Protein 6BCR (pdb70)

Structure (mmCIF, N/CA/C/O backbone):
data_6BCR
#
_entry.id   6BCR
#
_cell.length_a   60.007
_cell.length_b   69.114
_cell.length_c   84.560
_cell.angle_alpha   105.250
_cell.angle_beta   95.720
_cell.angle_gamma   115.040
#
_symmetry.space_group_name_H-M   'P 1'
#
loop_
_entity.id
_entity.type
_entity.pdbx_description
1 polymer '14-3-3 protein theta'
2 polymer 'Insulin receptor substrate protein of 53 kDa, peptide (IRSp53)'
3 non-polymer 'MAGNESIUM ION'
4 non-polymer DI(HYDROXYETHYL)ETHER
5 non-polymer 'PENTAETHYLENE GLYCOL'
6 non-polymer 1,2-ETHANEDIOL
7 non-polymer TRIFLUOROETHANOL
8 water water
#
loop_
_atom_site.group_PDB
_atom_site.id
_atom_site.type_symbol
_atom_site.label_atom_id
_atom_site.label_alt_id
_atom_site.label_comp_id
_atom_site.label_asym_id
_atom_site.label_entity_id
_atom_site.label_seq_id
_atom_site.pdbx_PDB_ins_code
_atom_site.Cartn_x
_atom_site.Cartn_y
_atom_site.Cartn_z
_atom_site.occupancy
_atom_site.B_iso_or_equiv
_atom_site.auth_seq_id
_atom_site.auth_comp_id
_atom_site.auth_asym_id
_atom_site.auth_atom_id
_atom_site.pdbx_PDB_model_num
ATOM 1 N N . MET A 1 1 ? 3.368 -29.018 12.325 1.00 51.08 1 MET A N 1
ATOM 2 C CA . MET A 1 1 ? 4.483 -29.097 13.302 1.00 44.85 1 MET A CA 1
ATOM 3 C C . MET A 1 1 ? 4.786 -30.556 13.655 1.00 46.03 1 MET A C 1
ATOM 4 O O . MET A 1 1 ? 3.887 -31.379 13.808 1.00 42.39 1 MET A O 1
ATOM 20 N N . GLU A 1 2 ? 6.074 -30.855 13.771 1.00 43.62 2 GLU A N 1
ATOM 21 C CA A GLU A 1 2 ? 6.546 -32.199 14.063 0.43 45.81 2 GLU A CA 1
ATOM 22 C CA B GLU A 1 2 ? 6.553 -32.197 14.064 0.57 45.77 2 GLU A CA 1
ATOM 23 C C . GLU A 1 2 ? 6.414 -32.512 15.557 1.00 45.19 2 GLU A C 1
ATOM 24 O O . GLU A 1 2 ? 6.309 -31.617 16.402 1.00 34.06 2 GLU A O 1
ATOM 46 N N . LYS A 1 3 ? 6.422 -33.814 15.878 1.00 46.49 3 LYS A N 1
ATOM 47 C CA . LYS A 1 3 ? 6.058 -34.273 17.223 1.00 39.81 3 LYS A CA 1
ATOM 48 C C . LYS A 1 3 ? 6.897 -33.615 18.313 1.00 42.77 3 LYS A C 1
ATOM 49 O O . LYS A 1 3 ? 6.357 -33.172 19.332 1.00 33.10 3 LYS A O 1
ATOM 68 N N . THR A 1 4 ? 8.220 -33.578 18.143 1.00 38.97 4 THR A N 1
ATOM 69 C CA . THR A 1 4 ? 9.068 -33.037 19.201 1.00 35.32 4 THR A CA 1
ATOM 70 C C . THR A 1 4 ? 8.720 -31.586 19.500 1.00 37.48 4 THR A C 1
ATOM 71 O O . THR A 1 4 ? 8.640 -31.190 20.668 1.00 34.86 4 THR A O 1
ATOM 82 N N . GLU A 1 5 ? 8.503 -30.776 18.463 1.00 36.67 5 GLU A N 1
ATOM 83 C CA A GLU A 1 5 ? 8.130 -29.384 18.691 0.64 36.99 5 GLU A CA 1
ATOM 84 C CA B GLU A 1 5 ? 8.130 -29.385 18.691 0.36 37.10 5 GLU A CA 1
ATOM 85 C C . GLU A 1 5 ? 6.753 -29.287 19.333 1.00 37.85 5 GLU A C 1
ATOM 86 O O . GLU A 1 5 ? 6.521 -28.429 20.192 1.00 32.43 5 GLU A O 1
ATOM 107 N N . LEU A 1 6 ? 5.826 -30.160 18.929 1.00 31.27 6 LEU A N 1
ATOM 108 C CA . LEU A 1 6 ? 4.489 -30.145 19.512 1.00 31.92 6 LEU A CA 1
ATOM 109 C C . LEU A 1 6 ? 4.540 -30.426 21.007 1.00 22.88 6 LEU A C 1
ATOM 110 O O . LEU A 1 6 ? 3.854 -29.763 21.793 1.00 28.84 6 LEU A O 1
ATOM 126 N N . ILE A 1 7 ? 5.342 -31.411 21.418 1.00 26.31 7 ILE A N 1
ATOM 127 C CA . ILE A 1 7 ? 5.471 -31.717 22.838 1.00 29.46 7 ILE A CA 1
ATOM 128 C C . ILE A 1 7 ? 6.117 -30.552 23.572 1.00 35.62 7 ILE A C 1
ATOM 129 O O . ILE A 1 7 ? 5.677 -30.170 24.663 1.00 27.11 7 ILE A O 1
ATOM 145 N N . GLN A 1 8 ? 7.168 -29.967 22.992 1.00 32.47 8 GLN A N 1
ATOM 146 C CA A GLN A 1 8 ? 7.797 -28.807 23.612 0.55 32.54 8 GLN A CA 1
ATOM 147 C CA B GLN A 1 8 ? 7.797 -28.809 23.614 0.45 32.54 8 GLN A CA 1
ATOM 148 C C . GLN A 1 8 ? 6.786 -27.686 23.799 1.00 27.97 8 GLN A C 1
ATOM 149 O O . GLN A 1 8 ? 6.694 -27.086 24.877 1.00 32.58 8 GLN A O 1
ATOM 174 N N . LYS A 1 9 ? 6.016 -27.392 22.752 1.00 27.53 9 LYS A N 1
ATOM 175 C CA . LYS A 1 9 ? 5.021 -26.333 22.838 1.00 30.34 9 LYS A CA 1
ATOM 176 C C . LYS A 1 9 ? 3.935 -26.685 23.848 1.00 27.66 9 LYS A C 1
ATOM 177 O O . LYS A 1 9 ? 3.456 -25.813 24.582 1.00 25.72 9 LYS A O 1
ATOM 196 N N . ALA A 1 10 ? 3.542 -27.961 23.911 1.00 30.57 10 ALA A N 1
ATOM 197 C CA . ALA A 1 10 ? 2.523 -28.374 24.874 1.00 26.72 10 ALA A CA 1
ATOM 198 C C . ALA A 1 10 ? 2.996 -28.172 26.309 1.00 29.11 10 ALA A C 1
ATOM 199 O O . ALA A 1 10 ? 2.218 -27.745 27.170 1.00 26.97 10 ALA A O 1
ATOM 206 N N . LYS A 1 11 ? 4.263 -28.492 26.593 1.00 28.46 11 LYS A N 1
ATOM 207 C CA . LYS A 1 11 ? 4.781 -28.306 27.945 1.00 27.60 11 LYS A CA 1
ATOM 208 C C . LYS A 1 11 ? 4.933 -26.828 28.271 1.00 28.67 11 LYS A C 1
ATOM 209 O O . LYS A 1 11 ? 4.658 -26.401 29.398 1.00 28.53 11 LYS A O 1
ATOM 228 N N . LEU A 1 12 ? 5.373 -26.032 27.299 1.00 31.49 12 LEU A N 1
ATOM 229 C CA . LEU A 1 12 ? 5.421 -24.590 27.494 1.00 34.65 12 LEU A CA 1
ATOM 230 C C . LEU A 1 12 ? 4.027 -24.034 27.760 1.00 27.68 12 LEU A C 1
ATOM 231 O O . LEU A 1 12 ? 3.840 -23.200 28.653 1.00 34.72 12 LEU A O 1
ATOM 247 N N . ALA A 1 13 ? 3.031 -24.488 26.998 1.00 24.19 13 ALA A N 1
ATOM 248 C CA . ALA A 1 13 ? 1.664 -24.031 27.228 1.00 29.18 13 ALA A CA 1
ATOM 249 C C . ALA A 1 13 ? 1.180 -24.430 28.616 1.00 27.53 13 ALA A C 1
ATOM 250 O O . ALA A 1 13 ? 0.512 -23.645 29.298 1.00 26.39 13 ALA A O 1
ATOM 257 N N . GLU A 1 14 ? 1.500 -25.651 29.049 1.00 27.23 14 GLU A N 1
ATOM 258 C CA . GLU A 1 14 ? 1.109 -26.088 30.386 1.00 28.35 14 GLU A CA 1
ATOM 259 C C . GLU A 1 14 ? 1.665 -25.150 31.448 1.00 30.08 14 GLU A C 1
ATOM 260 O O . GLU A 1 14 ? 0.945 -24.730 32.361 1.00 26.18 14 GLU A O 1
ATOM 272 N N . GLN A 1 15 ? 2.955 -24.818 31.349 1.00 31.37 15 GLN A N 1
ATOM 273 C CA . GLN A 1 15 ? 3.557 -23.905 32.315 1.00 26.59 15 GLN A CA 1
ATOM 274 C C . GLN A 1 15 ? 2.850 -22.560 32.303 1.00 26.47 15 GLN A C 1
ATOM 275 O O . GLN A 1 15 ? 2.620 -21.961 33.359 1.00 26.62 15 GLN A O 1
ATOM 289 N N . ALA A 1 16 ? 2.497 -22.070 31.118 1.00 23.42 16 ALA A N 1
ATOM 290 C CA . ALA A 1 16 ? 1.810 -20.796 30.989 1.00 26.65 16 ALA A CA 1
ATOM 291 C C . ALA A 1 16 ? 0.330 -20.889 31.334 1.00 25.58 16 ALA A C 1
ATOM 292 O O . ALA A 1 16 ? -0.355 -19.860 31.328 1.00 30.01 16 ALA A O 1
ATOM 299 N N . GLU A 1 17 ? -0.171 -22.087 31.638 1.00 27.15 17 GLU A N 1
ATOM 300 C CA . GLU A 1 17 ? -1.586 -22.307 31.936 1.00 28.36 17 GLU A CA 1
ATOM 301 C C . GLU A 1 17 ? -2.472 -21.923 30.756 1.00 28.02 17 GLU A C 1
ATOM 302 O O . GLU A 1 17 ? -3.609 -21.478 30.933 1.00 27.12 17 GLU A O 1
ATOM 314 N N . ARG A 1 18 ? -1.949 -22.092 29.543 1.00 28.95 18 ARG A N 1
ATOM 315 C CA . ARG A 1 18 ? -2.721 -21.896 28.319 1.00 26.44 18 ARG A CA 1
ATOM 316 C C . ARG A 1 18 ? -3.159 -23.278 27.841 1.00 24.23 18 ARG A C 1
ATOM 317 O O . ARG A 1 18 ? -2.571 -23.883 26.944 1.00 24.22 18 ARG A O 1
ATOM 338 N N . TYR A 1 19 ? -4.228 -23.775 28.462 1.00 28.08 19 TYR A N 1
ATOM 339 C CA . TYR A 1 19 ? -4.612 -25.171 28.291 1.00 30.45 19 TYR A CA 1
ATOM 340 C C . TYR A 1 19 ? -5.281 -25.433 26.947 1.00 25.51 19 TYR A C 1
ATOM 341 O O . TYR A 1 19 ? -5.172 -26.547 26.422 1.00 26.36 19 TYR A O 1
ATOM 359 N N . ASP A 1 20 ? -5.946 -24.434 26.362 1.00 31.29 20 ASP A N 1
ATOM 360 C CA . ASP A 1 20 ? -6.448 -24.584 24.997 1.00 29.52 20 ASP A CA 1
ATOM 361 C C . ASP A 1 20 ? -5.309 -24.884 24.030 1.00 32.45 20 ASP A C 1
ATOM 362 O O . ASP A 1 20 ? -5.391 -25.818 23.220 1.00 27.26 20 ASP A O 1
ATOM 371 N N . ASP A 1 21 ? -4.238 -24.087 24.092 1.00 27.38 21 ASP A N 1
ATOM 372 C CA . ASP A 1 21 ? -3.071 -24.342 23.255 1.00 25.93 21 ASP A CA 1
ATOM 373 C C . ASP A 1 21 ? -2.477 -25.711 23.548 1.00 25.27 21 ASP A C 1
ATOM 374 O O . ASP A 1 21 ? -2.127 -26.458 22.626 1.00 25.80 21 ASP A O 1
ATOM 383 N N . MET A 1 22 ? -2.341 -26.048 24.831 1.00 22.85 22 MET A N 1
ATOM 384 C CA . MET A 1 22 ? -1.807 -27.349 25.216 1.00 24.47 22 MET A CA 1
ATOM 385 C C . MET A 1 22 ? -2.620 -28.476 24.595 1.00 23.95 22 MET A C 1
ATOM 386 O O . MET A 1 22 ? -2.062 -29.435 24.048 1.00 27.20 22 MET A O 1
ATOM 400 N N . ALA A 1 23 ? -3.949 -28.370 24.669 1.00 27.55 23 ALA A N 1
ATOM 401 C CA . ALA A 1 23 ? -4.816 -29.390 24.094 1.00 27.85 23 ALA A CA 1
ATOM 402 C C . ALA A 1 23 ? -4.657 -29.455 22.583 1.00 28.99 23 ALA A C 1
ATOM 403 O O . ALA A 1 23 ? -4.552 -30.544 22.007 1.00 25.89 23 ALA A O 1
ATOM 410 N N . THR A 1 24 ? -4.634 -28.294 21.925 1.00 28.81 24 THR A N 1
ATOM 411 C CA . THR A 1 24 ? -4.420 -28.262 20.483 1.00 28.72 24 THR A CA 1
ATOM 412 C C . THR A 1 24 ? -3.134 -28.987 20.101 1.00 29.39 24 THR A C 1
ATOM 413 O O . THR A 1 24 ? -3.109 -29.746 19.124 1.00 24.46 24 THR A O 1
ATOM 424 N N . CYS A 1 25 ? -2.053 -28.760 20.853 1.00 25.23 25 CYS A N 1
ATOM 425 C CA . CYS A 1 25 ? -0.796 -29.451 20.577 1.00 24.16 25 CYS A CA 1
ATOM 426 C C . CYS A 1 25 ? -0.951 -30.961 20.711 1.00 31.25 25 CYS A C 1
ATOM 427 O O . CYS A 1 25 ? -0.519 -31.722 19.837 1.00 28.25 25 CYS A O 1
ATOM 435 N N . MET A 1 26 ? -1.559 -31.418 21.807 1.00 27.64 26 MET A N 1
ATOM 436 C CA . MET A 1 26 ? -1.647 -32.854 22.050 1.00 26.49 26 MET A CA 1
ATOM 437 C C . MET A 1 26 ? -2.640 -33.525 21.111 1.00 24.91 26 MET A C 1
ATOM 438 O O . MET A 1 26 ? -2.496 -34.716 20.811 1.00 24.24 26 MET A O 1
ATOM 452 N N . LYS A 1 27 ? -3.653 -32.789 20.653 1.00 24.85 27 LYS A N 1
ATOM 453 C CA . LYS A 1 27 ? -4.524 -33.296 19.599 1.00 32.66 27 LYS A CA 1
ATOM 454 C C . LYS A 1 27 ? -3.745 -33.508 18.305 1.00 32.04 27 LYS A C 1
ATOM 455 O O . LYS A 1 27 ? -3.923 -34.523 17.621 1.00 29.02 27 LYS A O 1
ATOM 474 N N . ALA A 1 28 ? -2.868 -32.562 17.957 1.00 29.38 28 ALA A N 1
ATOM 475 C CA . ALA A 1 28 ? -2.032 -32.733 16.773 1.00 32.92 28 ALA A CA 1
ATOM 476 C C . ALA A 1 28 ? -1.112 -33.936 16.927 1.00 25.93 28 ALA A C 1
ATOM 477 O O . ALA A 1 28 ? -0.941 -34.723 15.988 1.00 30.90 28 ALA A O 1
ATOM 484 N N . VAL A 1 29 ? -0.514 -34.100 18.109 1.00 24.26 29 VAL A N 1
ATOM 485 C CA . VAL A 1 29 ? 0.333 -35.262 18.366 1.00 21.96 29 VAL A CA 1
ATOM 486 C C . VAL A 1 29 ? -0.466 -36.546 18.178 1.00 30.82 29 VAL A C 1
ATOM 487 O O . VAL A 1 29 ? -0.023 -37.485 17.506 1.00 32.98 29 VAL A O 1
ATOM 500 N N . THR A 1 30 ? -1.657 -36.604 18.776 1.00 30.22 30 THR A N 1
ATOM 501 C CA . THR A 1 30 ? -2.489 -37.800 18.680 1.00 27.75 30 THR A CA 1
ATOM 502 C C . THR A 1 30 ? -2.835 -38.115 17.231 1.00 30.34 30 THR A C 1
ATOM 503 O O . THR A 1 30 ? -2.770 -39.273 16.801 1.00 32.18 30 THR A O 1
ATOM 514 N N . GLU A 1 31 ? -3.228 -37.093 16.468 1.00 30.97 31 GLU A N 1
ATOM 515 C CA . GLU A 1 31 ? -3.628 -37.301 15.082 1.00 32.38 31 GLU A CA 1
ATOM 516 C C . GLU A 1 31 ? -2.470 -37.741 14.196 1.00 38.13 31 GLU A C 1
ATOM 517 O O . GLU A 1 31 ? -2.713 -38.234 13.090 1.00 37.11 31 GLU A O 1
ATOM 529 N N . GLN A 1 32 ? -1.222 -37.572 14.642 1.00 33.00 32 GLN A N 1
ATOM 530 C CA . GLN A 1 32 ? -0.099 -38.102 13.876 1.00 40.60 32 GLN A CA 1
ATOM 531 C C . GLN A 1 32 ? -0.149 -39.623 13.808 1.00 42.70 32 GLN A C 1
ATOM 532 O O . GLN A 1 32 ? 0.407 -40.220 12.879 1.00 37.85 32 GLN A O 1
ATOM 546 N N . GLY A 1 33 ? -0.801 -40.265 14.778 1.00 40.56 33 GLY A N 1
ATOM 547 C CA . GLY A 1 33 ? -1.147 -41.668 14.682 1.00 42.39 33 GLY A CA 1
ATOM 548 C C . GLY A 1 33 ? -0.267 -42.613 15.472 1.00 39.91 33 GLY A C 1
ATOM 549 O O . GLY A 1 33 ? -0.631 -43.785 15.624 1.00 47.76 33 GLY A O 1
ATOM 553 N N . ALA A 1 34 ? 0.877 -42.152 15.968 1.00 36.75 34 ALA A N 1
ATOM 554 C CA . ALA A 1 34 ? 1.749 -43.006 16.759 1.00 33.36 34 ALA A CA 1
ATOM 555 C C . ALA A 1 34 ? 1.224 -43.119 18.184 1.00 40.22 34 ALA A C 1
ATOM 556 O O . ALA A 1 34 ? 0.593 -42.197 18.711 1.00 37.03 34 ALA A O 1
ATOM 563 N N . GLU A 1 35 ? 1.477 -44.270 18.803 1.00 35.37 35 GLU A N 1
ATOM 564 C CA . GLU A 1 35 ? 1.086 -44.464 20.191 1.00 36.43 35 GLU A CA 1
ATOM 565 C C . GLU A 1 35 ? 1.744 -43.414 21.075 1.00 41.92 35 GLU A C 1
ATOM 566 O O . GLU A 1 35 ? 2.869 -42.976 20.826 1.00 40.90 35 GLU A O 1
ATOM 578 N N . LEU A 1 36 ? 1.029 -43.014 22.121 1.00 36.23 36 LEU A N 1
ATOM 579 C CA . LEU A 1 36 ? 1.540 -42.044 23.076 1.00 38.54 36 LEU A CA 1
ATOM 580 C C . LEU A 1 36 ? 2.325 -42.748 24.169 1.00 35.83 36 LEU A C 1
ATOM 581 O O . LEU A 1 36 ? 1.971 -43.851 24.592 1.00 33.89 36 LEU A O 1
ATOM 597 N N . SER A 1 37 ? 3.397 -42.103 24.622 1.00 40.67 37 SER A N 1
ATOM 598 C CA . SER A 1 37 ? 4.066 -42.520 25.842 1.00 33.92 37 SER A CA 1
ATOM 599 C C . SER A 1 37 ? 3.228 -42.116 27.052 1.00 34.36 37 SER A C 1
ATOM 600 O O . SER A 1 37 ? 2.258 -41.360 26.946 1.00 35.52 37 SER A O 1
ATOM 608 N N . ASN A 1 38 ? 3.619 -42.622 28.224 1.00 31.92 38 ASN A N 1
ATOM 609 C CA . ASN A 1 38 ? 2.891 -42.283 29.443 1.00 40.11 38 ASN A CA 1
ATOM 610 C C . ASN A 1 38 ? 2.948 -40.785 29.713 1.00 35.28 38 ASN A C 1
ATOM 611 O O . ASN A 1 38 ? 1.973 -40.194 30.191 1.00 34.02 38 ASN A O 1
ATOM 622 N N . GLU A 1 39 ? 4.086 -40.157 29.417 1.00 38.62 39 GLU A N 1
ATOM 623 C CA . GLU A 1 39 ? 4.206 -38.712 29.587 1.00 41.00 39 GLU A CA 1
ATOM 624 C C . GLU A 1 39 ? 3.275 -37.977 28.635 1.00 29.04 39 GLU A C 1
ATOM 625 O O . GLU A 1 39 ? 2.607 -37.011 29.019 1.00 30.90 39 GLU A O 1
ATOM 637 N N . GLU A 1 40 ? 3.234 -38.411 27.376 1.00 32.13 40 GLU A N 1
ATOM 638 C CA . GLU A 1 40 ? 2.351 -37.778 26.408 1.00 31.37 40 GLU A CA 1
ATOM 639 C C . GLU A 1 40 ? 0.889 -38.015 26.767 1.00 28.25 40 GLU A C 1
ATOM 640 O O . GLU A 1 40 ? 0.057 -37.113 26.617 1.00 28.39 40 GLU A O 1
ATOM 652 N N . ARG A 1 41 ? 0.560 -39.215 27.259 1.00 30.17 41 ARG A N 1
ATOM 653 C CA . ARG A 1 41 ? -0.806 -39.483 27.706 1.00 33.18 41 ARG A CA 1
ATOM 654 C C . ARG A 1 41 ? -1.222 -38.523 28.808 1.00 33.39 41 ARG A C 1
ATOM 655 O O . ARG A 1 41 ? -2.359 -38.037 28.828 1.00 27.58 41 ARG A O 1
ATOM 676 N N . ASN A 1 42 ? -0.325 -38.279 29.761 1.00 30.95 42 ASN A N 1
ATOM 677 C CA A ASN A 1 42 ? -0.635 -37.374 30.861 0.63 32.37 42 ASN A CA 1
ATOM 678 C CA B ASN A 1 42 ? -0.649 -37.378 30.859 0.37 32.35 42 ASN A CA 1
ATOM 679 C C . ASN A 1 42 ? -0.832 -35.949 30.362 1.00 28.70 42 ASN A C 1
ATOM 680 O O . ASN A 1 42 ? -1.726 -35.235 30.831 1.00 26.01 42 ASN A O 1
ATOM 701 N N . LEU A 1 43 ? -0.002 -35.517 29.410 1.00 27.98 43 LEU A N 1
ATOM 702 C CA . LEU A 1 43 ? -0.156 -34.182 28.839 1.00 28.50 43 LEU A CA 1
ATOM 703 C C . LEU A 1 43 ? -1.521 -34.028 28.179 1.00 28.11 43 LEU A C 1
ATOM 704 O O . LEU A 1 43 ? -2.210 -33.018 28.373 1.00 24.66 43 LEU A O 1
ATOM 720 N N . LEU A 1 44 ? -1.917 -35.015 27.373 1.00 26.06 44 LEU A N 1
ATOM 721 C CA . LEU A 1 44 ? -3.241 -34.997 26.760 1.00 30.19 44 LEU A CA 1
ATOM 722 C C . LEU A 1 44 ? -4.331 -34.925 27.819 1.00 24.95 44 LEU A C 1
ATOM 723 O O . LEU A 1 44 ? -5.256 -34.109 27.726 1.00 24.78 44 LEU A O 1
ATOM 739 N N . SER A 1 45 ? -4.241 -35.792 28.830 1.00 25.32 45 SER A N 1
ATOM 740 C CA . SER A 1 45 ? -5.264 -35.854 29.869 1.00 23.73 45 SER A CA 1
ATOM 741 C C . SER A 1 45 ? -5.334 -34.550 30.655 1.00 26.42 45 SER A C 1
ATOM 742 O O . SER A 1 45 ? -6.422 -34.026 30.916 1.00 26.89 45 SER A O 1
ATOM 750 N N . VAL A 1 46 ? -4.177 -34.008 31.042 1.00 28.82 46 VAL A N 1
ATOM 751 C CA . VAL A 1 46 ? -4.155 -32.750 31.786 1.00 25.13 46 VAL A CA 1
ATOM 752 C C . VAL A 1 46 ? -4.741 -31.622 30.949 1.00 23.66 46 VAL A C 1
ATOM 753 O O . VAL A 1 46 ? -5.493 -30.779 31.454 1.00 24.20 46 VAL A O 1
ATOM 766 N N . ALA A 1 47 ? -4.390 -31.569 29.664 1.00 23.70 47 ALA A N 1
ATOM 767 C CA . ALA A 1 47 ? -4.831 -30.451 28.838 1.00 26.33 47 ALA A CA 1
ATOM 768 C C . ALA A 1 47 ? -6.348 -30.426 28.719 1.00 27.83 47 ALA A C 1
ATOM 769 O O . ALA A 1 47 ? -6.986 -29.395 28.963 1.00 24.31 47 ALA A O 1
ATOM 776 N N . TYR A 1 48 ? -6.951 -31.560 28.355 1.00 21.80 48 TYR A N 1
ATOM 777 C CA . TYR A 1 48 ? -8.388 -31.563 28.119 1.00 25.20 48 TYR A CA 1
ATOM 778 C C . TYR A 1 48 ? -9.179 -31.515 29.419 1.00 21.69 48 TYR A C 1
ATOM 779 O O . TYR A 1 48 ? -10.283 -30.956 29.446 1.00 23.54 48 TYR A O 1
ATOM 797 N N . LYS A 1 49 ? -8.636 -32.059 30.507 1.00 21.03 49 LYS A N 1
ATOM 798 C CA . LYS A 1 49 ? -9.289 -31.886 31.799 1.00 20.94 49 LYS A CA 1
ATOM 799 C C . LYS A 1 49 ? -9.412 -30.410 32.148 1.00 27.95 49 LYS A C 1
ATOM 800 O O . LYS A 1 49 ? -10.459 -29.960 32.626 1.00 26.15 49 LYS A O 1
ATOM 819 N N . ASN A 1 50 ? -8.357 -29.633 31.905 1.00 27.66 50 ASN A N 1
ATOM 820 C CA . ASN A 1 50 ? -8.436 -28.205 32.182 1.00 26.53 50 ASN A CA 1
ATOM 821 C C . ASN A 1 50 ? -9.369 -27.499 31.207 1.00 27.55 50 ASN A C 1
ATOM 822 O O . ASN A 1 50 ? -10.123 -26.603 31.605 1.00 31.28 50 ASN A O 1
ATOM 833 N N . VAL A 1 51 ? -9.357 -27.897 29.934 1.00 27.65 51 VAL A N 1
ATOM 834 C CA . VAL A 1 51 ? -10.238 -27.255 28.960 1.00 22.96 51 VAL A CA 1
ATOM 835 C C . VAL A 1 51 ? -11.700 -27.537 29.291 1.00 24.53 51 VAL A C 1
ATOM 836 O O . VAL A 1 51 ? -12.543 -26.632 29.267 1.00 29.58 51 VAL A O 1
ATOM 849 N N . VAL A 1 52 ? -12.028 -28.788 29.608 1.00 27.64 52 VAL A N 1
ATOM 850 C CA . VAL A 1 52 ? -13.418 -29.100 29.913 1.00 27.93 52 VAL A CA 1
ATOM 851 C C . VAL A 1 52 ? -13.814 -28.561 31.285 1.00 28.50 52 VAL A C 1
ATOM 852 O O . VAL A 1 52 ? -14.965 -28.151 31.482 1.00 25.13 52 VAL A O 1
ATOM 865 N N . GLY A 1 53 ? -12.872 -28.520 32.234 1.00 31.63 53 GLY A N 1
ATOM 866 C CA . GLY A 1 53 ? -13.202 -28.097 33.585 1.00 33.32 53 GLY A CA 1
ATOM 867 C C . GLY A 1 53 ? -13.759 -26.689 33.636 1.00 32.64 53 GLY A C 1
ATOM 868 O O . GLY A 1 53 ? -14.613 -26.381 34.469 1.00 31.47 53 GLY A O 1
ATOM 872 N N . GLY A 1 54 ? -13.272 -25.812 32.758 1.00 34.27 54 GLY A N 1
ATOM 873 C CA . GLY A 1 54 ? -13.794 -24.457 32.726 1.00 33.81 54 GLY A CA 1
ATOM 874 C C . GLY A 1 54 ? -15.274 -24.424 32.404 1.00 32.71 54 GLY A C 1
ATOM 875 O O . GLY A 1 54 ? -16.041 -23.668 33.008 1.00 28.10 54 GLY A O 1
ATOM 879 N N . ARG A 1 55 ? -15.698 -25.254 31.448 1.00 29.23 55 ARG A N 1
ATOM 880 C CA . ARG A 1 55 ? -17.110 -25.316 31.086 1.00 27.27 55 ARG A CA 1
ATOM 881 C C . ARG A 1 55 ? -17.934 -26.024 32.158 1.00 30.03 55 ARG A C 1
ATOM 882 O O . ARG A 1 55 ? -19.067 -25.621 32.443 1.00 32.53 55 ARG A O 1
ATOM 903 N N . ARG A 1 56 ? -17.393 -27.090 32.752 1.00 32.40 56 ARG A N 1
ATOM 904 C CA . ARG A 1 56 ? -18.112 -27.785 33.816 1.00 31.83 56 ARG A CA 1
ATOM 905 C C . ARG A 1 56 ? -18.419 -26.842 34.973 1.00 35.01 56 ARG A C 1
ATOM 906 O O . ARG A 1 56 ? -19.555 -26.786 35.460 1.00 30.46 56 ARG A O 1
ATOM 927 N N . SER A 1 57 ? -17.415 -26.094 35.434 1.00 29.14 57 SER A N 1
ATOM 928 C CA . SER A 1 57 ? -17.642 -25.199 36.564 1.00 32.27 57 SER A CA 1
ATOM 929 C C . SER A 1 57 ? -18.620 -24.092 36.193 1.00 30.05 57 SER A C 1
ATOM 930 O O . SER A 1 57 ? -19.545 -23.792 36.957 1.00 33.65 57 SER A O 1
ATOM 938 N N . ALA A 1 58 ? -18.450 -23.487 35.014 1.00 26.43 58 ALA A N 1
ATOM 939 C CA . ALA A 1 58 ? -19.405 -22.479 34.564 1.00 29.49 58 ALA A CA 1
ATOM 940 C C . ALA A 1 58 ? -20.818 -23.046 34.522 1.00 35.31 58 ALA A C 1
ATOM 941 O O . ALA A 1 58 ? -21.769 -22.399 34.974 1.00 30.44 58 ALA A O 1
ATOM 948 N N . TRP A 1 59 ? -20.973 -24.261 33.990 1.00 31.23 59 TRP A N 1
ATOM 949 C CA . TRP A 1 59 ? -22.295 -24.867 33.891 1.00 26.92 59 TRP A CA 1
ATOM 950 C C . TRP A 1 59 ? -22.916 -25.076 35.268 1.00 32.04 59 TRP A C 1
ATOM 951 O O . TRP A 1 59 ? -24.102 -24.794 35.470 1.00 34.53 59 TRP A O 1
ATOM 972 N N . ARG A 1 60 ? -22.136 -25.588 36.222 1.00 31.92 60 ARG A N 1
ATOM 973 C CA . ARG A 1 60 ? -22.643 -25.758 37.581 1.00 34.87 60 ARG A CA 1
ATOM 974 C C . ARG A 1 60 ? -23.130 -24.436 38.164 1.00 34.41 60 ARG A C 1
ATOM 975 O O . ARG A 1 60 ? -24.165 -24.391 38.837 1.00 35.15 60 ARG A O 1
ATOM 996 N N . VAL A 1 61 ? -22.389 -23.351 37.933 1.00 34.60 61 VAL A N 1
ATOM 997 C CA . VAL A 1 61 ? -22.788 -22.050 38.469 1.00 39.58 61 VAL A CA 1
ATOM 998 C C . VAL A 1 61 ? -24.088 -21.589 37.826 1.00 32.35 61 VAL A C 1
ATOM 999 O O . VAL A 1 61 ? -25.036 -21.191 38.512 1.00 38.49 61 VAL A O 1
ATOM 1012 N N . ILE A 1 62 ? -24.146 -21.626 36.493 1.00 32.82 62 ILE A N 1
ATOM 1013 C CA . ILE A 1 62 ? -25.315 -21.119 35.783 1.00 35.23 62 ILE A CA 1
ATOM 1014 C C . ILE A 1 62 ? -26.549 -21.939 36.134 1.00 38.71 62 ILE A C 1
ATOM 1015 O O . ILE A 1 62 ? -27.630 -21.389 36.375 1.00 32.00 62 ILE A O 1
ATOM 1031 N N . SER A 1 63 ? -26.409 -23.267 36.173 1.00 36.89 63 SER A N 1
ATOM 1032 C CA . SER A 1 63 ? -27.564 -24.119 36.437 1.00 48.27 63 SER A CA 1
ATOM 1033 C C . SER A 1 63 ? -28.071 -23.949 37.863 1.00 44.94 63 SER A C 1
ATOM 1034 O O . SER A 1 63 ? -29.281 -24.023 38.098 1.00 50.53 63 SER A O 1
ATOM 1042 N N . SER A 1 64 ? -27.176 -23.718 38.826 1.00 41.94 64 SER A N 1
ATOM 1043 C CA . SER A 1 64 ? -27.624 -23.433 40.185 1.00 49.97 64 SER A CA 1
ATOM 1044 C C . SER A 1 64 ? -28.457 -22.160 40.222 1.00 54.40 64 SER A C 1
ATOM 1045 O O . SER A 1 64 ? -29.487 -22.097 40.905 1.00 54.67 64 SER A O 1
ATOM 1053 N N . ILE A 1 65 ? -28.020 -21.131 39.495 1.00 47.32 65 ILE A N 1
ATOM 1054 C CA . ILE A 1 65 ? -28.777 -19.887 39.419 1.00 51.57 65 ILE A CA 1
ATOM 1055 C C . ILE A 1 65 ? -30.110 -20.120 38.724 1.00 52.81 65 ILE A C 1
ATOM 1056 O O . ILE A 1 65 ? -31.152 -19.615 39.159 1.00 55.48 65 ILE A O 1
ATOM 1072 N N . GLU A 1 66 ? -30.099 -20.890 37.636 1.00 50.80 66 GLU A N 1
ATOM 1073 C CA . GLU A 1 66 ? -31.338 -21.209 36.937 1.00 51.45 66 GLU A CA 1
ATOM 1074 C C . GLU A 1 66 ? -32.339 -21.872 37.874 1.00 59.81 66 GLU A C 1
ATOM 1075 O O . GLU A 1 66 ? -33.526 -21.526 37.872 1.00 53.19 66 GLU A O 1
ATOM 1087 N N . GLN A 1 67 ? -31.875 -22.815 38.696 1.00 64.47 67 GLN A N 1
ATOM 1088 C CA . GLN A 1 67 ? -32.776 -23.513 39.606 1.00 73.21 67 GLN A CA 1
ATOM 1089 C C . GLN A 1 67 ? -33.330 -22.574 40.668 1.00 74.12 67 GLN A C 1
ATOM 1090 O O . GLN A 1 67 ? -34.491 -22.702 41.072 1.00 82.30 67 GLN A O 1
ATOM 1104 N N . LYS A 1 68 ? -32.517 -21.629 41.141 1.00 72.74 68 LYS A N 1
ATOM 1105 C CA . LYS A 1 68 ? -32.983 -20.692 42.156 1.00 75.08 68 LYS A CA 1
ATOM 1106 C C . LYS A 1 68 ? -33.963 -19.665 41.604 1.00 73.87 68 LYS A C 1
ATOM 1107 O O . LYS A 1 68 ? -34.673 -19.026 42.387 1.00 74.24 68 LYS A O 1
ATOM 1126 N N . THR A 1 69 ? -34.019 -19.485 40.288 1.00 70.59 69 THR A N 1
ATOM 1127 C CA . THR A 1 69 ? -34.829 -18.424 39.708 1.00 68.11 69 THR A CA 1
ATOM 1128 C C . THR A 1 69 ? -36.279 -18.863 39.545 1.00 67.52 69 THR A C 1
ATOM 1129 O O . THR A 1 69 ? -36.568 -20.022 39.229 1.00 67.67 69 THR A O 1
ATOM 1140 N N . ASP A 1 70 ? -37.192 -17.920 39.762 1.00 70.54 70 ASP A N 1
ATOM 1141 C CA . ASP A 1 70 ? -38.615 -18.197 39.634 1.00 70.51 70 ASP A CA 1
ATOM 1142 C C . ASP A 1 70 ? -38.972 -18.473 38.179 1.00 69.22 70 ASP A C 1
ATOM 1143 O O . ASP A 1 70 ? -38.538 -17.761 37.269 1.00 66.83 70 ASP A O 1
ATOM 1152 N N . THR A 1 71 ? -39.780 -19.515 37.963 1.00 71.84 71 THR A N 1
ATOM 1153 C CA . THR A 1 71 ? -40.074 -19.969 36.609 1.00 72.30 71 THR A CA 1
ATOM 1154 C C . THR A 1 71 ? -40.842 -18.933 35.796 1.00 72.97 71 THR A C 1
ATOM 1155 O O . THR A 1 71 ? -40.794 -18.975 34.562 1.00 66.53 71 THR A O 1
ATOM 1166 N N . SER A 1 72 ? -41.548 -18.014 36.450 1.00 72.85 72 SER A N 1
ATOM 1167 C CA . SER A 1 72 ? -42.244 -16.938 35.759 1.00 71.52 72 SER A CA 1
ATOM 1168 C C . SER A 1 72 ? -41.363 -15.716 35.547 1.00 72.47 72 SER A C 1
ATOM 1169 O O . SER A 1 72 ? -41.792 -14.765 34.885 1.00 72.01 72 SER A O 1
ATOM 1177 N N . ASP A 1 73 ? -40.146 -15.721 36.085 1.00 69.65 73 ASP A N 1
ATOM 1178 C CA . ASP A 1 73 ? -39.271 -14.564 35.977 1.00 64.01 73 ASP A CA 1
ATOM 1179 C C . ASP A 1 73 ? -38.876 -14.338 34.524 1.00 60.12 73 ASP A C 1
ATOM 1180 O O . ASP A 1 73 ? -38.406 -15.255 33.844 1.00 60.74 73 ASP A O 1
ATOM 1189 N N . LYS A 1 74 ? -39.072 -13.107 34.048 1.00 61.73 74 LYS A N 1
ATOM 1190 C CA . LYS A 1 74 ? -38.676 -12.754 32.692 1.00 67.04 74 LYS A CA 1
ATOM 1191 C C . LYS A 1 74 ? -37.178 -12.921 32.471 1.00 63.86 74 LYS A C 1
ATOM 1192 O O . LYS A 1 74 ? -36.744 -13.072 31.324 1.00 59.52 74 LYS A O 1
ATOM 1211 N N . LYS A 1 75 ? -36.381 -12.884 33.542 1.00 61.53 75 LYS A N 1
ATOM 1212 C CA . LYS A 1 75 ? -34.938 -13.058 33.438 1.00 57.73 75 LYS A CA 1
ATOM 1213 C C . LYS A 1 75 ? -34.535 -14.495 33.141 1.00 54.68 75 LYS A C 1
ATOM 1214 O O . LYS A 1 75 ? -33.380 -14.731 32.768 1.00 41.76 75 LYS A O 1
ATOM 1233 N N . LEU A 1 76 ? -35.451 -15.454 33.297 1.00 47.06 76 LEU A N 1
ATOM 1234 C CA . LEU A 1 76 ? -35.074 -16.863 33.248 1.00 48.55 76 LEU A CA 1
ATOM 1235 C C . LEU A 1 76 ? -34.601 -17.274 31.859 1.00 43.97 76 LEU A C 1
ATOM 1236 O O . LEU A 1 76 ? -33.650 -18.054 31.730 1.00 41.52 76 LEU A O 1
ATOM 1252 N N . GLN A 1 77 ? -35.258 -16.779 30.807 1.00 41.29 77 GLN A N 1
ATOM 1253 C CA . GLN A 1 77 ? -34.917 -17.222 29.458 1.00 44.59 77 GLN A CA 1
ATOM 1254 C C . GLN A 1 77 ? -33.456 -16.936 29.137 1.00 37.31 77 GLN A C 1
ATOM 1255 O O . GLN A 1 77 ? -32.779 -17.754 28.501 1.00 35.40 77 GLN A O 1
ATOM 1269 N N . LEU A 1 78 ? -32.954 -15.776 29.559 1.00 44.61 78 LEU A N 1
ATOM 1270 C CA . LEU A 1 78 ? -31.556 -15.442 29.307 1.00 38.02 78 LEU A CA 1
ATOM 1271 C C . LEU A 1 78 ? -30.635 -16.420 30.021 1.00 29.17 78 LEU A C 1
ATOM 1272 O O . LEU A 1 78 ? -29.680 -16.939 29.432 1.00 33.34 78 LEU A O 1
ATOM 1288 N N . ILE A 1 79 ? -30.909 -16.679 31.301 1.00 28.59 79 ILE A N 1
ATOM 1289 C CA . ILE A 1 79 ? -30.098 -17.623 32.063 1.00 32.86 79 ILE A CA 1
ATOM 1290 C C . ILE A 1 79 ? -30.076 -18.979 31.371 1.00 44.02 79 ILE A C 1
ATOM 1291 O O . ILE A 1 79 ? -29.017 -19.605 31.229 1.00 35.28 79 ILE A O 1
ATOM 1307 N N . LYS A 1 80 ? -31.242 -19.451 30.925 1.00 33.70 80 LYS A N 1
ATOM 1308 C CA . LYS A 1 80 ? -31.326 -20.749 30.266 1.00 34.14 80 LYS A CA 1
ATOM 1309 C C . LYS A 1 80 ? -30.535 -20.758 28.965 1.00 33.79 80 LYS A C 1
ATOM 1310 O O . LYS A 1 80 ? -29.797 -21.710 28.680 1.00 32.64 80 LYS A O 1
ATOM 1329 N N . ASP A 1 81 ? -30.689 -19.710 28.151 1.00 33.11 81 ASP A N 1
ATOM 1330 C CA . ASP A 1 81 ? -29.947 -19.636 26.896 1.00 34.84 81 ASP A CA 1
ATOM 1331 C C . ASP A 1 81 ? -28.446 -19.656 27.149 1.00 34.55 81 ASP A C 1
ATOM 1332 O O . ASP A 1 81 ? -27.693 -20.308 26.415 1.00 31.86 81 ASP A O 1
ATOM 1341 N N . TYR A 1 82 ? -27.992 -18.939 28.177 1.00 34.35 82 TYR A N 1
ATOM 1342 C CA . TYR A 1 82 ? -26.565 -18.910 28.475 1.00 35.48 82 TYR A CA 1
ATOM 1343 C C . TYR A 1 82 ? -26.079 -20.283 28.914 1.00 33.01 82 TYR A C 1
ATOM 1344 O O . TYR A 1 82 ? -25.025 -20.751 28.468 1.00 27.11 82 TYR A O 1
ATOM 1362 N N . ARG A 1 83 ? -26.851 -20.953 29.771 1.00 32.15 83 ARG A N 1
ATOM 1363 C CA . ARG A 1 83 ? -26.517 -22.319 30.150 1.00 28.24 83 ARG A CA 1
ATOM 1364 C C . ARG A 1 83 ? -26.387 -23.205 28.918 1.00 34.39 83 ARG A C 1
ATOM 1365 O O . ARG A 1 83 ? -25.485 -24.046 28.840 1.00 30.18 83 ARG A O 1
ATOM 1386 N N A GLU A 1 84 ? -27.265 -23.011 27.930 0.50 32.87 84 GLU A N 1
ATOM 1387 N N B GLU A 1 84 ? -27.268 -23.020 27.953 0.50 32.87 84 GLU A N 1
ATOM 1388 C CA A GLU A 1 84 ? -27.230 -23.849 26.737 0.50 34.88 84 GLU A CA 1
ATOM 1389 C CA B GLU A 1 84 ? -27.224 -23.808 26.762 0.50 34.88 84 GLU A CA 1
ATOM 1390 C C A GLU A 1 84 ? -25.967 -23.597 25.920 0.50 30.56 84 GLU A C 1
ATOM 1391 C C B GLU A 1 84 ? -25.949 -23.582 25.956 0.50 30.56 84 GLU A C 1
ATOM 1392 O O A GLU A 1 84 ? -25.409 -24.530 25.329 0.50 30.62 84 GLU A O 1
ATOM 1393 O O B GLU A 1 84 ? -25.423 -24.502 25.406 0.50 30.62 84 GLU A O 1
ATOM 1416 N N . LYS A 1 85 ? -25.499 -22.348 25.872 1.00 31.26 85 LYS A N 1
ATOM 1417 C CA . LYS A 1 85 ? -24.251 -22.057 25.173 1.00 33.32 85 LYS A CA 1
ATOM 1418 C C . LYS A 1 85 ? -23.084 -22.779 25.830 1.00 29.27 85 LYS A C 1
ATOM 1419 O O . LYS A 1 85 ? -22.259 -23.401 25.152 1.00 34.26 85 LYS A O 1
ATOM 1438 N N . VAL A 1 86 ? -22.992 -22.696 27.158 1.00 29.24 86 VAL A N 1
ATOM 1439 C CA . VAL A 1 86 ? -21.935 -23.402 27.873 1.00 28.56 86 VAL A CA 1
ATOM 1440 C C . VAL A 1 86 ? -22.059 -24.901 27.641 1.00 34.33 86 VAL A C 1
ATOM 1441 O O . VAL A 1 86 ? -21.055 -25.603 27.467 1.00 29.62 86 VAL A O 1
ATOM 1454 N N . GLU A 1 87 ? -23.293 -25.414 27.621 1.00 28.42 87 GLU A N 1
ATOM 1455 C CA . GLU A 1 87 ? -23.505 -26.833 27.355 1.00 27.83 87 GLU A CA 1
ATOM 1456 C C . GLU A 1 87 ? -22.986 -27.227 25.981 1.00 28.75 87 GLU A C 1
ATOM 1457 O O . GLU A 1 87 ? -22.385 -28.295 25.819 1.00 28.78 87 GLU A O 1
ATOM 1469 N N . SER A 1 88 ? -23.245 -26.395 24.970 1.00 32.46 88 SER A N 1
ATOM 1470 C CA . SER A 1 88 ? -22.770 -26.696 23.624 1.00 33.12 88 SER A CA 1
ATOM 1471 C C . SER A 1 88 ? -21.247 -26.746 23.581 1.00 27.85 88 SER A C 1
ATOM 1472 O O . SER A 1 88 ? -20.665 -27.632 22.944 1.00 29.63 88 SER A O 1
ATOM 1480 N N . GLU A 1 89 ? -20.583 -25.807 24.258 1.00 28.41 89 GLU A N 1
ATOM 1481 C CA . GLU A 1 89 ? -19.123 -25.835 24.322 1.00 27.02 89 GLU A CA 1
ATOM 1482 C C . GLU A 1 89 ? -18.628 -27.083 25.042 1.00 27.68 89 GLU A C 1
ATOM 1483 O O . GLU A 1 89 ? -17.678 -27.733 24.592 1.00 25.66 89 GLU A O 1
ATOM 1495 N N . LEU A 1 90 ? -19.259 -27.432 26.165 1.00 32.39 90 LEU A N 1
ATOM 1496 C CA . LEU A 1 90 ? -18.884 -28.648 26.880 1.00 29.82 90 LEU A CA 1
ATOM 1497 C C . LEU A 1 90 ? -19.019 -29.873 25.984 1.00 29.48 90 LEU A C 1
ATOM 1498 O O . LEU A 1 90 ? -18.145 -30.748 25.973 1.00 24.97 90 LEU A O 1
ATOM 1514 N N . ARG A 1 91 ? -20.117 -29.953 25.223 1.00 30.61 91 ARG A N 1
ATOM 1515 C CA . ARG A 1 91 ? -20.323 -31.094 24.335 1.00 29.66 91 ARG A CA 1
ATOM 1516 C C . ARG A 1 91 ? -19.278 -31.139 23.235 1.00 27.86 91 ARG A C 1
ATOM 1517 O O . ARG A 1 91 ? -18.803 -32.218 22.867 1.00 27.33 91 ARG A O 1
ATOM 1538 N N . SER A 1 92 ? -18.946 -29.981 22.663 1.00 29.42 92 SER A N 1
ATOM 1539 C CA . SER A 1 92 ? -17.917 -29.937 21.631 1.00 29.71 92 SER A CA 1
ATOM 1540 C C . SER A 1 92 ? -16.607 -30.514 22.154 1.00 32.71 92 SER A C 1
ATOM 1541 O O . SER A 1 92 ? -15.966 -31.337 21.489 1.00 27.46 92 SER A O 1
ATOM 1549 N N . ILE A 1 93 ? -16.204 -30.105 23.360 1.00 31.44 93 ILE A N 1
ATOM 1550 C CA . ILE A 1 93 ? -14.952 -30.585 23.939 1.00 29.87 93 ILE A CA 1
ATOM 1551 C C . ILE A 1 93 ? -15.009 -32.093 24.149 1.00 24.98 93 ILE A C 1
ATOM 1552 O O . ILE A 1 93 ? -14.106 -32.831 23.736 1.00 23.57 93 ILE A O 1
ATOM 1568 N N . CYS A 1 94 ? -16.069 -32.573 24.804 1.00 23.08 94 CYS A N 1
ATOM 1569 C CA . CYS A 1 94 ? -16.197 -34.006 25.058 1.00 27.34 94 CYS A CA 1
ATOM 1570 C C . CYS A 1 94 ? -16.194 -34.798 23.758 1.00 27.37 94 CYS A C 1
ATOM 1571 O O . CYS A 1 94 ? -15.620 -35.891 23.690 1.00 27.06 94 CYS A O 1
ATOM 1579 N N . THR A 1 95 ? -16.842 -34.266 22.718 1.00 30.91 95 THR A N 1
ATOM 1580 C CA . THR A 1 95 ? -16.900 -34.965 21.439 1.00 27.52 95 THR A CA 1
ATOM 1581 C C . THR A 1 95 ? -15.524 -35.035 20.790 1.00 28.88 95 THR A C 1
ATOM 1582 O O . THR A 1 95 ? -15.143 -36.076 20.240 1.00 29.99 95 THR A O 1
ATOM 1593 N N . THR A 1 96 ? -14.761 -33.942 20.849 1.00 27.85 96 THR A N 1
ATOM 1594 C CA . THR A 1 96 ? -13.398 -33.957 20.326 1.00 28.65 96 THR A CA 1
ATOM 1595 C C . THR A 1 96 ? -12.557 -35.015 21.032 1.00 24.32 96 THR A C 1
ATOM 1596 O O . THR A 1 96 ? -11.835 -35.784 20.389 1.00 28.32 96 THR A O 1
ATOM 1607 N N . VAL A 1 97 ? -12.649 -35.076 22.362 1.00 25.68 97 VAL A N 1
ATOM 1608 C CA . VAL A 1 97 ? -11.858 -36.043 23.118 1.00 23.73 97 VAL A CA 1
ATOM 1609 C C . VAL A 1 97 ? -12.272 -37.461 22.752 1.00 24.72 97 VAL A C 1
ATOM 1610 O O . VAL A 1 97 ? -11.428 -38.335 22.524 1.00 22.67 97 VAL A O 1
ATOM 1623 N N . LEU A 1 98 ? -13.582 -37.713 22.705 1.00 25.75 98 LEU A N 1
ATOM 1624 C CA . LEU A 1 98 ? -14.061 -39.056 22.395 1.00 29.14 98 LEU A CA 1
ATOM 1625 C C . LEU A 1 98 ? -13.663 -39.466 20.983 1.00 26.44 98 LEU A C 1
ATOM 1626 O O . LEU A 1 98 ? -13.346 -40.636 20.735 1.00 30.36 98 LEU A O 1
ATOM 1642 N N . GLU A 1 99 ? -13.663 -38.518 20.042 1.00 25.36 99 GLU A N 1
ATOM 1643 C CA . GLU A 1 99 ? -13.195 -38.830 18.694 1.00 26.62 99 GLU A CA 1
ATOM 1644 C C . GLU A 1 99 ? -11.726 -39.235 18.706 1.00 32.97 99 GLU A C 1
ATOM 1645 O O . GLU A 1 99 ? -11.342 -40.223 18.068 1.00 32.57 99 GLU A O 1
ATOM 1657 N N . LEU A 1 100 ? -10.886 -38.487 19.426 1.00 28.06 100 LEU A N 1
ATOM 1658 C CA . LEU A 1 100 ? -9.486 -38.877 19.558 1.00 27.23 100 LEU A CA 1
ATOM 1659 C C . LEU A 1 100 ? -9.361 -40.277 20.144 1.00 28.89 100 LEU A C 1
ATOM 1660 O O . LEU A 1 100 ? -8.554 -41.086 19.673 1.00 25.83 100 LEU A O 1
ATOM 1676 N N . LEU A 1 101 ? -10.157 -40.581 21.172 1.00 29.14 101 LEU A N 1
ATOM 1677 C CA . LEU A 1 101 ? -10.078 -41.888 21.817 1.00 26.59 101 LEU A CA 1
ATOM 1678 C C . LEU A 1 101 ? -10.469 -43.004 20.855 1.00 28.59 101 LEU A C 1
ATOM 1679 O O . LEU A 1 101 ? -9.775 -44.023 20.755 1.00 27.10 101 LEU A O 1
ATOM 1695 N N . ASP A 1 102 ? -11.584 -42.835 20.142 1.00 33.08 102 ASP A N 1
ATOM 1696 C CA . ASP A 1 102 ? -12.065 -43.893 19.258 1.00 32.85 102 ASP A CA 1
ATOM 1697 C C . ASP A 1 102 ? -11.160 -44.055 18.043 1.00 31.40 102 ASP A C 1
ATOM 1698 O O . ASP A 1 102 ? -10.765 -45.173 17.692 1.00 34.67 102 ASP A O 1
ATOM 1707 N N . LYS A 1 103 ? -10.829 -42.947 17.381 1.00 25.60 103 LYS A N 1
ATOM 1708 C CA . LYS A 1 103 ? -10.137 -43.025 16.100 1.00 35.98 103 LYS A CA 1
ATOM 1709 C C . LYS A 1 103 ? -8.655 -43.357 16.248 1.00 37.50 103 LYS A C 1
ATOM 1710 O O . LYS A 1 103 ? -8.097 -44.045 15.386 1.00 33.15 103 LYS A O 1
ATOM 1729 N N . TYR A 1 104 ? -8.000 -42.905 17.319 1.00 33.47 104 TYR A N 1
ATOM 1730 C CA . TYR A 1 104 ? -6.550 -43.041 17.432 1.00 30.52 104 TYR A CA 1
ATOM 1731 C C . TYR A 1 104 ? -6.118 -43.823 18.665 1.00 34.29 104 TYR A C 1
ATOM 1732 O O . TYR A 1 104 ? -5.417 -44.830 18.532 1.00 33.59 104 TYR A O 1
ATOM 1750 N N . LEU A 1 105 ? -6.514 -43.391 19.863 1.00 31.65 105 LEU A N 1
ATOM 1751 C CA . LEU A 1 105 ? -5.842 -43.833 21.081 1.00 29.06 105 LEU A CA 1
ATOM 1752 C C . LEU A 1 105 ? -6.229 -45.259 21.462 1.00 33.53 105 LEU A C 1
ATOM 1753 O O . LEU A 1 105 ? -5.363 -46.119 21.647 1.00 29.34 105 LEU A O 1
ATOM 1769 N N . ILE A 1 106 ? -7.526 -45.533 21.599 1.00 30.52 106 ILE A N 1
ATOM 1770 C CA . ILE A 1 106 ? -7.939 -46.906 21.864 1.00 36.49 106 ILE A CA 1
ATOM 1771 C C . ILE A 1 106 ? -7.604 -47.791 20.670 1.00 29.67 106 ILE A C 1
ATOM 1772 O O . ILE A 1 106 ? -7.141 -48.925 20.830 1.00 35.05 106 ILE A O 1
ATOM 1788 N N . ALA A 1 107 ? -7.798 -47.271 19.457 1.00 31.69 107 ALA A N 1
ATOM 1789 C CA . ALA A 1 107 ? -7.623 -48.081 18.258 1.00 32.56 107 ALA A CA 1
ATOM 1790 C C . ALA A 1 107 ? -6.201 -48.611 18.125 1.00 43.00 107 ALA A C 1
ATOM 1791 O O . ALA A 1 107 ? -6.004 -49.726 17.628 1.00 35.88 107 ALA A O 1
ATOM 1798 N N . ASN A 1 108 ? -5.202 -47.839 18.555 1.00 38.72 108 ASN A N 1
ATOM 1799 C CA . ASN A 1 108 ? -3.808 -48.205 18.355 1.00 39.22 108 ASN A CA 1
ATOM 1800 C C . ASN A 1 108 ? -3.113 -48.682 19.620 1.00 44.15 108 ASN A C 1
ATOM 1801 O O . ASN A 1 108 ? -1.974 -49.153 19.535 1.00 43.95 108 ASN A O 1
ATOM 1812 N N . ALA A 1 109 ? -3.754 -48.575 20.781 1.00 41.06 109 ALA A N 1
ATOM 1813 C CA . ALA A 1 109 ? -3.115 -48.985 22.024 1.00 35.73 109 ALA A CA 1
ATOM 1814 C C . ALA A 1 109 ? -2.664 -50.439 21.934 1.00 48.30 109 ALA A C 1
ATOM 1815 O O . ALA A 1 109 ? -3.408 -51.308 21.468 1.00 46.33 109 ALA A O 1
ATOM 1822 N N . THR A 1 110 ? -1.434 -50.698 22.383 1.00 49.57 110 THR A N 1
ATOM 1823 C CA . THR A 1 110 ? -0.809 -52.008 22.241 1.00 51.72 110 THR A CA 1
ATOM 1824 C C . THR A 1 110 ? -0.539 -52.683 23.580 1.00 57.75 110 THR A C 1
ATOM 1825 O O . THR A 1 110 ? 0.153 -53.708 23.614 1.00 57.27 110 THR A O 1
ATOM 1836 N N . ASN A 1 111 ? -1.060 -52.148 24.680 1.00 50.62 111 ASN A N 1
ATOM 1837 C CA . ASN A 1 111 ? -0.841 -52.746 25.988 1.00 43.34 111 ASN A CA 1
ATOM 1838 C C . ASN A 1 111 ? -2.049 -52.457 26.864 1.00 49.11 111 ASN A C 1
ATOM 1839 O O . ASN A 1 111 ? -2.755 -51.466 26.637 1.00 41.47 111 ASN A O 1
ATOM 1850 N N . PRO A 1 112 ? -2.318 -53.300 27.865 1.00 44.85 112 PRO A N 1
ATOM 1851 C CA . PRO A 1 112 ? -3.541 -53.111 28.661 1.00 46.75 112 PRO A CA 1
ATOM 1852 C C . PRO A 1 112 ? -3.529 -51.842 29.495 1.00 44.11 112 PRO A C 1
ATOM 1853 O O . PRO A 1 112 ? -4.596 -51.261 29.728 1.00 37.95 112 PRO A O 1
ATOM 1864 N N A GLU A 1 113 ? -2.356 -51.384 29.937 0.65 45.10 113 GLU A N 1
ATOM 1865 N N B GLU A 1 113 ? -2.360 -51.393 29.956 0.35 45.16 113 GLU A N 1
ATOM 1866 C CA A GLU A 1 113 ? -2.290 -50.170 30.745 0.65 46.38 113 GLU A CA 1
ATOM 1867 C CA B GLU A 1 113 ? -2.298 -50.167 30.747 0.35 46.44 113 GLU A CA 1
ATOM 1868 C C A GLU A 1 113 ? -2.831 -48.974 29.971 0.65 42.65 113 GLU A C 1
ATOM 1869 C C B GLU A 1 113 ? -2.849 -48.982 29.964 0.35 42.69 113 GLU A C 1
ATOM 1870 O O A GLU A 1 113 ? -3.627 -48.186 30.496 0.65 42.71 113 GLU A O 1
ATOM 1871 O O B GLU A 1 113 ? -3.668 -48.209 30.475 0.35 42.71 113 GLU A O 1
ATOM 1894 N N . SER A 1 114 ? -2.406 -48.823 28.714 1.00 36.70 114 SER A N 1
ATOM 1895 C CA . SER A 1 114 ? -2.887 -47.716 27.894 1.00 41.53 114 SER A CA 1
ATOM 1896 C C . SER A 1 114 ? -4.365 -47.874 27.572 1.00 37.29 114 SER A C 1
ATOM 1897 O O . SER A 1 114 ? -5.119 -46.893 27.576 1.00 34.15 114 SER A O 1
ATOM 1905 N N . LYS A 1 115 ? -4.798 -49.101 27.281 1.00 35.68 115 LYS A N 1
ATOM 1906 C CA A LYS A 1 115 ? -6.206 -49.335 26.981 0.49 36.00 115 LYS A CA 1
ATOM 1907 C CA B LYS A 1 115 ? -6.204 -49.340 26.981 0.51 36.01 115 LYS A CA 1
ATOM 1908 C C . LYS A 1 115 ? -7.086 -48.994 28.176 1.00 28.00 115 LYS A C 1
ATOM 1909 O O . LYS A 1 115 ? -8.165 -48.410 28.015 1.00 30.34 115 LYS A O 1
ATOM 1945 N N . VAL A 1 116 ? -6.644 -49.348 29.385 1.00 30.43 116 VAL A N 1
ATOM 1946 C CA . VAL A 1 116 ? -7.398 -48.989 30.583 1.00 26.62 116 VAL A CA 1
ATOM 1947 C C . VAL A 1 116 ? -7.418 -47.477 30.758 1.00 28.39 116 VAL A C 1
ATOM 1948 O O . VAL A 1 116 ? -8.451 -46.891 31.103 1.00 26.13 116 VAL A O 1
ATOM 1961 N N . PHE A 1 117 ? -6.281 -46.820 30.514 1.00 28.13 117 PHE A N 1
ATOM 1962 C CA . PHE A 1 117 ? -6.219 -45.367 30.644 1.00 25.42 117 PHE A CA 1
ATOM 1963 C C . PHE A 1 117 ? -7.190 -44.689 29.687 1.00 25.51 117 PHE A C 1
ATOM 1964 O O . PHE A 1 117 ? -7.856 -43.714 30.056 1.00 28.42 117 PHE A O 1
ATOM 1981 N N . TYR A 1 118 ? -7.286 -45.189 28.450 1.00 25.76 118 TYR A N 1
ATOM 1982 C CA . TYR A 1 118 ? -8.138 -44.549 27.454 1.00 23.36 118 TYR A CA 1
ATOM 1983 C C . TYR A 1 118 ? -9.609 -44.882 27.671 1.00 23.61 118 TYR A C 1
ATOM 1984 O O . TYR A 1 118 ? -10.477 -44.034 27.439 1.00 23.45 118 TYR A O 1
ATOM 2002 N N . LEU A 1 119 ? -9.914 -46.105 28.110 1.00 24.72 119 LEU A N 1
ATOM 2003 C CA . LEU A 1 119 ? -11.306 -46.450 28.385 1.00 25.23 119 LEU A CA 1
ATOM 2004 C C . LEU A 1 119 ? -11.816 -45.709 29.616 1.00 22.77 119 LEU A C 1
ATOM 2005 O O . LEU A 1 119 ? -12.985 -45.310 29.667 1.00 28.35 119 LEU A O 1
ATOM 2021 N N . LYS A 1 120 ? -10.952 -45.512 30.615 1.00 27.77 120 LYS A N 1
ATOM 2022 C CA . LYS A 1 120 ? -11.293 -44.633 31.730 1.00 25.96 120 LYS A CA 1
ATOM 2023 C C . LYS A 1 120 ? -11.623 -43.234 31.230 1.00 26.62 120 LYS A C 1
ATOM 2024 O O . LYS A 1 120 ? -12.642 -42.644 31.611 1.00 23.28 120 LYS A O 1
ATOM 2043 N N . MET A 1 121 ? -10.764 -42.689 30.366 1.00 24.23 121 MET A N 1
ATOM 2044 C CA . MET A 1 121 ? -11.005 -41.364 29.807 1.00 25.77 121 MET A CA 1
ATOM 2045 C C . MET A 1 121 ? -12.327 -41.323 29.050 1.00 25.25 121 MET A C 1
ATOM 2046 O O . MET A 1 121 ? -13.093 -40.359 29.173 1.00 26.04 121 MET A O 1
ATOM 2060 N N . LYS A 1 122 ? -12.619 -42.368 28.273 1.00 22.71 122 LYS A N 1
ATOM 2061 C CA . LYS A 1 122 ? -13.905 -42.455 27.588 1.00 29.03 122 LYS A CA 1
ATOM 2062 C C . LYS A 1 122 ? -15.055 -42.402 28.588 1.00 24.34 122 LYS A C 1
ATOM 2063 O O . LYS A 1 122 ? -16.028 -41.663 28.398 1.00 22.37 122 LYS A O 1
ATOM 2082 N N . GLY A 1 123 ? -14.953 -43.176 29.670 1.00 25.44 123 GLY A N 1
ATOM 2083 C CA . GLY A 1 123 ? -15.958 -43.106 30.718 1.00 27.65 123 GLY A CA 1
ATOM 2084 C C . GLY A 1 123 ? -16.074 -41.720 31.323 1.00 24.01 123 GLY A C 1
ATOM 2085 O O . GLY A 1 123 ? -17.180 -41.219 31.541 1.00 23.59 123 GLY A O 1
ATOM 2089 N N . ASP A 1 124 ? -14.932 -41.077 31.588 1.00 23.17 124 ASP A N 1
ATOM 2090 C CA . ASP A 1 124 ? -14.937 -39.744 32.186 1.00 26.07 124 ASP A CA 1
ATOM 2091 C C . ASP A 1 124 ? -15.705 -38.749 31.325 1.00 26.44 124 ASP A C 1
ATOM 2092 O O . ASP A 1 124 ? -16.557 -38.005 31.825 1.00 29.71 124 ASP A O 1
ATOM 2101 N N . TYR A 1 125 ? -15.410 -38.703 30.026 1.00 23.99 125 TYR A N 1
ATOM 2102 C CA . TYR A 1 125 ? -15.996 -37.657 29.200 1.00 23.43 125 TYR A CA 1
ATOM 2103 C C . TYR A 1 125 ? -17.439 -37.960 28.826 1.00 22.03 125 TYR A C 1
ATOM 2104 O O . TYR A 1 125 ? -18.234 -37.026 28.675 1.00 25.56 125 TYR A O 1
ATOM 2122 N N . PHE A 1 126 ? -17.812 -39.237 28.702 1.00 22.86 126 PHE A N 1
ATOM 2123 C CA . PHE A 1 126 ? -19.233 -39.561 28.637 1.00 18.37 126 PHE A CA 1
ATOM 2124 C C . PHE A 1 126 ? -19.939 -39.189 29.937 1.00 20.95 126 PHE A C 1
ATOM 2125 O O . PHE A 1 126 ? -21.106 -38.782 29.915 1.00 23.82 126 PHE A O 1
ATOM 2142 N N . ARG A 1 127 ? -19.255 -39.315 31.077 1.00 25.48 127 ARG A N 1
ATOM 2143 C CA . ARG A 1 127 ? -19.861 -38.911 32.345 1.00 22.03 127 ARG A CA 1
ATOM 2144 C C . ARG A 1 127 ? -20.094 -37.405 32.387 1.00 27.29 127 ARG A C 1
ATOM 2145 O O . ARG A 1 127 ? -21.139 -36.948 32.865 1.00 26.00 127 ARG A O 1
ATOM 2166 N N . TYR A 1 128 ? -19.144 -36.614 31.879 1.00 22.96 128 TYR A N 1
ATOM 2167 C CA . TYR A 1 128 ? -19.360 -35.171 31.793 1.00 24.44 128 TYR A CA 1
ATOM 2168 C C . TYR A 1 128 ? -20.555 -34.853 30.903 1.00 26.64 128 TYR A C 1
ATOM 2169 O O . TYR A 1 128 ? -21.328 -33.930 31.190 1.00 25.47 128 TYR A O 1
ATOM 2187 N N . LEU A 1 129 ? -20.724 -35.605 29.815 1.00 27.84 129 LEU A N 1
ATOM 2188 C CA . LEU A 1 129 ? -21.908 -35.428 28.985 1.00 24.94 129 LEU A CA 1
ATOM 2189 C C . LEU A 1 129 ? -23.168 -35.817 29.746 1.00 27.01 129 LEU A C 1
ATOM 2190 O O . LEU A 1 129 ? -24.201 -35.149 29.633 1.00 29.09 129 LEU A O 1
ATOM 2206 N N . ALA A 1 130 ? -23.098 -36.884 30.542 1.00 27.72 130 ALA A N 1
ATOM 2207 C CA . ALA A 1 130 ? -24.273 -37.321 31.286 1.00 30.75 130 ALA A CA 1
ATOM 2208 C C . ALA A 1 130 ? -24.706 -36.280 32.309 1.00 34.74 130 ALA A C 1
ATOM 2209 O O . ALA A 1 130 ? -25.907 -36.121 32.556 1.00 33.01 130 ALA A O 1
ATOM 2216 N N . GLU A 1 131 ? -23.751 -35.555 32.898 1.00 32.59 131 GLU A N 1
ATOM 2217 C CA . GLU A 1 131 ? -24.086 -34.557 33.908 1.00 36.50 131 GLU A CA 1
ATOM 2218 C C . GLU A 1 131 ? -25.016 -33.481 33.359 1.00 37.57 131 GLU A C 1
ATOM 2219 O O . GLU A 1 131 ? -25.778 -32.876 34.121 1.00 37.81 131 GLU A O 1
ATOM 2231 N N . VAL A 1 132 ? -24.966 -33.223 32.052 1.00 30.10 132 VAL A N 1
ATOM 2232 C CA . VAL A 1 132 ? -25.746 -32.159 31.432 1.00 31.58 132 VAL A CA 1
ATOM 2233 C C . VAL A 1 132 ? -26.844 -32.690 30.527 1.00 43.74 132 VAL A C 1
ATOM 2234 O O . VAL A 1 132 ? -27.547 -31.890 29.892 1.00 44.92 132 VAL A O 1
ATOM 2247 N N . ALA A 1 133 ? -27.022 -34.004 30.447 1.00 40.66 133 ALA A N 1
ATOM 2248 C CA . ALA A 1 133 ? -28.004 -34.586 29.547 1.00 36.55 133 ALA A CA 1
ATOM 2249 C C . ALA A 1 133 ? -29.362 -34.707 30.231 1.00 39.48 133 ALA A C 1
ATOM 2250 O O . ALA A 1 133 ? -29.466 -34.753 31.459 1.00 35.41 133 ALA A O 1
ATOM 2257 N N . CYS A 1 134 ? -30.410 -34.761 29.408 1.00 51.45 134 CYS A N 1
ATOM 2258 C CA . CYS A 1 134 ? -31.775 -34.927 29.885 1.00 56.90 134 CYS A CA 1
ATOM 2259 C C . CYS A 1 134 ? -32.518 -35.896 28.977 1.00 57.41 134 CYS A C 1
ATOM 2260 O O . CYS A 1 134 ? -32.252 -35.972 27.774 1.00 61.41 134 CYS A O 1
ATOM 2268 N N . GLY A 1 135 ? -33.449 -36.645 29.568 1.00 60.66 135 GLY A N 1
ATOM 2269 C CA . GLY A 1 135 ? -34.335 -37.493 28.789 1.00 53.69 135 GLY A CA 1
ATOM 2270 C C . GLY A 1 135 ? -33.665 -38.767 28.295 1.00 60.48 135 GLY A C 1
ATOM 2271 O O . GLY A 1 135 ? -32.793 -39.340 28.950 1.00 55.37 135 GLY A O 1
ATOM 2275 N N . ASP A 1 136 ? -34.101 -39.217 27.115 1.00 65.00 136 ASP A N 1
ATOM 2276 C CA . ASP A 1 136 ? -33.549 -40.433 26.523 1.00 65.85 136 ASP A CA 1
ATOM 2277 C C . ASP A 1 136 ? -32.063 -40.273 26.238 1.00 59.91 136 ASP A C 1
ATOM 2278 O O . ASP A 1 136 ? -31.272 -41.199 26.454 1.00 58.71 136 ASP A O 1
ATOM 2287 N N . ASP A 1 137 ? -31.674 -39.111 25.715 1.00 56.31 137 ASP A N 1
ATOM 2288 C CA . ASP A 1 137 ? -30.270 -38.775 25.523 1.00 51.27 137 ASP A CA 1
ATOM 2289 C C . ASP A 1 137 ? -29.477 -39.164 26.765 1.00 41.07 137 ASP A C 1
ATOM 2290 O O . ASP A 1 137 ? -28.395 -39.751 26.664 1.00 39.25 137 ASP A O 1
ATOM 2299 N N . ARG A 1 138 ? -30.028 -38.865 27.942 1.00 40.26 138 ARG A N 1
ATOM 2300 C CA . ARG A 1 138 ? -29.321 -39.149 29.187 1.00 38.54 138 ARG A CA 1
ATOM 2301 C C . ARG A 1 138 ? -29.113 -40.647 29.372 1.00 35.20 138 ARG A C 1
ATOM 2302 O O . ARG A 1 138 ? -28.021 -41.090 29.746 1.00 32.16 138 ARG A O 1
ATOM 2323 N N . LYS A 1 139 ? -30.150 -41.449 29.108 1.00 36.11 139 LYS A N 1
ATOM 2324 C CA . LYS A 1 139 ? -30.038 -42.890 29.312 1.00 30.80 139 LYS A CA 1
ATOM 2325 C C . LYS A 1 139 ? -28.904 -43.474 28.480 1.00 27.41 139 LYS A C 1
ATOM 2326 O O . LYS A 1 139 ? -28.076 -44.240 28.986 1.00 26.96 139 LYS A O 1
ATOM 2345 N N . GLN A 1 140 ? -28.856 -43.128 27.194 1.00 29.54 140 GLN A N 1
ATOM 2346 C CA . GLN A 1 140 ? -27.826 -43.677 26.321 1.00 32.13 140 GLN A CA 1
ATOM 2347 C C . GLN A 1 140 ? -26.443 -43.165 26.707 1.00 29.16 140 GLN A C 1
ATOM 2348 O O . GLN A 1 140 ? -25.467 -43.925 26.692 1.00 24.51 140 GLN A O 1
ATOM 2362 N N . THR A 1 141 ? -26.338 -41.878 27.046 1.00 28.26 141 THR A N 1
ATOM 2363 C CA . THR A 1 141 ? -25.051 -41.317 27.439 1.00 28.82 141 THR A CA 1
ATOM 2364 C C . THR A 1 141 ? -24.531 -41.980 28.707 1.00 24.88 141 THR A C 1
ATOM 2365 O O . THR A 1 141 ? -23.335 -42.273 28.815 1.00 23.35 141 THR A O 1
ATOM 2376 N N . ILE A 1 142 ? -25.414 -42.216 29.681 1.00 22.79 142 ILE A N 1
ATOM 2377 C CA . ILE A 1 142 ? -25.014 -42.944 30.882 1.00 24.65 142 ILE A CA 1
ATOM 2378 C C . ILE A 1 142 ? -24.553 -44.344 30.510 1.00 31.80 142 ILE A C 1
ATOM 2379 O O . ILE A 1 142 ? -23.534 -44.833 31.012 1.00 26.72 142 ILE A O 1
ATOM 2395 N N . ASP A 1 143 ? -25.288 -45.005 29.615 1.00 27.73 143 ASP A N 1
ATOM 2396 C CA A ASP A 1 143 ? -24.881 -46.331 29.158 0.62 29.42 143 ASP A CA 1
ATOM 2397 C CA B ASP A 1 143 ? -24.883 -46.331 29.167 0.38 29.43 143 ASP A CA 1
ATOM 2398 C C . ASP A 1 143 ? -23.487 -46.297 28.549 1.00 26.13 143 ASP A C 1
ATOM 2399 O O . ASP A 1 143 ? -22.655 -47.168 28.831 1.00 29.12 143 ASP A O 1
ATOM 2416 N N . ASN A 1 144 ? -23.210 -45.297 27.708 1.00 25.64 144 ASN A N 1
ATOM 2417 C CA . ASN A 1 144 ? -21.889 -45.200 27.092 1.00 22.10 144 ASN A CA 1
ATOM 2418 C C . ASN A 1 144 ? -20.799 -45.025 28.143 1.00 25.31 144 ASN A C 1
ATOM 2419 O O . ASN A 1 144 ? -19.728 -45.637 28.044 1.00 24.56 144 ASN A O 1
ATOM 2430 N N . SER A 1 145 ? -21.046 -44.187 29.152 1.00 25.84 145 SER A N 1
ATOM 2431 C CA . SER A 1 145 ? -20.065 -44.007 30.217 1.00 26.04 145 SER A CA 1
ATOM 2432 C C . SER A 1 145 ? -19.848 -45.303 30.981 1.00 25.34 145 SER A C 1
ATOM 2433 O O . SER A 1 145 ? -18.708 -45.722 31.210 1.00 24.76 145 SER A O 1
ATOM 2441 N N . GLN A 1 146 ? -20.939 -45.952 31.391 1.00 28.81 146 GLN A N 1
ATOM 2442 C CA . GLN A 1 146 ? -20.826 -47.155 32.206 1.00 22.55 146 GLN A CA 1
ATOM 2443 C C . GLN A 1 146 ? -20.117 -48.274 31.456 1.00 25.20 146 GLN A C 1
ATOM 2444 O O . GLN A 1 146 ? -19.310 -49.008 32.041 1.00 29.15 146 GLN A O 1
ATOM 2458 N N . GLY A 1 147 ? -20.412 -48.430 30.165 1.00 25.14 147 GLY A N 1
ATOM 2459 C CA . GLY A 1 147 ? -19.786 -49.497 29.401 1.00 25.91 147 GLY A CA 1
ATOM 2460 C C . GLY A 1 147 ? -18.285 -49.320 29.284 1.00 26.92 147 GLY A C 1
ATOM 2461 O O . GLY A 1 147 ? -17.526 -50.291 29.356 1.00 25.06 147 GLY A O 1
ATOM 2465 N N . ALA A 1 148 ? -17.836 -48.077 29.104 1.00 25.62 148 ALA A N 1
ATOM 2466 C CA . ALA A 1 148 ? -16.402 -47.807 29.054 1.00 25.84 148 ALA A CA 1
ATOM 2467 C C . ALA A 1 148 ? -15.756 -48.090 30.403 1.00 24.52 148 ALA A C 1
ATOM 2468 O O . ALA A 1 148 ? -14.736 -48.783 30.487 1.00 22.71 148 ALA A O 1
ATOM 2475 N N . TYR A 1 149 ? -16.355 -47.578 31.479 1.00 29.39 149 TYR A N 1
ATOM 2476 C CA . TYR A 1 149 ? -15.814 -47.826 32.812 1.00 24.35 149 TYR A CA 1
ATOM 2477 C C . TYR A 1 149 ? -15.725 -49.321 33.098 1.00 25.91 149 TYR A C 1
ATOM 2478 O O . TYR A 1 149 ? -14.698 -49.811 33.581 1.00 26.73 149 TYR A O 1
ATOM 2496 N N . GLN A 1 150 ? -16.794 -50.066 32.803 1.00 29.29 150 GLN A N 1
ATOM 2497 C CA . GLN A 1 150 ? -16.827 -51.483 33.158 1.00 25.04 150 GLN A CA 1
ATOM 2498 C C . GLN A 1 150 ? -15.763 -52.268 32.403 1.00 26.04 150 GLN A C 1
ATOM 2499 O O . GLN A 1 150 ? -15.094 -53.133 32.982 1.00 29.82 150 GLN A O 1
ATOM 2513 N N . GLU A 1 151 ? -15.596 -51.994 31.109 1.00 30.42 151 GLU A N 1
ATOM 2514 C CA . GLU A 1 151 ? -14.555 -52.682 30.354 1.00 31.03 151 GLU A CA 1
ATOM 2515 C C . GLU A 1 151 ? -13.178 -52.353 30.912 1.00 27.83 151 GLU A C 1
ATOM 2516 O O . GLU A 1 151 ? -12.348 -53.245 31.116 1.00 26.56 151 GLU A O 1
ATOM 2528 N N . ALA A 1 152 ? -12.917 -51.068 31.166 1.00 28.00 152 ALA A N 1
ATOM 2529 C CA . ALA A 1 152 ? -11.649 -50.678 31.772 1.00 26.25 152 ALA A CA 1
ATOM 2530 C C . ALA A 1 152 ? -11.443 -51.384 33.102 1.00 29.59 152 ALA A C 1
ATOM 2531 O O . ALA A 1 152 ? -10.336 -51.844 33.411 1.00 27.21 152 ALA A O 1
ATOM 2538 N N . PHE A 1 153 ? -12.506 -51.479 33.903 1.00 28.17 153 PHE A N 1
ATOM 2539 C CA . PHE A 1 153 ? -12.415 -52.120 35.210 1.00 32.03 153 PHE A CA 1
ATOM 2540 C C . PHE A 1 153 ? -12.038 -53.591 35.074 1.00 35.28 153 PHE A C 1
ATOM 2541 O O . PHE A 1 153 ? -11.158 -54.089 35.786 1.00 34.29 153 PHE A O 1
ATOM 2558 N N . ASP A 1 154 ? -12.692 -54.304 34.155 1.00 34.69 154 ASP A N 1
ATOM 2559 C CA . ASP A 1 154 ? -12.394 -55.721 33.971 1.00 32.08 154 ASP A CA 1
ATOM 2560 C C . ASP A 1 154 ? -10.953 -55.921 33.513 1.00 33.35 154 ASP A C 1
ATOM 2561 O O . ASP A 1 154 ? -10.225 -56.758 34.059 1.00 31.80 154 ASP A O 1
ATOM 2570 N N . ILE A 1 155 ? -10.524 -55.163 32.501 1.00 31.43 155 ILE A N 1
ATOM 2571 C CA . ILE A 1 155 ? -9.145 -55.266 32.027 1.00 31.06 155 ILE A CA 1
ATOM 2572 C C . ILE A 1 155 ? -8.174 -55.025 33.176 1.00 29.79 155 ILE A C 1
ATOM 2573 O O . ILE A 1 155 ? -7.251 -55.815 33.411 1.00 31.86 155 ILE A O 1
ATOM 2589 N N . SER A 1 156 ? -8.371 -53.929 33.914 1.00 32.03 156 SER A N 1
ATOM 2590 C CA . SER A 1 156 ? -7.434 -53.575 34.977 1.00 31.94 156 SER A CA 1
ATOM 2591 C C . SER A 1 156 ? -7.345 -54.674 36.028 1.00 30.29 156 SER A C 1
ATOM 2592 O O . SER A 1 156 ? -6.253 -54.991 36.512 1.00 31.35 156 SER A O 1
ATOM 2600 N N . LYS A 1 157 ? -8.482 -55.268 36.397 1.00 31.59 157 LYS A N 1
ATOM 2601 C CA . LYS A 1 157 ? -8.459 -56.355 37.373 1.00 35.88 157 LYS A CA 1
ATOM 2602 C C . LYS A 1 157 ? -7.668 -57.548 36.852 1.00 32.99 157 LYS A C 1
ATOM 2603 O O . LYS A 1 157 ? -7.010 -58.251 37.627 1.00 35.19 157 LYS A O 1
ATOM 2622 N N . LYS A 1 158 ? -7.730 -57.801 35.544 1.00 37.61 158 LYS A N 1
ATOM 2623 C CA . LYS A 1 158 ? -7.041 -58.954 34.978 1.00 39.84 158 LYS A CA 1
ATOM 2624 C C . LYS A 1 158 ? -5.560 -58.685 34.732 1.00 43.00 158 LYS A C 1
ATOM 2625 O O . LYS A 1 158 ? -4.740 -59.597 34.884 1.00 43.13 158 LYS A O 1
ATOM 2644 N N . GLU A 1 159 ? -5.198 -57.456 34.360 1.00 38.94 159 GLU A N 1
ATOM 2645 C CA . GLU A 1 159 ? -3.876 -57.167 33.822 1.00 42.01 159 GLU A CA 1
ATOM 2646 C C . GLU A 1 159 ? -2.992 -56.324 34.729 1.00 41.84 159 GLU A C 1
ATOM 2647 O O . GLU A 1 159 ? -1.799 -56.184 34.436 1.00 45.76 159 GLU A O 1
ATOM 2659 N N . MET A 1 160 ? -3.526 -55.749 35.802 1.00 39.86 160 MET A N 1
ATOM 2660 C CA . MET A 1 160 ? -2.788 -54.766 36.581 1.00 37.16 160 MET A CA 1
ATOM 2661 C C . MET A 1 160 ? -2.860 -55.085 38.066 1.00 38.13 160 MET A C 1
ATOM 2662 O O . MET A 1 160 ? -3.841 -55.653 38.550 1.00 38.25 160 MET A O 1
ATOM 2676 N N . GLN A 1 161 ? -1.799 -54.719 38.782 1.00 34.25 161 GLN A N 1
ATOM 2677 C CA A GLN A 1 161 ? -1.772 -54.888 40.225 0.49 40.03 161 GLN A CA 1
ATOM 2678 C CA B GLN A 1 161 ? -1.771 -54.890 40.223 0.51 40.03 161 GLN A CA 1
ATOM 2679 C C . GLN A 1 161 ? -2.728 -53.907 40.904 1.00 36.91 161 GLN A C 1
ATOM 2680 O O . GLN A 1 161 ? -2.929 -52.785 40.426 1.00 33.10 161 GLN A O 1
ATOM 2706 N N . PRO A 1 162 ? -3.318 -54.297 42.038 1.00 35.43 162 PRO A N 1
ATOM 2707 C CA . PRO A 1 162 ? -4.301 -53.418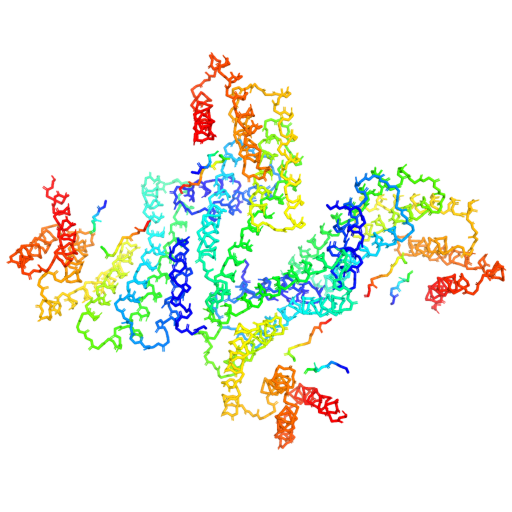 42.691 1.00 35.48 162 PRO A CA 1
ATOM 2708 C C . PRO A 1 162 ? -3.746 -52.080 43.132 1.00 37.37 162 PRO A C 1
ATOM 2709 O O . PRO A 1 162 ? -4.537 -51.170 43.408 1.00 30.58 162 PRO A O 1
ATOM 2720 N N . THR A 1 163 ? -2.427 -51.924 43.218 1.00 32.71 163 THR A N 1
ATOM 2721 C CA . THR A 1 163 ? -1.826 -50.651 43.595 1.00 36.66 163 THR A CA 1
ATOM 2722 C C . THR A 1 163 ? -1.486 -49.779 42.399 1.00 36.90 163 THR A C 1
ATOM 2723 O O . THR A 1 163 ? -1.037 -48.644 42.590 1.00 31.71 163 THR A O 1
ATOM 2734 N N . HIS A 1 164 ? -1.685 -50.264 41.181 1.00 33.47 164 HIS A N 1
ATOM 2735 C CA . HIS A 1 164 ? -1.310 -49.479 40.016 1.00 33.69 164 HIS A CA 1
ATOM 2736 C C . HIS A 1 164 ? -2.102 -48.174 40.008 1.00 32.25 164 HIS A C 1
ATOM 2737 O O . HIS A 1 164 ? -3.335 -48.204 40.124 1.00 34.34 164 HIS A O 1
ATOM 2751 N N . PRO A 1 165 ? -1.443 -47.017 39.890 1.00 36.13 165 PRO A N 1
ATOM 2752 C CA . PRO A 1 165 ? -2.190 -45.748 39.946 1.00 32.74 165 PRO A CA 1
ATOM 2753 C C . PRO A 1 165 ? -3.317 -45.641 38.932 1.00 35.99 165 PRO A C 1
ATOM 2754 O O . PRO A 1 165 ? -4.332 -44.996 39.223 1.00 28.47 165 PRO A O 1
ATOM 2765 N N . ILE A 1 166 ? -3.166 -46.227 37.742 1.00 32.44 166 ILE A N 1
ATOM 2766 C CA . ILE A 1 166 ? -4.226 -46.150 36.741 1.00 31.86 166 ILE A CA 1
ATOM 2767 C C . ILE A 1 166 ? -5.434 -46.961 37.186 1.00 29.04 166 ILE A C 1
ATOM 2768 O O . ILE A 1 166 ? -6.581 -46.534 37.013 1.00 30.53 166 ILE A O 1
ATOM 2784 N N . ARG A 1 167 ? -5.201 -48.143 37.760 1.00 30.58 167 ARG A N 1
ATOM 2785 C CA . ARG A 1 167 ? -6.309 -48.942 38.267 1.00 32.34 167 ARG A CA 1
ATOM 2786 C C . ARG A 1 167 ? -6.991 -48.246 39.437 1.00 26.20 167 ARG A C 1
ATOM 2787 O O . ARG A 1 167 ? -8.221 -48.277 39.554 1.00 32.37 167 ARG A O 1
ATOM 2808 N N . LEU A 1 168 ? -6.209 -47.600 40.304 1.00 28.20 168 LEU A N 1
ATOM 2809 C CA . LEU A 1 168 ? -6.783 -46.896 41.444 1.00 28.40 168 LEU A CA 1
ATOM 2810 C C . LEU A 1 168 ? -7.561 -45.663 41.003 1.00 30.81 168 LEU A C 1
ATOM 2811 O O . LEU A 1 168 ? -8.644 -45.388 41.530 1.00 29.98 168 LEU A O 1
ATOM 2827 N N . GLY A 1 169 ? -7.024 -44.899 40.048 1.00 28.44 169 GLY A N 1
ATOM 2828 C CA . GLY A 1 169 ? -7.748 -43.737 39.560 1.00 27.08 169 GLY A CA 1
ATOM 2829 C C . GLY A 1 169 ? -9.030 -44.120 38.847 1.00 24.87 169 GLY A C 1
ATOM 2830 O O . GLY A 1 169 ? -10.037 -43.412 38.931 1.00 21.89 169 GLY A O 1
ATOM 2834 N N . LEU A 1 170 ? -9.007 -45.248 38.135 1.00 32.30 170 LEU A N 1
ATOM 2835 C CA . LEU A 1 170 ? -10.216 -45.781 37.517 1.00 29.83 170 LEU A CA 1
ATOM 2836 C C . LEU A 1 170 ? -11.273 -46.104 38.567 1.00 30.38 170 LEU A C 1
ATOM 2837 O O . LEU A 1 170 ? -12.440 -45.718 38.431 1.00 25.17 170 LEU A O 1
ATOM 2853 N N . ALA A 1 171 ? -10.883 -46.825 39.621 1.00 27.28 171 ALA A N 1
ATOM 2854 C CA . ALA A 1 171 ? -11.831 -47.134 40.687 1.00 27.86 171 ALA A CA 1
ATOM 2855 C C . ALA A 1 171 ? -12.381 -45.861 41.315 1.00 25.11 171 ALA A C 1
ATOM 2856 O O . ALA A 1 171 ? -13.578 -45.770 41.602 1.00 26.57 171 ALA A O 1
ATOM 2863 N N . LEU A 1 172 ? -11.522 -44.863 41.522 1.00 22.85 172 LEU A N 1
ATOM 2864 C CA . LEU A 1 172 ? -11.980 -43.590 42.073 1.00 24.33 172 LEU A CA 1
ATOM 2865 C C . LEU A 1 172 ? -13.076 -42.981 41.204 1.00 23.97 172 LEU A C 1
ATOM 2866 O O . LEU A 1 172 ? -14.158 -42.639 41.693 1.00 24.14 172 LEU A O 1
ATOM 2882 N N . ASN A 1 173 ? -12.820 -42.853 39.902 1.00 22.66 173 ASN A N 1
ATOM 2883 C CA . ASN A 1 173 ? -13.776 -42.180 39.030 1.00 17.43 173 ASN A CA 1
ATOM 2884 C C . ASN A 1 173 ? -15.015 -43.037 38.795 1.00 21.42 173 ASN A C 1
ATOM 2885 O O . ASN A 1 173 ? -16.131 -42.515 38.709 1.00 22.19 173 ASN A O 1
ATOM 2896 N N . PHE A 1 174 ? -14.840 -44.355 38.694 1.00 24.26 174 PHE A N 1
ATOM 2897 C CA . PHE A 1 174 ? -15.986 -45.238 38.517 1.00 26.04 174 PHE A CA 1
ATOM 2898 C C . PHE A 1 174 ? -16.911 -45.185 39.729 1.00 25.69 174 PHE A C 1
ATOM 2899 O O . PHE A 1 174 ? -18.140 -45.194 39.584 1.00 24.93 174 PHE A O 1
ATOM 2916 N N . SER A 1 175 ? -16.343 -45.128 40.937 1.00 26.42 175 SER A N 1
ATOM 2917 C CA . SER A 1 175 ? -17.176 -45.027 42.130 1.00 26.59 175 SER A CA 1
ATOM 2918 C C . SER A 1 175 ? -17.940 -43.709 42.148 1.00 24.72 175 SER A C 1
ATOM 2919 O O . SER A 1 175 ? -19.100 -43.660 42.576 1.00 22.89 175 SER A O 1
ATOM 2927 N N . VAL A 1 176 ? -17.309 -42.628 41.685 1.00 24.53 176 VAL A N 1
ATOM 2928 C CA . VAL A 1 176 ? -18.018 -41.357 41.583 1.00 22.97 176 VAL A CA 1
ATOM 2929 C C . VAL A 1 176 ? -19.137 -41.459 40.555 1.00 25.15 176 VAL A C 1
ATOM 2930 O O . VAL A 1 176 ? -20.212 -40.880 40.738 1.00 25.72 176 VAL A O 1
ATOM 2943 N N . PHE A 1 177 ? -18.913 -42.199 39.466 1.00 27.19 177 PHE A N 1
ATOM 2944 C CA . PHE A 1 177 ? -19.984 -42.431 38.501 1.00 20.94 177 PHE A CA 1
ATOM 2945 C C . PHE A 1 177 ? -21.191 -43.065 39.178 1.00 24.61 177 PHE A C 1
ATOM 2946 O O . PHE A 1 177 ? -22.326 -42.616 38.996 1.00 24.35 177 PHE A O 1
ATOM 2963 N N . TYR A 1 178 ? -20.964 -44.116 39.965 1.00 23.28 178 TYR A N 1
ATOM 2964 C CA . TYR A 1 178 ? -22.065 -44.747 40.684 1.00 25.29 178 TYR A CA 1
ATOM 2965 C C . TYR A 1 178 ? -22.752 -43.763 41.623 1.00 23.18 178 TYR A C 1
ATOM 2966 O O . TYR A 1 178 ? -23.985 -43.742 41.725 1.00 25.58 178 TYR A O 1
ATOM 2984 N N . TYR A 1 179 ? -21.969 -42.954 42.331 1.00 25.50 179 TYR A N 1
ATOM 2985 C CA . TYR A 1 179 ? -22.540 -42.049 43.320 1.00 23.92 179 TYR A CA 1
ATOM 2986 C C . TYR A 1 179 ? -23.344 -40.936 42.662 1.00 31.14 179 TYR A C 1
ATOM 2987 O O . TYR A 1 179 ? -24.494 -40.683 43.039 1.00 27.28 179 TYR A O 1
ATOM 3005 N N . GLU A 1 180 ? -22.752 -40.257 41.680 1.00 25.19 180 GLU A N 1
ATOM 3006 C CA . GLU A 1 180 ? -23.294 -39.009 41.153 1.00 29.04 180 GLU A CA 1
ATOM 3007 C C . GLU A 1 180 ? -24.234 -39.228 39.974 1.00 30.17 180 GLU A C 1
ATOM 3008 O O . GLU A 1 180 ? -25.220 -38.501 39.827 1.00 27.77 180 GLU A O 1
ATOM 3020 N N . ILE A 1 181 ? -23.951 -40.215 39.131 1.00 26.55 181 ILE A N 1
ATOM 3021 C CA . ILE A 1 181 ? -24.737 -40.427 37.920 1.00 22.77 181 ILE A CA 1
ATOM 3022 C C . ILE A 1 181 ? -25.818 -41.471 38.138 1.00 24.69 181 ILE A C 1
ATOM 3023 O O . ILE A 1 181 ? -26.975 -41.263 37.772 1.00 28.25 181 ILE A O 1
ATOM 3039 N N . LEU A 1 182 ? -25.470 -42.612 38.725 1.00 31.52 182 LEU A N 1
ATOM 3040 C CA . LEU A 1 182 ? -26.457 -43.646 38.991 1.00 27.77 182 LEU A CA 1
ATOM 3041 C C . LEU A 1 182 ? -27.172 -43.454 40.321 1.00 33.02 182 LEU A C 1
ATOM 3042 O O . LEU A 1 182 ? -28.116 -44.194 40.608 1.00 34.02 182 LEU A O 1
ATOM 3058 N N . ASN A 1 183 ? -26.752 -42.487 41.132 1.00 30.93 183 ASN A N 1
ATOM 3059 C CA A ASN A 1 183 ? -27.368 -42.234 42.434 0.51 36.89 183 ASN A CA 1
ATOM 3060 C CA B ASN A 1 183 ? -27.373 -42.235 42.431 0.49 36.89 183 ASN A CA 1
ATOM 3061 C C . ASN A 1 183 ? -27.467 -43.514 43.263 1.00 41.50 183 ASN A C 1
ATOM 3062 O O . ASN A 1 183 ? -28.520 -43.859 43.803 1.00 36.53 183 ASN A O 1
ATOM 3083 N N . ASN A 1 184 ? -26.346 -44.229 43.365 1.00 33.63 184 ASN A N 1
ATOM 3084 C CA . ASN A 1 184 ? -26.239 -45.403 44.231 1.00 34.70 184 ASN A CA 1
ATOM 3085 C C . ASN A 1 184 ? -25.026 -45.194 45.124 1.00 31.52 184 ASN A C 1
ATOM 3086 O O . ASN A 1 184 ? -23.908 -45.599 44.773 1.00 34.34 184 ASN A O 1
ATOM 3097 N N . PRO A 1 185 ? -25.198 -44.560 46.283 1.00 32.01 185 PRO A N 1
ATOM 3098 C CA . PRO A 1 185 ? -24.046 -44.352 47.165 1.00 32.81 185 PRO A CA 1
ATOM 3099 C C . PRO A 1 185 ? -23.519 -45.640 47.770 1.00 29.13 185 PRO A C 1
ATOM 3100 O O . PRO A 1 185 ? -22.315 -45.735 48.041 1.00 31.97 185 PRO A O 1
ATOM 3111 N N . GLU A 1 186 ? -24.376 -46.640 47.979 1.00 27.70 186 GLU A N 1
ATOM 3112 C CA . GLU A 1 186 ? -23.920 -47.889 48.584 1.00 26.72 186 GLU A CA 1
ATOM 3113 C C . GLU A 1 186 ? -22.950 -48.630 47.670 1.00 30.44 186 GLU A C 1
ATOM 3114 O O . GLU A 1 186 ? -21.908 -49.115 48.126 1.00 28.70 186 GLU A O 1
ATOM 3126 N N . LEU A 1 187 ? -23.269 -48.728 46.378 1.00 29.48 187 LEU A N 1
ATOM 3127 C CA . LEU A 1 187 ? -22.352 -49.378 45.448 1.00 29.38 187 LEU A CA 1
ATOM 3128 C C . LEU A 1 187 ? -21.111 -48.526 45.227 1.00 25.96 187 LEU A C 1
ATOM 3129 O O . LEU A 1 187 ? -20.002 -49.056 45.095 1.00 30.65 187 LEU A O 1
ATOM 3145 N N . ALA A 1 188 ? -21.272 -47.202 45.202 1.00 26.14 188 ALA A N 1
ATOM 3146 C CA . ALA A 1 188 ? -20.117 -46.324 45.071 1.00 26.19 188 ALA A CA 1
ATOM 3147 C C . ALA A 1 188 ? -19.150 -46.524 46.231 1.00 31.51 188 ALA A C 1
ATOM 3148 O O . ALA A 1 188 ? -17.931 -46.604 46.036 1.00 29.12 188 ALA A O 1
ATOM 3155 N N . CYS A 1 189 ? -19.679 -46.611 47.454 1.00 29.57 189 CYS A N 1
ATOM 3156 C CA . CYS A 1 189 ? -18.829 -46.834 48.617 1.00 31.31 189 CYS A CA 1
ATOM 3157 C C . CYS A 1 189 ? -18.107 -48.174 48.530 1.00 30.66 189 CYS A C 1
ATOM 3158 O O . CYS A 1 189 ? -16.907 -48.262 48.817 1.00 28.06 189 CYS A O 1
ATOM 3166 N N . THR A 1 190 ? -18.823 -49.229 48.139 1.00 30.91 190 THR A N 1
ATOM 3167 C CA . THR A 1 190 ? -18.222 -50.558 48.080 1.00 29.85 190 THR A CA 1
ATOM 3168 C C . THR A 1 190 ? -17.170 -50.644 46.983 1.00 29.11 190 THR A C 1
ATOM 3169 O O . THR A 1 190 ? -16.165 -51.349 47.133 1.00 30.08 190 THR A O 1
ATOM 3180 N N . LEU A 1 191 ? -17.384 -49.946 45.867 1.00 30.38 191 LEU A N 1
ATOM 3181 C CA . LEU A 1 191 ? -16.387 -49.939 44.802 1.00 32.04 191 LEU A CA 1
ATOM 3182 C C . LEU A 1 191 ? -15.091 -49.293 45.280 1.00 27.56 191 LEU A C 1
ATOM 3183 O O . LEU A 1 191 ? -14.006 -49.870 45.143 1.00 28.09 191 LEU A O 1
ATOM 3199 N N . ALA A 1 192 ? -15.187 -48.086 45.847 1.00 27.85 192 ALA A N 1
ATOM 3200 C CA . ALA A 1 192 ? -14.003 -47.401 46.356 1.00 32.98 192 ALA A CA 1
ATOM 3201 C C . ALA A 1 192 ? -13.368 -48.176 47.503 1.00 34.83 192 ALA A C 1
ATOM 3202 O O . ALA A 1 192 ? -12.138 -48.247 47.615 1.00 33.24 192 ALA A O 1
ATOM 3209 N N . LYS A 1 193 ? -14.198 -48.749 48.373 1.00 29.13 193 LYS A N 1
ATOM 3210 C CA . LYS A 1 193 ? -13.703 -49.491 49.526 1.00 30.72 193 LYS A CA 1
ATOM 3211 C C . LYS A 1 193 ? -12.950 -50.746 49.096 1.00 30.87 193 LYS A C 1
ATOM 3212 O O . LYS A 1 193 ? -11.874 -51.052 49.623 1.00 33.66 193 LYS A O 1
ATOM 3231 N N . THR A 1 194 ? -13.502 -51.491 48.139 1.00 28.95 194 THR A N 1
ATOM 3232 C CA . THR A 1 194 ? -12.810 -52.675 47.642 1.00 29.19 194 THR A CA 1
ATOM 3233 C C . THR A 1 194 ? -11.455 -52.297 47.059 1.00 33.86 194 THR A C 1
ATOM 3234 O O . THR A 1 194 ? -10.438 -52.933 47.354 1.00 36.92 194 THR A O 1
ATOM 3245 N N . ALA A 1 195 ? -11.422 -51.247 46.238 1.00 29.15 195 ALA A N 1
ATOM 3246 C CA . ALA A 1 195 ? -10.173 -50.829 45.614 1.00 31.31 195 ALA A CA 1
ATOM 3247 C C . ALA A 1 195 ? -9.150 -50.419 46.665 1.00 34.73 195 ALA A C 1
ATOM 3248 O O . ALA A 1 195 ? -7.969 -50.777 46.571 1.00 34.57 195 ALA A O 1
ATOM 3255 N N . PHE A 1 196 ? -9.587 -49.668 47.678 1.00 34.35 196 PHE A N 1
ATOM 3256 C CA . PHE A 1 196 ? -8.683 -49.269 48.751 1.00 31.82 196 PHE A CA 1
ATOM 3257 C C . PHE A 1 196 ? -8.138 -50.487 49.489 1.00 35.88 196 PHE A C 1
ATOM 3258 O O . PHE A 1 196 ? -6.924 -50.626 49.669 1.00 34.30 196 PHE A O 1
ATOM 3275 N N . ASP A 1 197 ? -9.027 -51.386 49.921 1.00 35.79 197 ASP A N 1
ATOM 3276 C CA . ASP A 1 197 ? -8.606 -52.518 50.744 1.00 35.78 197 ASP A CA 1
ATOM 3277 C C . ASP A 1 197 ? -7.635 -53.420 49.993 1.00 40.25 197 ASP A C 1
ATOM 3278 O O . ASP A 1 197 ? -6.607 -53.839 50.539 1.00 44.51 197 ASP A O 1
ATOM 3287 N N . GLU A 1 198 ? -7.948 -53.737 48.736 1.00 34.10 198 GLU A N 1
ATOM 3288 C CA . GLU A 1 198 ? -7.059 -54.574 47.940 1.00 41.41 198 GLU A CA 1
ATOM 3289 C C . GLU A 1 198 ? -5.712 -53.909 47.698 1.00 34.82 198 GLU A C 1
ATOM 3290 O O . GLU A 1 198 ? -4.729 -54.607 47.426 1.00 41.71 198 GLU A O 1
ATOM 3302 N N . ALA A 1 199 ? -5.641 -52.582 47.805 1.00 36.70 199 ALA A N 1
ATOM 3303 C CA . ALA A 1 199 ? -4.378 -51.881 47.602 1.00 35.80 199 ALA A CA 1
ATOM 3304 C C . ALA A 1 199 ? -3.517 -51.895 48.864 1.00 41.36 199 ALA A C 1
ATOM 3305 O O . ALA A 1 199 ? -2.326 -52.220 48.799 1.00 36.73 199 ALA A O 1
ATOM 3312 N N . ILE A 1 200 ? -4.090 -51.535 50.021 1.00 44.64 200 ILE A N 1
ATOM 3313 C CA . ILE A 1 200 ? -3.314 -51.558 51.264 1.00 46.64 200 ILE A CA 1
ATOM 3314 C C . ILE A 1 200 ? -2.669 -52.922 51.453 1.00 54.15 200 ILE A C 1
ATOM 3315 O O . ILE A 1 200 ? -1.539 -53.033 51.943 1.00 48.94 200 ILE A O 1
ATOM 3331 N N . ALA A 1 201 ? -3.377 -53.982 51.059 1.00 48.87 201 ALA A N 1
ATOM 3332 C CA . ALA A 1 201 ? -2.856 -55.334 51.199 1.00 53.41 201 ALA A CA 1
ATOM 3333 C C . ALA A 1 201 ? -1.507 -55.518 50.515 1.00 54.41 201 ALA A C 1
ATOM 3334 O O . ALA A 1 201 ? -0.755 -56.421 50.895 1.00 54.25 201 ALA A O 1
ATOM 3341 N N . GLU A 1 202 ? -1.179 -54.682 49.526 1.00 55.93 202 GLU A N 1
ATOM 3342 C CA A GLU A 1 202 ? 0.036 -54.845 48.740 0.59 53.70 202 GLU A CA 1
ATOM 3343 C CA B GLU A 1 202 ? 0.036 -54.845 48.738 0.41 53.76 202 GLU A CA 1
ATOM 3344 C C . GLU A 1 202 ? 0.954 -53.630 48.779 1.00 53.22 202 GLU A C 1
ATOM 3345 O O . GLU A 1 202 ? 1.970 -53.618 48.074 1.00 55.70 202 GLU A O 1
ATOM 3367 N N . LEU A 1 203 ? 0.639 -52.609 49.578 1.00 53.45 203 LEU A N 1
ATOM 3368 C CA . LEU A 1 203 ? 1.432 -51.382 49.554 1.00 57.41 203 LEU A CA 1
ATOM 3369 C C . LEU A 1 203 ? 2.909 -51.650 49.834 1.00 66.78 203 LEU A C 1
ATOM 3370 O O . LEU A 1 203 ? 3.788 -51.143 49.128 1.00 61.69 203 LEU A O 1
ATOM 3386 N N . ASP A 1 204 ? 3.204 -52.447 50.862 1.00 72.57 204 ASP A N 1
ATOM 3387 C CA . ASP A 1 204 ? 4.572 -52.532 51.363 1.00 74.26 204 ASP A CA 1
ATOM 3388 C C . ASP A 1 204 ? 5.544 -53.194 50.388 1.00 75.23 204 ASP A C 1
ATOM 3389 O O . ASP A 1 204 ? 6.730 -53.299 50.718 1.00 76.42 204 ASP A O 1
ATOM 3398 N N . THR A 1 205 ? 5.095 -53.633 49.214 1.00 72.66 205 THR A N 1
ATOM 3399 C CA . THR A 1 205 ? 5.984 -54.221 48.220 1.00 69.75 205 THR A CA 1
ATOM 3400 C C . THR A 1 205 ? 6.495 -53.203 47.207 1.00 66.52 205 THR A C 1
ATOM 3401 O O . THR A 1 205 ? 7.326 -53.555 46.363 1.00 66.22 205 THR A O 1
ATOM 3412 N N . LEU A 1 206 ? 6.023 -51.963 47.269 1.00 60.99 206 LEU A N 1
ATOM 3413 C CA . LEU A 1 206 ? 6.422 -50.923 46.335 1.00 53.73 206 LEU A CA 1
ATOM 3414 C C . LEU A 1 206 ? 7.654 -50.185 46.847 1.00 51.97 206 LEU A C 1
ATOM 3415 O O . LEU A 1 206 ? 7.936 -50.154 48.047 1.00 51.29 206 LEU A O 1
ATOM 3431 N N . ASN A 1 207 ? 8.388 -49.581 45.916 1.00 50.18 207 ASN A N 1
ATOM 3432 C CA . ASN A 1 207 ? 9.380 -48.592 46.302 1.00 59.54 207 ASN A CA 1
ATOM 3433 C C . ASN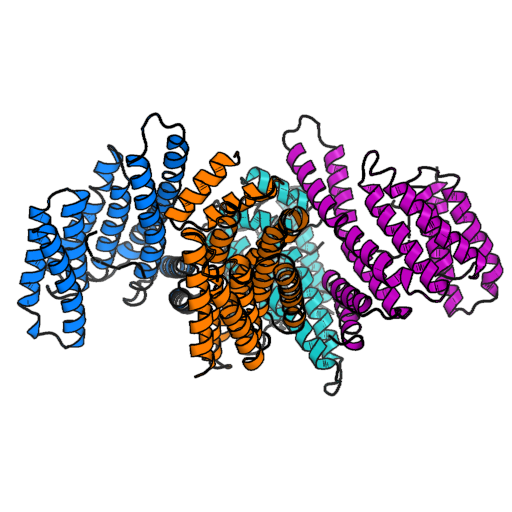 A 1 207 ? 8.667 -47.319 46.757 1.00 59.71 207 ASN A C 1
ATOM 3434 O O . ASN A 1 207 ? 7.451 -47.169 46.601 1.00 51.00 207 ASN A O 1
ATOM 3445 N N . GLU A 1 208 ? 9.433 -46.389 47.332 1.00 59.14 208 GLU A N 1
ATOM 3446 C CA . GLU A 1 208 ? 8.805 -45.233 47.967 1.00 66.29 208 GLU A CA 1
ATOM 3447 C C . GLU A 1 208 ? 8.158 -44.300 46.948 1.00 60.94 208 GLU A C 1
ATOM 3448 O O . GLU A 1 208 ? 7.184 -43.614 47.277 1.00 59.99 208 GLU A O 1
ATOM 3460 N N . ASP A 1 209 ? 8.674 -44.252 45.718 1.00 54.90 209 ASP A N 1
ATOM 3461 C CA . ASP A 1 209 ? 8.026 -43.448 44.686 1.00 53.45 209 ASP A CA 1
ATOM 3462 C C . ASP A 1 209 ? 6.649 -44.008 44.352 1.00 54.81 209 ASP A C 1
ATOM 3463 O O . ASP A 1 209 ? 5.649 -43.280 44.361 1.00 49.21 209 ASP A O 1
ATOM 3472 N N . SER A 1 210 ? 6.579 -45.307 44.052 1.00 47.66 210 SER A N 1
ATOM 3473 C CA . SER A 1 210 ? 5.294 -45.932 43.755 1.00 52.00 210 SER A CA 1
ATOM 3474 C C . SER A 1 210 ? 4.385 -45.924 44.977 1.00 49.07 210 SER A C 1
ATOM 3475 O O . SER A 1 210 ? 3.166 -45.753 44.853 1.00 45.44 210 SER A O 1
ATOM 3483 N N . TYR A 1 211 ? 4.958 -46.116 46.168 1.00 50.77 211 TYR A N 1
ATOM 3484 C CA . TYR A 1 211 ? 4.175 -45.991 47.393 1.00 48.58 211 TYR A CA 1
ATOM 3485 C C . TYR A 1 211 ? 3.527 -44.617 47.481 1.00 49.90 211 TYR A C 1
ATOM 3486 O O . TYR A 1 211 ? 2.352 -44.495 47.849 1.00 47.40 211 TYR A O 1
ATOM 3504 N N . LYS A 1 212 ? 4.284 -43.571 47.150 1.00 48.10 212 LYS A N 1
ATOM 3505 C CA . LYS A 1 212 ? 3.740 -42.218 47.123 1.00 53.44 212 LYS A CA 1
ATOM 3506 C C . LYS A 1 212 ? 2.590 -42.109 46.129 1.00 44.35 212 LYS A C 1
ATOM 3507 O O . LYS A 1 212 ? 1.514 -41.597 46.458 1.00 40.12 212 LYS A O 1
ATOM 3526 N N . ASP A 1 213 ? 2.808 -42.580 44.898 1.00 43.49 213 ASP A N 1
ATOM 3527 C CA . ASP A 1 213 ? 1.784 -42.468 43.863 1.00 46.48 213 ASP A CA 1
ATOM 3528 C C . ASP A 1 213 ? 0.492 -43.154 44.291 1.00 38.12 213 ASP A C 1
ATOM 3529 O O . ASP A 1 213 ? -0.592 -42.562 44.222 1.00 36.96 213 ASP A O 1
ATOM 3538 N N . SER A 1 214 ? 0.589 -44.408 44.737 1.00 37.87 214 SER A N 1
ATOM 3539 C CA . SER A 1 214 ? -0.607 -45.166 45.092 1.00 37.72 214 SER A CA 1
ATOM 3540 C C . SER A 1 214 ? -1.286 -44.582 46.322 1.00 44.22 214 SER A C 1
ATOM 3541 O O . SER A 1 214 ? -2.519 -44.484 46.372 1.00 36.98 214 SER A O 1
ATOM 3549 N N . THR A 1 215 ? -0.493 -44.191 47.324 1.00 36.65 215 THR A N 1
ATOM 3550 C CA . THR A 1 215 ? -1.049 -43.667 48.569 1.00 41.86 215 THR A CA 1
ATOM 3551 C C . THR A 1 215 ? -1.901 -42.435 48.311 1.00 33.88 215 THR A C 1
ATOM 3552 O O . THR A 1 215 ? -2.970 -42.272 48.911 1.00 33.79 215 THR A O 1
ATOM 3563 N N . LEU A 1 216 ? -1.442 -41.553 47.423 1.00 35.34 216 LEU A N 1
ATOM 3564 C CA . LEU A 1 216 ? -2.183 -40.330 47.138 1.00 39.60 216 LEU A CA 1
ATOM 3565 C C . LEU A 1 216 ? -3.595 -40.647 46.659 1.00 35.45 216 LEU A C 1
ATOM 3566 O O . LEU A 1 216 ? -4.574 -40.069 47.144 1.00 35.87 216 LEU A O 1
ATOM 3582 N N . ILE A 1 217 ? -3.718 -41.568 45.703 1.00 35.88 217 ILE A N 1
ATOM 3583 C CA . ILE A 1 217 ? -5.028 -41.899 45.151 1.00 36.58 217 ILE A CA 1
ATOM 3584 C C . ILE A 1 217 ? -5.865 -42.644 46.181 1.00 31.04 217 ILE A C 1
ATOM 3585 O O . ILE A 1 217 ? -7.078 -42.424 46.293 1.00 32.82 217 ILE A O 1
ATOM 3601 N N . MET A 1 218 ? -5.238 -43.534 46.951 1.00 32.72 218 MET A N 1
ATOM 3602 C CA . MET A 1 218 ? -5.966 -44.245 47.996 1.00 33.07 218 MET A CA 1
ATOM 3603 C C . MET A 1 218 ? -6.570 -43.271 48.997 1.00 30.73 218 MET A C 1
ATOM 3604 O O . MET A 1 218 ? -7.705 -43.459 49.453 1.00 31.27 218 MET A O 1
ATOM 3618 N N . GLN A 1 219 ? -5.831 -42.218 49.347 1.00 29.95 219 GLN A N 1
ATOM 3619 C CA . GLN A 1 219 ? -6.382 -41.200 50.233 1.00 34.79 219 GLN A CA 1
ATOM 3620 C C . GLN A 1 219 ? -7.588 -40.515 49.604 1.00 32.93 219 GLN A C 1
ATOM 3621 O O . GLN A 1 219 ? -8.540 -40.164 50.310 1.00 29.91 219 GLN A O 1
ATOM 3635 N N . LEU A 1 220 ? -7.572 -40.322 48.281 1.00 30.72 220 LEU A N 1
ATOM 3636 C CA . LEU A 1 220 ? -8.728 -39.738 47.607 1.00 29.46 220 LEU A CA 1
ATOM 3637 C C . LEU A 1 220 ? -9.930 -40.671 47.670 1.00 29.07 220 LEU A C 1
ATOM 3638 O O . LEU A 1 220 ? -11.068 -40.216 47.835 1.00 27.35 220 LEU A O 1
ATOM 3654 N N . LEU A 1 221 ? -9.698 -41.980 47.545 1.00 28.82 221 LEU A N 1
ATOM 3655 C CA . LEU A 1 221 ? -10.778 -42.942 47.730 1.00 28.44 221 LEU A CA 1
ATOM 3656 C C . LEU A 1 221 ? -11.356 -42.837 49.134 1.00 30.77 221 LEU A C 1
ATOM 3657 O O . LEU A 1 221 ? -12.578 -42.836 49.321 1.00 31.76 221 LEU A O 1
ATOM 3673 N N . ARG A 1 222 ? -10.484 -42.746 50.140 1.00 29.85 222 ARG A N 1
ATOM 3674 C CA . ARG A 1 222 ? -10.957 -42.641 51.514 1.00 34.08 222 ARG A CA 1
ATOM 3675 C C . ARG A 1 222 ? -11.631 -41.296 51.759 1.00 30.60 222 ARG A C 1
ATOM 3676 O O . ARG A 1 222 ? -12.639 -41.226 52.470 1.00 33.60 222 ARG A O 1
ATOM 3697 N N . ASP A 1 223 ? -11.109 -40.220 51.158 1.00 31.03 223 ASP A N 1
ATOM 3698 C CA . ASP A 1 223 ? -11.788 -38.928 51.234 1.00 32.27 223 ASP A CA 1
ATOM 3699 C C . ASP A 1 223 ? -13.231 -39.037 50.754 1.00 34.41 223 ASP A C 1
ATOM 3700 O O . ASP A 1 223 ? -14.150 -38.510 51.390 1.00 32.70 223 ASP A O 1
ATOM 3709 N N . ASN A 1 224 ? -13.449 -39.702 49.616 1.00 36.89 224 ASN A N 1
ATOM 3710 C CA . ASN A 1 224 ? -14.807 -39.846 49.102 1.00 31.07 224 ASN A CA 1
ATOM 3711 C C . ASN A 1 224 ? -15.663 -40.689 50.037 1.00 34.14 224 ASN A C 1
ATOM 3712 O O . ASN A 1 224 ? -16.819 -40.346 50.309 1.00 28.62 224 ASN A O 1
ATOM 3723 N N . LEU A 1 225 ? -15.116 -41.799 50.534 1.00 32.04 225 LEU A N 1
ATOM 3724 C CA . LEU A 1 225 ? -15.855 -42.632 51.476 1.00 34.58 225 LEU A CA 1
ATOM 3725 C C . LEU A 1 225 ? -16.316 -41.817 52.677 1.00 34.59 225 LEU A C 1
ATOM 3726 O O . LEU A 1 225 ? -17.476 -41.906 53.096 1.00 36.71 225 LEU A O 1
ATOM 3742 N N . THR A 1 226 ? -15.416 -41.011 53.241 1.00 34.35 226 THR A N 1
ATOM 3743 C CA . THR A 1 226 ? -15.768 -40.183 54.391 1.00 42.54 226 THR A CA 1
ATOM 3744 C C . THR A 1 226 ? -16.900 -39.223 54.045 1.00 42.44 226 THR A C 1
ATOM 3745 O O . THR A 1 226 ? -17.863 -39.079 54.808 1.00 47.93 226 THR A O 1
ATOM 3756 N N . LEU A 1 227 ? -16.800 -38.550 52.897 1.00 39.55 227 LEU A N 1
ATOM 3757 C CA . LEU A 1 227 ? -17.864 -37.642 52.479 1.00 40.46 227 LEU A CA 1
ATOM 3758 C C . LEU A 1 227 ? -19.195 -38.374 52.378 1.00 43.33 227 LEU A C 1
ATOM 3759 O O . LEU A 1 227 ? -20.227 -37.888 52.857 1.00 45.48 227 LEU A O 1
ATOM 3775 N N . TRP A 1 228 ? -19.186 -39.554 51.760 1.00 35.75 228 TRP A N 1
ATOM 3776 C CA . TRP A 1 228 ? -20.423 -40.240 51.415 1.00 38.91 228 TRP A CA 1
ATOM 3777 C C . TRP A 1 228 ? -21.058 -40.939 52.609 1.00 46.24 228 TRP A C 1
ATOM 3778 O O . TRP A 1 228 ? -22.274 -41.158 52.615 1.00 42.02 228 TRP A O 1
ATOM 3799 N N . THR A 1 229 ? -20.262 -41.308 53.615 1.00 45.23 229 THR A N 1
ATOM 3800 C CA . THR A 1 229 ? -20.766 -41.989 54.801 1.00 46.03 229 THR A CA 1
ATOM 3801 C C . THR A 1 229 ? -21.002 -41.026 55.961 1.00 56.55 229 THR A C 1
ATOM 3802 O O . THR A 1 229 ? -20.804 -41.394 57.124 1.00 61.43 229 THR A O 1
ATOM 3813 N N . SER A 1 230 ? -21.416 -39.798 55.665 1.00 60.84 230 SER A N 1
ATOM 3814 C CA . SER A 1 230 ? -21.717 -38.812 56.698 1.00 68.68 230 SER A CA 1
ATOM 3815 C C . SER A 1 230 ? -23.176 -38.373 56.609 1.00 71.29 230 SER A C 1
ATOM 3816 O O . SER A 1 230 ? -23.895 -38.365 57.609 1.00 78.87 230 SER A O 1
ATOM 3824 N N . MET B 1 1 ? -28.806 -6.464 21.927 1.00 67.76 1 MET B N 1
ATOM 3825 C CA . MET B 1 1 ? -29.367 -6.662 23.294 1.00 69.12 1 MET B CA 1
ATOM 3826 C C . MET B 1 1 ? -29.418 -5.329 24.032 1.00 76.02 1 MET B C 1
ATOM 3827 O O . MET B 1 1 ? -28.535 -4.488 23.869 1.00 77.05 1 MET B O 1
ATOM 3843 N N . GLU B 1 2 ? -30.457 -5.137 24.839 1.00 80.09 2 GLU B N 1
ATOM 3844 C CA . GLU B 1 2 ? -30.597 -3.902 25.593 1.00 86.10 2 GLU B CA 1
ATOM 3845 C C . GLU B 1 2 ? -29.646 -3.886 26.786 1.00 77.24 2 GLU B C 1
ATOM 3846 O O . GLU B 1 2 ? -29.088 -4.910 27.188 1.00 72.77 2 GLU B O 1
ATOM 3858 N N . LYS B 1 3 ? -29.472 -2.692 27.357 1.00 77.10 3 LYS B N 1
ATOM 3859 C CA . LYS B 1 3 ? -28.543 -2.514 28.469 1.00 76.30 3 LYS B CA 1
ATOM 3860 C C . LYS B 1 3 ? -28.859 -3.473 29.613 1.00 73.31 3 LYS B C 1
ATOM 3861 O O . LYS B 1 3 ? -28.002 -4.255 30.040 1.00 67.12 3 LYS B O 1
ATOM 3880 N N . THR B 1 4 ? -30.089 -3.413 30.133 1.00 65.62 4 THR B N 1
ATOM 3881 C CA . THR B 1 4 ? -30.445 -4.215 31.301 1.00 67.35 4 THR B CA 1
ATOM 3882 C C . THR B 1 4 ? -30.120 -5.689 31.090 1.00 60.11 4 THR B C 1
ATOM 3883 O O . THR B 1 4 ? -29.611 -6.356 31.999 1.00 56.47 4 THR B O 1
ATOM 3894 N N . GLU B 1 5 ? -30.414 -6.219 29.901 1.00 56.80 5 GLU B N 1
ATOM 3895 C CA . GLU B 1 5 ? -30.098 -7.616 29.619 1.00 63.06 5 GLU B CA 1
ATOM 3896 C C . GLU B 1 5 ? -28.593 -7.837 29.527 1.00 59.76 5 GLU B C 1
ATOM 3897 O O . GLU B 1 5 ? -28.083 -8.869 29.979 1.00 46.88 5 GLU B O 1
ATOM 3909 N N . LEU B 1 6 ? -27.866 -6.886 28.933 1.00 58.58 6 LEU B N 1
ATOM 3910 C CA . LEU B 1 6 ? -26.416 -7.020 28.844 1.00 58.70 6 LEU B CA 1
ATOM 3911 C C . LEU B 1 6 ? -25.770 -7.005 30.222 1.00 48.59 6 LEU B C 1
ATOM 3912 O O . LEU B 1 6 ? -24.774 -7.700 30.446 1.00 49.31 6 LEU B O 1
ATOM 3928 N N . ILE B 1 7 ? -26.322 -6.235 31.159 1.00 53.24 7 ILE B N 1
ATOM 3929 C CA . ILE B 1 7 ? -25.770 -6.213 32.508 1.00 48.34 7 ILE B CA 1
ATOM 3930 C C . ILE B 1 7 ? -26.094 -7.514 33.230 1.00 50.15 7 ILE B C 1
ATOM 3931 O O . ILE B 1 7 ? -25.223 -8.114 33.870 1.00 41.30 7 ILE B O 1
ATOM 3947 N N . GLN B 1 8 ? -27.343 -7.979 33.135 1.00 46.13 8 GLN B N 1
ATOM 3948 C CA . GLN B 1 8 ? -27.685 -9.274 33.713 1.00 48.17 8 GLN B CA 1
ATOM 3949 C C . GLN B 1 8 ? -26.755 -10.356 33.187 1.00 40.95 8 GLN B C 1
ATOM 3950 O O . GLN B 1 8 ? -26.302 -11.224 33.943 1.00 35.69 8 GLN B O 1
ATOM 3964 N N . LYS B 1 9 ? -26.461 -10.318 31.886 1.00 41.00 9 LYS B N 1
ATOM 3965 C CA . LYS B 1 9 ? -25.608 -11.335 31.284 1.00 47.97 9 LYS B CA 1
ATOM 3966 C C . LYS B 1 9 ? -24.159 -11.154 31.715 1.00 44.66 9 LYS B C 1
ATOM 3967 O O . LYS B 1 9 ? -23.453 -12.137 31.971 1.00 35.98 9 LYS B O 1
ATOM 3986 N N . ALA B 1 10 ? -23.704 -9.902 31.818 1.00 43.47 10 ALA B N 1
ATOM 3987 C CA . ALA B 1 10 ? -22.344 -9.643 32.275 1.00 41.49 10 ALA B CA 1
ATOM 3988 C C . ALA B 1 10 ? -22.142 -10.139 33.701 1.00 35.07 10 ALA B C 1
ATOM 3989 O O . ALA B 1 10 ? -21.105 -10.736 34.014 1.00 36.87 10 ALA B O 1
ATOM 3996 N N . LYS B 1 11 ? -23.122 -9.910 34.578 1.00 34.99 11 LYS B N 1
ATOM 3997 C CA . LYS B 1 11 ? -23.012 -10.406 35.946 1.00 33.38 11 LYS B CA 1
ATOM 3998 C C . LYS B 1 11 ? -23.081 -11.926 35.984 1.00 37.38 11 LYS B C 1
ATOM 3999 O O . LYS B 1 11 ? -22.383 -12.567 36.778 1.00 35.01 11 LYS B O 1
ATOM 4018 N N . LEU B 1 12 ? -23.926 -12.518 35.140 1.00 40.86 12 LEU B N 1
ATOM 4019 C CA . LEU B 1 12 ? -23.978 -13.971 35.038 1.00 42.66 12 LEU B CA 1
ATOM 4020 C C . LEU B 1 12 ? -22.639 -14.522 34.562 1.00 39.16 12 LEU B C 1
ATOM 4021 O O . LEU B 1 12 ? -22.089 -15.459 35.154 1.00 37.74 12 LEU B O 1
ATOM 4037 N N . ALA B 1 13 ? -22.093 -13.939 33.494 1.00 32.26 13 ALA B N 1
ATOM 4038 C CA . ALA B 1 13 ? -20.787 -14.359 33.000 1.00 36.44 13 ALA B CA 1
ATOM 4039 C C . ALA B 1 13 ? -19.716 -14.213 34.074 1.00 39.07 13 ALA B C 1
ATOM 4040 O O . ALA B 1 13 ? -18.807 -15.046 34.171 1.00 34.12 13 ALA B O 1
ATOM 4047 N N . GLU B 1 14 ? -19.802 -13.158 34.888 1.00 31.60 14 GLU B N 1
ATOM 4048 C CA . GLU B 1 14 ? -18.825 -12.968 35.955 1.00 34.16 14 GLU B CA 1
ATOM 4049 C C . GLU B 1 14 ? -18.897 -14.106 36.962 1.00 31.67 14 GLU B C 1
ATOM 4050 O O . GLU B 1 14 ? -17.869 -14.651 37.379 1.00 36.66 14 GLU B O 1
ATOM 4062 N N . GLN B 1 15 ? -20.112 -14.477 37.371 1.00 34.14 15 GLN B N 1
ATOM 4063 C CA . GLN B 1 15 ? -20.263 -15.570 38.323 1.00 37.64 15 GLN B CA 1
ATOM 4064 C C . GLN B 1 15 ? -19.713 -16.875 37.761 1.00 34.90 15 GLN B C 1
ATOM 4065 O O . GLN B 1 15 ? -19.164 -17.691 38.511 1.00 34.94 15 GLN B O 1
ATOM 4079 N N . ALA B 1 16 ? -19.830 -17.079 36.452 1.00 28.31 16 ALA B N 1
ATOM 4080 C CA . ALA B 1 16 ? -19.324 -18.279 35.800 1.00 34.75 16 ALA B CA 1
ATOM 4081 C C . ALA B 1 16 ? -17.849 -18.180 35.431 1.00 38.64 16 ALA B C 1
ATOM 4082 O O . ALA B 1 16 ? -17.297 -19.143 34.888 1.00 32.73 16 ALA B O 1
ATOM 4089 N N . GLU B 1 17 ? -17.203 -17.048 35.711 1.00 34.05 17 GLU B N 1
ATOM 4090 C CA . GLU B 1 17 ? -15.799 -16.824 35.356 1.00 36.01 17 GLU B CA 1
ATOM 4091 C C . GLU B 1 17 ? -15.573 -16.925 33.849 1.00 32.07 17 GLU B C 1
ATOM 4092 O O . GLU B 1 17 ? -14.505 -17.338 33.395 1.00 38.36 17 GLU B O 1
ATOM 4104 N N . ARG B 1 18 ? -16.575 -16.540 33.062 1.00 32.07 18 ARG B N 1
ATOM 4105 C CA . ARG B 1 18 ? -16.441 -16.462 31.609 1.00 32.24 18 ARG B CA 1
ATOM 4106 C C . ARG B 1 18 ? -16.210 -14.996 31.260 1.00 38.76 18 ARG B C 1
ATOM 4107 O O . ARG B 1 18 ? -17.124 -14.250 30.910 1.00 30.81 18 ARG B O 1
ATOM 4128 N N . TYR B 1 19 ? -14.949 -14.579 31.370 1.00 39.27 19 TYR B N 1
ATOM 4129 C CA . TYR B 1 19 ? -14.626 -13.162 31.300 1.00 38.01 19 TYR B CA 1
ATOM 4130 C C . TYR B 1 19 ? -14.601 -12.621 29.877 1.00 30.94 19 TYR B C 1
ATOM 4131 O O . TYR B 1 19 ? -14.823 -11.421 29.688 1.00 33.65 19 TYR B O 1
ATOM 4149 N N . ASP B 1 20 ? -14.360 -13.465 28.871 1.00 31.16 20 ASP B N 1
ATOM 4150 C CA . ASP B 1 20 ? -14.513 -13.013 27.490 1.00 34.87 20 ASP B CA 1
ATOM 4151 C C . ASP B 1 20 ? -15.945 -12.567 27.222 1.00 39.94 20 ASP B C 1
ATOM 4152 O O . ASP B 1 20 ? -16.179 -11.497 26.648 1.00 38.93 20 ASP B O 1
ATOM 4161 N N . ASP B 1 21 ? -16.922 -13.383 27.628 1.00 33.57 21 ASP B N 1
ATOM 4162 C CA . ASP B 1 21 ? -18.323 -12.998 27.480 1.00 36.12 21 ASP B CA 1
ATOM 4163 C C . ASP B 1 21 ? -18.622 -11.731 28.268 1.00 35.03 21 ASP B C 1
ATOM 4164 O O . ASP B 1 21 ? -19.266 -10.807 27.760 1.00 34.36 21 ASP B O 1
ATOM 4173 N N . MET B 1 22 ? -18.163 -11.675 29.519 1.00 38.11 22 MET B N 1
ATOM 4174 C CA . MET B 1 22 ? -18.380 -10.495 30.350 1.00 33.35 22 MET B CA 1
ATOM 4175 C C . MET B 1 22 ? -17.833 -9.243 29.677 1.00 42.77 22 MET B C 1
ATOM 4176 O O . MET B 1 22 ? -18.485 -8.192 29.670 1.00 39.96 22 MET B O 1
ATOM 4190 N N . ALA B 1 23 ? -16.627 -9.336 29.109 1.00 42.50 23 ALA B N 1
ATOM 4191 C CA . ALA B 1 23 ? -16.030 -8.185 28.439 1.00 44.00 23 ALA B CA 1
ATOM 4192 C C . ALA B 1 23 ? -16.826 -7.797 27.201 1.00 46.60 23 ALA B C 1
ATOM 4193 O O . ALA B 1 23 ? -17.032 -6.607 26.937 1.00 45.20 23 ALA B O 1
ATOM 4200 N N . THR B 1 24 ? -17.276 -8.786 26.426 1.00 41.31 24 THR B N 1
ATOM 4201 C CA . THR B 1 24 ? -18.101 -8.493 25.260 1.00 42.17 24 THR B CA 1
ATOM 4202 C C . THR B 1 24 ? -19.376 -7.763 25.668 1.00 38.43 24 THR B C 1
ATOM 4203 O O . THR B 1 24 ? -19.787 -6.803 25.007 1.00 42.65 24 THR B O 1
ATOM 4214 N N . CYS B 1 25 ? -20.003 -8.188 26.767 1.00 38.08 25 CYS B N 1
ATOM 4215 C CA . CYS B 1 25 ? -21.219 -7.528 27.235 1.00 42.39 25 CYS B CA 1
ATOM 4216 C C . CYS B 1 25 ? -20.949 -6.068 27.583 1.00 52.84 25 CYS B C 1
ATOM 4217 O O . CYS B 1 25 ? -21.600 -5.159 27.055 1.00 45.32 25 CYS B O 1
ATOM 4225 N N . MET B 1 26 ? -19.992 -5.821 28.483 1.00 41.90 26 MET B N 1
ATOM 4226 C CA . MET B 1 26 ? -19.724 -4.451 28.905 1.00 46.76 26 MET B CA 1
ATOM 4227 C C . MET B 1 26 ? -19.202 -3.603 27.753 1.00 41.11 26 MET B C 1
ATOM 4228 O O . MET B 1 26 ? -19.459 -2.396 27.711 1.00 46.93 26 MET B O 1
ATOM 4242 N N . LYS B 1 27 ? -18.475 -4.209 26.813 1.00 39.55 27 LYS B N 1
ATOM 4243 C CA . LYS B 1 27 ? -18.096 -3.489 25.602 1.00 44.57 27 LYS B CA 1
ATOM 4244 C C . LYS B 1 27 ? -19.332 -3.041 24.831 1.00 53.04 27 LYS B C 1
ATOM 4245 O O . LYS B 1 27 ? -19.407 -1.896 24.371 1.00 50.08 27 LYS B O 1
ATOM 4264 N N . ALA B 1 28 ? -20.316 -3.931 24.686 1.00 46.95 28 ALA B N 1
ATOM 4265 C CA . ALA B 1 28 ? -21.559 -3.555 24.022 1.00 52.40 28 ALA B CA 1
ATOM 4266 C C . ALA B 1 28 ? -22.274 -2.446 24.784 1.00 49.85 28 ALA B C 1
ATOM 4267 O O . ALA B 1 28 ? -22.805 -1.509 24.178 1.00 55.30 28 ALA B O 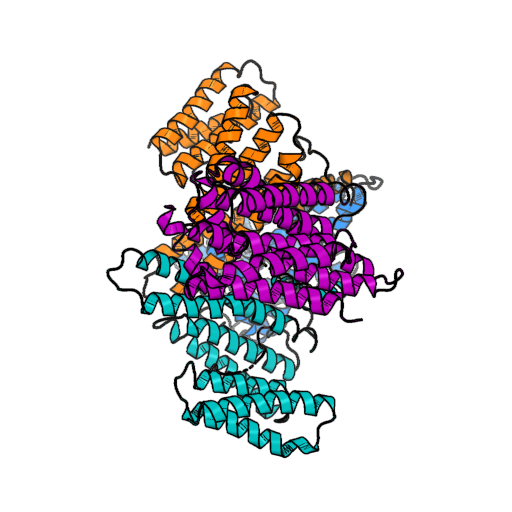1
ATOM 4274 N N . VAL B 1 29 ? -22.299 -2.534 26.116 1.00 46.59 29 VAL B N 1
ATOM 4275 C CA . VAL B 1 29 ? -22.934 -1.491 26.917 1.00 51.31 29 VAL B CA 1
ATOM 4276 C C . VAL B 1 29 ? -22.257 -0.150 26.670 1.00 60.09 29 VAL B C 1
ATOM 4277 O O . VAL B 1 29 ? -22.922 0.888 26.565 1.00 57.34 29 VAL B O 1
ATOM 4290 N N . THR B 1 30 ? -20.927 -0.150 26.566 1.00 59.83 30 THR B N 1
ATOM 4291 C CA . THR B 1 30 ? -20.194 1.099 26.383 1.00 61.54 30 THR B CA 1
ATOM 4292 C C . THR B 1 30 ? -20.448 1.685 25.000 1.00 64.51 30 THR B C 1
ATOM 4293 O O . THR B 1 30 ? -20.770 2.872 24.868 1.00 68.68 30 THR B O 1
ATOM 4304 N N . GLU B 1 31 ? -20.314 0.866 23.956 1.00 65.22 31 GLU B N 1
ATOM 4305 C CA . GLU B 1 31 ? -20.440 1.356 22.589 1.00 71.36 31 GLU B CA 1
ATOM 4306 C C . GLU B 1 31 ? -21.833 1.887 22.273 1.00 76.94 31 GLU B C 1
ATOM 4307 O O . GLU B 1 31 ? -22.038 2.417 21.176 1.00 78.37 31 GLU B O 1
ATOM 4319 N N . GLN B 1 32 ? -22.791 1.760 23.193 1.00 72.11 32 GLN B N 1
ATOM 4320 C CA . GLN B 1 32 ? -24.095 2.381 23.009 1.00 80.18 32 GLN B CA 1
ATOM 4321 C C . GLN B 1 32 ? -24.076 3.878 23.292 1.00 86.12 32 GLN B C 1
ATOM 4322 O O . GLN B 1 32 ? -25.061 4.560 22.989 1.00 88.44 32 GLN B O 1
ATOM 4336 N N . GLY B 1 33 ? -22.991 4.401 23.864 1.00 84.50 33 GLY B N 1
ATOM 4337 C CA . GLY B 1 33 ? -22.788 5.830 23.985 1.00 83.92 33 GLY B CA 1
ATOM 4338 C C . GLY B 1 33 ? -23.205 6.450 25.302 1.00 86.07 33 GLY B C 1
ATOM 4339 O O . GLY B 1 33 ? -23.003 7.657 25.484 1.00 88.86 33 GLY B O 1
ATOM 4343 N N . ALA B 1 34 ? -23.771 5.676 26.223 1.00 81.73 34 ALA B N 1
ATOM 4344 C CA . ALA B 1 34 ? -24.248 6.217 27.487 1.00 82.73 34 ALA B CA 1
ATOM 4345 C C . ALA B 1 34 ? -23.179 6.095 28.568 1.00 78.62 34 ALA B C 1
ATOM 4346 O O . ALA B 1 34 ? -22.346 5.185 28.549 1.00 73.20 34 ALA B O 1
ATOM 4353 N N . GLU B 1 35 ? -23.214 7.029 29.514 1.00 78.73 35 GLU B N 1
ATOM 4354 C CA . GLU B 1 35 ? -22.271 7.013 30.623 1.00 79.51 35 GLU B CA 1
ATOM 4355 C C . GLU B 1 35 ? -22.561 5.838 31.550 1.00 75.75 35 GLU B C 1
ATOM 4356 O O . GLU B 1 35 ? -23.718 5.483 31.788 1.00 77.63 35 GLU B O 1
ATOM 4368 N N . LEU B 1 36 ? -21.498 5.238 32.077 1.00 66.87 36 LEU B N 1
ATOM 4369 C CA . LEU B 1 36 ? -21.618 4.053 32.911 1.00 62.53 36 LEU B CA 1
ATOM 4370 C C . LEU B 1 36 ? -21.809 4.432 34.374 1.00 59.08 36 LEU B C 1
ATOM 4371 O O . LEU B 1 36 ? -21.307 5.457 34.844 1.00 53.19 36 LEU B O 1
ATOM 4387 N N . SER B 1 37 ? -22.547 3.589 35.090 1.00 59.44 37 SER B N 1
ATOM 4388 C CA . SER B 1 37 ? -22.655 3.695 36.535 1.00 64.58 37 SER B CA 1
ATOM 4389 C C . SER B 1 37 ? -21.385 3.165 37.196 1.00 61.04 37 SER B C 1
ATOM 4390 O O . SER B 1 37 ? -20.546 2.520 36.563 1.00 60.49 37 SER B O 1
ATOM 4398 N N . ASN B 1 38 ? -21.246 3.444 38.494 1.00 59.60 38 ASN B N 1
ATOM 4399 C CA . ASN B 1 38 ? -20.129 2.880 39.247 1.00 65.59 38 ASN B CA 1
ATOM 4400 C C . ASN B 1 38 ? -20.121 1.362 39.134 1.00 61.73 38 ASN B C 1
ATOM 4401 O O . ASN B 1 38 ? -19.078 0.747 38.885 1.00 52.42 38 ASN B O 1
ATOM 4412 N N . GLU B 1 39 ? -21.289 0.741 39.318 1.00 67.21 39 GLU B N 1
ATOM 4413 C CA . GLU B 1 39 ? -21.419 -0.699 39.125 1.00 62.30 39 GLU B CA 1
ATOM 4414 C C . GLU B 1 39 ? -20.952 -1.114 37.737 1.00 53.39 39 GLU B C 1
ATOM 4415 O O . GLU B 1 39 ? -20.245 -2.117 37.584 1.00 57.49 39 GLU B O 1
ATOM 4427 N N . GLU B 1 40 ? -21.345 -0.358 36.712 1.00 48.58 40 GLU B N 1
ATOM 4428 C CA . GLU B 1 40 ? -21.043 -0.753 35.341 1.00 49.84 40 GLU B CA 1
ATOM 4429 C C . GLU B 1 40 ? -19.575 -0.518 35.003 1.00 47.64 40 GLU B C 1
ATOM 4430 O O . GLU B 1 40 ? -18.955 -1.338 34.317 1.00 45.07 40 GLU B O 1
ATOM 4442 N N . ARG B 1 41 ? -19.000 0.592 35.472 1.00 48.66 41 ARG B N 1
ATOM 4443 C CA . ARG B 1 41 ? -17.563 0.794 35.317 1.00 51.64 41 ARG B CA 1
ATOM 4444 C C . ARG B 1 41 ? -16.792 -0.356 35.950 1.00 42.65 41 ARG B C 1
ATOM 4445 O O . ARG B 1 41 ? -15.853 -0.895 35.354 1.00 45.97 41 ARG B O 1
ATOM 4466 N N . ASN B 1 42 ? -17.183 -0.749 37.165 1.00 41.15 42 ASN B N 1
ATOM 4467 C CA A ASN B 1 42 ? -16.505 -1.848 37.841 0.43 46.26 42 ASN B CA 1
ATOM 4468 C CA B ASN B 1 42 ? -16.510 -1.850 37.844 0.57 46.26 42 ASN B CA 1
ATOM 4469 C C . ASN B 1 42 ? -16.642 -3.148 37.057 1.00 48.83 42 ASN B C 1
ATOM 4470 O O . ASN B 1 42 ? -15.690 -3.935 36.979 1.00 46.00 42 ASN B O 1
ATOM 4491 N N . LEU B 1 43 ? -17.815 -3.391 36.467 1.00 42.53 43 LEU B N 1
ATOM 4492 C CA . LEU B 1 43 ? -17.999 -4.595 35.660 1.00 42.08 43 LEU B CA 1
ATOM 4493 C C . LEU B 1 43 ? -17.085 -4.584 34.443 1.00 40.80 43 LEU B C 1
ATOM 4494 O O . LEU B 1 43 ? -16.496 -5.612 34.089 1.00 41.18 43 LEU B O 1
ATOM 4510 N N . LEU B 1 44 ? -16.965 -3.432 33.782 1.00 38.07 44 LEU B N 1
ATOM 4511 C CA . LEU B 1 44 ? -16.056 -3.314 32.647 1.00 42.92 44 LEU B CA 1
ATOM 4512 C C . LEU B 1 44 ? -14.616 -3.571 33.074 1.00 40.01 44 LEU B C 1
ATOM 4513 O O . LEU B 1 44 ? -13.878 -4.308 32.411 1.00 41.78 44 LEU B O 1
ATOM 4529 N N . SER B 1 45 ? -14.202 -2.961 34.185 1.00 38.36 45 SER B N 1
ATOM 4530 C CA . SER B 1 45 ? -12.823 -3.087 34.650 1.00 46.65 45 SER B CA 1
ATOM 4531 C C . SER B 1 45 ? -12.496 -4.529 35.027 1.00 40.84 45 SER B C 1
ATOM 4532 O O . SER B 1 45 ? -11.478 -5.082 34.595 1.00 36.75 45 SER B O 1
ATOM 4540 N N . VAL B 1 46 ? -13.350 -5.152 35.844 1.00 40.19 46 VAL B N 1
ATOM 4541 C CA . VAL B 1 46 ? -13.126 -6.536 36.250 1.00 41.33 46 VAL B CA 1
ATOM 4542 C C . VAL B 1 46 ? -13.061 -7.445 35.033 1.00 33.02 46 VAL B C 1
ATOM 4543 O O . VAL B 1 46 ? -12.221 -8.351 34.960 1.00 29.41 46 VAL B O 1
ATOM 4556 N N . ALA B 1 47 ? -13.948 -7.226 34.063 1.00 35.57 47 ALA B N 1
ATOM 4557 C CA . ALA B 1 47 ? -13.992 -8.079 32.883 1.00 37.97 47 ALA B CA 1
ATOM 4558 C C . ALA B 1 47 ? -12.666 -8.044 32.135 1.00 33.74 47 ALA B C 1
ATOM 4559 O O . ALA B 1 47 ? -12.045 -9.083 31.886 1.00 32.34 47 ALA B O 1
ATOM 4566 N N . TYR B 1 48 ? -12.213 -6.847 31.766 1.00 31.69 48 TYR B N 1
ATOM 4567 C CA . TYR B 1 48 ? -11.022 -6.751 30.931 1.00 38.01 48 TYR B CA 1
ATOM 4568 C C . TYR B 1 48 ? -9.751 -7.055 31.714 1.00 28.59 48 TYR B C 1
ATOM 4569 O O . TYR B 1 48 ? -8.776 -7.544 31.133 1.00 33.26 48 TYR B O 1
ATOM 4587 N N . LYS B 1 49 ? -9.738 -6.794 33.022 1.00 31.92 49 LYS B N 1
ATOM 4588 C CA . LYS B 1 49 ? -8.578 -7.177 33.821 1.00 33.03 49 LYS B CA 1
ATOM 4589 C C . LYS B 1 49 ? -8.398 -8.687 33.824 1.00 33.25 49 LYS B C 1
ATOM 4590 O O . LYS B 1 49 ? -7.269 -9.187 33.753 1.00 28.08 49 LYS B O 1
ATOM 4609 N N . ASN B 1 50 ? -9.501 -9.435 33.907 1.00 34.57 50 ASN B N 1
ATOM 4610 C CA . ASN B 1 50 ? -9.404 -10.889 33.872 1.00 35.40 50 ASN B CA 1
ATOM 4611 C C . ASN B 1 50 ? -9.049 -11.397 32.481 1.00 35.59 50 ASN B C 1
ATOM 4612 O O . ASN B 1 50 ? -8.344 -12.405 32.352 1.00 34.59 50 ASN B O 1
ATOM 4623 N N . VAL B 1 51 ? -9.523 -10.726 31.431 1.00 36.86 51 VAL B N 1
ATOM 4624 C CA . VAL B 1 51 ? -9.174 -11.141 30.075 1.00 28.63 51 VAL B CA 1
ATOM 4625 C C . VAL B 1 51 ? -7.681 -10.951 29.831 1.00 31.61 51 VAL B C 1
ATOM 4626 O O . VAL B 1 51 ? -6.998 -11.850 29.327 1.00 29.95 51 VAL B O 1
ATOM 4639 N N . VAL B 1 52 ? -7.149 -9.783 30.191 1.00 27.36 52 VAL B N 1
ATOM 4640 C CA . VAL B 1 52 ? -5.740 -9.516 29.931 1.00 32.07 52 VAL B CA 1
ATOM 4641 C C . VAL B 1 52 ? -4.854 -10.265 30.917 1.00 26.69 52 VAL B C 1
ATOM 4642 O O . VAL B 1 52 ? -3.710 -10.602 30.594 1.00 31.81 52 VAL B O 1
ATOM 4655 N N . GLY B 1 53 ? -5.365 -10.553 32.117 1.00 29.39 53 GLY B N 1
ATOM 4656 C CA . GLY B 1 53 ? -4.529 -11.143 33.150 1.00 28.70 53 GLY B CA 1
ATOM 4657 C C . GLY B 1 53 ? -3.952 -12.491 32.759 1.00 35.71 53 GLY B C 1
ATOM 4658 O O . GLY B 1 53 ? -2.806 -12.805 33.093 1.00 31.71 53 GLY B O 1
ATOM 4662 N N . GLY B 1 54 ? -4.739 -13.314 32.065 1.00 35.29 54 GLY B N 1
ATOM 4663 C CA . GLY B 1 54 ? -4.240 -14.613 31.641 1.00 35.54 54 GLY B CA 1
ATOM 4664 C C . GLY B 1 54 ? -3.106 -14.501 30.641 1.00 33.78 54 GLY B C 1
ATOM 4665 O O . GLY B 1 54 ? -2.196 -15.334 30.621 1.00 30.83 54 GLY B O 1
ATOM 4669 N N . ARG B 1 55 ? -3.147 -13.472 29.792 1.00 33.24 55 ARG B N 1
ATOM 4670 C CA . ARG B 1 55 ? -2.034 -13.236 28.880 1.00 30.97 55 ARG B CA 1
ATOM 4671 C C . ARG B 1 55 ? -0.810 -12.731 29.633 1.00 28.57 55 ARG B C 1
ATOM 4672 O O . ARG B 1 55 ? 0.309 -13.194 29.386 1.00 30.52 55 ARG B O 1
ATOM 4693 N N . ARG B 1 56 ? -1.001 -11.795 30.565 1.00 33.68 56 ARG B N 1
ATOM 4694 C CA . ARG B 1 56 ? 0.127 -11.265 31.325 1.00 31.59 56 ARG B CA 1
ATOM 4695 C C . ARG B 1 56 ? 0.833 -12.370 32.099 1.00 32.35 56 ARG B C 1
ATOM 4696 O O . ARG B 1 56 ? 2.064 -12.473 32.073 1.00 25.45 56 ARG B O 1
ATOM 4717 N N . SER B 1 57 ? 0.068 -13.209 32.801 1.00 28.85 57 SER B N 1
ATOM 4718 C CA . SER B 1 57 ? 0.678 -14.286 33.574 1.00 29.02 57 SER B CA 1
ATOM 4719 C C . SER B 1 57 ? 1.391 -15.272 32.659 1.00 27.48 57 SER B C 1
ATOM 4720 O O . SER B 1 57 ? 2.516 -15.700 32.944 1.00 28.75 57 SER B O 1
ATOM 4728 N N . ALA B 1 58 ? 0.751 -15.647 31.549 1.00 28.83 58 ALA B N 1
ATOM 4729 C CA . ALA B 1 58 ? 1.411 -16.516 30.581 1.00 25.53 58 ALA B CA 1
ATOM 4730 C C . ALA B 1 58 ? 2.691 -15.877 30.063 1.00 28.93 58 ALA B C 1
ATOM 4731 O O . ALA B 1 58 ? 3.732 -16.537 29.970 1.00 25.38 58 ALA B O 1
ATOM 4738 N N . TRP B 1 59 ? 2.634 -14.588 29.723 1.00 27.47 59 TRP B N 1
ATOM 4739 C CA . TRP B 1 59 ? 3.815 -13.918 29.190 1.00 27.40 59 TRP B CA 1
ATOM 4740 C C . TRP B 1 59 ? 4.966 -13.955 30.188 1.00 29.77 59 TRP B C 1
ATOM 4741 O O . TRP B 1 59 ? 6.111 -14.236 29.815 1.00 30.02 59 TRP B O 1
ATOM 4762 N N . ARG B 1 60 ? 4.685 -13.669 31.462 1.00 31.48 60 ARG B N 1
ATOM 4763 C CA . ARG B 1 60 ? 5.737 -13.719 32.473 1.00 29.44 60 ARG B CA 1
ATOM 4764 C C . ARG B 1 60 ? 6.381 -15.096 32.527 1.00 26.81 60 ARG B C 1
ATOM 4765 O O . ARG B 1 60 ? 7.609 -15.215 32.612 1.00 26.14 60 ARG B O 1
ATOM 4786 N N . VAL B 1 61 ? 5.566 -16.153 32.488 1.00 27.31 61 VAL B N 1
ATOM 4787 C CA . VAL B 1 61 ? 6.100 -17.511 32.544 1.00 27.07 61 VAL B CA 1
ATOM 4788 C C . VAL B 1 61 ? 6.954 -17.796 31.314 1.00 26.53 61 VAL B C 1
ATOM 4789 O O . VAL B 1 61 ? 8.065 -18.329 31.415 1.00 26.72 61 VAL B O 1
ATOM 4802 N N . ILE B 1 62 ? 6.440 -17.450 30.132 1.00 30.21 62 ILE B N 1
ATOM 4803 C CA . ILE B 1 62 ? 7.136 -17.774 28.889 1.00 27.45 62 ILE B CA 1
ATOM 4804 C C . ILE B 1 62 ? 8.446 -17.002 28.798 1.00 25.53 62 ILE B C 1
ATOM 4805 O O . ILE B 1 62 ? 9.492 -17.564 28.455 1.00 31.18 62 ILE B O 1
ATOM 4821 N N . SER B 1 63 ? 8.405 -15.699 29.090 1.00 32.58 63 SER B N 1
ATOM 4822 C CA . SER B 1 63 ? 9.631 -14.908 29.062 1.00 34.52 63 SER B CA 1
ATOM 4823 C C . SER B 1 63 ? 10.648 -15.452 30.055 1.00 35.72 63 SER B C 1
ATOM 4824 O O . SER B 1 63 ? 11.833 -15.575 29.732 1.00 36.12 63 SER B O 1
ATOM 4832 N N . SER B 1 64 ? 10.198 -15.803 31.262 1.00 29.14 64 SER B N 1
ATOM 4833 C CA . SER B 1 64 ? 11.096 -16.402 32.245 1.00 27.67 64 SER B CA 1
ATOM 4834 C C . SER B 1 64 ? 11.776 -17.645 31.682 1.00 37.57 64 SER B C 1
ATOM 4835 O O . SER B 1 64 ? 12.991 -17.821 31.823 1.00 35.21 64 SER B O 1
ATOM 4843 N N . ILE B 1 65 ? 11.003 -18.525 31.042 1.00 36.47 65 ILE B N 1
ATOM 4844 C CA . ILE B 1 65 ? 11.585 -19.729 30.456 1.00 34.28 65 ILE B CA 1
ATOM 4845 C C . ILE B 1 65 ? 12.544 -19.359 29.331 1.00 34.22 65 ILE B C 1
ATOM 4846 O O . ILE B 1 65 ? 13.590 -19.995 29.152 1.00 33.36 65 ILE B O 1
ATOM 4862 N N . GLU B 1 66 ? 12.211 -18.321 28.561 1.00 35.11 66 GLU B N 1
ATOM 4863 C CA . GLU B 1 66 ? 13.092 -17.891 27.482 1.00 35.70 66 GLU B CA 1
ATOM 4864 C C . GLU B 1 66 ? 14.432 -17.409 28.025 1.00 37.43 66 GLU B C 1
ATOM 4865 O O . GLU B 1 66 ? 15.484 -17.709 27.449 1.00 34.76 66 GLU B O 1
ATOM 4877 N N . GLN B 1 67 ? 14.419 -16.664 29.137 1.00 41.86 67 GLN B N 1
ATOM 4878 C CA . GLN B 1 67 ? 15.672 -16.172 29.707 1.00 47.36 67 GLN B CA 1
ATOM 4879 C C . GLN B 1 67 ? 16.586 -17.326 30.093 1.00 47.97 67 GLN B C 1
ATOM 4880 O O . GLN B 1 67 ? 17.801 -17.267 29.872 1.00 50.27 67 GLN B O 1
ATOM 4894 N N . LYS B 1 68 ? 16.023 -18.378 30.681 1.00 39.89 68 LYS B N 1
ATOM 4895 C CA . LYS B 1 68 ? 16.810 -19.526 31.111 1.00 40.59 68 LYS B CA 1
ATOM 4896 C C . LYS B 1 68 ? 17.166 -20.458 29.962 1.00 42.71 68 LYS B C 1
ATOM 4897 O O . LYS B 1 68 ? 17.813 -21.485 30.196 1.00 45.92 68 LYS B O 1
ATOM 4916 N N . THR B 1 69 ? 16.762 -20.131 28.738 1.00 36.46 69 THR B N 1
ATOM 4917 C CA . THR B 1 69 ? 17.069 -20.946 27.572 1.00 41.22 69 THR B CA 1
ATOM 4918 C C . THR B 1 69 ? 18.416 -20.524 26.997 1.00 37.78 69 THR B C 1
ATOM 4919 O O . THR B 1 69 ? 18.684 -19.328 26.838 1.00 37.51 69 THR B O 1
ATOM 4930 N N . ASP B 1 70 ? 19.255 -21.507 26.686 1.00 41.54 70 ASP B N 1
ATOM 4931 C CA . ASP B 1 70 ? 20.546 -21.217 26.080 1.00 38.01 70 ASP B CA 1
ATOM 4932 C C . ASP B 1 70 ? 20.354 -20.538 24.730 1.00 40.81 70 ASP B C 1
ATOM 4933 O O . ASP B 1 70 ? 19.511 -20.943 23.924 1.00 42.74 70 ASP B O 1
ATOM 4942 N N . THR B 1 71 ? 21.144 -19.491 24.486 1.00 41.21 71 THR B N 1
ATOM 4943 C CA . THR B 1 71 ? 20.993 -18.716 23.259 1.00 40.92 71 THR B CA 1
ATOM 4944 C C . THR B 1 71 ? 21.234 -19.569 22.021 1.00 42.64 71 THR B C 1
ATOM 4945 O O . THR B 1 71 ? 20.727 -19.250 20.938 1.00 38.30 71 THR B O 1
ATOM 4956 N N . SER B 1 72 ? 22.004 -20.645 22.155 1.00 38.61 72 SER B N 1
ATOM 4957 C CA . SER B 1 72 ? 22.302 -21.535 21.044 1.00 40.77 72 SER B CA 1
ATOM 4958 C C . SER B 1 72 ? 21.336 -22.706 20.951 1.00 44.67 72 SER B C 1
ATOM 4959 O O . SER B 1 72 ? 21.474 -23.532 20.044 1.00 46.01 72 SER B O 1
ATOM 4967 N N . ASP B 1 73 ? 20.371 -22.800 21.860 1.00 46.27 73 ASP B N 1
ATOM 4968 C CA . ASP B 1 73 ? 19.437 -23.916 21.845 1.00 44.15 73 ASP B CA 1
ATOM 4969 C C . ASP B 1 73 ? 18.526 -23.819 20.628 1.00 38.59 73 ASP B C 1
ATOM 4970 O O . ASP B 1 73 ? 17.889 -22.787 20.395 1.00 35.29 73 ASP B O 1
ATOM 4979 N N . LYS B 1 74 ? 18.462 -24.901 19.851 1.00 41.25 74 LYS B N 1
ATOM 4980 C CA . LYS B 1 74 ? 17.619 -24.922 18.661 1.00 52.03 74 LYS B CA 1
ATOM 4981 C C . LYS B 1 74 ? 16.134 -24.815 18.987 1.00 44.75 74 LYS B C 1
ATOM 4982 O O . LYS B 1 74 ? 15.333 -24.584 18.075 1.00 43.32 74 LYS B O 1
ATOM 5001 N N . LYS B 1 75 ? 15.749 -24.971 20.251 1.00 42.57 75 LYS B N 1
ATOM 5002 C CA . LYS B 1 75 ? 14.361 -24.817 20.662 1.00 43.94 75 LYS B CA 1
ATOM 5003 C C . LYS B 1 75 ? 13.987 -23.371 20.958 1.00 45.23 75 LYS B C 1
ATOM 5004 O O . LYS B 1 75 ? 12.811 -23.094 21.215 1.00 35.47 75 LYS B O 1
ATOM 5023 N N . LEU B 1 76 ? 14.952 -22.448 20.916 1.00 31.91 76 LEU B N 1
ATOM 5024 C CA . LEU B 1 76 ? 14.716 -21.095 21.408 1.00 30.00 76 LEU B CA 1
ATOM 5025 C C . LEU B 1 76 ? 13.657 -20.370 20.588 1.00 35.39 76 LEU B C 1
ATOM 5026 O O . LEU B 1 76 ? 12.792 -19.684 21.147 1.00 32.46 76 LEU B O 1
ATOM 5042 N N . GLN B 1 77 ? 13.714 -20.495 19.260 1.00 26.42 77 GLN B N 1
ATOM 5043 C CA . GLN B 1 77 ? 12.818 -19.714 18.415 1.00 32.52 77 GLN B CA 1
ATOM 5044 C C . GLN B 1 77 ? 11.361 -20.098 18.643 1.00 32.19 77 GLN B C 1
ATOM 5045 O O . GLN B 1 77 ? 10.475 -19.238 18.576 1.00 33.66 77 GLN B O 1
ATOM 5059 N N . LEU B 1 78 ? 11.089 -21.377 18.913 1.00 32.11 78 LEU B N 1
ATOM 5060 C CA . LEU B 1 78 ? 9.724 -21.778 19.243 1.00 32.68 78 LEU B CA 1
ATOM 5061 C C . LEU B 1 78 ? 9.224 -21.031 20.474 1.00 24.83 78 LEU B C 1
ATOM 5062 O O . LEU B 1 78 ? 8.091 -20.538 20.494 1.00 31.76 78 LEU B O 1
ATOM 5078 N N . ILE B 1 79 ? 10.064 -20.921 21.505 1.00 32.12 79 ILE B N 1
ATOM 5079 C CA . ILE B 1 79 ? 9.686 -20.169 22.700 1.00 28.10 79 ILE B CA 1
ATOM 5080 C C . ILE B 1 79 ? 9.399 -18.717 22.337 1.00 33.23 79 ILE B C 1
ATOM 5081 O O . ILE B 1 79 ? 8.375 -18.147 22.735 1.00 28.52 79 ILE B O 1
ATOM 5097 N N . LYS B 1 80 ? 10.301 -18.100 21.568 1.00 32.58 80 LYS B N 1
ATOM 5098 C CA . LYS B 1 80 ? 10.097 -16.717 21.150 1.00 31.94 80 LYS B CA 1
ATOM 5099 C C . LYS B 1 80 ? 8.800 -16.562 20.367 1.00 33.94 80 LYS B C 1
ATOM 5100 O O . LYS B 1 80 ? 8.044 -15.609 20.592 1.00 30.13 80 LYS B O 1
ATOM 5119 N N . ASP B 1 81 ? 8.529 -17.484 19.436 1.00 34.35 81 ASP B N 1
ATOM 5120 C CA . ASP B 1 81 ? 7.294 -17.406 18.661 1.00 33.31 81 ASP B CA 1
ATOM 5121 C C . ASP B 1 81 ? 6.073 -17.476 19.566 1.00 30.89 81 ASP B C 1
ATOM 5122 O O . ASP B 1 81 ? 5.097 -16.743 19.366 1.00 31.21 81 ASP B O 1
ATOM 5131 N N . TYR B 1 82 ? 6.099 -18.369 20.555 1.00 29.71 82 TYR B N 1
ATOM 5132 C CA . TYR B 1 82 ? 4.963 -18.482 21.460 1.00 30.90 82 TYR B CA 1
ATOM 5133 C C . TYR B 1 82 ? 4.816 -17.222 22.300 1.00 28.40 82 TYR B C 1
ATOM 5134 O O . TYR B 1 82 ? 3.700 -16.733 22.510 1.00 29.86 82 TYR B O 1
ATOM 5152 N N . ARG B 1 83 ? 5.936 -16.672 22.771 1.00 33.59 83 ARG B N 1
ATOM 5153 C CA . ARG B 1 83 ? 5.895 -15.407 23.495 1.00 28.08 83 ARG B CA 1
ATOM 5154 C C . ARG B 1 83 ? 5.251 -14.316 22.648 1.00 31.75 83 ARG B C 1
ATOM 5155 O O . ARG B 1 83 ? 4.374 -13.582 23.121 1.00 33.67 83 ARG B O 1
ATOM 5176 N N . GLU B 1 84 ? 5.667 -14.201 21.381 1.00 32.77 84 GLU B N 1
ATOM 5177 C CA . GLU B 1 84 ? 5.120 -13.163 20.514 1.00 28.75 84 GLU B CA 1
ATOM 5178 C C . GLU B 1 84 ? 3.637 -13.372 20.243 1.00 29.85 84 GLU B C 1
ATOM 5179 O O . GLU B 1 84 ? 2.891 -12.396 20.104 1.00 32.56 84 GLU B O 1
ATOM 5191 N N . LYS B 1 85 ? 3.189 -14.625 20.161 1.00 31.95 85 LYS B N 1
ATOM 5192 C CA . LYS B 1 85 ? 1.763 -14.886 19.994 1.00 34.61 85 LYS B CA 1
ATOM 5193 C C . LYS B 1 85 ? 0.977 -14.380 21.195 1.00 31.37 85 LYS B C 1
ATOM 5194 O O . LYS B 1 85 ? -0.067 -13.736 21.044 1.00 32.24 85 LYS B O 1
ATOM 5213 N N . VAL B 1 86 ? 1.463 -14.669 22.402 1.00 34.72 86 VAL B N 1
ATOM 5214 C CA . VAL B 1 86 ? 0.804 -14.166 23.602 1.00 30.94 86 VAL B CA 1
ATOM 5215 C C . VAL B 1 86 ? 0.849 -12.644 23.622 1.00 34.25 86 VAL B C 1
ATOM 5216 O O . VAL B 1 86 ? -0.146 -11.981 23.939 1.00 32.84 86 VAL B O 1
ATOM 5229 N N . GLU B 1 87 ? 1.998 -12.065 23.260 1.00 33.53 87 GLU B N 1
ATOM 5230 C CA . GLU B 1 87 ? 2.109 -10.611 23.199 1.00 31.05 87 GLU B CA 1
ATOM 5231 C C . GLU B 1 87 ? 1.080 -10.016 22.250 1.00 35.16 87 GLU B C 1
ATOM 5232 O O . GLU B 1 87 ? 0.464 -8.988 22.555 1.00 37.82 87 GLU B O 1
ATOM 5244 N N . SER B 1 88 ? 0.891 -10.642 21.085 1.00 38.62 88 SER B N 1
ATOM 5245 C CA . SER B 1 88 ? -0.068 -10.126 20.116 1.00 31.40 88 SER B CA 1
ATOM 5246 C C . SER B 1 88 ? -1.479 -10.121 20.689 1.00 40.94 88 SER B C 1
ATOM 5247 O O . SER B 1 88 ? -2.224 -9.147 20.518 1.00 36.37 88 SER B O 1
ATOM 5255 N N . GLU B 1 89 ? -1.868 -11.197 21.377 1.00 34.26 89 GLU B N 1
ATOM 5256 C CA . GLU B 1 89 ? -3.169 -11.208 22.035 1.00 38.15 89 GLU B CA 1
ATOM 5257 C C . GLU B 1 89 ? -3.271 -10.082 23.053 1.00 36.14 89 GLU B C 1
ATOM 5258 O O . GLU B 1 89 ? -4.285 -9.377 23.115 1.00 37.35 89 GLU B O 1
ATOM 5270 N N . LEU B 1 90 ? -2.224 -9.896 23.856 1.00 36.62 90 LEU B N 1
ATOM 5271 C CA . LEU B 1 90 ? -2.257 -8.876 24.898 1.00 42.90 90 LEU B CA 1
ATOM 5272 C C . LEU B 1 90 ? -2.422 -7.482 24.299 1.00 30.93 90 LEU B C 1
ATOM 5273 O O . LEU B 1 90 ? -3.192 -6.666 24.816 1.00 34.02 90 LEU B O 1
ATOM 5289 N N . ARG B 1 91 ? -1.730 -7.199 23.193 1.00 36.23 91 ARG B N 1
ATOM 5290 C CA . ARG B 1 91 ? -1.885 -5.906 22.528 1.00 39.47 91 ARG B CA 1
ATOM 5291 C C . ARG B 1 91 ? -3.316 -5.689 22.065 1.00 38.08 91 ARG B C 1
ATOM 5292 O O . ARG B 1 91 ? -3.877 -4.598 22.229 1.00 40.34 91 ARG B O 1
ATOM 5313 N N . SER B 1 92 ? -3.910 -6.708 21.443 1.00 36.79 92 SER B N 1
ATOM 5314 C CA . SER B 1 92 ? -5.279 -6.577 20.961 1.00 35.03 92 SER B CA 1
ATOM 5315 C C . SER B 1 92 ? -6.228 -6.252 22.103 1.00 38.81 92 SER B C 1
ATOM 5316 O O . SER B 1 92 ? -7.111 -5.397 21.964 1.00 38.29 92 SER B O 1
ATOM 5324 N N . ILE B 1 93 ? -6.061 -6.922 23.245 1.00 34.50 93 ILE B N 1
ATOM 5325 C CA . ILE B 1 93 ? -6.915 -6.642 24.395 1.00 38.95 93 ILE B CA 1
ATOM 5326 C C . ILE B 1 93 ? -6.703 -5.208 24.867 1.00 38.61 93 ILE B C 1
ATOM 5327 O O . ILE B 1 93 ? -7.662 -4.468 25.119 1.00 33.92 93 ILE B O 1
ATOM 5343 N N . CYS B 1 94 ? -5.441 -4.787 24.974 1.00 33.98 94 CYS B N 1
ATOM 5344 C CA . CYS B 1 94 ? -5.154 -3.435 25.440 1.00 33.84 94 CYS B CA 1
ATOM 5345 C C . CYS B 1 94 ? -5.655 -2.394 24.449 1.00 34.45 94 CYS B C 1
ATOM 5346 O O . CYS B 1 94 ? -6.197 -1.358 24.851 1.00 37.23 94 CYS B O 1
ATOM 5354 N N . THR B 1 95 ? -5.479 -2.649 23.151 1.00 41.79 95 THR B N 1
ATOM 5355 C CA . THR B 1 95 ? -5.984 -1.725 22.140 1.00 40.18 95 THR B CA 1
ATOM 5356 C C . THR B 1 95 ? -7.499 -1.582 22.236 1.00 45.12 95 THR B C 1
ATOM 5357 O O . THR B 1 95 ? -8.030 -0.466 22.182 1.00 42.09 95 THR B O 1
ATOM 5368 N N . THR B 1 96 ? -8.211 -2.702 22.381 1.00 36.45 96 THR B N 1
ATOM 5369 C CA . THR B 1 96 ? -9.662 -2.651 22.535 1.00 36.92 96 THR B CA 1
ATOM 5370 C C . THR B 1 96 ? -10.053 -1.770 23.715 1.00 41.74 96 THR B C 1
ATOM 5371 O O . THR B 1 96 ? -10.923 -0.899 23.594 1.00 40.84 96 THR B O 1
ATOM 5382 N N . VAL B 1 97 ? -9.419 -1.985 24.870 1.00 36.80 97 VAL B N 1
ATOM 5383 C CA . VAL B 1 97 ? -9.759 -1.216 26.064 1.00 38.16 97 VAL B CA 1
ATOM 5384 C C . VAL B 1 97 ? -9.440 0.258 25.852 1.00 42.22 97 VAL B C 1
ATOM 5385 O O . VAL B 1 97 ? -10.264 1.137 26.129 1.00 42.19 97 VAL B O 1
ATOM 5398 N N . LEU B 1 98 ? -8.235 0.551 25.358 1.00 41.77 98 LEU B N 1
ATOM 5399 C CA . LEU B 1 98 ? -7.831 1.941 25.169 1.00 44.22 98 LEU B CA 1
ATOM 5400 C C . LEU B 1 98 ? -8.754 2.655 24.188 1.00 51.03 98 LEU B C 1
ATOM 5401 O O . LEU B 1 98 ? -9.077 3.834 24.374 1.00 43.11 98 LEU B O 1
ATOM 5417 N N . GLU B 1 99 ? -9.195 1.958 23.137 1.00 51.68 99 GLU B N 1
ATOM 5418 C CA . GLU B 1 99 ? -10.138 2.562 22.200 1.00 50.73 99 GLU B CA 1
ATOM 5419 C C . GLU B 1 99 ? -11.471 2.853 22.878 1.00 54.05 99 GLU B C 1
ATOM 5420 O O . GLU B 1 99 ? -12.057 3.924 22.680 1.00 53.67 99 GLU B O 1
ATOM 5432 N N . LEU B 1 100 ? -11.969 1.910 23.682 1.00 50.14 100 LEU B N 1
ATOM 5433 C CA . LEU B 1 100 ? -13.175 2.168 24.461 1.00 47.80 100 LEU B CA 1
ATOM 5434 C C . LEU B 1 100 ? -13.008 3.403 25.332 1.00 50.23 100 LEU B C 1
ATOM 5435 O O . LEU B 1 100 ? -13.955 4.177 25.517 1.00 50.95 100 LEU B O 1
ATOM 5451 N N . LEU B 1 101 ? -11.807 3.604 25.878 1.00 43.53 101 LEU B N 1
ATOM 5452 C CA . LEU B 1 101 ? -11.581 4.714 26.798 1.00 50.04 101 LEU B CA 1
ATOM 5453 C C . LEU B 1 101 ? -11.551 6.046 26.059 1.00 47.05 101 LEU B C 1
ATOM 5454 O O . LEU B 1 101 ? -12.183 7.019 26.488 1.00 50.25 101 LEU B O 1
ATOM 5470 N N . ASP B 1 102 ? -10.823 6.109 24.944 1.00 48.02 102 ASP B N 1
ATOM 5471 C CA . ASP B 1 102 ? -10.666 7.372 24.232 1.00 60.67 102 ASP B CA 1
ATOM 5472 C C . ASP B 1 102 ? -11.911 7.754 23.442 1.00 61.63 102 ASP B C 1
ATOM 5473 O O . ASP B 1 102 ? -12.196 8.947 23.291 1.00 60.64 102 ASP B O 1
ATOM 5482 N N . LYS B 1 103 ? -12.667 6.778 22.941 1.00 55.78 103 LYS B N 1
ATOM 5483 C CA . LYS B 1 103 ? -13.797 7.088 22.075 1.00 59.88 103 LYS B CA 1
ATOM 5484 C C . LYS B 1 103 ? -15.098 7.305 22.837 1.00 61.10 103 LYS B C 1
ATOM 5485 O O . LYS B 1 103 ? -15.933 8.101 22.394 1.00 64.07 103 LYS B O 1
ATOM 5504 N N . TYR B 1 104 ? -15.293 6.633 23.972 1.00 59.35 104 TYR B N 1
ATOM 5505 C CA . TYR B 1 104 ? -16.555 6.706 24.701 1.00 64.61 104 TYR B CA 1
ATOM 5506 C C . TYR B 1 104 ? -16.391 7.166 26.140 1.00 65.48 104 TYR B C 1
ATOM 5507 O O . TYR B 1 104 ? -17.040 8.134 26.553 1.00 64.15 104 TYR B O 1
ATOM 5525 N N . LEU B 1 105 ? -15.541 6.500 26.920 1.00 58.46 105 LEU B N 1
ATOM 5526 C CA . LEU B 1 105 ? -15.583 6.645 28.372 1.00 54.20 105 LEU B CA 1
ATOM 5527 C C . LEU B 1 105 ? -14.973 7.965 28.833 1.00 59.05 105 LEU B C 1
ATOM 5528 O O . LEU B 1 105 ? -15.615 8.738 29.554 1.00 56.18 105 LEU B O 1
ATOM 5544 N N . ILE B 1 106 ? -13.725 8.234 28.445 1.00 59.54 106 ILE B N 1
ATOM 5545 C CA . ILE B 1 106 ? -13.075 9.471 28.869 1.00 57.87 106 ILE B CA 1
ATOM 5546 C C . ILE B 1 106 ? -13.821 10.679 28.316 1.00 61.21 106 ILE B C 1
ATOM 5547 O O . ILE B 1 106 ? -14.102 11.641 29.041 1.00 58.88 106 ILE B O 1
ATOM 5563 N N . ALA B 1 107 ? -14.164 10.645 27.027 1.00 61.07 107 ALA B N 1
ATOM 5564 C CA . ALA B 1 107 ? -14.769 11.808 26.387 1.00 71.71 107 ALA B CA 1
ATOM 5565 C C . ALA B 1 107 ? -16.102 12.175 27.030 1.00 75.37 107 ALA B C 1
ATOM 5566 O O . ALA B 1 107 ? -16.404 13.359 27.214 1.00 80.49 107 ALA B O 1
ATOM 5573 N N . ASN B 1 108 ? -16.912 11.178 27.380 1.00 70.43 108 ASN B N 1
ATOM 5574 C CA . ASN B 1 108 ? -18.262 11.418 27.875 1.00 73.82 108 ASN B CA 1
ATOM 5575 C C . ASN B 1 108 ? -18.350 11.498 29.394 1.00 72.70 108 ASN B C 1
ATOM 5576 O O . ASN B 1 108 ? -19.448 11.699 29.922 1.00 76.28 108 ASN B O 1
ATOM 5587 N N . ALA B 1 109 ? -17.242 11.344 30.111 1.00 64.35 109 ALA B N 1
ATOM 5588 C CA . ALA B 1 109 ? -17.296 11.408 31.564 1.00 67.09 109 ALA B CA 1
ATOM 5589 C C . ALA B 1 109 ? -17.707 12.806 32.014 1.00 74.38 109 ALA B C 1
ATOM 5590 O O . ALA B 1 109 ? -17.304 13.813 31.424 1.00 65.83 109 ALA B O 1
ATOM 5597 N N . THR B 1 110 ? -18.520 12.861 33.067 1.00 78.47 110 THR B N 1
ATOM 5598 C CA . THR B 1 110 ? -19.086 14.110 33.566 1.00 87.43 110 THR B CA 1
ATOM 5599 C C . THR B 1 110 ? -18.517 14.534 34.909 1.00 86.94 110 THR B C 1
ATOM 5600 O O . THR B 1 110 ? -18.264 15.723 35.116 1.00 89.26 110 THR B O 1
ATOM 5611 N N . ASN B 1 111 ? -18.305 13.585 35.841 1.00 74.73 111 ASN B N 1
ATOM 5612 C CA . ASN B 1 111 ? -17.769 13.935 37.145 1.00 73.00 111 ASN B CA 1
ATOM 5613 C C . ASN B 1 111 ? -16.292 13.566 37.231 1.00 68.41 111 ASN B C 1
ATOM 5614 O O . ASN B 1 111 ? -15.825 12.672 36.517 1.00 61.66 111 ASN B O 1
ATOM 5625 N N . PRO B 1 112 ? -15.524 14.242 38.091 1.00 57.64 112 PRO B N 1
ATOM 5626 C CA . PRO B 1 112 ? -14.085 13.949 38.156 1.00 57.56 112 PRO B CA 1
ATOM 5627 C C . PRO B 1 112 ? -13.776 12.545 38.646 1.00 57.40 112 PRO B C 1
ATOM 5628 O O . PRO B 1 112 ? -12.753 11.979 38.242 1.00 51.01 112 PRO B O 1
ATOM 5639 N N . GLU B 1 113 ? -14.621 11.959 39.498 1.00 55.95 113 GLU B N 1
ATOM 5640 C CA . GLU B 1 113 ? -14.361 10.600 39.967 1.00 58.48 113 GLU B CA 1
ATOM 5641 C C . GLU B 1 113 ? -14.355 9.614 38.807 1.00 56.74 113 GLU B C 1
ATOM 5642 O O . GLU B 1 113 ? -13.504 8.718 38.750 1.00 54.28 113 GLU B O 1
ATOM 5654 N N . SER B 1 114 ? -15.295 9.758 37.872 1.00 53.42 114 SER B N 1
ATOM 5655 C CA . SER B 1 114 ? -15.310 8.886 36.703 1.00 61.40 114 SER B CA 1
ATOM 5656 C C . SER B 1 114 ? -14.099 9.142 35.815 1.00 54.24 114 SER B C 1
ATOM 5657 O O . SER B 1 114 ? -13.447 8.201 35.348 1.00 50.47 114 SER B O 1
ATOM 5665 N N . LYS B 1 115 ? -13.787 10.416 35.565 1.00 54.09 115 LYS B N 1
ATOM 5666 C CA . LYS B 1 115 ? -12.654 10.740 34.705 1.00 52.30 115 LYS B CA 1
ATOM 5667 C C . LYS B 1 115 ? -11.353 10.202 35.289 1.00 40.16 115 LYS B C 1
ATOM 5668 O O . LYS B 1 115 ? -10.471 9.749 34.549 1.00 43.01 115 LYS B O 1
ATOM 5687 N N . VAL B 1 116 ? -11.212 10.248 36.616 1.00 36.96 116 VAL B N 1
ATOM 5688 C CA . VAL B 1 116 ? -10.048 9.648 37.260 1.00 33.52 116 VAL B CA 1
ATOM 5689 C C . VAL B 1 116 ? -10.049 8.138 37.052 1.00 46.80 116 VAL B C 1
ATOM 5690 O O . VAL B 1 116 ? -9.014 7.541 36.735 1.00 35.04 116 VAL B O 1
ATOM 5703 N N . PHE B 1 117 ? -11.212 7.498 37.203 1.00 45.37 117 PHE B N 1
ATOM 5704 C CA . PHE B 1 117 ? -11.296 6.054 37.010 1.00 42.06 117 PHE B CA 1
ATOM 5705 C C . PHE B 1 117 ? -10.822 5.658 35.615 1.00 34.25 117 PHE B C 1
ATOM 5706 O O . PHE B 1 117 ? -10.040 4.715 35.456 1.00 42.55 117 PHE B O 1
ATOM 5723 N N . TYR B 1 118 ? -11.283 6.377 34.588 1.00 35.75 118 TYR B N 1
ATOM 5724 C CA . TYR B 1 118 ? -10.941 6.015 33.215 1.00 35.31 118 TYR B CA 1
ATOM 5725 C C . TYR B 1 118 ? -9.490 6.354 32.888 1.00 40.22 118 TYR B C 1
ATOM 5726 O O . TYR B 1 118 ? -8.810 5.589 32.193 1.00 35.89 118 TYR B O 1
ATOM 5744 N N . LEU B 1 119 ? -8.996 7.499 33.365 1.00 35.67 119 LEU B N 1
ATOM 5745 C CA . LEU B 1 119 ? -7.594 7.836 33.135 1.00 42.88 119 LEU B CA 1
ATOM 5746 C C . LEU B 1 119 ? -6.672 6.843 33.835 1.00 30.56 119 LEU B C 1
ATOM 5747 O O . LEU B 1 119 ? -5.640 6.447 33.278 1.00 33.89 119 LEU B O 1
ATOM 5763 N N . LYS B 1 120 ? -7.024 6.429 35.056 1.00 33.54 120 LYS B N 1
ATOM 5764 C CA . LYS B 1 120 ? -6.296 5.343 35.709 1.00 34.30 120 LYS B CA 1
ATOM 5765 C C . LYS B 1 120 ? -6.272 4.106 34.824 1.00 35.58 120 LYS B C 1
ATOM 5766 O O . LYS B 1 120 ? -5.217 3.499 34.604 1.00 30.29 120 LYS B O 1
ATOM 5785 N N . MET B 1 121 ? -7.442 3.706 34.324 1.00 35.33 121 MET B N 1
ATOM 5786 C CA . MET B 1 121 ? -7.521 2.528 33.471 1.00 39.57 121 MET B CA 1
ATOM 5787 C C . MET B 1 121 ? -6.629 2.681 32.246 1.00 34.32 121 MET B C 1
ATOM 5788 O O . MET B 1 121 ? -5.964 1.725 31.828 1.00 34.44 121 MET B O 1
ATOM 5802 N N . LYS B 1 122 ? -6.603 3.879 31.655 1.00 36.04 122 LYS B N 1
ATOM 5803 C CA . LYS B 1 122 ? -5.741 4.124 30.502 1.00 32.07 122 LYS B CA 1
ATOM 5804 C C . LYS B 1 122 ? -4.272 3.955 30.873 1.00 31.08 122 LYS B C 1
ATOM 5805 O O . LYS B 1 122 ? -3.493 3.354 30.122 1.00 28.63 122 LYS B O 1
ATOM 5824 N N . GLY B 1 123 ? -3.869 4.497 32.023 1.00 33.61 123 GLY B N 1
ATOM 5825 C CA . GLY B 1 123 ? -2.517 4.260 32.502 1.00 33.30 123 GLY B CA 1
ATOM 5826 C C . GLY B 1 123 ? -2.223 2.784 32.688 1.00 34.21 123 GLY B C 1
ATOM 5827 O O . GLY B 1 123 ? -1.128 2.315 32.367 1.00 30.14 123 GLY B O 1
ATOM 5831 N N . ASP B 1 124 ? -3.202 2.028 33.196 1.00 30.04 124 ASP B N 1
ATOM 5832 C CA . ASP B 1 124 ? -3.001 0.603 33.447 1.00 30.21 124 ASP B CA 1
ATOM 5833 C C . ASP B 1 124 ? -2.723 -0.156 32.156 1.00 30.51 124 ASP B C 1
ATOM 5834 O O . ASP B 1 124 ? -1.783 -0.957 32.082 1.00 29.04 124 ASP B O 1
ATOM 5843 N N . TYR B 1 125 ? -3.540 0.065 31.127 1.00 30.21 125 TYR B N 1
ATOM 5844 C CA . TYR B 1 125 ? -3.403 -0.748 29.925 1.00 34.36 125 TYR B CA 1
ATOM 5845 C C . TYR B 1 125 ? -2.252 -0.284 29.043 1.00 31.12 125 TYR B C 1
ATOM 5846 O O . TYR B 1 125 ? -1.678 -1.097 28.309 1.00 34.77 125 TYR B O 1
ATOM 5864 N N . PHE B 1 126 ? -1.874 0.994 29.111 1.00 29.87 126 PHE B N 1
ATOM 5865 C CA . PHE B 1 126 ? -0.604 1.382 28.507 1.00 32.10 126 PHE B CA 1
ATOM 5866 C C . PHE B 1 126 ? 0.566 0.806 29.292 1.00 32.33 126 PHE B C 1
ATOM 5867 O O . PHE B 1 126 ? 1.600 0.468 28.704 1.00 29.94 126 PHE B O 1
ATOM 5884 N N . ARG B 1 127 ? 0.420 0.672 30.614 1.00 29.67 127 ARG B N 1
ATOM 5885 C CA . ARG B 1 127 ? 1.457 0.024 31.409 1.00 27.60 127 ARG B CA 1
ATOM 5886 C C . ARG B 1 127 ? 1.619 -1.441 31.019 1.00 30.21 127 ARG B C 1
ATOM 5887 O O . ARG B 1 127 ? 2.744 -1.949 30.947 1.00 29.54 127 ARG B O 1
ATOM 5908 N N . TYR B 1 128 ? 0.509 -2.145 30.778 1.00 27.61 128 TYR B N 1
ATOM 5909 C CA . TYR B 1 128 ? 0.611 -3.532 30.329 1.00 29.87 128 TYR B CA 1
ATOM 5910 C C . TYR B 1 128 ? 1.298 -3.613 28.971 1.00 31.15 128 TYR B C 1
ATOM 5911 O O . TYR B 1 128 ? 2.156 -4.476 28.750 1.00 31.69 128 TYR B O 1
ATOM 5929 N N . LEU B 1 129 ? 0.946 -2.711 28.051 1.00 30.44 129 LEU B N 1
ATOM 5930 C CA . LEU B 1 129 ? 1.668 -2.637 26.785 1.00 30.91 129 LEU B CA 1
ATOM 5931 C C . LEU B 1 129 ? 3.155 -2.415 27.019 1.00 33.07 129 LEU B C 1
ATOM 5932 O O . LEU B 1 129 ? 3.995 -2.990 26.318 1.00 31.67 129 LEU B O 1
ATOM 5948 N N . ALA B 1 130 ? 3.501 -1.588 28.007 1.00 36.50 130 ALA B N 1
ATOM 5949 C CA . ALA B 1 130 ? 4.905 -1.263 28.232 1.00 34.85 130 ALA B CA 1
ATOM 5950 C C . ALA B 1 130 ? 5.668 -2.434 28.835 1.00 40.47 130 ALA B C 1
ATOM 5951 O O . ALA B 1 130 ? 6.883 -2.541 28.641 1.00 37.86 130 ALA B O 1
ATOM 5958 N N . GLU B 1 131 ? 4.982 -3.320 29.563 1.00 36.08 131 GLU B N 1
ATOM 5959 C CA . GLU B 1 131 ? 5.665 -4.455 30.178 1.00 32.73 131 GLU B CA 1
ATOM 5960 C C . GLU B 1 131 ? 6.263 -5.389 29.134 1.00 29.80 131 GLU B C 1
ATOM 5961 O O . GLU B 1 131 ? 7.252 -6.077 29.411 1.00 33.29 131 GLU B O 1
ATOM 5973 N N . VAL B 1 132 ? 5.677 -5.438 27.938 1.00 33.95 132 VAL B N 1
ATOM 5974 C CA . VAL B 1 132 ? 6.103 -6.368 26.899 1.00 39.20 132 VAL B CA 1
ATOM 5975 C C . VAL B 1 132 ? 6.692 -5.658 25.696 1.00 39.92 132 VAL B C 1
ATOM 5976 O O . VAL B 1 132 ? 7.109 -6.326 24.740 1.00 43.54 132 VAL B O 1
ATOM 5989 N N . ALA B 1 133 ? 6.746 -4.331 25.709 1.00 35.02 133 ALA B N 1
ATOM 5990 C CA . ALA B 1 133 ? 7.300 -3.589 24.591 1.00 40.66 133 ALA B CA 1
ATOM 5991 C C . ALA B 1 133 ? 8.814 -3.477 24.724 1.00 40.87 133 ALA B C 1
ATOM 5992 O O . ALA B 1 133 ? 9.396 -3.700 25.790 1.00 40.69 133 ALA B O 1
ATOM 5999 N N . CYS B 1 134 ? 9.451 -3.130 23.609 1.00 52.70 134 CYS B N 1
ATOM 6000 C CA . CYS B 1 134 ? 10.885 -2.907 23.564 1.00 53.85 134 CYS B CA 1
ATOM 6001 C C . CYS B 1 134 ? 11.161 -1.708 22.671 1.00 54.02 134 CYS B C 1
ATOM 6002 O O . CYS B 1 134 ? 10.388 -1.406 21.757 1.00 55.35 134 CYS B O 1
ATOM 6010 N N . GLY B 1 135 ? 12.259 -1.017 22.961 1.00 48.27 135 GLY B N 1
ATOM 6011 C CA . GLY B 1 135 ? 12.674 0.102 22.135 1.00 41.72 135 GLY B CA 1
ATOM 6012 C C . GLY B 1 135 ? 11.660 1.226 22.124 1.00 47.82 135 GLY B C 1
ATOM 6013 O O . GLY B 1 135 ? 11.072 1.587 23.147 1.00 46.84 135 GLY B O 1
ATOM 6017 N N . ASP B 1 136 ? 11.454 1.794 20.934 1.00 50.69 136 ASP B N 1
ATOM 6018 C CA . ASP B 1 136 ? 10.643 2.998 20.804 1.00 54.63 136 ASP B CA 1
ATOM 6019 C C . ASP B 1 136 ? 9.206 2.756 21.226 1.00 56.00 136 ASP B C 1
ATOM 6020 O O . ASP B 1 136 ? 8.573 3.630 21.830 1.00 54.35 136 ASP B O 1
ATOM 6029 N N . ASP B 1 137 ? 8.663 1.584 20.907 1.00 53.67 137 ASP B N 1
ATOM 6030 C CA . ASP B 1 137 ? 7.318 1.278 21.362 1.00 59.76 137 ASP B CA 1
ATOM 6031 C C . ASP B 1 137 ? 7.244 1.351 22.880 1.00 48.50 137 ASP B C 1
ATOM 6032 O O . ASP B 1 137 ? 6.246 1.817 23.442 1.00 44.33 137 ASP B O 1
ATOM 6041 N N . ARG B 1 138 ? 8.308 0.918 23.561 1.00 42.80 138 ARG B N 1
ATOM 6042 C CA . ARG B 1 138 ? 8.344 1.002 25.016 1.00 48.82 138 ARG B CA 1
ATOM 6043 C C . ARG B 1 138 ? 8.323 2.455 25.478 1.00 42.33 138 ARG B C 1
ATOM 6044 O O . ARG B 1 138 ? 7.540 2.828 26.358 1.00 36.94 138 ARG B O 1
ATOM 6065 N N . LYS B 1 139 ? 9.178 3.292 24.885 1.00 39.27 139 LYS B N 1
ATOM 6066 C CA . LYS B 1 139 ? 9.227 4.701 25.267 1.00 36.92 139 LYS B CA 1
ATOM 6067 C C . LYS B 1 139 ? 7.863 5.360 25.111 1.00 42.08 139 LYS B C 1
ATOM 6068 O O . LYS B 1 139 ? 7.406 6.089 25.998 1.00 42.56 139 LYS B O 1
ATOM 6087 N N . GLN B 1 140 ? 7.194 5.116 23.981 1.00 47.94 140 GLN B N 1
ATOM 6088 C CA . GLN B 1 140 ? 5.900 5.745 23.743 1.00 47.02 140 GLN B CA 1
ATOM 6089 C C . GLN B 1 140 ? 4.834 5.214 24.696 1.00 38.31 140 GLN B C 1
ATOM 6090 O O . GLN B 1 140 ? 3.993 5.981 25.177 1.00 35.56 140 GLN B O 1
ATOM 6104 N N . THR B 1 141 ? 4.839 3.907 24.974 1.00 34.94 141 THR B N 1
ATOM 6105 C CA . THR B 1 141 ? 3.815 3.356 25.857 1.00 34.25 141 THR B CA 1
ATOM 6106 C C . THR B 1 141 ? 4.015 3.830 27.292 1.00 31.81 141 THR B C 1
ATOM 6107 O O . THR B 1 141 ? 3.047 4.195 27.970 1.00 29.45 141 THR B O 1
ATOM 6118 N N . ILE B 1 142 ? 5.260 3.833 27.776 1.00 34.15 142 ILE B N 1
ATOM 6119 C CA . ILE B 1 142 ? 5.544 4.425 29.082 1.00 35.98 142 ILE B CA 1
ATOM 6120 C C . ILE B 1 142 ? 5.051 5.862 29.114 1.00 38.81 142 ILE B C 1
ATOM 6121 O O . ILE B 1 142 ? 4.428 6.305 30.086 1.00 30.94 142 ILE B O 1
ATOM 6137 N N A ASP B 1 143 ? 5.328 6.607 28.041 0.35 38.06 143 ASP B N 1
ATOM 6138 N N B ASP B 1 143 ? 5.313 6.612 28.044 0.65 38.05 143 ASP B N 1
ATOM 6139 C CA A ASP B 1 143 ? 4.926 8.007 27.951 0.35 38.21 143 ASP B CA 1
ATOM 6140 C CA B ASP B 1 143 ? 4.917 8.015 28.019 0.65 38.11 143 ASP B CA 1
ATOM 6141 C C A ASP B 1 143 ? 3.416 8.159 28.076 0.35 36.47 143 ASP B C 1
ATOM 6142 C C B ASP B 1 143 ? 3.402 8.165 28.093 0.65 36.42 143 ASP B C 1
ATOM 6143 O O A ASP B 1 143 ? 2.928 9.021 28.816 0.35 36.21 143 ASP B O 1
ATOM 6144 O O B ASP B 1 143 ? 2.893 9.045 28.797 0.65 36.16 143 ASP B O 1
ATOM 6161 N N . ASN B 1 144 ? 2.660 7.329 27.361 1.00 35.01 144 ASN B N 1
ATOM 6162 C CA . ASN B 1 144 ? 1.205 7.430 27.400 1.00 38.56 144 ASN B CA 1
ATOM 6163 C C . ASN B 1 144 ? 0.648 6.947 28.731 1.00 28.52 144 ASN B C 1
ATOM 6164 O O . ASN B 1 144 ? -0.327 7.511 29.240 1.00 35.23 144 ASN B O 1
ATOM 6175 N N . SER B 1 145 ? 1.240 5.899 29.305 1.00 34.98 145 SER B N 1
ATOM 6176 C CA . SER B 1 145 ? 0.822 5.446 30.629 1.00 29.72 145 SER B CA 1
ATOM 6177 C C . SER B 1 145 ? 1.018 6.542 31.667 1.00 29.90 145 SER B C 1
ATOM 6178 O O . SER B 1 145 ? 0.096 6.878 32.420 1.00 30.38 145 SER B O 1
ATOM 6186 N N . GLN B 1 146 ? 2.222 7.114 31.719 1.00 29.37 146 GLN B N 1
ATOM 6187 C CA . GLN B 1 146 ? 2.521 8.129 32.724 1.00 35.29 146 GLN B CA 1
ATOM 6188 C C . GLN B 1 146 ? 1.633 9.357 32.563 1.00 30.92 146 GLN B C 1
ATOM 6189 O O . GLN B 1 146 ? 1.179 9.936 33.557 1.00 30.26 146 GLN B O 1
ATOM 6203 N N . GLY B 1 147 ? 1.394 9.786 31.323 1.00 34.15 147 GLY B N 1
ATOM 6204 C CA . GLY B 1 147 ? 0.543 10.944 31.103 1.00 28.53 147 GLY B CA 1
ATOM 6205 C C . GLY B 1 147 ? -0.876 10.737 31.600 1.00 32.22 147 GLY B C 1
ATOM 6206 O O . GLY B 1 147 ? -1.480 11.645 32.177 1.00 30.03 147 GLY B O 1
ATOM 6210 N N . ALA B 1 148 ? -1.434 9.546 31.373 1.00 27.91 148 ALA B N 1
ATOM 6211 C CA . ALA B 1 148 ? -2.769 9.250 31.884 1.00 33.09 148 ALA B CA 1
ATOM 6212 C C . ALA B 1 148 ? -2.774 9.223 33.409 1.00 27.39 148 ALA B C 1
ATOM 6213 O O . ALA B 1 148 ? -3.640 9.829 34.052 1.00 32.28 148 ALA B O 1
ATOM 6220 N N . TYR B 1 149 ? -1.804 8.529 34.007 1.00 28.42 149 TYR B N 1
ATOM 6221 C CA . TYR B 1 149 ? -1.713 8.471 35.462 1.00 29.40 149 TYR B CA 1
ATOM 6222 C C . TYR B 1 149 ? -1.574 9.866 36.060 1.00 30.95 149 TYR B C 1
ATOM 6223 O O . TYR B 1 149 ? -2.238 10.201 37.047 1.00 27.13 149 TYR B O 1
ATOM 6241 N N . GLN B 1 150 ? -0.694 10.689 35.484 1.00 28.83 150 GLN B N 1
ATOM 6242 C CA . GLN B 1 150 ? -0.432 12.005 36.057 1.00 30.39 150 GLN B CA 1
ATOM 6243 C C . GLN B 1 150 ? -1.679 12.879 36.026 1.00 29.65 150 GLN B C 1
ATOM 6244 O O . GLN B 1 150 ? -1.993 13.558 37.011 1.00 31.61 150 GLN B O 1
ATOM 6258 N N . GLU B 1 151 ? -2.399 12.889 34.903 1.00 28.72 151 GLU B N 1
ATOM 6259 C CA . GLU B 1 151 ? -3.622 13.679 34.830 1.00 35.62 151 GLU B CA 1
ATOM 6260 C C . GLU B 1 151 ? -4.646 13.176 35.838 1.00 37.60 151 GLU B C 1
ATOM 6261 O O . GLU B 1 151 ? -5.276 13.966 36.552 1.00 37.88 151 GLU B O 1
ATOM 6273 N N . ALA B 1 152 ? -4.825 11.856 35.910 1.00 33.62 152 ALA B N 1
ATOM 6274 C CA . ALA B 1 152 ? -5.717 11.284 36.913 1.00 32.12 152 ALA B CA 1
ATOM 6275 C C . ALA B 1 152 ? -5.290 11.686 38.315 1.00 32.47 152 ALA B C 1
ATOM 6276 O O . ALA B 1 152 ? -6.130 12.010 39.163 1.00 37.82 152 ALA B O 1
ATOM 6283 N N . PHE B 1 153 ? -3.981 11.671 38.576 1.00 33.17 153 PHE B N 1
ATOM 6284 C CA . PHE B 1 153 ? -3.472 12.028 39.894 1.00 34.20 153 PHE B CA 1
ATOM 6285 C C . PHE B 1 153 ? -3.803 13.476 40.229 1.00 35.78 153 PHE B C 1
ATOM 6286 O O . PHE B 1 153 ? -4.283 13.778 41.328 1.00 33.26 153 PHE B O 1
ATOM 6303 N N . ASP B 1 154 ? -3.563 14.386 39.282 1.00 33.13 154 ASP B N 1
ATOM 6304 C CA . ASP B 1 154 ? -3.834 15.801 39.518 1.00 37.58 154 ASP B CA 1
ATOM 6305 C C . ASP B 1 154 ? -5.321 16.042 39.755 1.00 35.70 154 ASP B C 1
ATOM 6306 O O . ASP B 1 154 ? -5.708 16.741 40.700 1.00 39.14 154 ASP B O 1
ATOM 6315 N N . ILE B 1 155 ? -6.174 15.470 38.907 1.00 34.23 155 ILE B N 1
ATOM 6316 C CA . ILE B 1 155 ? -7.615 15.632 39.087 1.00 38.15 155 ILE B CA 1
ATOM 6317 C C . ILE B 1 155 ? -8.039 15.103 40.451 1.00 40.47 155 ILE B C 1
ATOM 6318 O O . ILE B 1 155 ? -8.783 15.760 41.189 1.00 43.24 155 ILE B O 1
ATOM 6334 N N . SER B 1 156 ? -7.560 13.911 40.815 1.00 40.07 156 SER B N 1
ATOM 6335 C CA . SER B 1 156 ? -7.979 13.299 42.073 1.00 44.20 156 SER B CA 1
ATOM 6336 C C . SER B 1 156 ? -7.538 14.133 43.269 1.00 40.61 156 SER B C 1
ATOM 6337 O O . SER B 1 156 ? -8.268 14.242 44.261 1.00 36.61 156 SER B O 1
ATOM 6345 N N . LYS B 1 157 ? -6.338 14.716 43.206 1.00 37.65 157 LYS B N 1
ATOM 6346 C CA . LYS B 1 157 ? -5.899 15.597 44.283 1.00 39.56 157 LYS B CA 1
ATOM 6347 C C . LYS B 1 157 ? -6.758 16.851 44.358 1.00 37.70 157 LYS B C 1
ATOM 6348 O O . LYS B 1 157 ? -6.939 17.417 45.442 1.00 40.94 157 LYS B O 1
ATOM 6367 N N . LYS B 1 158 ? -7.290 17.300 43.222 1.00 42.52 158 LYS B N 1
ATOM 6368 C CA . LYS B 1 158 ? -8.055 18.539 43.182 1.00 42.33 158 LYS B CA 1
ATOM 6369 C C . LYS B 1 158 ? -9.489 18.333 43.652 1.00 49.15 158 LYS B C 1
ATOM 6370 O O . LYS B 1 158 ? -10.045 19.193 44.343 1.00 43.46 158 LYS B O 1
ATOM 6389 N N . GLU B 1 159 ? -10.094 17.192 43.307 1.00 43.47 159 GLU B N 1
ATOM 6390 C CA . GLU B 1 159 ? -11.536 17.016 43.399 1.00 46.79 159 GLU B CA 1
ATOM 6391 C C . GLU B 1 159 ? -11.990 15.998 44.435 1.00 50.95 159 GLU B C 1
ATOM 6392 O O . GLU B 1 159 ? -13.164 16.023 44.816 1.00 53.26 159 GLU B O 1
ATOM 6404 N N . MET B 1 160 ? -11.113 15.108 44.895 1.00 50.34 160 MET B N 1
ATOM 6405 C CA . MET B 1 160 ? -11.530 13.958 45.683 1.00 43.67 160 MET B CA 1
ATOM 6406 C C . MET B 1 160 ? -10.777 13.907 47.003 1.00 45.21 160 MET B C 1
ATOM 6407 O O . MET B 1 160 ? -9.629 14.348 47.102 1.00 44.81 160 MET B O 1
ATOM 6421 N N . GLN B 1 161 ? -11.439 13.355 48.018 1.00 40.18 161 GLN B N 1
ATOM 6422 C CA A GLN B 1 161 ? -10.819 13.218 49.324 0.44 49.33 161 GLN B CA 1
ATOM 6423 C CA B GLN B 1 161 ? -10.817 13.220 49.322 0.56 49.36 161 GLN B CA 1
ATOM 6424 C C . GLN B 1 161 ? -9.763 12.112 49.287 1.00 40.55 161 GLN B C 1
ATOM 6425 O O . GLN B 1 161 ? -9.862 11.175 48.492 1.00 43.81 161 GLN B O 1
ATOM 6450 N N . PRO B 1 162 ? -8.740 12.199 50.140 1.00 41.54 162 PRO B N 1
ATOM 6451 C CA . PRO B 1 162 ? -7.677 11.182 50.103 1.00 44.24 162 PRO B CA 1
ATOM 6452 C C . PRO B 1 162 ? -8.143 9.782 50.471 1.00 53.57 162 PRO B C 1
ATOM 6453 O O . PRO B 1 162 ? -7.455 8.813 50.125 1.00 45.50 162 PRO B O 1
ATOM 6464 N N . THR B 1 163 ? -9.278 9.637 51.154 1.00 50.33 163 THR B N 1
ATOM 6465 C CA . THR B 1 163 ? -9.803 8.319 51.495 1.00 49.68 163 THR B CA 1
ATOM 6466 C C . THR B 1 163 ? -10.658 7.716 50.394 1.00 48.04 163 THR B C 1
ATOM 6467 O O . THR B 1 163 ? -11.089 6.566 50.529 1.00 49.18 163 THR B O 1
ATOM 6478 N N . HIS B 1 164 ? -10.917 8.448 49.321 1.00 46.12 164 HIS B N 1
ATOM 6479 C CA . HIS B 1 164 ? -11.762 7.918 48.265 1.00 46.22 164 HIS B CA 1
ATOM 6480 C C . HIS B 1 164 ? -11.098 6.688 47.654 1.00 53.04 164 HIS B C 1
ATOM 6481 O O . HIS B 1 164 ? -9.906 6.738 47.319 1.00 43.70 164 HIS B O 1
ATOM 6495 N N . PRO B 1 165 ? -11.818 5.573 47.494 1.00 49.37 165 PRO B N 1
ATOM 6496 C CA . PRO B 1 165 ? -11.163 4.354 46.987 1.00 45.71 165 PRO B CA 1
ATOM 6497 C C . PRO B 1 165 ? -10.583 4.503 45.590 1.00 48.30 165 PRO B C 1
ATOM 6498 O O . PRO B 1 165 ? -9.563 3.872 45.289 1.00 45.93 165 PRO B O 1
ATOM 6509 N N . ILE B 1 166 ? -11.198 5.311 44.724 1.00 46.63 166 ILE B N 1
ATOM 6510 C CA . ILE B 1 166 ? -10.700 5.443 43.357 1.00 44.89 166 ILE B CA 1
ATOM 6511 C C . ILE B 1 166 ? -9.380 6.206 43.339 1.00 42.43 166 ILE B C 1
ATOM 6512 O O . ILE B 1 166 ? -8.445 5.835 42.621 1.00 43.85 166 ILE B O 1
ATOM 6528 N N . ARG B 1 167 ? -9.285 7.290 44.110 1.00 46.73 167 ARG B N 1
ATOM 6529 C CA . ARG B 1 167 ? -8.015 7.998 44.223 1.00 43.94 167 ARG B CA 1
ATOM 6530 C C . ARG B 1 167 ? -6.953 7.106 44.846 1.00 48.25 167 ARG B C 1
ATOM 6531 O O . ARG B 1 167 ? -5.779 7.157 44.459 1.00 37.72 167 ARG B O 1
ATOM 6552 N N . LEU B 1 168 ? -7.348 6.284 45.822 1.00 43.33 168 LEU B N 1
ATOM 6553 C CA . LEU B 1 168 ? -6.398 5.386 46.469 1.00 41.22 168 LEU B CA 1
ATOM 6554 C C . LEU B 1 168 ? -5.924 4.301 45.510 1.00 33.54 168 LEU B C 1
ATOM 6555 O O . LEU B 1 168 ? -4.734 3.962 45.490 1.00 35.81 168 LEU B O 1
ATOM 6571 N N . GLY B 1 169 ? -6.840 3.737 44.718 1.00 34.78 169 GLY B N 1
ATOM 6572 C CA . GLY B 1 169 ? -6.448 2.733 43.742 1.00 36.76 169 GLY B CA 1
ATOM 6573 C C . GLY B 1 169 ? -5.560 3.304 42.655 1.00 44.03 169 GLY B C 1
ATOM 6574 O O . GLY B 1 169 ? -4.668 2.623 42.143 1.00 32.13 169 GLY B O 1
ATOM 6578 N N . LEU B 1 170 ? -5.799 4.563 42.281 1.00 38.13 170 LEU B N 1
ATOM 6579 C CA . LEU B 1 170 ? -4.904 5.249 41.356 1.00 32.06 170 LEU B CA 1
ATOM 6580 C C . LEU B 1 170 ? -3.501 5.357 41.940 1.00 29.13 170 LEU B C 1
ATOM 6581 O O . LEU B 1 170 ? -2.511 5.033 41.274 1.00 32.01 170 LEU B O 1
ATOM 6597 N N . ALA B 1 171 ? -3.397 5.813 43.192 1.00 28.74 171 ALA B N 1
ATOM 6598 C CA . ALA B 1 171 ? -2.091 5.916 43.834 1.00 29.28 171 ALA B CA 1
ATOM 6599 C C . ALA B 1 171 ? -1.404 4.560 43.903 1.00 30.74 171 ALA B C 1
ATOM 6600 O O . ALA B 1 171 ? -0.185 4.461 43.717 1.00 27.53 171 ALA B O 1
ATOM 6607 N N . LEU B 1 172 ? -2.168 3.508 44.190 1.00 26.60 172 LEU B N 1
ATOM 6608 C CA . LEU B 1 172 ? -1.599 2.168 44.263 1.00 30.07 172 LEU B CA 1
ATOM 6609 C C . LEU B 1 172 ? -0.962 1.777 42.937 1.00 25.69 172 LEU B C 1
ATOM 6610 O O . LEU B 1 172 ? 0.201 1.362 42.889 1.00 31.97 172 LEU B O 1
ATOM 6626 N N . ASN B 1 173 ? -1.712 1.905 41.844 1.00 24.69 173 ASN B N 1
ATOM 6627 C CA . ASN B 1 173 ? -1.201 1.467 40.551 1.00 27.43 173 ASN B CA 1
ATOM 6628 C C . ASN B 1 173 ? -0.139 2.423 40.028 1.00 27.76 173 ASN B C 1
ATOM 6629 O O . ASN B 1 173 ? 0.838 1.993 39.403 1.00 26.50 173 ASN B O 1
ATOM 6640 N N . PHE B 1 174 ? -0.305 3.722 40.285 1.00 30.03 174 PHE B N 1
ATOM 6641 C CA . PHE B 1 174 ? 0.697 4.691 39.851 1.00 25.77 174 PHE B CA 1
ATOM 6642 C C . PHE B 1 174 ? 2.026 4.451 40.556 1.00 29.63 174 PHE B C 1
ATOM 6643 O O . PHE B 1 174 ? 3.093 4.573 39.944 1.00 28.80 174 PHE B O 1
ATOM 6660 N N . SER B 1 175 ? 1.985 4.115 41.850 1.00 27.85 175 SER B N 1
ATOM 6661 C CA . SER B 1 175 ? 3.218 3.801 42.563 1.00 27.09 175 SER B CA 1
ATOM 6662 C C . SER B 1 175 ? 3.869 2.549 41.993 1.00 23.39 175 SER B C 1
ATOM 6663 O O . SER B 1 175 ? 5.099 2.465 41.901 1.00 28.25 175 SER B O 1
ATOM 6671 N N . VAL B 1 176 ? 3.060 1.563 41.601 1.00 25.53 176 VAL B N 1
ATOM 6672 C CA . VAL B 1 176 ? 3.616 0.370 40.971 1.00 26.94 176 VAL B CA 1
ATOM 6673 C C . VAL B 1 176 ? 4.245 0.731 39.633 1.00 30.49 176 VAL B C 1
ATOM 6674 O O . VAL B 1 176 ? 5.285 0.180 39.248 1.00 26.85 176 VAL B O 1
ATOM 6687 N N . PHE B 1 177 ? 3.627 1.662 38.901 1.00 30.92 177 PHE B N 1
ATOM 6688 C CA . PHE B 1 177 ? 4.227 2.135 37.658 1.00 30.48 177 PHE B CA 1
ATOM 6689 C C . PHE B 1 177 ? 5.618 2.704 37.903 1.00 30.61 177 PHE B C 1
ATOM 6690 O O . PHE B 1 177 ? 6.553 2.423 37.144 1.00 28.81 177 PHE B O 1
ATOM 6707 N N . TYR B 1 178 ? 5.778 3.502 38.964 1.00 27.93 178 TYR B N 1
ATOM 6708 C CA . TYR B 1 178 ? 7.098 4.029 39.297 1.00 27.21 178 TYR B CA 1
ATOM 6709 C C . TYR B 1 178 ? 8.067 2.909 39.645 1.00 31.13 178 TYR B C 1
ATOM 6710 O O . TYR B 1 178 ? 9.237 2.942 39.245 1.00 26.22 178 TYR B O 1
ATOM 6728 N N . TYR B 1 179 ? 7.604 1.913 40.401 1.00 30.96 179 TYR B N 1
ATOM 6729 C CA . TYR B 1 179 ? 8.502 0.857 40.854 1.00 33.99 179 TYR B CA 1
ATOM 6730 C C . TYR B 1 179 ? 8.934 -0.035 39.698 1.00 28.81 179 TYR B C 1
ATOM 6731 O O . TYR B 1 179 ? 10.130 -0.268 39.496 1.00 33.41 179 TYR B O 1
ATOM 6749 N N . GLU B 1 180 ? 7.975 -0.539 38.925 1.00 27.97 180 GLU B N 1
ATOM 6750 C CA . GLU B 1 180 ? 8.245 -1.603 37.965 1.00 33.96 180 GLU B CA 1
ATOM 6751 C C . GLU B 1 180 ? 8.637 -1.074 36.589 1.00 35.93 180 GLU B C 1
ATOM 6752 O O . GLU B 1 180 ? 9.467 -1.687 35.909 1.00 37.73 180 GLU B O 1
ATOM 6764 N N . ILE B 1 181 ? 8.062 0.045 36.163 1.00 33.26 181 ILE B N 1
ATOM 6765 C CA . ILE B 1 181 ? 8.276 0.571 34.819 1.00 31.93 181 ILE B CA 1
ATOM 6766 C C . ILE B 1 181 ? 9.369 1.632 34.801 1.00 34.58 181 ILE B C 1
ATOM 6767 O O . ILE B 1 181 ? 10.320 1.537 34.025 1.00 32.50 181 ILE B O 1
ATOM 6783 N N . LEU B 1 182 ? 9.250 2.660 35.643 1.00 29.66 182 LEU B N 1
ATOM 6784 C CA . LEU B 1 182 ? 10.312 3.653 35.747 1.00 29.96 182 LEU B CA 1
ATOM 6785 C C . LEU B 1 182 ? 11.482 3.174 36.591 1.00 34.69 182 LEU B C 1
ATOM 6786 O O . LEU B 1 182 ? 12.503 3.868 36.650 1.00 34.68 182 LEU B O 1
ATOM 6802 N N . ASN B 1 183 ? 11.364 2.018 37.240 1.00 36.19 183 ASN B N 1
ATOM 6803 C CA . ASN B 1 183 ? 12.439 1.478 38.071 1.00 36.12 183 ASN B CA 1
ATOM 6804 C C . ASN B 1 183 ? 12.958 2.516 39.066 1.00 44.54 183 ASN B C 1
ATOM 6805 O O . ASN B 1 183 ? 14.165 2.656 39.278 1.00 39.99 183 ASN B O 1
ATOM 6816 N N . ASN B 1 184 ? 12.038 3.255 39.688 1.00 36.84 184 ASN B N 1
ATOM 6817 C CA . ASN B 1 184 ? 12.373 4.189 40.761 1.00 33.96 184 ASN B CA 1
ATOM 6818 C C . ASN B 1 184 ? 11.670 3.724 42.026 1.00 45.34 184 ASN B C 1
ATOM 6819 O O . ASN B 1 184 ? 10.534 4.139 42.305 1.00 30.55 184 ASN B O 1
ATOM 6830 N N . PRO B 1 185 ? 12.304 2.862 42.822 1.00 40.88 185 PRO B N 1
ATOM 6831 C CA . PRO B 1 185 ? 11.617 2.358 44.015 1.00 41.33 185 PRO B CA 1
ATOM 6832 C C . PRO B 1 185 ? 11.423 3.421 45.079 1.00 32.33 185 PRO B C 1
ATOM 6833 O O . PRO B 1 185 ? 10.443 3.356 45.832 1.00 35.06 185 PRO B O 1
ATOM 6844 N N . GLU B 1 186 ? 12.319 4.405 45.158 1.00 31.64 186 GLU B N 1
ATOM 6845 C CA . GLU B 1 186 ? 12.213 5.423 46.198 1.00 32.44 186 GLU B CA 1
ATOM 6846 C C . GLU B 1 186 ? 10.993 6.308 45.977 1.00 35.67 186 GLU B C 1
ATOM 6847 O O . GLU B 1 186 ? 10.235 6.583 46.915 1.00 31.62 186 GLU B O 1
ATOM 6859 N N . LEU B 1 187 ? 10.794 6.779 44.744 1.00 28.34 187 LEU B N 1
ATOM 6860 C CA . LEU B 1 187 ? 9.613 7.586 44.455 1.00 31.17 187 LEU B CA 1
ATOM 6861 C C . LEU B 1 187 ? 8.346 6.747 44.536 1.00 28.43 187 LEU B C 1
ATOM 6862 O O . LEU B 1 187 ? 7.301 7.231 44.985 1.00 28.49 187 LEU B O 1
ATOM 6878 N N . ALA B 1 188 ? 8.417 5.484 44.113 1.00 29.59 188 ALA B N 1
ATOM 6879 C CA . ALA B 1 188 ? 7.265 4.602 44.246 1.00 28.88 188 ALA B CA 1
ATOM 6880 C C . ALA B 1 188 ? 6.835 4.491 45.702 1.00 30.71 188 ALA B C 1
ATOM 6881 O O . ALA B 1 188 ? 5.641 4.556 46.018 1.00 28.06 188 ALA B O 1
ATOM 6888 N N . CYS B 1 189 ? 7.802 4.327 46.606 1.00 27.59 189 CYS B N 1
ATOM 6889 C CA . CYS B 1 189 ? 7.487 4.206 48.026 1.00 36.25 189 CYS B CA 1
ATOM 6890 C C . CYS B 1 189 ? 6.836 5.480 48.554 1.00 31.77 189 CYS B C 1
ATOM 6891 O O . CYS B 1 189 ? 5.830 5.426 49.271 1.00 33.20 189 CYS B O 1
ATOM 6899 N N . THR B 1 190 ? 7.397 6.639 48.206 1.00 30.37 190 THR B N 1
ATOM 6900 C CA . THR B 1 190 ? 6.843 7.904 48.683 1.00 30.70 190 THR B CA 1
ATOM 6901 C C . THR B 1 190 ? 5.449 8.142 48.125 1.00 26.28 190 THR B C 1
ATOM 6902 O O . THR B 1 190 ? 4.584 8.690 48.818 1.00 27.99 190 THR B O 1
ATOM 6913 N N . LEU B 1 191 ? 5.207 7.744 46.875 1.00 30.61 191 LEU B N 1
ATOM 6914 C CA . LEU B 1 191 ? 3.877 7.912 46.302 1.00 27.62 191 LEU B CA 1
ATOM 6915 C C . LEU B 1 191 ? 2.863 7.066 47.060 1.00 31.12 191 LEU B C 1
ATOM 6916 O O . LEU B 1 191 ? 1.782 7.544 47.424 1.00 29.08 191 LEU B O 1
ATOM 6932 N N . ALA B 1 192 ? 3.210 5.805 47.323 1.00 30.54 192 ALA B N 1
ATOM 6933 C CA . ALA B 1 192 ? 2.324 4.924 48.075 1.00 35.58 192 ALA B CA 1
ATOM 6934 C C . ALA B 1 192 ? 2.150 5.412 49.510 1.00 26.74 192 ALA B C 1
ATOM 6935 O O . ALA B 1 192 ? 1.026 5.496 50.017 1.00 32.77 192 ALA B O 1
ATOM 6942 N N . LYS B 1 193 ? 3.258 5.734 50.183 1.00 29.69 193 LYS B N 1
ATOM 6943 C CA . LYS B 1 193 ? 3.186 6.111 51.591 1.00 33.27 193 LYS B CA 1
ATOM 6944 C C . LYS B 1 193 ? 2.488 7.450 51.790 1.00 42.21 193 LYS B C 1
ATOM 6945 O O . LYS B 1 193 ? 1.788 7.634 52.792 1.00 43.00 193 LYS B O 1
ATOM 6964 N N . THR B 1 194 ? 2.674 8.398 50.868 1.00 29.65 194 THR B N 1
ATOM 6965 C CA . THR B 1 194 ? 1.946 9.661 50.956 1.00 33.65 194 THR B CA 1
ATOM 6966 C C . THR B 1 194 ? 0.444 9.424 50.864 1.00 38.45 194 THR B C 1
ATOM 6967 O O . THR B 1 194 ? -0.334 9.958 51.663 1.00 38.60 194 THR B O 1
ATOM 6978 N N . ALA B 1 195 ? 0.016 8.619 49.892 1.00 35.60 195 ALA B N 1
ATOM 6979 C CA . ALA B 1 195 ? -1.409 8.354 49.733 1.00 32.61 195 ALA B CA 1
ATOM 6980 C C . ALA B 1 195 ? -1.968 7.615 50.944 1.00 39.76 195 ALA B C 1
ATOM 6981 O O . ALA B 1 195 ? -3.062 7.931 51.425 1.00 38.06 195 ALA B O 1
ATOM 6988 N N . PHE B 1 196 ? -1.227 6.625 51.444 1.00 38.00 196 PHE B N 1
ATOM 6989 C CA . PHE B 1 196 ? -1.623 5.901 52.647 1.00 42.00 196 PHE B CA 1
ATOM 6990 C C . PHE B 1 196 ? -1.792 6.853 53.828 1.00 44.17 196 PHE B C 1
ATOM 6991 O O . PHE B 1 196 ? -2.860 6.916 54.447 1.00 42.84 196 PHE B O 1
ATOM 7008 N N . ASP B 1 197 ? -0.741 7.614 54.147 1.00 31.70 197 ASP B N 1
ATOM 7009 C CA . ASP B 1 197 ? -0.777 8.504 55.305 1.00 46.70 197 ASP B CA 1
ATOM 7010 C C . ASP B 1 197 ? -1.931 9.495 55.209 1.00 46.43 197 ASP B C 1
ATOM 7011 O O . ASP B 1 197 ? -2.664 9.708 56.181 1.00 54.91 197 ASP B O 1
ATOM 7020 N N . GLU B 1 198 ? -2.100 10.123 54.046 1.00 44.40 198 GLU B N 1
ATOM 7021 C CA . GLU B 1 198 ? -3.135 11.140 53.907 1.00 44.94 198 GLU B CA 1
ATOM 7022 C C . GLU B 1 198 ? -4.529 10.538 54.003 1.00 48.83 198 GLU B C 1
ATOM 7023 O O . GLU B 1 198 ? -5.475 11.229 54.397 1.00 50.78 198 GLU B O 1
ATOM 7035 N N . ALA B 1 199 ? -4.676 9.258 53.657 1.00 51.83 199 ALA B N 1
ATOM 7036 C CA . ALA B 1 199 ? -5.969 8.596 53.788 1.00 47.80 199 ALA B CA 1
ATOM 7037 C C . ALA B 1 199 ? -6.314 8.319 55.246 1.00 47.08 199 ALA B C 1
ATOM 7038 O O . ALA B 1 199 ? -7.492 8.354 55.619 1.00 49.29 199 ALA B O 1
ATOM 7045 N N . ILE B 1 200 ? -5.306 8.053 56.080 1.00 49.10 200 ILE B N 1
ATOM 7046 C CA . ILE B 1 200 ? -5.548 7.720 57.483 1.00 54.59 200 ILE B CA 1
ATOM 7047 C C . ILE B 1 200 ? -6.489 8.732 58.121 1.00 64.88 200 ILE B C 1
ATOM 7048 O O . ILE B 1 200 ? -7.375 8.374 58.907 1.00 57.13 200 ILE B O 1
ATOM 7064 N N . ALA B 1 201 ? -6.318 10.011 57.783 1.00 68.42 201 ALA B N 1
ATOM 7065 C CA . ALA B 1 201 ? -7.047 11.073 58.467 1.00 74.54 201 ALA B CA 1
ATOM 7066 C C . ALA B 1 201 ? -8.554 10.918 58.291 1.00 77.50 201 ALA B C 1
ATOM 7067 O O . ALA B 1 201 ? -9.303 10.833 59.271 1.00 80.79 201 ALA B O 1
ATOM 7074 N N . GLU B 1 202 ? -9.017 10.868 57.044 1.00 73.91 202 GLU B N 1
ATOM 7075 C CA . GLU B 1 202 ? -10.438 10.988 56.743 1.00 76.98 202 GLU B CA 1
ATOM 7076 C C . GLU B 1 202 ? -11.211 9.684 56.935 1.00 70.87 202 GLU B C 1
ATOM 7077 O O . GLU B 1 202 ? -12.369 9.608 56.511 1.00 68.64 202 GLU B O 1
ATOM 7089 N N . LEU B 1 203 ? -10.616 8.661 57.557 1.00 64.24 203 LEU B N 1
ATOM 7090 C CA . LEU B 1 203 ? -11.310 7.383 57.688 1.00 61.71 203 LEU B CA 1
ATOM 7091 C C . LEU B 1 203 ? -12.550 7.502 58.562 1.00 67.08 203 LEU B C 1
ATOM 7092 O O . LEU B 1 203 ? -13.496 6.722 58.404 1.00 60.79 203 LEU B O 1
ATOM 7108 N N . ASP B 1 204 ? -12.569 8.466 59.482 1.00 75.81 204 ASP B N 1
ATOM 7109 C CA . ASP B 1 204 ? -13.701 8.639 60.386 1.00 88.10 204 ASP B CA 1
ATOM 7110 C C . ASP B 1 204 ? -14.946 9.192 59.697 1.00 86.82 204 ASP B C 1
ATOM 7111 O O . ASP B 1 204 ? -15.944 9.437 60.385 1.00 89.01 204 ASP B O 1
ATOM 7120 N N . THR B 1 205 ? -14.922 9.386 58.374 1.00 79.76 205 THR B N 1
ATOM 7121 C CA . THR B 1 205 ? -16.054 9.942 57.645 1.00 74.74 205 THR B CA 1
ATOM 7122 C C . THR B 1 205 ? -16.663 8.982 56.633 1.00 68.04 205 THR B C 1
ATOM 7123 O O . THR B 1 205 ? -17.683 9.324 56.024 1.00 72.00 205 THR B O 1
ATOM 7134 N N . LEU B 1 206 ? -16.077 7.807 56.429 1.00 60.48 206 LEU B N 1
ATOM 7135 C CA . LEU B 1 206 ? -16.576 6.868 55.435 1.00 61.12 206 LEU B CA 1
ATOM 7136 C C . LEU B 1 206 ? -17.695 6.010 56.012 1.00 70.77 206 LEU B C 1
ATOM 7137 O O . LEU B 1 206 ? -17.766 5.771 57.220 1.00 70.84 206 LEU B O 1
ATOM 7153 N N . ASN B 1 207 ? -18.575 5.544 55.128 1.00 77.83 207 ASN B N 1
ATOM 7154 C CA . ASN B 1 207 ? -19.597 4.580 55.501 1.00 86.09 207 ASN B CA 1
ATOM 7155 C C . ASN B 1 207 ? -19.060 3.165 55.288 1.00 80.43 207 ASN B C 1
ATOM 7156 O O . ASN B 1 207 ? -17.899 2.961 54.927 1.00 78.32 207 ASN B O 1
ATOM 7167 N N . GLU B 1 208 ? -19.921 2.169 55.513 1.00 83.14 208 GLU B N 1
ATOM 7168 C CA . GLU B 1 208 ? -19.481 0.776 55.507 1.00 82.34 208 GLU B CA 1
ATOM 7169 C C . GLU B 1 208 ? -18.711 0.437 54.235 1.00 79.53 208 GLU B C 1
ATOM 7170 O O . GLU B 1 208 ? -17.519 0.113 54.281 1.00 70.57 208 GLU B O 1
ATOM 7182 N N . ASP B 1 209 ? -19.386 0.502 53.085 1.00 82.11 209 ASP B N 1
ATOM 7183 C CA . ASP B 1 209 ? -18.779 0.046 51.839 1.00 82.00 209 ASP B CA 1
ATOM 7184 C C . ASP B 1 209 ? -17.490 0.802 51.544 1.00 73.18 209 ASP B C 1
ATOM 7185 O O . ASP B 1 209 ? -16.454 0.194 51.248 1.00 69.22 209 ASP B O 1
ATOM 7194 N N . SER B 1 210 ? -17.535 2.134 51.615 1.00 73.17 210 SER B N 1
ATOM 7195 C CA . SER B 1 210 ? -16.351 2.923 51.295 1.00 65.82 210 SER B CA 1
ATOM 7196 C C . SER B 1 210 ? -15.206 2.604 52.249 1.00 56.41 210 SER B C 1
ATOM 7197 O O . SER B 1 210 ? -14.043 2.548 51.835 1.00 56.21 210 SER B O 1
ATOM 7205 N N . TYR B 1 211 ? -15.516 2.377 53.528 1.00 58.63 211 TYR B N 1
ATOM 7206 C CA . TYR B 1 211 ? -14.471 2.043 54.492 1.00 52.99 211 TYR B CA 1
ATOM 7207 C C . TYR B 1 211 ? -13.819 0.711 54.149 1.00 47.57 211 TYR B C 1
ATOM 7208 O O . TYR B 1 211 ? -12.592 0.574 54.206 1.00 46.09 211 TYR B O 1
ATOM 7226 N N . LYS B 1 212 ? -14.629 -0.291 53.802 1.00 53.78 212 LYS B N 1
ATOM 7227 C CA . LYS B 1 212 ? -14.077 -1.590 53.434 1.00 53.01 212 LYS B CA 1
ATOM 7228 C C . LYS B 1 212 ? -13.173 -1.470 52.213 1.00 51.74 212 LYS B C 1
ATOM 7229 O O . LYS B 1 212 ? -12.055 -1.999 52.199 1.00 50.25 212 LYS B O 1
ATOM 7248 N N . ASP B 1 213 ? -13.644 -0.779 51.173 1.00 52.25 213 ASP B N 1
ATOM 7249 C CA . ASP B 1 213 ? -12.845 -0.607 49.964 1.00 56.17 213 ASP B CA 1
ATOM 7250 C C . ASP B 1 213 ? -11.557 0.149 50.263 1.00 52.08 213 ASP B C 1
ATOM 7251 O O . ASP B 1 213 ? -10.457 -0.319 49.949 1.00 52.78 213 ASP B O 1
ATOM 7260 N N . SER B 1 214 ? -11.679 1.328 50.877 1.00 51.97 214 SER B N 1
ATOM 7261 C CA . SER B 1 214 ? -10.508 2.158 51.139 1.00 44.94 214 SER B CA 1
ATOM 7262 C C . SER B 1 214 ? -9.488 1.418 51.995 1.00 47.64 214 SER B C 1
ATOM 7263 O O . SER B 1 214 ? -8.286 1.441 51.706 1.00 43.90 214 SER B O 1
ATOM 7271 N N . THR B 1 215 ? -9.949 0.754 53.060 1.00 43.90 215 THR B N 1
ATOM 7272 C CA . THR B 1 215 ? -9.031 0.011 53.921 1.00 48.72 215 THR B CA 1
ATOM 7273 C C . THR B 1 215 ? -8.362 -1.125 53.161 1.00 37.18 215 THR B C 1
ATOM 7274 O O . THR B 1 215 ? -7.175 -1.404 53.364 1.00 41.18 215 THR B O 1
ATOM 7285 N N . LEU B 1 216 ? -9.113 -1.807 52.296 1.00 44.73 216 LEU B N 1
ATOM 7286 C CA . LEU B 1 216 ? -8.516 -2.845 51.465 1.00 46.67 216 LEU B CA 1
ATOM 7287 C C . LEU B 1 216 ? -7.375 -2.277 50.627 1.00 44.73 216 LEU B C 1
ATOM 7288 O O . LEU B 1 216 ? -6.285 -2.860 50.568 1.00 38.73 216 LEU B O 1
ATOM 7304 N N . ILE B 1 217 ? -7.601 -1.126 49.989 1.00 45.42 217 ILE B N 1
ATOM 7305 C CA . ILE B 1 217 ? -6.553 -0.503 49.184 1.00 37.02 217 ILE B CA 1
ATOM 7306 C C . ILE B 1 217 ? -5.375 -0.105 50.062 1.00 45.88 217 ILE B C 1
ATOM 7307 O O . ILE B 1 217 ? -4.212 -0.342 49.712 1.00 42.57 217 ILE B O 1
ATOM 7323 N N . MET B 1 218 ? -5.653 0.502 51.216 1.00 40.63 218 MET B N 1
ATOM 7324 C CA . MET B 1 218 ? -4.577 0.938 52.096 1.00 36.96 218 MET B CA 1
ATOM 7325 C C . MET B 1 218 ? -3.713 -0.238 52.529 1.00 39.20 218 MET B C 1
ATOM 7326 O O . MET B 1 218 ? -2.495 -0.098 52.685 1.00 41.73 218 MET B O 1
ATOM 7340 N N . GLN B 1 219 ? -4.321 -1.407 52.729 1.00 41.70 219 GLN B N 1
ATOM 7341 C CA . GLN B 1 219 ? -3.534 -2.577 53.100 1.00 39.07 219 GLN B CA 1
ATOM 7342 C C . GLN B 1 219 ? -2.636 -3.013 51.950 1.00 33.26 219 GLN B C 1
ATOM 7343 O O . GLN B 1 219 ? -1.494 -3.435 52.170 1.00 45.01 219 GLN B O 1
ATOM 7357 N N . LEU B 1 220 ? -3.133 -2.908 50.716 1.00 33.60 220 LEU B N 1
ATOM 7358 C CA . LEU B 1 220 ? -2.309 -3.226 49.555 1.00 40.18 220 LEU B CA 1
ATOM 7359 C C . LEU B 1 220 ? -1.163 -2.233 49.403 1.00 35.60 220 LEU B C 1
ATOM 7360 O O . LEU B 1 220 ? -0.043 -2.621 49.049 1.00 36.40 220 LEU B O 1
ATOM 7376 N N . LEU B 1 221 ? -1.420 -0.949 49.664 1.00 39.36 221 LEU B N 1
ATOM 7377 C CA . LEU B 1 221 ? -0.337 0.029 49.683 1.00 35.53 221 LEU B CA 1
ATOM 7378 C C . LEU B 1 221 ? 0.724 -0.364 50.700 1.00 39.58 221 LEU B C 1
ATOM 7379 O O . LEU B 1 221 ? 1.926 -0.331 50.408 1.00 33.48 221 LEU B O 1
ATOM 7395 N N . ARG B 1 222 ? 0.297 -0.745 51.907 1.00 43.58 222 ARG B N 1
ATOM 7396 C CA . ARG B 1 222 ? 1.254 -1.113 52.945 1.00 40.98 222 ARG B CA 1
ATOM 7397 C C . ARG B 1 222 ? 1.989 -2.399 52.586 1.00 37.89 222 ARG B C 1
ATOM 7398 O O . ARG B 1 222 ? 3.181 -2.541 52.883 1.00 44.88 222 ARG B O 1
ATOM 7419 N N . ASP B 1 223 ? 1.299 -3.346 51.946 1.00 38.99 223 ASP B N 1
ATOM 7420 C CA . ASP B 1 223 ? 1.958 -4.571 51.500 1.00 38.61 223 ASP B CA 1
ATOM 7421 C C . ASP B 1 223 ? 3.068 -4.260 50.504 1.00 39.47 223 ASP B C 1
ATOM 7422 O O . ASP B 1 223 ? 4.178 -4.795 50.603 1.00 35.82 223 ASP B O 1
ATOM 7431 N N . ASN B 1 224 ? 2.779 -3.400 49.524 1.00 38.89 224 ASN B N 1
ATOM 7432 C CA . ASN B 1 224 ? 3.802 -3.018 48.558 1.00 36.06 224 ASN B CA 1
ATOM 7433 C C . ASN B 1 224 ? 4.972 -2.328 49.244 1.00 36.63 224 ASN B C 1
ATOM 7434 O O . ASN B 1 224 ? 6.135 -2.599 48.924 1.00 43.70 224 ASN B O 1
ATOM 7445 N N . LEU B 1 225 ? 4.688 -1.436 50.195 1.00 42.11 225 LEU B N 1
ATOM 7446 C CA . LEU B 1 225 ? 5.765 -0.767 50.917 1.00 36.57 225 LEU B CA 1
ATOM 7447 C C . LEU B 1 225 ? 6.610 -1.770 51.696 1.00 38.49 225 LEU B C 1
ATOM 7448 O O . LEU B 1 225 ? 7.842 -1.676 51.709 1.00 42.16 225 LEU B O 1
ATOM 7464 N N . THR B 1 226 ? 5.968 -2.737 52.353 1.00 44.67 226 THR B N 1
ATOM 7465 C CA . THR B 1 226 ? 6.721 -3.778 53.048 1.00 44.67 226 THR B CA 1
ATOM 7466 C C . THR B 1 226 ? 7.607 -4.538 52.071 1.00 44.81 226 THR B C 1
ATOM 7467 O O . THR B 1 226 ? 8.793 -4.768 52.334 1.00 52.59 226 THR B O 1
ATOM 7478 N N . LEU B 1 227 ? 7.044 -4.930 50.927 1.00 49.38 227 LEU B N 1
ATOM 7479 C CA . LEU B 1 227 ? 7.812 -5.680 49.940 1.00 39.72 227 LEU B CA 1
ATOM 7480 C C . LEU B 1 227 ? 8.972 -4.855 49.400 1.00 45.16 227 LEU B C 1
ATOM 7481 O O . LEU B 1 227 ? 10.087 -5.365 49.241 1.00 49.25 227 LEU B O 1
ATOM 7497 N N . TRP B 1 228 ? 8.731 -3.575 49.112 1.00 41.32 228 TRP B N 1
ATOM 7498 C CA . TRP B 1 228 ? 9.747 -2.737 48.492 1.00 38.16 228 TRP B CA 1
ATOM 7499 C C . TRP B 1 228 ? 10.811 -2.273 49.475 1.00 45.30 228 TRP B C 1
ATOM 7500 O O . TRP B 1 228 ? 11.899 -1.878 49.044 1.00 43.40 228 TRP B O 1
ATOM 7521 N N . THR B 1 229 ? 10.525 -2.303 50.777 1.00 51.70 229 THR B N 1
ATOM 7522 C CA . THR B 1 229 ? 11.472 -1.877 51.801 1.00 55.12 229 THR B CA 1
ATOM 7523 C C . THR B 1 229 ? 12.148 -3.060 52.488 1.00 60.45 229 THR B C 1
ATOM 7524 O O . THR B 1 229 ? 12.447 -2.995 53.686 1.00 61.37 229 THR B O 1
ATOM 7535 N N . SER B 1 230 ? 12.399 -4.138 51.753 1.00 65.44 230 SER B N 1
ATOM 7536 C CA . SER B 1 230 ? 13.046 -5.318 52.317 1.00 70.20 230 SER B CA 1
ATOM 7537 C C . SER B 1 230 ? 13.404 -6.313 51.219 1.00 74.75 230 SER B C 1
ATOM 7538 O O . SER B 1 230 ? 12.526 -6.844 50.539 1.00 69.88 230 SER B O 1
ATOM 7546 N N . TYR C 2 5 ? -17.827 -31.282 46.127 1.00 77.42 337 TYR C N 1
ATOM 7547 C CA A TYR C 2 5 ? -17.962 -32.367 45.163 0.50 73.10 337 TYR C CA 1
ATOM 7548 C CA B TYR C 2 5 ? -17.961 -32.367 45.162 0.50 73.10 337 TYR C CA 1
ATOM 7549 C C . TYR C 2 5 ? -17.073 -33.548 45.536 1.00 68.23 337 TYR C C 1
ATOM 7550 O O . TYR C 2 5 ? -16.265 -33.464 46.460 1.00 66.71 337 TYR C O 1
ATOM 7583 N N . SER C 2 6 ? -17.235 -34.651 44.812 1.00 57.17 338 SER C N 1
ATOM 7584 C CA . SER C 2 6 ? -16.408 -35.825 45.020 1.00 44.73 338 SER C CA 1
ATOM 7585 C C . SER C 2 6 ? -15.067 -35.651 44.313 1.00 39.75 338 SER C C 1
ATOM 7586 O O . SER C 2 6 ? -14.926 -34.863 43.374 1.00 43.37 338 SER C O 1
ATOM 7594 N N . ASN C 2 7 ? -14.074 -36.401 44.775 1.00 32.10 339 ASN C N 1
ATOM 7595 C CA . ASN C 2 7 ? -12.750 -36.365 44.166 1.00 32.84 339 ASN C CA 1
ATOM 7596 C C . ASN C 2 7 ? -12.679 -37.293 42.956 1.00 30.82 339 ASN C C 1
ATOM 7597 O O . ASN C 2 7 ? -13.052 -38.462 43.042 1.00 30.07 339 ASN C O 1
ATOM 7624 N N . LEU C 2 9 ? -9.942 -38.028 39.296 1.00 30.99 341 LEU C N 1
ATOM 7625 C CA . LEU C 2 9 ? -8.636 -37.762 38.691 1.00 37.89 341 LEU C CA 1
ATOM 7626 C C . LEU C 2 9 ? -8.694 -37.860 37.167 1.00 43.81 341 LEU C C 1
ATOM 7627 O O . LEU C 2 9 ? -9.359 -38.744 36.631 1.00 42.09 341 LEU C O 1
ATOM 7643 N N . PRO C 2 10 ? -7.987 -36.963 36.456 1.00 44.29 342 PRO C N 1
ATOM 7644 C CA . PRO C 2 10 ? -7.142 -35.871 36.955 1.00 44.29 342 PRO C CA 1
ATOM 7645 C C . PRO C 2 10 ? -7.950 -34.702 37.513 1.00 44.43 342 PRO C C 1
ATOM 7646 O O . PRO C 2 10 ? -9.178 -34.725 37.465 1.00 38.11 342 PRO C O 1
ATOM 7657 N N . VAL C 2 11 ? -7.255 -33.697 38.039 1.00 43.19 343 VAL C N 1
ATOM 7658 C CA . VAL C 2 11 ? -7.886 -32.523 38.630 1.00 45.68 343 VAL C CA 1
ATOM 7659 C C . VAL C 2 11 ? -7.591 -31.315 37.752 1.00 43.48 343 VAL C C 1
ATOM 7660 O O . VAL C 2 11 ? -6.579 -31.270 37.045 1.00 42.98 343 VAL C O 1
ATOM 7673 N N . ARG C 2 12 ? -8.496 -30.338 37.782 1.00 49.11 344 ARG C N 1
ATOM 7674 C CA . ARG C 2 12 ? -8.168 -29.018 37.262 1.00 58.12 344 ARG C CA 1
ATOM 7675 C C . ARG C 2 12 ? -6.954 -28.461 37.999 1.00 57.70 344 ARG C C 1
ATOM 7676 O O . ARG C 2 12 ? -6.663 -28.835 39.138 1.00 58.86 344 ARG C O 1
ATOM 7697 N N . LYS C 2 13 ? -6.245 -27.548 37.344 1.00 61.21 345 LYS C N 1
ATOM 7698 C CA . LYS C 2 13 ? -5.126 -26.877 37.997 1.00 71.82 345 LYS C CA 1
ATOM 7699 C C . LYS C 2 13 ? -5.584 -25.556 38.606 1.00 74.07 345 LYS C C 1
ATOM 7700 O O . LYS C 2 13 ? -6.672 -25.066 38.301 1.00 73.38 345 LYS C O 1
ATOM 7719 N N . TYR D 2 5 ? 4.742 -10.663 44.169 1.00 71.26 337 TYR D N 1
ATOM 7720 C CA . TYR D 2 5 ? 4.494 -9.683 43.118 1.00 67.81 337 TYR D CA 1
ATOM 7721 C C . TYR D 2 5 ? 3.902 -8.397 43.684 1.00 57.29 337 TYR D C 1
ATOM 7722 O O . TYR D 2 5 ? 3.295 -8.396 44.754 1.00 55.05 337 TYR D O 1
ATOM 7740 N N . SER D 2 6 ? 4.087 -7.300 42.956 1.00 54.21 338 SER D N 1
ATOM 7741 C CA . SER D 2 6 ? 3.537 -6.022 43.378 1.00 44.10 338 SER D CA 1
ATOM 7742 C C . SER D 2 6 ? 2.027 -6.006 43.170 1.00 39.53 338 SER D C 1
ATOM 7743 O O . SER D 2 6 ? 1.514 -6.532 42.178 1.00 35.41 338 SER D O 1
ATOM 7751 N N . ASN D 2 7 ? 1.313 -5.407 44.117 1.00 30.17 339 ASN D N 1
ATOM 7752 C CA . ASN D 2 7 ? -0.147 -5.436 44.103 1.00 30.63 339 ASN D CA 1
ATOM 7753 C C . ASN D 2 7 ? -0.756 -4.237 43.385 1.00 31.58 339 ASN D C 1
ATOM 7754 O O . ASN D 2 7 ? -0.373 -3.090 43.619 1.00 34.49 339 ASN D O 1
ATOM 7781 N N . LEU D 2 9 ? -4.764 -2.887 41.399 1.00 40.43 341 LEU D N 1
ATOM 7782 C CA . LEU D 2 9 ? -6.202 -3.131 41.326 1.00 39.77 341 LEU D CA 1
ATOM 7783 C C . LEU D 2 9 ? -6.774 -2.723 39.972 1.00 48.92 341 LEU D C 1
ATOM 7784 O O . LEU D 2 9 ? -6.310 -1.758 39.369 1.00 54.13 341 LEU D O 1
ATOM 7800 N N . PRO D 2 10 ? -7.788 -3.461 39.484 1.00 51.72 342 PRO D N 1
ATOM 7801 C CA . PRO D 2 10 ? -8.389 -4.641 40.120 1.00 49.56 342 PRO D CA 1
ATOM 7802 C C . PRO D 2 10 ? -7.520 -5.893 40.001 1.00 50.65 342 PRO D C 1
ATOM 7803 O O . PRO D 2 10 ? -6.553 -5.902 39.235 1.00 46.32 342 PRO D O 1
ATOM 7814 N N . VAL D 2 11 ? -7.867 -6.930 40.762 1.00 39.97 343 VAL D N 1
ATOM 7815 C CA . VAL D 2 11 ? -7.140 -8.196 40.772 1.00 46.49 343 VAL D CA 1
ATOM 7816 C C . VAL D 2 11 ? -7.922 -9.207 39.948 1.00 49.96 343 VAL D C 1
ATOM 7817 O O . VAL D 2 11 ? -9.158 -9.236 39.991 1.00 47.90 343 VAL D O 1
ATOM 7830 N N . ARG D 2 12 ? -7.205 -10.031 39.189 1.00 49.86 344 ARG D N 1
ATOM 7831 C CA . ARG D 2 12 ? -7.843 -11.101 38.438 1.00 54.80 344 ARG D CA 1
ATOM 7832 C C . ARG D 2 12 ? -8.189 -12.259 39.365 1.00 63.27 344 ARG D C 1
ATOM 7833 O O . ARG D 2 12 ? -7.484 -12.536 40.339 1.00 63.30 344 ARG D O 1
ATOM 7854 N N . LYS D 2 13 ? -9.292 -12.934 39.058 1.00 70.29 345 LYS D N 1
ATOM 7855 C CA . LYS D 2 13 ? -9.764 -14.044 39.881 1.00 78.49 345 LYS D CA 1
ATOM 7856 C C . LYS D 2 13 ? -8.744 -15.179 39.898 1.00 79.37 345 LYS D C 1
ATOM 7857 O O . LYS D 2 13 ? -8.059 -15.428 38.905 1.00 80.08 345 LYS D O 1
ATOM 7876 N N . MET E 1 1 ? 12.221 9.470 21.716 1.00 70.57 1 MET E N 1
ATOM 7877 C CA . MET E 1 1 ? 13.516 9.516 20.975 1.00 67.16 1 MET E CA 1
ATOM 7878 C C . MET E 1 1 ? 14.084 10.933 20.953 1.00 52.93 1 MET E C 1
ATOM 7879 O O . MET E 1 1 ? 13.495 11.861 21.508 1.00 63.86 1 MET E O 1
ATOM 7895 N N . GLU E 1 2 ? 15.238 11.089 20.313 1.00 56.93 2 GLU E N 1
ATOM 7896 C CA . GLU E 1 2 ? 15.794 12.403 20.028 1.00 38.34 2 GLU E CA 1
ATOM 7897 C C . GLU E 1 2 ? 15.346 12.850 18.644 1.00 40.28 2 GLU E C 1
ATOM 7898 O O . GLU E 1 2 ? 15.132 12.028 17.751 1.00 29.16 2 GLU E O 1
ATOM 7910 N N . LYS E 1 3 ? 15.189 14.166 18.474 1.00 31.31 3 LYS E N 1
ATOM 7911 C CA . LYS E 1 3 ? 14.628 14.669 17.224 1.00 35.10 3 LYS E CA 1
ATOM 7912 C C . LYS E 1 3 ? 15.411 14.161 16.022 1.00 30.23 3 LYS E C 1
ATOM 7913 O O . LYS E 1 3 ? 14.819 13.738 15.024 1.00 34.28 3 LYS E O 1
ATOM 7932 N N . THR E 1 4 ? 16.742 14.182 16.097 1.00 25.76 4 THR E N 1
ATOM 7933 C CA . THR E 1 4 ? 17.537 13.734 14.961 1.00 28.63 4 THR E CA 1
ATOM 7934 C C . THR E 1 4 ? 17.300 12.256 14.678 1.00 32.85 4 THR E C 1
ATOM 7935 O O . THR E 1 4 ? 17.237 11.846 13.515 1.00 30.62 4 THR E O 1
ATOM 7946 N N . GLU E 1 5 ? 17.153 11.445 15.726 1.00 29.84 5 GLU E N 1
ATOM 7947 C CA . GLU E 1 5 ? 16.888 10.026 15.522 1.00 32.99 5 GLU E CA 1
ATOM 7948 C C . GLU E 1 5 ? 15.489 9.810 14.960 1.00 32.34 5 GLU E C 1
ATOM 7949 O O . GLU E 1 5 ? 15.279 8.920 14.128 1.00 29.23 5 GLU E O 1
ATOM 7961 N N . LEU E 1 6 ? 14.522 10.623 15.395 1.00 26.26 6 LEU E N 1
ATOM 7962 C CA . LEU E 1 6 ? 13.163 10.506 14.875 1.00 32.08 6 LEU E CA 1
ATOM 7963 C C . LEU E 1 6 ? 13.119 10.784 13.378 1.00 28.59 6 LEU E C 1
ATOM 7964 O O . LEU E 1 6 ? 12.368 10.135 12.642 1.00 26.63 6 LEU E O 1
ATOM 7980 N N . ILE E 1 7 ? 13.917 11.746 12.908 1.00 28.60 7 ILE E N 1
ATOM 7981 C CA . ILE E 1 7 ? 13.960 12.034 11.478 1.00 26.69 7 ILE E CA 1
ATOM 7982 C C . ILE E 1 7 ? 14.630 10.891 10.730 1.00 29.41 7 ILE E C 1
ATOM 7983 O O . ILE E 1 7 ? 14.194 10.508 9.639 1.00 29.18 7 ILE E O 1
ATOM 7999 N N . GLN E 1 8 ? 15.708 10.339 11.291 1.00 27.80 8 GLN E N 1
ATOM 8000 C CA A GLN E 1 8 ? 16.357 9.199 10.657 0.55 26.36 8 GLN E CA 1
ATOM 8001 C CA B GLN E 1 8 ? 16.362 9.190 10.672 0.45 26.40 8 GLN E CA 1
ATOM 8002 C C . GLN E 1 8 ? 15.390 8.030 10.524 1.00 27.00 8 GLN E C 1
ATOM 8003 O O . GLN E 1 8 ? 15.309 7.397 9.465 1.00 23.47 8 GLN E O 1
ATOM 8030 N N . LYS E 1 9 ? 14.646 7.730 11.590 1.00 24.61 9 LYS E N 1
ATOM 8031 C CA . LYS E 1 9 ? 13.670 6.649 11.528 1.00 31.37 9 LYS E CA 1
ATOM 8032 C C . LYS E 1 9 ? 12.540 6.981 10.562 1.00 25.85 9 LYS E C 1
ATOM 8033 O O . LYS E 1 9 ? 12.050 6.094 9.855 1.00 27.11 9 LYS E O 1
ATOM 8052 N N . ALA E 1 10 ? 12.129 8.250 10.495 1.00 25.39 10 ALA E N 1
ATOM 8053 C CA . ALA E 1 10 ? 11.089 8.636 9.548 1.00 25.22 10 ALA E CA 1
ATOM 8054 C C . ALA E 1 10 ? 11.531 8.389 8.112 1.00 27.59 10 ALA E C 1
ATOM 8055 O O . ALA E 1 10 ? 10.756 7.875 7.298 1.00 28.38 10 ALA E O 1
ATOM 8062 N N . LYS E 1 11 ? 12.774 8.753 7.779 1.00 27.20 11 LYS E N 1
ATOM 8063 C CA . LYS E 1 11 ? 13.282 8.500 6.435 1.00 28.70 11 LYS E CA 1
ATOM 8064 C C . LYS E 1 11 ? 13.398 7.006 6.166 1.00 24.57 11 LYS E C 1
ATOM 8065 O O . LYS E 1 11 ? 13.169 6.550 5.040 1.00 28.49 11 LYS E O 1
ATOM 8084 N N . LEU E 1 12 ? 13.773 6.234 7.184 1.00 27.56 12 LEU E N 1
ATOM 8085 C CA . LEU E 1 12 ? 13.864 4.789 7.025 1.00 27.06 12 LEU E CA 1
ATOM 8086 C C . LEU E 1 12 ? 12.481 4.194 6.795 1.00 26.33 12 LEU E C 1
ATOM 8087 O O . LEU E 1 12 ? 12.284 3.374 5.890 1.00 27.59 12 LEU E O 1
ATOM 8103 N N . ALA E 1 13 ? 11.501 4.625 7.591 1.00 24.43 13 ALA E N 1
ATOM 8104 C CA . ALA E 1 13 ? 10.127 4.174 7.405 1.00 27.48 13 ALA E CA 1
ATOM 8105 C C . ALA E 1 13 ? 9.606 4.542 6.021 1.00 24.85 13 ALA E C 1
ATOM 8106 O O . ALA E 1 13 ? 8.891 3.757 5.390 1.00 24.85 13 ALA E O 1
ATOM 8113 N N . GLU E 1 14 ? 9.949 5.738 5.536 1.00 28.60 14 GLU E N 1
ATOM 8114 C CA . GLU E 1 14 ? 9.526 6.150 4.201 1.00 29.07 14 GLU E CA 1
ATOM 8115 C C . GLU E 1 14 ? 10.081 5.208 3.139 1.00 28.10 14 GLU E C 1
ATOM 8116 O O . GLU E 1 14 ? 9.349 4.746 2.257 1.00 29.07 14 GLU E O 1
ATOM 8128 N N . GLN E 1 15 ? 11.382 4.918 3.206 1.00 25.94 15 GLN E N 1
ATOM 8129 C CA . GLN E 1 15 ? 11.984 3.988 2.256 1.00 31.08 15 GLN E CA 1
ATOM 8130 C C . GLN E 1 15 ? 11.322 2.620 2.333 1.00 30.98 15 GLN E C 1
ATOM 8131 O O . GLN E 1 15 ? 11.147 1.949 1.311 1.00 27.94 15 GLN E O 1
ATOM 8145 N N . ALA E 1 16 ? 10.952 2.190 3.536 1.00 31.20 16 ALA E N 1
ATOM 8146 C CA . ALA E 1 16 ? 10.281 0.913 3.728 1.00 28.98 16 ALA E CA 1
ATOM 8147 C C . ALA E 1 16 ? 8.790 0.985 3.441 1.00 25.17 16 ALA E C 1
ATOM 8148 O O . ALA E 1 16 ? 8.120 -0.051 3.487 1.00 27.50 16 ALA E O 1
ATOM 8155 N N . GLU E 1 17 ? 8.267 2.173 3.136 1.00 27.94 17 GLU E N 1
ATOM 8156 C CA . GLU E 1 17 ? 6.845 2.377 2.869 1.00 25.99 17 GLU E CA 1
ATOM 8157 C C . GLU E 1 17 ? 5.997 2.036 4.090 1.00 28.07 17 GLU E C 1
ATOM 8158 O O . GLU E 1 17 ? 4.862 1.570 3.967 1.00 32.36 17 GLU E O 1
ATOM 8170 N N . ARG E 1 18 ? 6.555 2.270 5.279 1.00 26.17 18 ARG E N 1
ATOM 8171 C CA . ARG E 1 18 ? 5.844 2.098 6.544 1.00 25.93 18 ARG E CA 1
ATOM 8172 C C . ARG E 1 18 ? 5.351 3.472 6.984 1.00 31.05 18 ARG E C 1
ATOM 8173 O O . ARG E 1 18 ? 5.933 4.123 7.847 1.00 26.17 18 ARG E O 1
ATOM 8194 N N . TYR E 1 19 ? 4.248 3.913 6.383 1.00 25.61 19 TYR E N 1
ATOM 8195 C CA . TYR E 1 19 ? 3.830 5.296 6.558 1.00 28.00 19 TYR E CA 1
ATOM 8196 C C . TYR E 1 19 ? 3.173 5.562 7.908 1.00 31.31 19 TYR E C 1
ATOM 8197 O O . TYR E 1 19 ? 3.211 6.704 8.377 1.00 25.50 19 TYR E O 1
ATOM 8215 N N . ASP E 1 20 ? 2.599 4.547 8.558 1.00 30.61 20 ASP E N 1
ATOM 8216 C CA . ASP E 1 20 ? 2.150 4.726 9.938 1.00 33.28 20 ASP E CA 1
ATOM 8217 C C . ASP E 1 20 ? 3.329 5.030 10.858 1.00 25.87 20 ASP E C 1
ATOM 8218 O O . ASP E 1 20 ? 3.266 5.948 11.684 1.00 23.40 20 ASP E O 1
ATOM 8227 N N . ASP E 1 21 ? 4.413 4.257 10.735 1.00 29.75 21 ASP E N 1
ATOM 8228 C CA . ASP E 1 21 ? 5.607 4.519 11.535 1.00 29.07 21 ASP E CA 1
ATOM 8229 C C . ASP E 1 21 ? 6.191 5.886 11.214 1.00 31.48 21 ASP E C 1
ATOM 8230 O O . ASP E 1 21 ? 6.651 6.603 12.111 1.00 24.56 21 ASP E O 1
ATOM 8239 N N . MET E 1 22 ? 6.204 6.251 9.932 1.00 25.72 22 MET E N 1
ATOM 8240 C CA . MET E 1 22 ? 6.725 7.553 9.534 1.00 28.79 22 MET E CA 1
ATOM 8241 C C . MET E 1 22 ? 5.921 8.673 10.180 1.00 27.05 22 MET E C 1
ATOM 8242 O O . MET E 1 22 ? 6.485 9.651 10.686 1.00 26.38 22 MET E O 1
ATOM 8256 N N . ALA E 1 23 ? 4.594 8.539 10.172 1.00 23.56 23 ALA E N 1
ATOM 8257 C CA . ALA E 1 23 ? 3.730 9.552 10.768 1.00 28.28 23 ALA E CA 1
ATOM 8258 C C . ALA E 1 23 ? 3.931 9.633 12.274 1.00 26.19 23 ALA E C 1
ATOM 8259 O O . ALA E 1 23 ? 3.984 10.730 12.842 1.00 29.22 23 ALA E O 1
ATOM 8266 N N . THR E 1 24 ? 4.034 8.482 12.940 1.00 28.04 24 THR E N 1
ATOM 8267 C CA . THR E 1 24 ? 4.314 8.477 14.372 1.00 28.50 24 THR E CA 1
ATOM 8268 C C . THR E 1 24 ? 5.574 9.273 14.678 1.00 27.18 24 THR E C 1
ATOM 8269 O O . THR E 1 24 ? 5.595 10.091 15.605 1.00 29.66 24 THR E O 1
ATOM 8280 N N . CYS E 1 25 ? 6.635 9.052 13.898 1.00 27.20 25 CYS E N 1
ATOM 8281 C CA . CYS E 1 25 ? 7.877 9.789 14.108 1.00 26.41 25 CYS E CA 1
ATOM 8282 C C . CYS E 1 25 ? 7.659 11.288 13.960 1.00 30.76 25 CYS E C 1
ATOM 8283 O O . CYS E 1 25 ? 8.088 12.077 14.808 1.00 26.67 25 CYS E O 1
ATOM 8291 N N . MET E 1 26 ? 6.997 11.704 12.879 1.00 27.14 26 MET E N 1
ATOM 8292 C CA . MET E 1 26 ? 6.882 13.129 12.604 1.00 23.37 26 MET E CA 1
ATOM 8293 C C . MET E 1 26 ? 5.899 13.811 13.545 1.00 26.12 26 MET E C 1
ATOM 8294 O O . MET E 1 26 ? 6.037 15.009 13.813 1.00 25.44 26 MET E O 1
ATOM 8308 N N . LYS E 1 27 ? 4.907 13.078 14.054 1.00 27.37 27 LYS E N 1
ATOM 8309 C CA . LYS E 1 27 ? 4.043 13.633 15.089 1.00 27.20 27 LYS E CA 1
ATOM 8310 C C . LYS E 1 27 ? 4.826 13.895 16.370 1.00 25.17 27 LYS E C 1
ATOM 8311 O O . LYS E 1 27 ? 4.655 14.942 17.005 1.00 28.22 27 LYS E O 1
ATOM 8330 N N . ALA E 1 28 ? 5.691 12.957 16.765 1.00 25.08 28 ALA E N 1
ATOM 8331 C CA . ALA E 1 28 ? 6.535 13.179 17.936 1.00 27.40 28 ALA E CA 1
ATOM 8332 C C . ALA E 1 28 ? 7.485 14.353 17.719 1.00 27.69 28 ALA E C 1
ATOM 8333 O O . ALA E 1 28 ? 7.699 15.164 18.628 1.00 26.62 28 ALA E O 1
ATOM 8340 N N . VAL E 1 29 ? 8.058 14.471 16.520 1.00 25.36 29 VAL E N 1
ATOM 8341 C CA . VAL E 1 29 ? 8.931 15.609 16.230 1.00 25.94 29 VAL E CA 1
ATOM 8342 C C . VAL E 1 29 ? 8.157 16.912 16.382 1.00 31.30 29 VAL E C 1
ATOM 8343 O O . VAL E 1 29 ? 8.626 17.866 17.015 1.00 29.43 29 VAL E O 1
ATOM 8356 N N . THR E 1 30 ? 6.954 16.966 15.806 1.00 25.87 30 THR E N 1
ATOM 8357 C CA . THR E 1 30 ? 6.137 18.173 15.890 1.00 30.42 30 THR E CA 1
ATOM 8358 C C . THR E 1 30 ? 5.834 18.535 17.338 1.00 30.16 30 THR E C 1
ATOM 8359 O O . THR E 1 30 ? 5.858 19.715 17.710 1.00 29.84 30 THR E O 1
ATOM 8370 N N . GLU E 1 31 ? 5.536 17.536 18.167 1.00 25.49 31 GLU E N 1
ATOM 8371 C CA . GLU E 1 31 ? 5.140 17.801 19.544 1.00 27.86 31 GLU E CA 1
ATOM 8372 C C . GLU E 1 31 ? 6.292 18.319 20.397 1.00 31.27 31 GLU E C 1
ATOM 8373 O O . GLU E 1 31 ? 6.044 18.880 21.469 1.00 34.27 31 GLU E O 1
ATOM 8385 N N . GLN E 1 32 ? 7.541 18.149 19.953 1.00 31.07 32 GLN E N 1
ATOM 8386 C CA . GLN E 1 32 ? 8.656 18.782 20.648 1.00 33.10 32 GLN E CA 1
ATOM 8387 C C . GLN E 1 32 ? 8.502 20.296 20.666 1.00 41.34 32 GLN E C 1
ATOM 8388 O O . GLN E 1 32 ? 9.025 20.964 21.566 1.00 33.55 32 GLN E O 1
ATOM 8402 N N . GLY E 1 33 ? 7.803 20.856 19.681 1.00 35.96 33 GLY E N 1
ATOM 8403 C CA . GLY E 1 33 ? 7.427 22.250 19.691 1.00 32.51 33 GLY E CA 1
ATOM 8404 C C . GLY E 1 33 ? 8.261 23.151 18.804 1.00 39.42 33 GLY E C 1
ATOM 8405 O O . GLY E 1 33 ? 7.848 24.288 18.551 1.00 49.57 33 GLY E O 1
ATOM 8409 N N . ALA E 1 34 ? 9.413 22.690 18.326 1.00 36.10 34 ALA E N 1
ATOM 8410 C CA . ALA E 1 34 ? 10.269 23.538 17.509 1.00 40.06 34 ALA E CA 1
ATOM 8411 C C . ALA E 1 34 ? 9.774 23.572 16.067 1.00 45.28 34 ALA E C 1
ATOM 8412 O O . ALA E 1 34 ? 9.150 22.625 15.576 1.00 31.76 34 ALA E O 1
ATOM 8419 N N . GLU E 1 35 ? 10.050 24.685 15.392 1.00 38.39 35 GLU E N 1
ATOM 8420 C CA . GLU E 1 35 ? 9.731 24.790 13.976 1.00 43.75 35 GLU E CA 1
ATOM 8421 C C . GLU E 1 35 ? 10.438 23.689 13.200 1.00 41.94 35 GLU E C 1
ATOM 8422 O O . GLU E 1 35 ? 11.564 23.302 13.523 1.00 37.73 35 GLU E O 1
ATOM 8434 N N . LEU E 1 36 ? 9.763 23.181 12.174 1.00 35.41 36 LEU E N 1
ATOM 8435 C CA . LEU E 1 36 ? 10.319 22.147 11.317 1.00 39.03 36 LEU E CA 1
ATOM 8436 C C . LEU E 1 36 ? 11.139 22.773 10.198 1.00 33.59 36 LEU E C 1
ATOM 8437 O O . LEU E 1 36 ? 10.770 23.814 9.648 1.00 35.44 36 LEU E O 1
ATOM 8453 N N . SER E 1 37 ? 12.256 22.133 9.870 1.00 35.23 37 SER E N 1
ATOM 8454 C CA . SER E 1 37 ? 12.986 22.481 8.664 1.00 42.10 37 SER E CA 1
ATOM 8455 C C . SER E 1 37 ? 12.161 22.107 7.434 1.00 40.05 37 SER E C 1
ATOM 8456 O O . SER E 1 37 ? 11.187 21.353 7.512 1.00 34.94 37 SER E O 1
ATOM 8464 N N . ASN E 1 38 ? 12.566 22.638 6.279 1.00 37.19 38 ASN E N 1
ATOM 8465 C CA . ASN E 1 38 ? 11.866 22.307 5.042 1.00 43.39 38 ASN E CA 1
ATOM 8466 C C . ASN E 1 38 ? 11.826 20.799 4.828 1.00 33.25 38 ASN E C 1
ATOM 8467 O O . ASN E 1 38 ? 10.789 20.244 4.447 1.00 33.01 38 ASN E O 1
ATOM 8478 N N . GLU E 1 39 ? 12.944 20.118 5.085 1.00 34.22 39 GLU E N 1
ATOM 8479 C CA . GLU E 1 39 ? 12.987 18.666 4.948 1.00 41.32 39 GLU E CA 1
ATOM 8480 C C . GLU E 1 39 ? 11.986 17.996 5.883 1.00 32.30 39 GLU E C 1
ATOM 8481 O O . GLU E 1 39 ? 11.211 17.130 5.465 1.00 33.80 39 GLU E O 1
ATOM 8493 N N . GLU E 1 40 ? 12.003 18.380 7.160 1.00 29.87 40 GLU E N 1
ATOM 8494 C CA . GLU E 1 40 ? 11.121 17.769 8.147 1.00 32.99 40 GLU E CA 1
ATOM 8495 C C . GLU E 1 40 ? 9.663 18.058 7.831 1.00 36.15 40 GLU E C 1
ATOM 8496 O O . GLU E 1 40 ? 8.797 17.190 7.994 1.00 28.71 40 GLU E O 1
ATOM 8508 N N . ARG E 1 41 ? 9.377 19.275 7.377 1.00 31.43 41 ARG E N 1
ATOM 8509 C CA . ARG E 1 41 ? 8.018 19.622 6.989 1.00 34.34 41 ARG E CA 1
ATOM 8510 C C . ARG E 1 41 ? 7.555 18.769 5.814 1.00 34.18 41 ARG E C 1
ATOM 8511 O O . ARG E 1 41 ? 6.396 18.340 5.765 1.00 27.21 41 ARG E O 1
ATOM 8532 N N . ASN E 1 42 ? 8.457 18.474 4.876 1.00 32.73 42 ASN E N 1
ATOM 8533 C CA . ASN E 1 42 ? 8.100 17.581 3.779 1.00 38.61 42 ASN E CA 1
ATOM 8534 C C . ASN E 1 42 ? 7.855 16.162 4.279 1.00 31.65 42 ASN E C 1
ATOM 8535 O O . ASN E 1 42 ? 6.953 15.475 3.788 1.00 27.35 42 ASN E O 1
ATOM 8546 N N . LEU E 1 43 ? 8.651 15.700 5.247 1.00 29.73 43 LEU E N 1
ATOM 8547 C CA . LEU E 1 43 ? 8.451 14.360 5.790 1.00 27.49 43 LEU E CA 1
ATOM 8548 C C . LEU E 1 43 ? 7.092 14.233 6.464 1.00 26.02 43 LEU E C 1
ATOM 8549 O O . 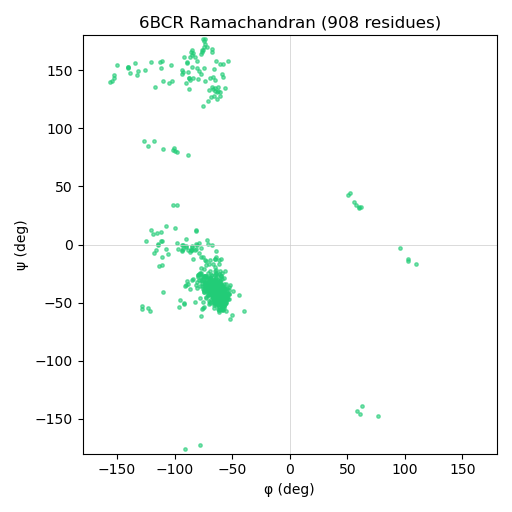LEU E 1 43 ? 6.395 13.227 6.288 1.00 22.90 43 LEU E O 1
ATOM 8565 N N . LEU E 1 44 ? 6.704 15.236 7.252 1.00 29.36 44 LEU E N 1
ATOM 8566 C CA . LEU E 1 44 ? 5.375 15.231 7.856 1.00 28.49 44 LEU E CA 1
ATOM 8567 C C . LEU E 1 44 ? 4.297 15.128 6.787 1.00 22.58 44 LEU E C 1
ATOM 8568 O O . LEU E 1 44 ? 3.355 14.336 6.908 1.00 27.24 44 LEU E O 1
ATOM 8584 N N . SER E 1 45 ? 4.419 15.936 5.733 1.00 28.31 45 SER E N 1
ATOM 8585 C CA . SER E 1 45 ? 3.399 15.980 4.692 1.00 26.80 45 SER E CA 1
ATOM 8586 C C . SER E 1 45 ? 3.281 14.636 3.983 1.00 27.65 45 SER E C 1
ATOM 8587 O O . SER E 1 45 ? 2.175 14.126 3.769 1.00 28.06 45 SER E O 1
ATOM 8595 N N . VAL E 1 46 ? 4.419 14.052 3.605 1.00 29.30 46 VAL E N 1
ATOM 8596 C CA . VAL E 1 46 ? 4.418 12.770 2.904 1.00 28.46 46 VAL E CA 1
ATOM 8597 C C . VAL E 1 46 ? 3.814 11.687 3.786 1.00 25.79 46 VAL E C 1
ATOM 8598 O O . VAL E 1 46 ? 2.992 10.882 3.335 1.00 29.08 46 VAL E O 1
ATOM 8611 N N . ALA E 1 47 ? 4.223 11.645 5.055 1.00 26.89 47 ALA E N 1
ATOM 8612 C CA . ALA E 1 47 ? 3.762 10.589 5.948 1.00 24.31 47 ALA E CA 1
ATOM 8613 C C . ALA E 1 47 ? 2.244 10.592 6.056 1.00 24.48 47 ALA E C 1
ATOM 8614 O O . ALA E 1 47 ? 1.595 9.557 5.872 1.00 25.71 47 ALA E O 1
ATOM 8621 N N . TYR E 1 48 ? 1.655 11.753 6.344 1.00 25.96 48 TYR E N 1
ATOM 8622 C CA . TYR E 1 48 ? 0.220 11.789 6.586 1.00 24.25 48 TYR E CA 1
ATOM 8623 C C . TYR E 1 48 ? -0.584 11.709 5.294 1.00 29.06 48 TYR E C 1
ATOM 8624 O O . TYR E 1 48 ? -1.694 11.165 5.296 1.00 24.43 48 TYR E O 1
ATOM 8642 N N . LYS E 1 49 ? -0.047 12.219 4.187 1.00 23.25 49 LYS E N 1
ATOM 8643 C CA . LYS E 1 49 ? -0.723 12.036 2.907 1.00 26.47 49 LYS E CA 1
ATOM 8644 C C . LYS E 1 49 ? -0.888 10.556 2.585 1.00 31.98 49 LYS E C 1
ATOM 8645 O O . LYS E 1 49 ? -1.962 10.122 2.149 1.00 26.00 49 LYS E O 1
ATOM 8664 N N . ASN E 1 50 ? 0.159 9.758 2.805 1.00 27.76 50 ASN E N 1
ATOM 8665 C CA . ASN E 1 50 ? 0.052 8.329 2.533 1.00 29.43 50 ASN E CA 1
ATOM 8666 C C . ASN E 1 50 ? -0.883 7.644 3.523 1.00 32.61 50 ASN E C 1
ATOM 8667 O O . ASN E 1 50 ? -1.661 6.763 3.138 1.00 28.85 50 ASN E O 1
ATOM 8678 N N . VAL E 1 51 ? -0.827 8.029 4.800 1.00 23.09 51 VAL E N 1
ATOM 8679 C CA . VAL E 1 51 ? -1.711 7.418 5.794 1.00 28.60 51 VAL E CA 1
ATOM 8680 C C . VAL E 1 51 ? -3.170 7.696 5.449 1.00 29.92 51 VAL E C 1
ATOM 8681 O O . VAL E 1 51 ? -4.012 6.791 5.462 1.00 28.43 51 VAL E O 1
ATOM 8694 N N . VAL E 1 52 ? -3.499 8.957 5.156 1.00 29.72 52 VAL E N 1
ATOM 8695 C CA . VAL E 1 52 ? -4.882 9.284 4.824 1.00 29.61 52 VAL E CA 1
ATOM 8696 C C . VAL E 1 52 ? -5.232 8.760 3.440 1.00 28.57 52 VAL E C 1
ATOM 8697 O O . VAL E 1 52 ? -6.383 8.386 3.179 1.00 27.98 52 VAL E O 1
ATOM 8710 N N . GLY E 1 53 ? -4.250 8.705 2.540 1.00 31.35 53 GLY E N 1
ATOM 8711 C CA . GLY E 1 53 ? -4.521 8.262 1.182 1.00 32.19 53 GLY E CA 1
ATOM 8712 C C . GLY E 1 53 ? -5.151 6.883 1.126 1.00 35.69 53 GLY E C 1
ATOM 8713 O O . GLY E 1 53 ? -6.087 6.648 0.357 1.00 31.23 53 GLY E O 1
ATOM 8717 N N . GLY E 1 54 ? -4.645 5.951 1.934 1.00 32.61 54 GLY E N 1
ATOM 8718 C CA . GLY E 1 54 ? -5.219 4.616 1.951 1.00 38.42 54 GLY E CA 1
ATOM 8719 C C . GLY E 1 54 ? -6.694 4.619 2.299 1.00 35.70 54 GLY E C 1
ATOM 8720 O O . GLY E 1 54 ? -7.471 3.826 1.761 1.00 35.24 54 GLY E O 1
ATOM 8724 N N . ARG E 1 55 ? -7.101 5.509 3.205 1.00 28.28 55 ARG E N 1
ATOM 8725 C CA . ARG E 1 55 ? -8.513 5.598 3.564 1.00 32.07 55 ARG E CA 1
ATOM 8726 C C . ARG E 1 55 ? -9.316 6.298 2.476 1.00 31.55 55 ARG E C 1
ATOM 8727 O O . ARG E 1 55 ? -10.455 5.911 2.194 1.00 29.22 55 ARG E O 1
ATOM 8748 N N . ARG E 1 56 ? -8.743 7.335 1.860 1.00 31.74 56 ARG E N 1
ATOM 8749 C CA . ARG E 1 56 ? -9.429 8.023 0.769 1.00 31.79 56 ARG E CA 1
ATOM 8750 C C . ARG E 1 56 ? -9.755 7.058 -0.362 1.00 32.71 56 ARG E C 1
ATOM 8751 O O . ARG E 1 56 ? -10.898 6.990 -0.827 1.00 31.59 56 ARG E O 1
ATOM 8772 N N . SER E 1 57 ? -8.755 6.305 -0.823 1.00 31.52 57 SER E N 1
ATOM 8773 C CA . SER E 1 57 ? -8.978 5.358 -1.911 1.00 32.82 57 SER E CA 1
ATOM 8774 C C . SER E 1 57 ? -9.998 4.301 -1.512 1.00 31.07 57 SER E C 1
ATOM 8775 O O . SER E 1 57 ? -10.909 3.981 -2.282 1.00 32.38 57 SER E O 1
ATOM 8783 N N . ALA E 1 58 ? -9.859 3.745 -0.307 1.00 31.19 58 ALA E N 1
ATOM 8784 C CA . ALA E 1 58 ? -10.811 2.741 0.158 1.00 29.75 58 ALA E CA 1
ATOM 8785 C C . ALA E 1 58 ? -12.224 3.304 0.204 1.00 26.84 58 ALA E C 1
ATOM 8786 O O . ALA E 1 58 ? -13.185 2.616 -0.157 1.00 33.34 58 ALA E O 1
ATOM 8793 N N . TRP E 1 59 ? -12.372 4.555 0.644 1.00 29.59 59 TRP E N 1
ATOM 8794 C CA . TRP E 1 59 ? -13.694 5.171 0.705 1.00 29.33 59 TRP E CA 1
ATOM 8795 C C . TRP E 1 59 ? -14.288 5.345 -0.688 1.00 28.94 59 TRP E C 1
ATOM 8796 O O . TRP E 1 59 ? -15.482 5.094 -0.896 1.00 36.41 59 TRP E O 1
ATOM 8817 N N . ARG E 1 60 ? -13.476 5.778 -1.654 1.00 32.51 60 ARG E N 1
ATOM 8818 C CA . ARG E 1 60 ? -13.964 5.928 -3.024 1.00 34.07 60 ARG E CA 1
ATOM 8819 C C . ARG E 1 60 ? -14.438 4.594 -3.587 1.00 34.09 60 ARG E C 1
ATOM 8820 O O . ARG E 1 60 ? -15.500 4.511 -4.213 1.00 38.99 60 ARG E O 1
ATOM 8841 N N . VAL E 1 61 ? -13.651 3.536 -3.382 1.00 33.33 61 VAL E N 1
ATOM 8842 C CA . VAL E 1 61 ? -14.037 2.205 -3.852 1.00 32.99 61 VAL E CA 1
ATOM 8843 C C . VAL E 1 61 ? -15.369 1.795 -3.236 1.00 38.52 61 VAL E C 1
ATOM 8844 O O . VAL E 1 61 ? -16.328 1.461 -3.941 1.00 34.54 61 VAL E O 1
ATOM 8857 N N . ILE E 1 62 ? -15.442 1.804 -1.905 1.00 31.51 62 ILE E N 1
ATOM 8858 C CA . ILE E 1 62 ? -16.642 1.327 -1.222 1.00 26.80 62 ILE E CA 1
ATOM 8859 C C . ILE E 1 62 ? -17.843 2.187 -1.595 1.00 39.93 62 ILE E C 1
ATOM 8860 O O . ILE E 1 62 ? -18.954 1.679 -1.793 1.00 38.32 62 ILE E O 1
ATOM 8876 N N . SER E 1 63 ? -17.640 3.502 -1.697 1.00 39.47 63 SER E N 1
ATOM 8877 C CA . SER E 1 63 ? -18.738 4.400 -2.040 1.00 41.71 63 SER E CA 1
ATOM 8878 C C . SER E 1 63 ? -19.280 4.102 -3.431 1.00 45.67 63 SER E C 1
ATOM 8879 O O . SER E 1 63 ? -20.498 4.110 -3.644 1.00 43.53 63 SER E O 1
ATOM 8887 N N . SER E 1 64 ? -18.395 3.847 -4.397 1.00 40.28 64 SER E N 1
ATOM 8888 C CA . SER E 1 64 ? -18.850 3.461 -5.728 1.00 44.84 64 SER E CA 1
ATOM 8889 C C . SER E 1 64 ? -19.709 2.206 -5.662 1.00 46.54 64 SER E C 1
ATOM 8890 O O . SER E 1 64 ? -20.825 2.171 -6.193 1.00 52.43 64 SER E O 1
ATOM 8898 N N . ILE E 1 65 ? -19.198 1.158 -5.011 1.00 43.10 65 ILE E N 1
ATOM 8899 C CA . ILE E 1 65 ? -19.956 -0.083 -4.865 1.00 41.76 65 ILE E CA 1
ATOM 8900 C C . ILE E 1 65 ? -21.318 0.198 -4.248 1.00 53.51 65 ILE E C 1
ATOM 8901 O O . ILE E 1 65 ? -22.347 -0.307 -4.713 1.00 51.26 65 ILE E O 1
ATOM 8917 N N . GLU E 1 66 ? -21.344 1.017 -3.196 1.00 48.84 66 GLU E N 1
ATOM 8918 C CA . GLU E 1 66 ? -22.594 1.302 -2.501 1.00 51.10 66 GLU E CA 1
ATOM 8919 C C . GLU E 1 66 ? -23.597 1.978 -3.427 1.00 58.18 66 GLU E C 1
ATOM 8920 O O . GLU E 1 66 ? -24.773 1.598 -3.472 1.00 47.14 66 GLU E O 1
ATOM 8932 N N . GLN E 1 67 ? -23.153 2.994 -4.172 1.00 56.51 67 GLN E N 1
ATOM 8933 C CA . GLN E 1 67 ? -24.056 3.729 -5.049 1.00 66.08 67 GLN E CA 1
ATOM 8934 C C . GLN E 1 67 ? -24.521 2.905 -6.241 1.00 67.21 67 GLN E C 1
ATOM 8935 O O . GLN E 1 67 ? -25.468 3.314 -6.920 1.00 74.11 67 GLN E O 1
ATOM 8949 N N . LYS E 1 68 ? -23.884 1.767 -6.516 1.00 65.12 68 LYS E N 1
ATOM 8950 C CA . LYS E 1 68 ? -24.338 0.849 -7.550 1.00 66.61 68 LYS E CA 1
ATOM 8951 C C . LYS E 1 68 ? -25.116 -0.330 -6.973 1.00 63.88 68 LYS E C 1
ATOM 8952 O O . LYS E 1 68 ? -25.344 -1.319 -7.677 1.00 63.95 68 LYS E O 1
ATOM 8971 N N . THR E 1 69 ? -25.536 -0.239 -5.713 1.00 54.45 69 THR E N 1
ATOM 8972 C CA . THR E 1 69 ? -26.251 -1.310 -5.036 1.00 52.22 69 THR E CA 1
ATOM 8973 C C . THR E 1 69 ? -27.729 -0.959 -4.927 1.00 58.50 69 THR E C 1
ATOM 8974 O O . THR E 1 69 ? -28.087 0.188 -4.638 1.00 54.16 69 THR E O 1
ATOM 8985 N N . ASP E 1 70 ? -28.583 -1.953 -5.158 1.00 55.27 70 ASP E N 1
ATOM 8986 C CA . ASP E 1 70 ? -30.020 -1.746 -5.053 1.00 67.70 70 ASP E CA 1
ATOM 8987 C C . ASP E 1 70 ? -30.399 -1.411 -3.616 1.00 63.88 70 ASP E C 1
ATOM 8988 O O . ASP E 1 70 ? -29.939 -2.060 -2.673 1.00 62.00 70 ASP E O 1
ATOM 8997 N N . THR E 1 71 ? -31.243 -0.388 -3.454 1.00 62.37 71 THR E N 1
ATOM 8998 C CA . THR E 1 71 ? -31.608 0.073 -2.117 1.00 63.74 71 THR E CA 1
ATOM 8999 C C . THR E 1 71 ? -32.256 -1.034 -1.295 1.00 66.56 71 THR E C 1
ATOM 9000 O O . THR E 1 71 ? -32.141 -1.039 -0.063 1.00 61.73 71 THR E O 1
ATOM 9011 N N . SER E 1 72 ? -32.939 -1.970 -1.948 1.00 61.71 72 SER E N 1
ATOM 9012 C CA . SER E 1 72 ? -33.612 -3.062 -1.261 1.00 60.59 72 SER E CA 1
ATOM 9013 C C . SER E 1 72 ? -32.723 -4.288 -1.095 1.00 59.86 72 SER E C 1
ATOM 9014 O O . SER E 1 72 ? -33.192 -5.318 -0.602 1.00 49.83 72 SER E O 1
ATOM 9022 N N . ASP E 1 73 ? -31.454 -4.199 -1.486 1.00 57.24 73 ASP E N 1
ATOM 9023 C CA . ASP E 1 73 ? -30.535 -5.323 -1.367 1.00 56.85 73 ASP E CA 1
ATOM 9024 C C . ASP E 1 73 ? -30.125 -5.482 0.092 1.00 55.11 73 ASP E C 1
ATOM 9025 O O . ASP E 1 73 ? -29.542 -4.566 0.682 1.00 54.28 73 ASP E O 1
ATOM 9034 N N . LYS E 1 74 ? -30.434 -6.641 0.677 1.00 52.40 74 LYS E N 1
ATOM 9035 C CA . LYS E 1 74 ? -30.133 -6.874 2.084 1.00 56.63 74 LYS E CA 1
ATOM 9036 C C . LYS E 1 74 ? -28.642 -6.813 2.389 1.00 51.54 74 LYS E C 1
ATOM 9037 O O . LYS E 1 74 ? -28.273 -6.743 3.566 1.00 49.23 74 LYS E O 1
ATOM 9056 N N . LYS E 1 75 ? -27.783 -6.841 1.373 1.00 49.80 75 LYS E N 1
ATOM 9057 C CA . LYS E 1 75 ? -26.346 -6.709 1.573 1.00 49.71 75 LYS E CA 1
ATOM 9058 C C . LYS E 1 75 ? -25.888 -5.260 1.644 1.00 50.76 75 LYS E C 1
ATOM 9059 O O . LYS E 1 75 ? -24.704 -5.011 1.896 1.00 44.09 75 LYS E O 1
ATOM 9078 N N . LEU E 1 76 ? -26.793 -4.305 1.427 1.00 43.96 76 LEU E N 1
ATOM 9079 C CA . LEU E 1 76 ? -26.404 -2.900 1.393 1.00 45.84 76 LEU E CA 1
ATOM 9080 C C . LEU E 1 76 ? -25.947 -2.415 2.763 1.00 36.92 76 LEU E C 1
ATOM 9081 O O . LEU E 1 76 ? -25.027 -1.594 2.861 1.00 40.63 76 LEU E O 1
ATOM 9097 N N . GLN E 1 77 ? -26.573 -2.909 3.833 1.00 37.93 77 GLN E N 1
ATOM 9098 C CA . GLN E 1 77 ? -26.254 -2.409 5.166 1.00 41.67 77 GLN E CA 1
ATOM 9099 C C . GLN E 1 77 ? -24.790 -2.649 5.507 1.00 37.54 77 GLN E C 1
ATOM 9100 O O . GLN E 1 77 ? -24.124 -1.773 6.071 1.00 37.57 77 GLN E O 1
ATOM 9114 N N . LEU E 1 78 ? -24.272 -3.834 5.177 1.00 34.12 78 LEU E N 1
ATOM 9115 C CA . LEU E 1 78 ? -22.878 -4.141 5.472 1.00 37.88 78 LEU E CA 1
ATOM 9116 C C . LEU E 1 78 ? -21.944 -3.217 4.704 1.00 33.11 78 LEU E C 1
ATOM 9117 O O . LEU E 1 78 ? -20.931 -2.756 5.243 1.00 36.42 78 LEU E O 1
ATOM 9133 N N . ILE E 1 79 ? -22.268 -2.933 3.442 1.00 29.37 79 ILE E N 1
ATOM 9134 C CA . ILE E 1 79 ? -21.454 -2.018 2.648 1.00 34.61 79 ILE E CA 1
ATOM 9135 C C . ILE E 1 79 ? -21.443 -0.638 3.290 1.00 39.15 79 ILE E C 1
ATOM 9136 O O . ILE E 1 79 ? -20.396 0.014 3.392 1.00 33.25 79 ILE E O 1
ATOM 9152 N N . LYS E 1 80 ? -22.612 -0.174 3.728 1.00 31.93 80 LYS E N 1
ATOM 9153 C CA . LYS E 1 80 ? -22.727 1.134 4.362 1.00 32.60 80 LYS E CA 1
ATOM 9154 C C . LYS E 1 80 ? -21.933 1.185 5.663 1.00 35.44 80 LYS E C 1
ATOM 9155 O O . LYS E 1 80 ? -21.193 2.144 5.920 1.00 32.86 80 LYS E O 1
ATOM 9174 N N . ASP E 1 81 ? -22.068 0.150 6.496 1.00 31.97 81 ASP E N 1
ATOM 9175 C CA . ASP E 1 81 ? -21.351 0.124 7.766 1.00 30.25 81 ASP E CA 1
ATOM 9176 C C . ASP E 1 81 ? -19.843 0.106 7.550 1.00 29.69 81 ASP E C 1
ATOM 9177 O O . ASP E 1 81 ? -19.096 0.749 8.295 1.00 33.32 81 ASP E O 1
ATOM 9186 N N . TYR E 1 82 ? -19.373 -0.636 6.545 1.00 33.78 82 TYR E N 1
ATOM 9187 C CA . TYR E 1 82 ? -17.940 -0.675 6.266 1.00 32.93 82 TYR E CA 1
ATOM 9188 C C . TYR E 1 82 ? -17.448 0.679 5.773 1.00 35.00 82 TYR E C 1
ATOM 9189 O O . TYR E 1 82 ? -16.378 1.148 6.178 1.00 29.70 82 TYR E O 1
ATOM 9207 N N . ARG E 1 83 ? -18.222 1.325 4.902 1.00 32.01 83 ARG E N 1
ATOM 9208 C CA . ARG E 1 83 ? -17.880 2.674 4.471 1.00 30.77 83 ARG E CA 1
ATOM 9209 C C . ARG E 1 83 ? -17.804 3.621 5.662 1.00 34.26 83 ARG E C 1
ATOM 9210 O O . ARG E 1 83 ?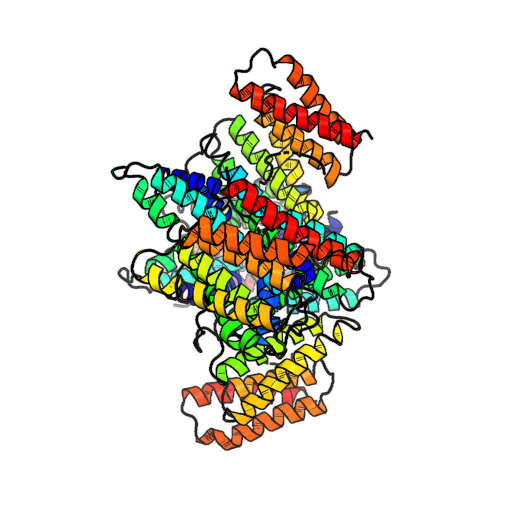 -16.926 4.488 5.722 1.00 27.00 83 ARG E O 1
ATOM 9231 N N . GLU E 1 84 ? -18.705 3.455 6.633 1.00 32.18 84 GLU E N 1
ATOM 9232 C CA . GLU E 1 84 ? -18.694 4.315 7.808 1.00 35.94 84 GLU E CA 1
ATOM 9233 C C . GLU E 1 84 ? -17.470 4.063 8.680 1.00 36.44 84 GLU E C 1
ATOM 9234 O O . GLU E 1 84 ? -16.964 4.996 9.314 1.00 31.00 84 GLU E O 1
ATOM 9246 N N . LYS E 1 85 ? -16.983 2.821 8.730 1.00 33.23 85 LYS E N 1
ATOM 9247 C CA . LYS E 1 85 ? -15.744 2.547 9.452 1.00 35.51 85 LYS E CA 1
ATOM 9248 C C . LYS E 1 85 ? -14.569 3.260 8.796 1.00 32.14 85 LYS E C 1
ATOM 9249 O O . LYS E 1 85 ? -13.775 3.925 9.471 1.00 33.07 85 LYS E O 1
ATOM 9268 N N . VAL E 1 86 ? -14.435 3.116 7.475 1.00 27.61 86 VAL E N 1
ATOM 9269 C CA . VAL E 1 86 ? -13.370 3.808 6.754 1.00 32.78 86 VAL E CA 1
ATOM 9270 C C . VAL E 1 86 ? -13.495 5.309 6.961 1.00 32.44 86 VAL E C 1
ATOM 9271 O O . VAL E 1 86 ? -12.496 6.011 7.165 1.00 27.75 86 VAL E O 1
ATOM 9284 N N . GLU E 1 87 ? -14.726 5.822 6.918 1.00 27.51 87 GLU E N 1
ATOM 9285 C CA . GLU E 1 87 ? -14.963 7.236 7.186 1.00 34.75 87 GLU E CA 1
ATOM 9286 C C . GLU E 1 87 ? -14.453 7.627 8.564 1.00 38.21 87 GLU E C 1
ATOM 9287 O O . GLU E 1 87 ? -13.827 8.681 8.729 1.00 32.60 87 GLU E O 1
ATOM 9299 N N . SER E 1 88 ? -14.728 6.796 9.571 1.00 36.24 88 SER E N 1
ATOM 9300 C CA . SER E 1 88 ? -14.287 7.095 10.927 1.00 33.11 88 SER E CA 1
ATOM 9301 C C . SER E 1 88 ? -12.768 7.197 10.999 1.00 30.89 88 SER E C 1
ATOM 9302 O O . SER E 1 88 ? -12.224 8.114 11.623 1.00 29.04 88 SER E O 1
ATOM 9310 N N . GLU E 1 89 ? -12.064 6.252 10.372 1.00 29.34 89 GLU E N 1
ATOM 9311 C CA . GLU E 1 89 ? -10.604 6.302 10.366 1.00 27.39 89 GLU E CA 1
ATOM 9312 C C . GLU E 1 89 ? -10.103 7.550 9.653 1.00 28.49 89 GLU E C 1
ATOM 9313 O O . GLU E 1 89 ? -9.150 8.196 10.103 1.00 29.28 89 GLU E O 1
ATOM 9325 N N . LEU E 1 90 ? -10.738 7.905 8.536 1.00 26.81 90 LEU E N 1
ATOM 9326 C CA . LEU E 1 90 ? -10.334 9.094 7.797 1.00 31.43 90 LEU E CA 1
ATOM 9327 C C . LEU E 1 90 ? -10.507 10.345 8.648 1.00 31.93 90 LEU E C 1
ATOM 9328 O O . LEU E 1 90 ? -9.618 11.203 8.700 1.00 29.76 90 LEU E O 1
ATOM 9344 N N . ARG E 1 91 ? -11.651 10.470 9.324 1.00 29.13 91 ARG E N 1
ATOM 9345 C CA . ARG E 1 91 ? -11.872 11.637 10.171 1.00 31.97 91 ARG E CA 1
ATOM 9346 C C . ARG E 1 91 ? -10.863 11.678 11.311 1.00 30.12 91 ARG E C 1
ATOM 9347 O O . ARG E 1 91 ? -10.358 12.750 11.663 1.00 28.35 91 ARG E O 1
ATOM 9368 N N . SER E 1 92 ? -10.542 10.517 11.890 1.00 32.30 92 SER E N 1
ATOM 9369 C CA A SER E 1 92 ? -9.541 10.481 12.952 0.45 31.36 92 SER E CA 1
ATOM 9370 C CA B SER E 1 92 ? -9.538 10.470 12.950 0.55 31.35 92 SER E CA 1
ATOM 9371 C C . SER E 1 92 ? -8.194 10.993 12.456 1.00 35.11 92 SER E C 1
ATOM 9372 O O . SER E 1 92 ? -7.527 11.775 13.144 1.00 29.78 92 SER E O 1
ATOM 9387 N N . ILE E 1 93 ? -7.777 10.568 11.260 1.00 31.27 93 ILE E N 1
ATOM 9388 C CA . ILE E 1 93 ? -6.490 11.005 10.716 1.00 26.65 93 ILE E CA 1
ATOM 9389 C C . ILE E 1 93 ? -6.505 12.507 10.461 1.00 29.36 93 ILE E C 1
ATOM 9390 O O . ILE E 1 93 ? -5.570 13.226 10.828 1.00 28.98 93 ILE E O 1
ATOM 9406 N N . CYS E 1 94 ? -7.565 13.002 9.820 1.00 30.04 94 CYS E N 1
ATOM 9407 C CA . CYS E 1 94 ? -7.652 14.430 9.534 1.00 28.53 94 CYS E CA 1
ATOM 9408 C C . CYS E 1 94 ? -7.665 15.247 10.819 1.00 27.58 94 CYS E C 1
ATOM 9409 O O . CYS E 1 94 ? -7.011 16.292 10.906 1.00 29.75 94 CYS E O 1
ATOM 9417 N N . THR E 1 95 ? -8.405 14.785 11.829 1.00 29.52 95 THR E N 1
ATOM 9418 C CA . THR E 1 95 ? -8.442 15.489 13.106 1.00 33.74 95 THR E CA 1
ATOM 9419 C C . THR E 1 95 ? -7.060 15.532 13.746 1.00 31.97 95 THR E C 1
ATOM 9420 O O . THR E 1 95 ? -6.669 16.549 14.329 1.00 32.76 95 THR E O 1
ATOM 9431 N N . THR E 1 96 ? -6.305 14.437 13.642 1.00 33.56 96 THR E N 1
ATOM 9432 C CA . THR E 1 96 ? -4.945 14.414 14.169 1.00 33.03 96 THR E CA 1
ATOM 9433 C C . THR E 1 96 ? -4.076 15.451 13.467 1.00 29.80 96 THR E C 1
ATOM 9434 O O . THR E 1 96 ? -3.346 16.208 14.115 1.00 28.32 96 THR E O 1
ATOM 9445 N N . VAL E 1 97 ? -4.152 15.507 12.137 1.00 29.32 97 VAL E N 1
ATOM 9446 C CA . VAL E 1 97 ? -3.325 16.445 11.382 1.00 29.85 97 VAL E CA 1
ATOM 9447 C C . VAL E 1 97 ? -3.731 17.880 11.692 1.00 27.22 97 VAL E C 1
ATOM 9448 O O . VAL E 1 97 ? -2.880 18.751 11.900 1.00 27.10 97 VAL E O 1
ATOM 9461 N N . LEU E 1 98 ? -5.038 18.153 11.709 1.00 26.88 98 LEU E N 1
ATOM 9462 C CA . LEU E 1 98 ? -5.501 19.504 12.008 1.00 27.28 98 LEU E CA 1
ATOM 9463 C C . LEU E 1 98 ? -5.130 19.911 13.426 1.00 33.22 98 LEU E C 1
ATOM 9464 O O . LEU E 1 98 ? -4.856 21.089 13.682 1.00 29.17 98 LEU E O 1
ATOM 9480 N N . GLU E 1 99 ? -5.101 18.950 14.353 1.00 29.56 99 GLU E N 1
ATOM 9481 C CA . GLU E 1 99 ? -4.647 19.238 15.710 1.00 31.01 99 GLU E CA 1
ATOM 9482 C C . GLU E 1 99 ? -3.178 19.644 15.723 1.00 34.12 99 GLU E C 1
ATOM 9483 O O . GLU E 1 99 ? -2.801 20.617 16.386 1.00 35.93 99 GLU E O 1
ATOM 9495 N N . LEU E 1 100 ? -2.331 18.916 14.989 1.00 30.05 100 LEU E N 1
ATOM 9496 C CA . LEU E 1 100 ? -0.925 19.301 14.891 1.00 30.77 100 LEU E CA 1
ATOM 9497 C C . LEU E 1 100 ? -0.779 20.684 14.273 1.00 32.15 100 LEU E C 1
ATOM 9498 O O . LEU E 1 100 ? 0.040 21.493 14.725 1.00 34.17 100 LEU E O 1
ATOM 9514 N N . LEU E 1 101 ? -1.563 20.970 13.233 1.00 26.67 101 LEU E N 1
ATOM 9515 C CA . LEU E 1 101 ? -1.485 22.266 12.570 1.00 30.56 101 LEU E CA 1
ATOM 9516 C C . LEU E 1 101 ? -1.871 23.400 13.514 1.00 33.69 101 LEU E C 1
ATOM 9517 O O . LEU E 1 101 ? -1.179 24.422 13.591 1.00 32.20 101 LEU E O 1
ATOM 9533 N N . ASP E 1 102 ? -2.984 23.244 14.233 1.00 32.85 102 ASP E N 1
ATOM 9534 C CA . ASP E 1 102 ? -3.483 24.333 15.067 1.00 37.11 102 ASP E CA 1
ATOM 9535 C C . ASP E 1 102 ? -2.676 24.500 16.345 1.00 38.32 102 ASP E C 1
ATOM 9536 O O . ASP E 1 102 ? -2.472 25.633 16.801 1.00 39.28 102 ASP E O 1
ATOM 9545 N N . LYS E 1 103 ? -2.206 23.402 16.929 1.00 35.20 103 LYS E N 1
ATOM 9546 C CA . LYS E 1 103 ? -1.550 23.455 18.228 1.00 40.09 103 LYS E CA 1
ATOM 9547 C C . LYS E 1 103 ? -0.074 23.811 18.133 1.00 44.12 103 LYS E C 1
ATOM 9548 O O . LYS E 1 103 ? 0.459 24.435 19.057 1.00 40.69 103 LYS E O 1
ATOM 9567 N N . TYR E 1 104 ? 0.595 23.451 17.037 1.00 40.74 104 TYR E N 1
ATOM 9568 C CA . TYR E 1 104 ? 2.037 23.648 16.938 1.00 34.54 104 TYR E CA 1
ATOM 9569 C C . TYR E 1 104 ? 2.448 24.375 15.661 1.00 41.39 104 TYR E C 1
ATOM 9570 O O . TYR E 1 104 ? 3.120 25.411 15.717 1.00 45.34 104 TYR E O 1
ATOM 9588 N N . LEU E 1 105 ? 2.047 23.847 14.504 1.00 34.88 105 LEU E N 1
ATOM 9589 C CA . LEU E 1 105 ? 2.722 24.204 13.260 1.00 34.65 105 LEU E CA 1
ATOM 9590 C C . LEU E 1 105 ? 2.347 25.607 12.794 1.00 38.77 105 LEU E C 1
ATOM 9591 O O . LEU E 1 105 ? 3.227 26.440 12.543 1.00 40.64 105 LEU E O 1
ATOM 9607 N N . ILE E 1 106 ? 1.052 25.891 12.659 1.00 35.98 106 ILE E N 1
ATOM 9608 C CA . ILE E 1 106 ? 0.645 27.236 12.262 1.00 36.99 106 ILE E CA 1
ATOM 9609 C C . ILE E 1 106 ? 1.009 28.239 13.351 1.00 43.43 106 ILE E C 1
ATOM 9610 O O . ILE E 1 106 ? 1.463 29.354 13.064 1.00 41.13 106 ILE E O 1
ATOM 9626 N N . ALA E 1 107 ? 0.836 27.853 14.616 1.00 44.95 107 ALA E N 1
ATOM 9627 C CA . ALA E 1 107 ? 1.063 28.784 15.717 1.00 50.19 107 ALA E CA 1
ATOM 9628 C C . ALA E 1 107 ? 2.509 29.267 15.756 1.00 47.12 107 ALA E C 1
ATOM 9629 O O . ALA E 1 107 ? 2.766 30.459 15.959 1.00 51.49 107 ALA E O 1
ATOM 9636 N N . ASN E 1 108 ? 3.467 28.362 15.559 1.00 43.80 108 ASN E N 1
ATOM 9637 C CA . ASN E 1 108 ? 4.878 28.676 15.745 1.00 40.66 108 ASN E CA 1
ATOM 9638 C C . ASN E 1 108 ? 5.603 28.999 14.447 1.00 43.46 108 ASN E C 1
ATOM 9639 O O . ASN E 1 108 ? 6.811 29.250 14.480 1.00 47.03 108 ASN E O 1
ATOM 9650 N N . ALA E 1 109 ? 4.911 29.000 13.311 1.00 38.53 109 ALA E N 1
ATOM 9651 C CA . ALA E 1 109 ? 5.552 29.372 12.057 1.00 38.77 109 ALA E CA 1
ATOM 9652 C C . ALA E 1 109 ? 6.029 30.819 12.124 1.00 45.53 109 ALA E C 1
ATOM 9653 O O . ALA E 1 109 ? 5.284 31.710 12.541 1.00 49.53 109 ALA E O 1
ATOM 9660 N N . THR E 1 110 ? 7.278 31.053 11.714 1.00 45.32 110 THR E N 1
ATOM 9661 C CA . THR E 1 110 ? 7.869 32.387 11.769 1.00 53.92 110 THR E CA 1
ATOM 9662 C C . THR E 1 110 ? 8.267 32.925 10.400 1.00 52.79 110 THR E C 1
ATOM 9663 O O . THR E 1 110 ? 8.933 33.965 10.328 1.00 56.31 110 THR E O 1
ATOM 9674 N N . ASN E 1 111 ? 7.888 32.256 9.317 1.00 47.90 111 ASN E N 1
ATOM 9675 C CA . ASN E 1 111 ? 8.171 32.752 7.981 1.00 54.67 111 ASN E CA 1
ATOM 9676 C C . ASN E 1 111 ? 6.969 32.483 7.081 1.00 51.02 111 ASN E C 1
ATOM 9677 O O . ASN E 1 111 ? 6.208 31.543 7.326 1.00 46.52 111 ASN E O 1
ATOM 9688 N N . PRO E 1 112 ? 6.783 33.302 6.044 1.00 46.89 112 PRO E N 1
ATOM 9689 C CA . PRO E 1 112 ? 5.627 33.087 5.154 1.00 45.79 112 PRO E CA 1
ATOM 9690 C C . PRO E 1 112 ? 5.627 31.732 4.475 1.00 46.09 112 PRO E C 1
ATOM 9691 O O . PRO E 1 112 ? 4.563 31.121 4.327 1.00 40.22 112 PRO E O 1
ATOM 9702 N N . GLU E 1 113 ? 6.793 31.243 4.058 1.00 43.85 113 GLU E N 1
ATOM 9703 C CA . GLU E 1 113 ? 6.858 29.961 3.366 1.00 45.19 113 GLU E CA 1
ATOM 9704 C C . GLU E 1 113 ? 6.211 28.859 4.196 1.00 49.15 113 GLU E C 1
ATOM 9705 O O . GLU E 1 113 ? 5.413 28.063 3.684 1.00 41.23 113 GLU E O 1
ATOM 9717 N N . SER E 1 114 ? 6.529 28.809 5.490 1.00 40.20 114 SER E N 1
ATOM 9718 C CA . SER E 1 114 ? 5.978 27.768 6.348 1.00 39.21 114 SER E CA 1
ATOM 9719 C C . SER E 1 114 ? 4.507 28.016 6.642 1.00 38.42 114 SER E C 1
ATOM 9720 O O . SER E 1 114 ? 3.720 27.068 6.738 1.00 36.12 114 SER E O 1
ATOM 9728 N N . LYS E 1 115 ? 4.120 29.281 6.809 1.00 40.43 115 LYS E N 1
ATOM 9729 C CA . LYS E 1 115 ? 2.720 29.591 7.064 1.00 37.04 115 LYS E CA 1
ATOM 9730 C C . LYS E 1 115 ? 1.844 29.170 5.895 1.00 31.07 115 LYS E C 1
ATOM 9731 O O . LYS E 1 115 ? 0.750 28.630 6.095 1.00 37.09 115 LYS E O 1
ATOM 9750 N N . VAL E 1 116 ? 2.301 29.417 4.665 1.00 29.89 116 VAL E N 1
ATOM 9751 C CA . VAL E 1 116 ? 1.529 29.014 3.495 1.00 36.66 116 VAL E CA 1
ATOM 9752 C C . VAL E 1 116 ? 1.430 27.497 3.430 1.00 32.08 116 VAL E C 1
ATOM 9753 O O . VAL E 1 116 ? 0.364 26.940 3.147 1.00 33.12 116 VAL E O 1
ATOM 9766 N N . PHE E 1 117 ? 2.539 26.806 3.695 1.00 34.87 117 PHE E N 1
ATOM 9767 C CA . PHE E 1 117 ? 2.541 25.348 3.638 1.00 35.42 117 PHE E CA 1
ATOM 9768 C C . PHE E 1 117 ? 1.534 24.763 4.619 1.00 29.22 117 PHE E C 1
ATOM 9769 O O . PHE E 1 117 ? 0.731 23.894 4.262 1.00 31.78 117 PHE E O 1
ATOM 9786 N N . TYR E 1 118 ? 1.551 25.246 5.863 1.00 30.89 118 TYR E N 1
ATOM 9787 C CA . TYR E 1 118 ? 0.691 24.680 6.896 1.00 33.80 118 TYR E CA 1
ATOM 9788 C C . TYR E 1 118 ? -0.767 25.070 6.685 1.00 33.03 118 TYR E C 1
ATOM 9789 O O . TYR E 1 118 ? -1.670 24.268 6.948 1.00 27.60 118 TYR E O 1
ATOM 9807 N N . LEU E 1 119 ? -1.021 26.293 6.214 1.00 34.61 119 LEU E N 1
ATOM 9808 C CA . LEU E 1 119 ? -2.394 26.680 5.906 1.00 30.66 119 LEU E CA 1
ATOM 9809 C C . LEU E 1 119 ? -2.915 25.924 4.689 1.00 28.10 119 LEU E C 1
ATOM 9810 O O . LEU E 1 119 ? -4.100 25.576 4.628 1.00 30.18 119 LEU E O 1
ATOM 9826 N N . LYS E 1 120 ? -2.050 25.667 3.705 1.00 30.14 120 LYS E N 1
ATOM 9827 C CA . LYS E 1 120 ? -2.430 24.791 2.603 1.00 29.39 120 LYS E CA 1
ATOM 9828 C C . LYS E 1 120 ? -2.793 23.405 3.116 1.00 30.83 120 LYS E C 1
ATOM 9829 O O . LYS E 1 120 ? -3.802 22.820 2.703 1.00 29.60 120 LYS E O 1
ATOM 9848 N N . MET E 1 121 ? -1.975 22.867 4.020 1.00 29.52 121 MET E N 1
ATOM 9849 C CA . MET E 1 121 ? -2.240 21.552 4.591 1.00 29.93 121 MET E CA 1
ATOM 9850 C C . MET E 1 121 ? -3.574 21.534 5.327 1.00 30.39 121 MET E C 1
ATOM 9851 O O . MET E 1 121 ? -4.331 20.561 5.234 1.00 28.18 121 MET E O 1
ATOM 9865 N N . LYS E 1 122 ? -3.885 22.608 6.058 1.00 28.62 122 LYS E N 1
ATOM 9866 C CA . LYS E 1 122 ? -5.176 22.700 6.731 1.00 29.11 122 LYS E CA 1
ATOM 9867 C C . LYS E 1 122 ? -6.314 22.691 5.719 1.00 25.55 122 LYS E C 1
ATOM 9868 O O . LYS E 1 122 ? -7.310 21.977 5.888 1.00 29.28 122 LYS E O 1
ATOM 9887 N N . GLY E 1 123 ? -6.184 23.483 4.654 1.00 27.41 123 GLY E N 1
ATOM 9888 C CA . GLY E 1 123 ? -7.151 23.408 3.574 1.00 27.66 123 GLY E CA 1
ATOM 9889 C C . GLY E 1 123 ? -7.287 22.003 3.018 1.00 27.63 123 GLY E C 1
ATOM 9890 O O . GLY E 1 123 ? -8.400 21.519 2.795 1.00 25.62 123 GLY E O 1
ATOM 9894 N N . ASP E 1 124 ? -6.157 21.324 2.801 1.00 25.36 124 ASP E N 1
ATOM 9895 C CA . ASP E 1 124 ? -6.190 19.981 2.225 1.00 29.48 124 ASP E CA 1
ATOM 9896 C C . ASP E 1 124 ? -6.983 19.020 3.101 1.00 29.93 124 ASP E C 1
ATOM 9897 O O . ASP E 1 124 ? -7.826 18.266 2.606 1.00 29.46 124 ASP E O 1
ATOM 9906 N N . TYR E 1 125 ? -6.717 19.015 4.408 1.00 24.89 125 TYR E N 1
ATOM 9907 C CA . TYR E 1 125 ? -7.320 17.991 5.251 1.00 28.14 125 TYR E CA 1
ATOM 9908 C C . TYR E 1 125 ? -8.761 18.323 5.611 1.00 26.25 125 TYR E C 1
ATOM 9909 O O . TYR E 1 125 ? -9.569 17.405 5.799 1.00 30.09 125 TYR E O 1
ATOM 9927 N N . PHE E 1 126 ? -9.122 19.606 5.669 1.00 29.12 126 PHE E N 1
ATOM 9928 C CA . PHE E 1 126 ? -10.540 19.941 5.715 1.00 28.54 126 PHE E CA 1
ATOM 9929 C C . PHE E 1 126 ? -11.237 19.564 4.413 1.00 24.51 126 PHE E C 1
ATOM 9930 O O . PHE E 1 126 ? -12.418 19.205 4.427 1.00 29.56 126 PHE E O 1
ATOM 9947 N N . ARG E 1 127 ? -10.532 19.647 3.280 1.00 27.42 127 ARG E N 1
ATOM 9948 C CA . ARG E 1 127 ? -11.111 19.195 2.018 1.00 27.83 127 ARG E CA 1
ATOM 9949 C C . ARG E 1 127 ? -11.367 17.693 2.042 1.00 30.95 127 ARG E C 1
ATOM 9950 O O . ARG E 1 127 ? -12.415 17.231 1.579 1.00 30.36 127 ARG E O 1
ATOM 9971 N N . TYR E 1 128 ? -10.431 16.916 2.597 1.00 31.21 128 TYR E N 1
ATOM 9972 C CA . TYR E 1 128 ? -10.648 15.477 2.728 1.00 29.60 128 TYR E CA 1
ATOM 9973 C C . TYR E 1 128 ? -11.859 15.179 3.603 1.00 26.01 128 TYR E C 1
ATOM 9974 O O . TYR E 1 128 ? -12.648 14.277 3.297 1.00 33.52 128 TYR E O 1
ATOM 9992 N N . LEU E 1 129 ? -12.027 15.925 4.697 1.00 29.82 129 LEU E N 1
ATOM 9993 C CA . LEU E 1 129 ? -13.229 15.772 5.510 1.00 30.57 129 LEU E CA 1
ATOM 9994 C C . LEU E 1 129 ? -14.475 16.151 4.722 1.00 33.21 129 LEU E C 1
ATOM 9995 O O . LEU E 1 129 ? -15.497 15.458 4.790 1.00 34.60 129 LEU E O 1
ATOM 10011 N N . ALA E 1 130 ? -14.413 17.253 3.973 1.00 31.22 130 ALA E N 1
ATOM 10012 C CA . ALA E 1 130 ? -15.571 17.684 3.201 1.00 30.95 130 ALA E CA 1
ATOM 10013 C C . ALA E 1 130 ? -16.019 16.609 2.221 1.00 36.50 130 ALA E C 1
ATOM 10014 O O . ALA E 1 130 ? -17.221 16.449 1.981 1.00 37.39 130 ALA E O 1
ATOM 10021 N N . GLU E 1 131 ? -15.070 15.855 1.661 1.00 33.61 131 GLU E N 1
ATOM 10022 C CA . GLU E 1 131 ? -15.402 14.848 0.661 1.00 37.41 131 GLU E CA 1
ATOM 10023 C C . GLU E 1 131 ? -16.345 13.788 1.210 1.00 35.18 131 GLU E C 1
ATOM 10024 O O . GLU E 1 131 ? -17.093 13.172 0.444 1.00 37.21 131 GLU E O 1
ATOM 10036 N N . VAL E 1 132 ? -16.330 13.558 2.522 1.00 39.27 132 VAL E N 1
ATOM 10037 C CA . VAL E 1 132 ? -17.139 12.513 3.138 1.00 36.71 132 VAL E CA 1
ATOM 10038 C C . VAL E 1 132 ? -18.205 13.071 4.067 1.00 44.21 132 VAL E C 1
ATOM 10039 O O . VAL E 1 132 ? -18.961 12.290 4.662 1.00 49.16 132 VAL E O 1
ATOM 10052 N N . ALA E 1 133 ? -18.299 14.390 4.210 1.00 38.91 133 ALA E N 1
ATOM 10053 C CA . ALA E 1 133 ? -19.240 14.995 5.138 1.00 42.72 133 ALA E CA 1
ATOM 10054 C C . ALA E 1 133 ? -20.611 15.159 4.485 1.00 40.97 133 ALA E C 1
ATOM 10055 O O . ALA E 1 133 ? -20.769 15.048 3.267 1.00 40.95 133 ALA E O 1
ATOM 10062 N N . CYS E 1 134 ? -21.614 15.426 5.320 1.00 48.48 134 CYS E N 1
ATOM 10063 C CA A CYS E 1 134 ? -22.979 15.617 4.855 0.56 52.37 134 CYS E CA 1
ATOM 10064 C CA B CYS E 1 134 ? -22.981 15.613 4.859 0.44 52.38 134 CYS E CA 1
ATOM 10065 C C . CYS E 1 134 ? -23.627 16.757 5.625 1.00 56.28 134 CYS E C 1
ATOM 10066 O O . CYS E 1 134 ? -23.263 17.042 6.770 1.00 56.65 134 CYS E O 1
ATOM 10081 N N . GLY E 1 135 ? -24.589 17.410 4.975 1.00 57.24 135 GLY E N 1
ATOM 10082 C CA . GLY E 1 135 ? -25.387 18.446 5.613 1.00 58.42 135 GLY E CA 1
ATOM 10083 C C . GLY E 1 135 ? -24.564 19.592 6.164 1.00 58.93 135 GLY E C 1
ATOM 10084 O O . GLY E 1 135 ? -23.567 20.024 5.574 1.00 55.12 135 GLY E O 1
ATOM 10088 N N . ASP E 1 136 ? -25.002 20.107 7.317 1.00 65.39 136 ASP E N 1
ATOM 10089 C CA . ASP E 1 136 ? -24.347 21.266 7.916 1.00 67.45 136 ASP E CA 1
ATOM 10090 C C . ASP E 1 136 ? -22.883 20.977 8.215 1.00 60.08 136 ASP E C 1
ATOM 10091 O O . ASP E 1 136 ? -22.030 21.864 8.091 1.00 56.87 136 ASP E O 1
ATOM 10100 N N . ASP E 1 137 ? -22.574 19.746 8.624 1.00 57.07 137 ASP E N 1
ATOM 10101 C CA . ASP E 1 137 ? -21.179 19.358 8.789 1.00 58.40 137 ASP E CA 1
ATOM 10102 C C . ASP E 1 137 ? -20.396 19.608 7.508 1.00 53.56 137 ASP E C 1
ATOM 10103 O O . ASP E 1 137 ? -19.272 20.119 7.547 1.00 44.92 137 ASP E O 1
ATOM 10112 N N . ARG E 1 138 ? -20.982 19.270 6.358 1.00 43.66 138 ARG E N 1
ATOM 10113 C CA . ARG E 1 138 ? -20.311 19.535 5.090 1.00 45.81 138 ARG E CA 1
ATOM 10114 C C . ARG E 1 138 ? -20.119 21.032 4.873 1.00 44.23 138 ARG E C 1
ATOM 10115 O O . ARG E 1 138 ? -19.051 21.469 4.429 1.00 37.62 138 ARG E O 1
ATOM 10136 N N . LYS E 1 139 ? -21.141 21.836 5.180 1.00 43.43 139 LYS E N 1
ATOM 10137 C CA A LYS E 1 139 ? -21.019 23.283 5.026 0.68 45.11 139 LYS E CA 1
ATOM 10138 C CA B LYS E 1 139 ? -21.020 23.283 5.027 0.32 45.14 139 LYS E CA 1
ATOM 10139 C C . LYS E 1 139 ? -19.865 23.824 5.861 1.00 41.61 139 LYS E C 1
ATOM 10140 O O . LYS E 1 139 ? -19.025 24.583 5.365 1.00 40.12 139 LYS E O 1
ATOM 10175 N N . GLN E 1 140 ? -19.805 23.440 7.136 1.00 44.95 140 GLN E N 1
ATOM 10176 C CA . GLN E 1 140 ? -18.758 23.947 8.015 1.00 48.65 140 GLN E CA 1
ATOM 10177 C C . GLN E 1 140 ? -17.374 23.536 7.526 1.00 45.63 140 GLN E C 1
ATOM 10178 O O . GLN E 1 140 ? -16.456 24.363 7.467 1.00 36.16 140 GLN E O 1
ATOM 10192 N N . THR E 1 141 ? -17.197 22.258 7.179 1.00 32.53 141 THR E N 1
ATOM 10193 C CA . THR E 1 141 ? -15.883 21.802 6.733 1.00 41.68 141 THR E CA 1
ATOM 10194 C C . THR E 1 141 ? -15.471 22.494 5.441 1.00 32.86 141 THR E C 1
ATOM 10195 O O . THR E 1 141 ? -14.290 22.806 5.244 1.00 36.39 141 THR E O 1
ATOM 10206 N N . ILE E 1 142 ? -16.428 22.737 4.542 1.00 34.84 142 ILE E N 1
ATOM 10207 C CA . ILE E 1 142 ? -16.112 23.440 3.303 1.00 35.44 142 ILE E CA 1
ATOM 10208 C C . ILE E 1 142 ? -15.694 24.872 3.600 1.00 37.70 142 ILE E C 1
ATOM 10209 O O . ILE E 1 142 ? -14.725 25.381 3.025 1.00 37.77 142 ILE E O 1
ATOM 10225 N N . ASP E 1 143 ? -16.411 25.544 4.505 1.00 41.98 143 ASP E N 1
ATOM 10226 C CA . ASP E 1 143 ? -16.043 26.907 4.879 1.00 45.46 143 ASP E CA 1
ATOM 10227 C C . ASP E 1 143 ? -14.649 26.952 5.498 1.00 37.80 143 ASP E C 1
ATOM 10228 O O . ASP E 1 143 ? -13.868 27.868 5.218 1.00 39.59 143 ASP E O 1
ATOM 10237 N N . ASN E 1 144 ? -14.318 25.975 6.347 1.00 37.37 144 ASN E N 1
ATOM 10238 C CA . ASN E 1 144 ? -13.003 25.973 6.982 1.00 39.47 144 ASN E CA 1
ATOM 10239 C C . ASN E 1 144 ? -11.896 25.711 5.968 1.00 36.84 144 ASN E C 1
ATOM 10240 O O . ASN E 1 144 ? -10.844 26.361 6.010 1.00 36.55 144 ASN E O 1
ATOM 10251 N N . SER E 1 145 ? -12.103 24.755 5.059 1.00 34.54 145 SER E N 1
ATOM 10252 C CA . SER E 1 145 ? -11.135 24.535 3.989 1.00 35.86 145 SER E CA 1
ATOM 10253 C C . SER E 1 145 ? -10.925 25.812 3.185 1.00 33.15 145 SER E C 1
ATOM 10254 O O . SER E 1 145 ? -9.788 26.256 2.983 1.00 33.48 145 SER E O 1
ATOM 10262 N N . GLN E 1 146 ? -12.021 26.421 2.725 1.00 36.64 146 GLN E N 1
ATOM 10263 C CA . GLN E 1 146 ? -11.938 27.671 1.976 1.00 36.52 146 GLN E CA 1
ATOM 10264 C C . GLN E 1 146 ? -11.140 28.718 2.744 1.00 30.11 146 GLN E C 1
ATOM 10265 O O . GLN E 1 146 ? -10.269 29.391 2.182 1.00 33.15 146 GLN E O 1
ATOM 10279 N N . GLY E 1 147 ? -11.433 28.876 4.034 1.00 34.52 147 GLY E N 1
ATOM 10280 C CA . GLY E 1 147 ? -10.758 29.902 4.812 1.00 35.52 147 GLY E CA 1
ATOM 10281 C C . GLY E 1 147 ? -9.258 29.691 4.878 1.00 36.01 147 GLY E C 1
ATOM 10282 O O . GLY E 1 147 ? -8.477 30.628 4.696 1.00 34.03 147 GLY E O 1
ATOM 10286 N N . ALA E 1 148 ? -8.835 28.454 5.150 1.00 31.43 148 ALA E N 1
ATOM 10287 C CA . ALA E 1 148 ? -7.407 28.154 5.205 1.00 33.40 148 ALA E CA 1
ATOM 10288 C C . ALA E 1 148 ? -6.747 28.393 3.853 1.00 30.40 148 ALA E C 1
ATOM 10289 O O . ALA E 1 148 ? -5.701 29.048 3.765 1.00 32.20 148 ALA E O 1
ATOM 10296 N N . TYR E 1 149 ? -7.345 27.859 2.785 1.00 33.14 149 TYR E N 1
ATOM 10297 C CA . TYR E 1 149 ? -6.806 28.069 1.446 1.00 27.59 149 TYR E CA 1
ATOM 10298 C C . TYR E 1 149 ? -6.700 29.552 1.121 1.00 29.69 149 TYR E C 1
ATOM 10299 O O . TYR E 1 149 ? -5.695 30.001 0.557 1.00 34.00 149 TYR E O 1
ATOM 10317 N N . GLN E 1 150 ? -7.732 30.329 1.460 1.00 34.03 150 GLN E N 1
ATOM 10318 C CA . GLN E 1 150 ? -7.745 31.739 1.086 1.00 31.09 150 GLN E CA 1
ATOM 10319 C C . GLN E 1 150 ? -6.637 32.509 1.792 1.00 36.28 150 GLN E C 1
ATOM 10320 O O . GLN E 1 150 ? -5.955 33.332 1.171 1.00 33.67 150 GLN E O 1
ATOM 10334 N N . GLU E 1 151 ? -6.444 32.265 3.090 1.00 37.13 151 GLU E N 1
ATOM 10335 C CA . GLU E 1 151 ? -5.383 32.959 3.810 1.00 36.79 151 GLU E CA 1
ATOM 10336 C C . GLU E 1 151 ? -4.018 32.555 3.271 1.00 35.04 151 GLU E C 1
ATOM 10337 O O . GLU E 1 151 ? -3.159 33.406 3.016 1.00 33.54 151 GLU E O 1
ATOM 10349 N N . ALA E 1 152 ? -3.803 31.252 3.077 1.00 32.57 152 ALA E N 1
ATOM 10350 C CA . ALA E 1 152 ? -2.563 30.794 2.461 1.00 39.42 152 ALA E CA 1
ATOM 10351 C C . ALA E 1 152 ? -2.337 31.491 1.131 1.00 35.71 152 ALA E C 1
ATOM 10352 O O . ALA E 1 152 ? -1.217 31.912 0.818 1.00 34.52 152 ALA E O 1
ATOM 10359 N N . PHE E 1 153 ? -3.402 31.628 0.340 1.00 33.19 153 PHE E N 1
ATOM 10360 C CA . PHE E 1 153 ? -3.292 32.228 -0.984 1.00 35.33 153 PHE E CA 1
ATOM 10361 C C . PHE E 1 153 ? -2.903 33.699 -0.890 1.00 38.05 153 PHE E C 1
ATOM 10362 O O . PHE E 1 153 ? -2.026 34.167 -1.626 1.00 39.27 153 PHE E O 1
ATOM 10379 N N . ASP E 1 154 ? -3.543 34.446 0.013 1.00 38.81 154 ASP E N 1
ATOM 10380 C CA . ASP E 1 154 ? -3.195 35.853 0.192 1.00 35.77 154 ASP E CA 1
ATOM 10381 C C . ASP E 1 154 ? -1.735 36.007 0.602 1.00 45.21 154 ASP E C 1
ATOM 10382 O O . ASP E 1 154 ? -0.995 36.818 0.032 1.00 43.18 154 ASP E O 1
ATOM 10391 N N . ILE E 1 155 ? -1.306 35.237 1.604 1.00 39.35 155 ILE E N 1
ATOM 10392 C CA . ILE E 1 155 ? 0.077 35.309 2.067 1.00 39.58 155 ILE E CA 1
ATOM 10393 C C . ILE E 1 155 ? 1.036 34.983 0.930 1.00 39.71 155 ILE E C 1
ATOM 10394 O O . ILE E 1 155 ? 2.042 35.674 0.730 1.00 45.55 155 ILE E O 1
ATOM 10410 N N . SER E 1 156 ? 0.738 33.933 0.162 1.00 38.35 156 SER E N 1
ATOM 10411 C CA . SER E 1 156 ? 1.649 33.508 -0.896 1.00 41.29 156 SER E CA 1
ATOM 10412 C C . SER E 1 156 ? 1.803 34.585 -1.964 1.00 47.17 156 SER E C 1
ATOM 10413 O O . SER E 1 156 ? 2.910 34.819 -2.464 1.00 43.27 156 SER E O 1
ATOM 10421 N N . LYS E 1 157 ? 0.704 35.246 -2.335 1.00 43.15 157 LYS E N 1
ATOM 10422 C CA . LYS E 1 157 ? 0.784 36.317 -3.322 1.00 50.74 157 LYS E CA 1
ATOM 10423 C C . LYS E 1 157 ? 1.479 37.559 -2.777 1.00 47.77 157 LYS E C 1
ATOM 10424 O O . LYS E 1 157 ? 2.014 38.348 -3.562 1.00 45.87 157 LYS E O 1
ATOM 10443 N N . LYS E 1 158 ? 1.480 37.752 -1.459 1.00 47.13 158 LYS E N 1
ATOM 10444 C CA . LYS E 1 158 ? 2.108 38.916 -0.847 1.00 50.82 158 LYS E CA 1
ATOM 10445 C C . LYS E 1 158 ? 3.595 38.711 -0.581 1.00 53.77 158 LYS E C 1
ATOM 10446 O O . LYS E 1 158 ? 4.386 39.647 -0.745 1.00 51.83 158 LYS E O 1
ATOM 10465 N N . GLU E 1 159 ? 3.993 37.506 -0.170 1.00 48.18 159 GLU E N 1
ATOM 10466 C CA . GLU E 1 159 ? 5.336 37.267 0.340 1.00 46.69 159 GLU E CA 1
ATOM 10467 C C . GLU E 1 159 ? 6.207 36.413 -0.567 1.00 42.42 159 GLU E C 1
ATOM 10468 O O . GLU E 1 159 ? 7.430 36.430 -0.407 1.00 49.84 159 GLU E O 1
ATOM 10480 N N . MET E 1 160 ? 5.624 35.677 -1.507 1.00 45.03 160 MET E N 1
ATOM 10481 C CA . MET E 1 160 ? 6.360 34.690 -2.280 1.00 48.57 160 MET E CA 1
ATOM 10482 C C . MET E 1 160 ? 6.290 35.008 -3.766 1.00 43.61 160 MET E C 1
ATOM 10483 O O . MET E 1 160 ? 5.375 35.685 -4.242 1.00 49.86 160 MET E O 1
ATOM 10497 N N . GLN E 1 161 ? 7.276 34.499 -4.495 1.00 47.09 161 GLN E N 1
ATOM 10498 C CA A GLN E 1 161 ? 7.341 34.691 -5.933 0.59 50.27 161 GLN E CA 1
ATOM 10499 C CA B GLN E 1 161 ? 7.331 34.701 -5.931 0.41 50.26 161 GLN E CA 1
ATOM 10500 C C . GLN E 1 161 ? 6.383 33.733 -6.639 1.00 48.34 161 GLN E C 1
ATOM 10501 O O . GLN E 1 161 ? 6.106 32.641 -6.137 1.00 45.53 161 GLN E O 1
ATOM 10528 N N . PRO E 1 162 ? 5.868 34.116 -7.813 1.00 49.00 162 PRO E N 1
ATOM 10529 C CA . PRO E 1 162 ? 4.889 33.258 -8.500 1.00 44.54 162 PRO E CA 1
ATOM 10530 C C . PRO E 1 162 ? 5.442 31.920 -8.961 1.00 45.62 162 PRO E C 1
ATOM 10531 O O . PRO E 1 162 ? 4.649 31.046 -9.334 1.00 38.10 162 PRO E O 1
ATOM 10542 N N . THR E 1 163 ? 6.758 31.725 -8.955 1.00 45.56 163 THR E N 1
ATOM 10543 C CA . THR E 1 163 ? 7.355 30.452 -9.334 1.00 39.77 163 THR E CA 1
ATOM 10544 C C . THR E 1 163 ? 7.675 29.572 -8.137 1.00 38.92 163 THR E C 1
ATOM 10545 O O . THR E 1 163 ? 8.125 28.438 -8.323 1.00 40.72 163 THR E O 1
ATOM 10556 N N . HIS E 1 164 ? 7.466 30.058 -6.924 1.00 40.26 164 HIS E N 1
ATOM 10557 C CA . HIS E 1 164 ? 7.806 29.269 -5.752 1.00 46.75 164 HIS E CA 1
ATOM 10558 C C . HIS E 1 164 ? 7.000 27.971 -5.760 1.00 44.67 164 HIS E C 1
ATOM 10559 O O . HIS E 1 164 ? 5.780 28.009 -5.972 1.00 43.29 164 HIS E O 1
ATOM 10573 N N . PRO E 1 165 ? 7.635 26.810 -5.551 1.00 46.68 165 PRO E N 1
ATOM 10574 C CA . PRO E 1 165 ? 6.877 25.546 -5.617 1.00 39.48 165 PRO E CA 1
ATOM 10575 C C . PRO E 1 165 ? 5.717 25.463 -4.638 1.00 41.37 165 PRO E C 1
ATOM 10576 O O . PRO E 1 165 ? 4.685 24.862 -4.962 1.00 37.77 165 PRO E O 1
ATOM 10587 N N . ILE E 1 166 ? 5.864 26.028 -3.439 1.00 37.36 166 ILE E N 1
ATOM 10588 C CA . ILE E 1 166 ? 4.793 25.967 -2.448 1.00 44.57 166 ILE E CA 1
ATOM 10589 C C . ILE E 1 166 ? 3.613 26.828 -2.879 1.00 38.07 166 ILE E C 1
ATOM 10590 O O . ILE E 1 166 ? 2.453 26.471 -2.648 1.00 33.61 166 ILE E O 1
ATOM 10606 N N . ARG E 1 167 ? 3.884 27.980 -3.495 1.00 39.60 167 ARG E N 1
ATOM 10607 C CA . ARG E 1 167 ? 2.798 28.811 -3.999 1.00 39.00 167 ARG E CA 1
ATOM 10608 C C . ARG E 1 167 ? 2.084 28.126 -5.157 1.00 40.67 167 ARG E C 1
ATOM 10609 O O . ARG E 1 167 ? 0.850 28.131 -5.225 1.00 40.92 167 ARG E O 1
ATOM 10630 N N . LEU E 1 168 ? 2.846 27.521 -6.069 1.00 34.55 168 LEU E N 1
ATOM 10631 C CA . LEU E 1 168 ? 2.241 26.809 -7.188 1.00 36.46 168 LEU E CA 1
ATOM 10632 C C . LEU E 1 168 ? 1.433 25.608 -6.712 1.00 36.14 168 LEU E C 1
ATOM 10633 O O . LEU E 1 168 ? 0.370 25.306 -7.268 1.00 31.72 168 LEU E O 1
ATOM 10649 N N . GLY E 1 169 ? 1.927 24.898 -5.696 1.00 35.30 169 GLY E N 1
ATOM 10650 C CA . GLY E 1 169 ? 1.190 23.753 -5.187 1.00 31.47 169 GLY E CA 1
ATOM 10651 C C . GLY E 1 169 ? -0.081 24.165 -4.472 1.00 26.01 169 GLY E C 1
ATOM 10652 O O . GLY E 1 169 ? -1.101 23.474 -4.549 1.00 30.07 169 GLY E O 1
ATOM 10656 N N . LEU E 1 170 ? -0.034 25.289 -3.757 1.00 29.05 170 LEU E N 1
ATOM 10657 C CA . LEU E 1 170 ? -1.242 25.833 -3.151 1.00 28.58 170 LEU E CA 1
ATOM 10658 C C . LEU E 1 170 ? -2.277 26.169 -4.211 1.00 35.53 170 LEU E C 1
ATOM 10659 O O . LEU E 1 170 ? -3.464 25.859 -4.054 1.00 31.54 170 LEU E O 1
ATOM 10675 N N . ALA E 1 171 ? -1.845 26.808 -5.301 1.00 31.55 171 ALA E N 1
ATOM 10676 C CA . ALA E 1 171 ? -2.765 27.152 -6.377 1.00 34.05 171 ALA E CA 1
ATOM 10677 C C . ALA E 1 171 ? -3.353 25.900 -7.013 1.00 27.55 171 ALA E C 1
ATOM 10678 O O . ALA E 1 171 ? -4.546 25.855 -7.332 1.00 31.11 171 ALA E O 1
ATOM 10685 N N . LEU E 1 172 ? -2.530 24.867 -7.192 1.00 31.74 172 LEU E N 1
ATOM 10686 C CA . LEU E 1 172 ? -3.009 23.614 -7.764 1.00 28.47 172 LEU E CA 1
ATOM 10687 C C . LEU E 1 172 ? -4.102 22.997 -6.900 1.00 30.66 172 LEU E C 1
ATOM 10688 O O . LEU E 1 172 ? -5.164 22.612 -7.401 1.00 26.21 172 LEU E O 1
ATOM 10704 N N . ASN E 1 173 ? -3.848 22.877 -5.595 1.00 29.54 173 ASN E N 1
ATOM 10705 C CA . ASN E 1 173 ? -4.828 22.258 -4.711 1.00 31.43 173 ASN E CA 1
ATOM 10706 C C . ASN E 1 173 ? -6.038 23.158 -4.492 1.00 28.43 173 ASN E C 1
ATOM 10707 O O . ASN E 1 173 ? -7.159 22.659 -4.359 1.00 28.03 173 ASN E O 1
ATOM 10718 N N . PHE E 1 174 ? -5.840 24.476 -4.458 1.00 26.57 174 PHE E N 1
ATOM 10719 C CA . PHE E 1 174 ? -6.969 25.383 -4.280 1.00 32.13 174 PHE E CA 1
ATOM 10720 C C . PHE E 1 174 ? -7.895 25.333 -5.486 1.00 29.19 174 PHE E C 1
ATOM 10721 O O . PHE E 1 174 ? -9.122 25.350 -5.335 1.00 29.98 174 PHE E O 1
ATOM 10738 N N . SER E 1 175 ? -7.326 25.253 -6.693 1.00 32.17 175 SER E N 1
ATOM 10739 C CA . SER E 1 175 ? -8.154 25.139 -7.889 1.00 30.87 175 SER E CA 1
ATOM 10740 C C . SER E 1 175 ? -8.941 23.835 -7.885 1.00 27.14 175 SER E C 1
ATOM 10741 O O . SER E 1 175 ? -10.101 23.801 -8.309 1.00 30.18 175 SER E O 1
ATOM 10749 N N . VAL E 1 176 ? -8.327 22.748 -7.410 1.00 30.48 176 VAL E N 1
ATOM 10750 C CA . VAL E 1 176 ? -9.052 21.485 -7.304 1.00 27.24 176 VAL E CA 1
ATOM 10751 C C . VAL E 1 176 ? -10.184 21.611 -6.292 1.00 29.85 176 VAL E C 1
ATOM 10752 O O . VAL E 1 176 ? -11.274 21.063 -6.489 1.00 31.79 176 VAL E O 1
ATOM 10765 N N . PHE E 1 177 ? -9.948 22.333 -5.195 1.00 31.46 177 PHE E N 1
ATOM 10766 C CA . PHE E 1 177 ? -11.018 22.593 -4.235 1.00 32.81 177 PHE E CA 1
ATOM 10767 C C . PHE E 1 1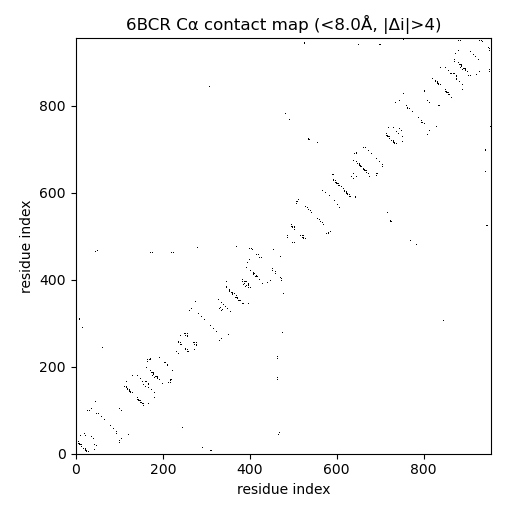77 ? -12.207 23.259 -4.917 1.00 30.62 177 PHE E C 1
ATOM 10768 O O . PHE E 1 177 ? -13.360 22.852 -4.726 1.00 26.09 177 PHE E O 1
ATOM 10785 N N . TYR E 1 178 ? -11.945 24.291 -5.721 1.00 31.71 178 TYR E N 1
ATOM 10786 C CA . TYR E 1 178 ? -13.020 24.948 -6.459 1.00 33.41 178 TYR E CA 1
ATOM 10787 C C . TYR E 1 178 ? -13.722 23.981 -7.397 1.00 32.03 178 TYR E C 1
ATOM 10788 O O . TYR E 1 178 ? -14.946 24.041 -7.562 1.00 33.93 178 TYR E O 1
ATOM 10806 N N . TYR E 1 179 ? -12.961 23.098 -8.041 1.00 30.86 179 TYR E N 1
ATOM 10807 C CA . TYR E 1 179 ? -13.544 22.219 -9.046 1.00 36.27 179 TYR E CA 1
ATOM 10808 C C . TYR E 1 179 ? -14.359 21.102 -8.411 1.00 33.65 179 TYR E C 1
ATOM 10809 O O . TYR E 1 179 ? -15.506 20.869 -8.798 1.00 31.45 179 TYR E O 1
ATOM 10827 N N . GLU E 1 180 ? -13.782 20.407 -7.431 1.00 32.93 180 GLU E N 1
ATOM 10828 C CA A GLU E 1 180 ? -14.380 19.193 -6.886 0.64 33.72 180 GLU E CA 1
ATOM 10829 C CA B GLU E 1 180 ? -14.380 19.194 -6.886 0.36 33.71 180 GLU E CA 1
ATOM 10830 C C . GLU E 1 180 ? -15.314 19.470 -5.714 1.00 36.30 180 GLU E C 1
ATOM 10831 O O . GLU E 1 180 ? -16.352 18.814 -5.586 1.00 31.86 180 GLU E O 1
ATOM 10852 N N . ILE E 1 181 ? -14.971 20.424 -4.855 1.00 28.47 181 ILE E N 1
ATOM 10853 C CA . ILE E 1 181 ? -15.759 20.686 -3.655 1.00 28.97 181 ILE E CA 1
ATOM 10854 C C . ILE E 1 181 ? -16.822 21.746 -3.905 1.00 32.66 181 ILE E C 1
ATOM 10855 O O . ILE E 1 181 ? -17.996 21.549 -3.580 1.00 28.19 181 ILE E O 1
ATOM 10871 N N . LEU E 1 182 ? -16.433 22.894 -4.464 1.00 32.40 182 LEU E N 1
ATOM 10872 C CA . LEU E 1 182 ? -17.389 23.963 -4.729 1.00 29.28 182 LEU E CA 1
ATOM 10873 C C . LEU E 1 182 ? -18.127 23.773 -6.044 1.00 38.18 182 LEU E C 1
ATOM 10874 O O . LEU E 1 182 ? -19.116 24.470 -6.289 1.00 38.16 182 LEU E O 1
ATOM 10890 N N . ASN E 1 183 ? -17.665 22.858 -6.894 1.00 34.84 183 ASN E N 1
ATOM 10891 C CA . ASN E 1 183 ? -18.303 22.608 -8.181 1.00 35.55 183 ASN E CA 1
ATOM 10892 C C . ASN E 1 183 ? -18.389 23.896 -8.999 1.00 43.75 183 ASN E C 1
ATOM 10893 O O . ASN E 1 183 ? -19.371 24.152 -9.698 1.00 37.52 183 ASN E O 1
ATOM 10904 N N . ASN E 1 184 ? -17.353 24.727 -8.894 1.00 38.92 184 ASN E N 1
ATOM 10905 C CA . ASN E 1 184 ? -17.215 25.902 -9.743 1.00 33.36 184 ASN E CA 1
ATOM 10906 C C . ASN E 1 184 ? -16.056 25.652 -10.699 1.00 31.20 184 ASN E C 1
ATOM 10907 O O . ASN E 1 184 ? -14.932 26.100 -10.440 1.00 33.56 184 ASN E O 1
ATOM 10918 N N . PRO E 1 185 ? -16.277 24.931 -11.802 1.00 33.55 185 PRO E N 1
ATOM 10919 C CA . PRO E 1 185 ? -15.150 24.614 -12.689 1.00 34.97 185 PRO E CA 1
ATOM 10920 C C . PRO E 1 185 ? -14.567 25.830 -13.390 1.00 31.75 185 PRO E C 1
ATOM 10921 O O . PRO E 1 185 ? -13.357 25.857 -13.650 1.00 36.65 185 PRO E O 1
ATOM 10932 N N . GLU E 1 186 ? -15.384 26.839 -13.704 1.00 33.70 186 GLU E N 1
ATOM 10933 C CA A GLU E 1 186 ? -14.860 28.038 -14.354 0.66 32.82 186 GLU E CA 1
ATOM 10934 C CA B GLU E 1 186 ? -14.860 28.037 -14.354 0.34 32.84 186 GLU E CA 1
ATOM 10935 C C . GLU E 1 186 ? -13.867 28.765 -13.456 1.00 31.62 186 GLU E C 1
ATOM 10936 O O . GLU E 1 186 ? -12.803 29.195 -13.915 1.00 25.61 186 GLU E O 1
ATOM 10957 N N . LEU E 1 187 ? -14.197 28.919 -12.173 1.00 32.45 187 LEU E N 1
ATOM 10958 C CA . LEU E 1 187 ? -13.264 29.544 -11.243 1.00 30.34 187 LEU E CA 1
ATOM 10959 C C . LEU E 1 187 ? -12.034 28.669 -11.029 1.00 26.76 187 LEU E C 1
ATOM 10960 O O . LEU E 1 187 ? -10.909 29.177 -10.956 1.00 31.18 187 LEU E O 1
ATOM 10976 N N . ALA E 1 188 ? -12.224 27.351 -10.929 1.00 28.10 188 ALA E N 1
ATOM 10977 C CA . ALA E 1 188 ? -11.084 26.448 -10.807 1.00 26.11 188 ALA E CA 1
ATOM 10978 C C . ALA E 1 188 ? -10.119 26.636 -11.970 1.00 28.97 188 ALA E C 1
ATOM 10979 O O . ALA E 1 188 ? -8.901 26.733 -11.778 1.00 32.54 188 ALA E O 1
ATOM 10986 N N . CYS E 1 189 ? -10.653 2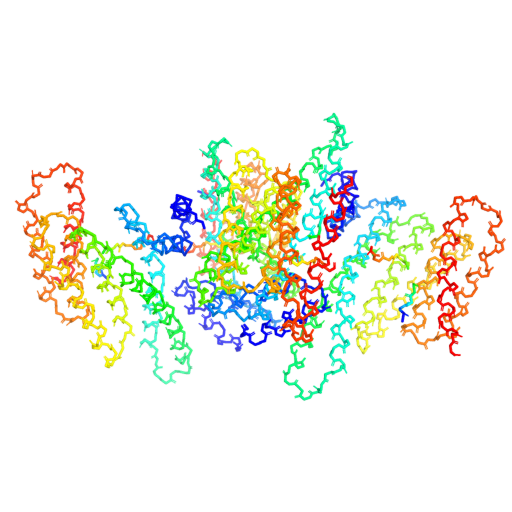6.701 -13.189 1.00 35.06 189 CYS E N 1
ATOM 10987 C CA . CYS E 1 189 ? -9.809 26.897 -14.362 1.00 35.24 189 CYS E CA 1
ATOM 10988 C C . CYS E 1 189 ? -9.064 28.224 -14.288 1.00 31.44 189 CYS E C 1
ATOM 10989 O O . CYS E 1 189 ? -7.839 28.270 -14.449 1.00 34.58 189 CYS E O 1
ATOM 10997 N N . THR E 1 190 ? -9.784 29.316 -14.030 1.00 34.19 190 THR E N 1
ATOM 10998 C CA . THR E 1 190 ? -9.137 30.622 -13.959 1.00 29.05 190 THR E CA 1
ATOM 10999 C C . THR E 1 190 ? -8.077 30.654 -12.865 1.00 34.11 190 THR E C 1
ATOM 11000 O O . THR E 1 190 ? -7.022 31.277 -13.033 1.00 34.20 190 THR E O 1
ATOM 11011 N N . LEU E 1 191 ? -8.330 29.988 -11.737 1.00 35.50 191 LEU E N 1
ATOM 11012 C CA . LEU E 1 191 ? -7.344 29.993 -10.660 1.00 28.80 191 LEU E CA 1
ATOM 11013 C C . LEU E 1 191 ? -6.068 29.290 -11.102 1.00 30.96 191 LEU E C 1
ATOM 11014 O O . LEU E 1 191 ? -4.962 29.809 -10.915 1.00 35.11 191 LEU E O 1
ATOM 11030 N N . ALA E 1 192 ? -6.206 28.107 -11.704 1.00 32.14 192 ALA E N 1
ATOM 11031 C CA . ALA E 1 192 ? -5.036 27.386 -12.191 1.00 37.50 192 ALA E CA 1
ATOM 11032 C C . ALA E 1 192 ? -4.362 28.138 -13.333 1.00 41.28 192 ALA E C 1
ATOM 11033 O O . ALA E 1 192 ? -3.129 28.153 -13.431 1.00 34.88 192 ALA E O 1
ATOM 11040 N N . LYS E 1 193 ? -5.157 28.766 -14.202 1.00 36.81 193 LYS E N 1
ATOM 11041 C CA . LYS E 1 193 ? -4.604 29.510 -15.330 1.00 38.98 193 LYS E CA 1
ATOM 11042 C C . LYS E 1 193 ? -3.747 30.675 -14.850 1.00 39.37 193 LYS E C 1
ATOM 11043 O O . LYS E 1 193 ? -2.642 30.901 -15.357 1.00 40.00 193 LYS E O 1
ATOM 11062 N N . THR E 1 194 ? -4.248 31.430 -13.871 1.00 37.35 194 THR E N 1
ATOM 11063 C CA . THR E 1 194 ? -3.523 32.597 -13.378 1.00 33.97 194 THR E CA 1
ATOM 11064 C C . THR E 1 194 ? -2.195 32.193 -12.751 1.00 42.09 194 THR E C 1
ATOM 11065 O O . THR E 1 194 ? -1.157 32.812 -13.016 1.00 41.76 194 THR E O 1
ATOM 11076 N N . ALA E 1 195 ? -2.208 31.158 -11.907 1.00 39.01 195 ALA E N 1
ATOM 11077 C CA . ALA E 1 195 ? -0.975 30.702 -11.273 1.00 37.57 195 ALA E CA 1
ATOM 11078 C C . ALA E 1 195 ? 0.050 30.282 -12.319 1.00 38.63 195 ALA E C 1
ATOM 11079 O O . ALA E 1 195 ? 1.233 30.627 -12.225 1.00 43.43 195 ALA E O 1
ATOM 11086 N N . PHE E 1 196 ? -0.391 29.529 -13.325 1.00 42.68 196 PHE E N 1
ATOM 11087 C CA . PHE E 1 196 ? 0.498 29.112 -14.404 1.00 42.64 196 PHE E CA 1
ATOM 11088 C C . PHE E 1 196 ? 1.050 30.320 -15.153 1.00 42.60 196 PHE E C 1
ATOM 11089 O O . PHE E 1 196 ? 2.269 30.506 -15.252 1.00 45.91 196 PHE E O 1
ATOM 11106 N N . ASP E 1 197 ? 0.157 31.146 -15.702 1.00 43.16 197 ASP E N 1
ATOM 11107 C CA . ASP E 1 197 ? 0.585 32.291 -16.501 1.00 45.51 197 ASP E CA 1
ATOM 11108 C C . ASP E 1 197 ? 1.559 33.176 -15.735 1.00 43.90 197 ASP E C 1
ATOM 11109 O O . ASP E 1 197 ? 2.562 33.636 -16.292 1.00 45.52 197 ASP E O 1
ATOM 11118 N N . GLU E 1 198 ? 1.280 33.434 -14.459 1.00 45.45 198 GLU E N 1
ATOM 11119 C CA . GLU E 1 198 ? 2.155 34.295 -13.675 1.00 42.44 198 GLU E CA 1
ATOM 11120 C C . GLU E 1 198 ? 3.462 33.612 -13.299 1.00 43.85 198 GLU E C 1
ATOM 11121 O O . GLU E 1 198 ? 4.391 34.296 -12.859 1.00 50.04 198 GLU E O 1
ATOM 11133 N N . ALA E 1 199 ? 3.561 32.295 -13.471 1.00 46.34 199 ALA E N 1
ATOM 11134 C CA . ALA E 1 199 ? 4.802 31.580 -13.210 1.00 44.61 199 ALA E CA 1
ATOM 11135 C C . ALA E 1 199 ? 5.707 31.526 -14.433 1.00 52.50 199 ALA E C 1
ATOM 11136 O O . ALA E 1 199 ? 6.934 31.557 -14.288 1.00 53.72 199 ALA E O 1
ATOM 11143 N N . ILE E 1 200 ? 5.129 31.452 -15.635 1.00 53.04 200 ILE E N 1
ATOM 11144 C CA . ILE E 1 200 ? 5.928 31.482 -16.860 1.00 60.49 200 ILE E CA 1
ATOM 11145 C C . ILE E 1 200 ? 6.885 32.666 -16.824 1.00 69.10 200 ILE E C 1
ATOM 11146 O O . ILE E 1 200 ? 8.110 32.507 -16.870 1.00 69.16 200 ILE E O 1
ATOM 11162 N N . ALA E 1 201 ? 6.324 33.874 -16.737 1.00 67.99 201 ALA E N 1
ATOM 11163 C CA . ALA E 1 201 ? 7.103 35.103 -16.806 1.00 72.15 201 ALA E CA 1
ATOM 11164 C C . ALA E 1 201 ? 8.428 34.992 -16.058 1.00 76.24 201 ALA E C 1
ATOM 11165 O O . ALA E 1 201 ? 9.504 35.175 -16.638 1.00 78.78 201 ALA E O 1
ATOM 11172 N N . GLU E 1 202 ? 8.366 34.670 -14.768 1.00 77.00 202 GLU E N 1
ATOM 11173 C CA . GLU E 1 202 ? 9.553 34.652 -13.922 1.00 77.96 202 GLU E CA 1
ATOM 11174 C C . GLU E 1 202 ? 10.380 33.377 -14.064 1.00 81.09 202 GLU E C 1
ATOM 11175 O O . GLU E 1 202 ? 11.421 33.265 -13.408 1.00 83.84 202 GLU E O 1
ATOM 11187 N N . LEU E 1 203 ? 9.964 32.420 -14.900 1.00 79.41 203 LEU E N 1
ATOM 11188 C CA . LEU E 1 203 ? 10.741 31.190 -15.052 1.00 80.38 203 LEU E CA 1
ATOM 11189 C C . LEU E 1 203 ? 12.192 31.488 -15.413 1.00 88.82 203 LEU E C 1
ATOM 11190 O O . LEU E 1 203 ? 13.109 30.795 -14.956 1.00 88.24 203 LEU E O 1
ATOM 11206 N N . ASP E 1 204 ? 12.420 32.515 -16.236 1.00 93.58 204 ASP E N 1
ATOM 11207 C CA . ASP E 1 204 ? 13.767 32.786 -16.730 1.00 96.53 204 ASP E CA 1
ATOM 11208 C C . ASP E 1 204 ? 14.740 33.089 -15.599 1.00 97.55 204 ASP E C 1
ATOM 11209 O O . ASP E 1 204 ? 15.929 32.763 -15.702 1.00 102.26 204 ASP E O 1
ATOM 11218 N N . THR E 1 205 ? 14.264 33.698 -14.517 1.00 95.27 205 THR E N 1
ATOM 11219 C CA . THR E 1 205 ? 15.135 34.179 -13.451 1.00 96.25 205 THR E CA 1
ATOM 11220 C C . THR E 1 205 ? 15.544 33.085 -12.470 1.00 95.92 205 THR E C 1
ATOM 11221 O O . THR E 1 205 ? 16.085 33.406 -11.406 1.00 99.86 205 THR E O 1
ATOM 11232 N N . LEU E 1 206 ? 15.310 31.817 -12.796 1.00 88.92 206 LEU E N 1
ATOM 11233 C CA . LEU E 1 206 ? 15.584 30.714 -11.889 1.00 87.06 206 LEU E CA 1
ATOM 11234 C C . LEU E 1 206 ? 16.742 29.865 -12.394 1.00 88.18 206 LEU E C 1
ATOM 11235 O O . LEU E 1 206 ? 17.071 29.857 -13.583 1.00 85.78 206 LEU E O 1
ATOM 11251 N N . ASN E 1 207 ? 17.358 29.145 -11.461 1.00 92.93 207 ASN E N 1
ATOM 11252 C CA . ASN E 1 207 ? 18.299 28.101 -11.817 1.00 97.38 207 ASN E CA 1
ATOM 11253 C C . ASN E 1 207 ? 17.557 26.953 -12.496 1.00 96.44 207 ASN E C 1
ATOM 11254 O O . ASN E 1 207 ? 16.325 26.879 -12.483 1.00 93.24 207 ASN E O 1
ATOM 11265 N N . GLU E 1 208 ? 18.322 26.041 -13.098 1.00 101.64 208 GLU E N 1
ATOM 11266 C CA . GLU E 1 208 ? 17.709 24.822 -13.614 1.00 102.01 208 GLU E CA 1
ATOM 11267 C C . GLU E 1 208 ? 17.237 23.923 -12.480 1.00 94.94 208 GLU E C 1
ATOM 11268 O O . GLU E 1 208 ? 16.289 23.149 -12.657 1.00 95.75 208 GLU E O 1
ATOM 11280 N N . ASP E 1 209 ? 17.880 24.012 -11.315 1.00 90.00 209 ASP E N 1
ATOM 11281 C CA . ASP E 1 209 ? 17.405 23.286 -10.143 1.00 84.87 209 ASP E CA 1
ATOM 11282 C C . ASP E 1 209 ? 15.998 23.733 -9.765 1.00 81.76 209 ASP E C 1
ATOM 11283 O O . ASP E 1 209 ? 15.100 22.905 -9.567 1.00 78.47 209 ASP E O 1
ATOM 11292 N N . SER E 1 210 ? 15.786 25.047 -9.664 1.00 76.08 210 SER E N 1
ATOM 11293 C CA . SER E 1 210 ? 14.459 25.565 -9.349 1.00 70.49 210 SER E CA 1
ATOM 11294 C C . SER E 1 210 ? 13.527 25.462 -10.551 1.00 72.33 210 SER E C 1
ATOM 11295 O O . SER E 1 210 ? 12.341 25.148 -10.399 1.00 65.96 210 SER E O 1
ATOM 11303 N N . TYR E 1 211 ? 14.045 25.729 -11.753 1.00 69.26 211 TYR E N 1
ATOM 11304 C CA . TYR E 1 211 ? 13.236 25.610 -12.962 1.00 71.58 211 TYR E CA 1
ATOM 11305 C C . TYR E 1 211 ? 12.564 24.246 -13.044 1.00 69.22 211 TYR E C 1
ATOM 11306 O O . TYR E 1 211 ? 11.407 24.138 -13.466 1.00 72.80 211 TYR E O 1
ATOM 11324 N N . LYS E 1 212 ? 13.278 23.191 -12.650 1.00 72.69 212 LYS E N 1
ATOM 11325 C CA . LYS E 1 212 ? 12.696 21.853 -12.664 1.00 70.35 212 LYS E CA 1
ATOM 11326 C C . LYS E 1 212 ? 11.515 21.764 -11.707 1.00 67.02 212 LYS E C 1
ATOM 11327 O O . LYS E 1 212 ? 10.432 21.299 -12.077 1.00 64.45 212 LYS E O 1
ATOM 11346 N N . ASP E 1 213 ? 11.712 22.208 -10.463 1.00 73.51 213 ASP E N 1
ATOM 11347 C CA . ASP E 1 213 ? 10.666 22.087 -9.453 1.00 72.60 213 ASP E CA 1
ATOM 11348 C C . ASP E 1 213 ? 9.416 22.861 -9.852 1.00 67.60 213 ASP E C 1
ATOM 11349 O O . ASP E 1 213 ? 8.294 22.357 -9.716 1.00 62.93 213 ASP E O 1
ATOM 11358 N N . SER E 1 214 ? 9.586 24.090 -10.344 1.00 61.37 214 SER E N 1
ATOM 11359 C CA . SER E 1 214 ? 8.435 24.880 -10.766 1.00 60.41 214 SER E CA 1
ATOM 11360 C C . SER E 1 214 ? 7.763 24.268 -11.990 1.00 60.29 214 SER E C 1
ATOM 11361 O O . SER E 1 214 ? 6.534 24.143 -12.032 1.00 56.85 214 SER E O 1
ATOM 11369 N N . THR E 1 215 ? 8.555 23.876 -12.992 1.00 56.55 215 THR E N 1
ATOM 11370 C CA . THR E 1 215 ? 7.993 23.302 -14.210 1.00 58.84 215 THR E CA 1
ATOM 11371 C C . THR E 1 215 ? 7.145 22.072 -13.912 1.00 53.46 215 THR E C 1
ATOM 11372 O O . THR E 1 215 ? 6.142 21.830 -14.591 1.00 53.58 215 THR E O 1
ATOM 11383 N N . LEU E 1 216 ? 7.529 21.287 -12.906 1.00 59.51 216 LEU E N 1
ATOM 11384 C CA . LEU E 1 216 ? 6.771 20.089 -12.560 1.00 61.12 216 LEU E CA 1
ATOM 11385 C C . LEU E 1 216 ? 5.351 20.446 -12.137 1.00 52.62 216 LEU E C 1
ATOM 11386 O O . LEU E 1 216 ? 4.373 19.907 -12.668 1.00 52.47 216 LEU E O 1
ATOM 11402 N N . ILE E 1 217 ? 5.220 21.357 -11.170 1.00 49.92 217 ILE E N 1
ATOM 11403 C CA . ILE E 1 217 ? 3.899 21.740 -10.681 1.00 52.27 217 ILE E CA 1
ATOM 11404 C C . ILE E 1 217 ? 3.118 22.461 -11.772 1.00 46.38 217 ILE E C 1
ATOM 11405 O O . ILE E 1 217 ? 1.920 22.218 -11.963 1.00 38.67 217 ILE E O 1
ATOM 11421 N N . MET E 1 218 ? 3.782 23.357 -12.508 1.00 46.16 218 MET E N 1
ATOM 11422 C CA . MET E 1 218 ? 3.115 24.046 -13.607 1.00 41.28 218 MET E CA 1
ATOM 11423 C C . MET E 1 218 ? 2.531 23.051 -14.601 1.00 40.13 218 MET E C 1
ATOM 11424 O O . MET E 1 218 ? 1.436 23.264 -15.134 1.00 49.04 218 MET E O 1
ATOM 11438 N N . GLN E 1 219 ? 3.241 21.950 -14.854 1.00 41.28 219 GLN E N 1
ATOM 11439 C CA . GLN E 1 219 ? 2.717 20.923 -15.746 1.00 48.38 219 GLN E CA 1
ATOM 11440 C C . GLN E 1 219 ? 1.463 20.280 -15.165 1.00 46.03 219 GLN E C 1
ATOM 11441 O O . GLN E 1 219 ? 0.531 19.940 -15.902 1.00 47.61 219 GLN E O 1
ATOM 11455 N N . LEU E 1 220 ? 1.425 20.099 -13.843 1.00 44.74 220 LEU E N 1
ATOM 11456 C CA . LEU E 1 220 ? 0.234 19.543 -13.207 1.00 45.75 220 LEU E CA 1
ATOM 11457 C C . LEU E 1 220 ? -0.948 20.497 -13.332 1.00 39.74 220 LEU E C 1
ATOM 11458 O O . LEU E 1 220 ? -2.080 20.066 -13.579 1.00 40.61 220 LEU E O 1
ATOM 11474 N N . LEU E 1 221 ? -0.706 21.798 -13.164 1.00 42.59 221 LEU E N 1
ATOM 11475 C CA . LEU E 1 221 ? -1.759 22.784 -13.381 1.00 36.88 221 LEU E CA 1
ATOM 11476 C C . LEU E 1 221 ? -2.309 22.686 -14.797 1.00 44.80 221 LEU E C 1
ATOM 11477 O O . LEU E 1 221 ? -3.528 22.657 -15.005 1.00 38.81 221 LEU E O 1
ATOM 11493 N N . ARG E 1 222 ? -1.420 22.633 -15.790 1.00 46.25 222 ARG E N 1
ATOM 11494 C CA . ARG E 1 222 ? -1.868 22.525 -17.173 1.00 43.44 222 ARG E CA 1
ATOM 11495 C C . ARG E 1 222 ? -2.597 21.211 -17.419 1.00 43.80 222 ARG E C 1
ATOM 11496 O O . ARG E 1 222 ? -3.535 21.165 -18.222 1.00 46.67 222 ARG E O 1
ATOM 11517 N N . ASP E 1 223 ? -2.195 20.138 -16.732 1.00 47.57 223 ASP E N 1
ATOM 11518 C CA . ASP E 1 223 ? -2.899 18.866 -16.869 1.00 45.24 223 ASP E CA 1
ATOM 11519 C C . ASP E 1 223 ? -4.340 18.987 -16.388 1.00 42.75 223 ASP E C 1
ATOM 11520 O O . ASP E 1 223 ? -5.272 18.536 -17.064 1.00 48.62 223 ASP E O 1
ATOM 11529 N N . ASN E 1 224 ? -4.542 19.590 -15.214 1.00 43.96 224 ASN E N 1
ATOM 11530 C CA . ASN E 1 224 ? -5.900 19.808 -14.723 1.00 38.55 224 ASN E CA 1
ATOM 11531 C C . ASN E 1 224 ? -6.700 20.677 -15.685 1.00 38.08 224 ASN E C 1
ATOM 11532 O O . ASN E 1 224 ? -7.862 20.377 -15.980 1.00 38.97 224 ASN E O 1
ATOM 11543 N N . LEU E 1 225 ? -6.101 21.763 -16.179 1.00 39.88 225 LEU E N 1
ATOM 11544 C CA . LEU E 1 225 ? -6.790 22.611 -17.149 1.00 42.07 225 LEU E CA 1
ATOM 11545 C C . LEU E 1 225 ? -7.234 21.804 -18.363 1.00 41.82 225 LEU E C 1
ATOM 11546 O O . LEU E 1 225 ? -8.394 21.879 -18.784 1.00 40.03 225 LEU E O 1
ATOM 11562 N N . THR E 1 226 ? -6.316 21.029 -18.944 1.00 44.50 226 THR E N 1
ATOM 11563 C CA . THR E 1 226 ? -6.655 20.209 -20.102 1.00 47.51 226 THR E CA 1
ATOM 11564 C C . THR E 1 226 ? -7.833 19.294 -19.793 1.00 49.24 226 THR E C 1
ATOM 11565 O O . THR E 1 226 ? -8.778 19.188 -20.583 1.00 56.44 226 THR E O 1
ATOM 11576 N N . LEU E 1 227 ? -7.794 18.624 -18.642 1.00 49.97 227 LEU E N 1
ATOM 11577 C CA . LEU E 1 227 ? -8.888 17.737 -18.263 1.00 45.51 227 LEU E CA 1
ATOM 11578 C C . LEU E 1 227 ? -10.196 18.507 -18.129 1.00 48.03 227 LEU E C 1
ATOM 11579 O O . LEU E 1 227 ? -11.239 18.080 -18.637 1.00 54.39 227 LEU E O 1
ATOM 11595 N N . TRP E 1 228 ? -10.155 19.656 -17.454 1.00 48.16 228 TRP E N 1
ATOM 11596 C CA . TRP E 1 228 ? -11.376 20.376 -17.120 1.00 44.58 228 TRP E CA 1
ATOM 11597 C C . TRP E 1 228 ? -11.994 21.081 -18.322 1.00 42.73 228 TRP E C 1
ATOM 11598 O O . TRP E 1 228 ? -13.191 21.388 -18.292 1.00 44.68 228 TRP E O 1
ATOM 11619 N N . THR E 1 229 ? -11.214 21.349 -19.370 1.00 46.97 229 THR E N 1
ATOM 11620 C CA . THR E 1 229 ? -11.727 21.950 -20.596 1.00 47.53 229 THR E CA 1
ATOM 11621 C C . THR E 1 229 ? -11.791 20.946 -21.742 1.00 59.57 229 THR E C 1
ATOM 11622 O O . THR E 1 229 ? -11.928 21.343 -22.903 1.00 66.53 229 THR E O 1
ATOM 11633 N N . SER E 1 230 ? -11.700 19.650 -21.437 1.00 65.68 230 SER E N 1
ATOM 11634 C CA . SER E 1 230 ? -11.611 18.642 -22.489 1.00 74.78 230 SER E CA 1
ATOM 11635 C C . SER E 1 230 ? -12.862 18.639 -23.360 1.00 87.42 230 SER E C 1
ATOM 11636 O O . SER E 1 230 ? -12.780 18.776 -24.586 1.00 88.68 230 SER E O 1
ATOM 11644 N N . ASP E 1 231 ? -14.029 18.482 -22.744 1.00 91.27 231 ASP E N 1
ATOM 11645 C CA . ASP E 1 231 ? -15.282 18.389 -23.486 1.00 97.00 231 ASP E CA 1
ATOM 11646 C C . ASP E 1 231 ? -16.042 19.710 -23.436 1.00 98.32 231 ASP E C 1
ATOM 11647 O O . ASP E 1 231 ? -15.816 20.598 -24.259 1.00 98.68 231 ASP E O 1
ATOM 11656 N N . MET F 1 1 ? -20.083 -12.644 13.504 1.00 67.93 1 MET F N 1
ATOM 11657 C CA . MET F 1 1 ? -20.566 -12.589 12.096 1.00 59.90 1 MET F CA 1
ATOM 11658 C C . MET F 1 1 ? -20.531 -13.984 11.476 1.00 65.27 1 MET F C 1
ATOM 11659 O O . MET F 1 1 ? -19.595 -14.752 11.705 1.00 58.79 1 MET F O 1
ATOM 11675 N N . GLU F 1 2 ? -21.560 -14.308 10.697 1.00 61.81 2 GLU F N 1
ATOM 11676 C CA . GLU F 1 2 ? -21.665 -15.620 10.083 1.00 63.04 2 GLU F CA 1
ATOM 11677 C C . GLU F 1 2 ? -20.884 -15.661 8.771 1.00 60.19 2 GLU F C 1
ATOM 11678 O O . GLU F 1 2 ? -20.481 -14.633 8.219 1.00 49.39 2 GLU F O 1
ATOM 11690 N N . LYS F 1 3 ? -20.691 -16.880 8.262 1.00 55.96 3 LYS F N 1
ATOM 11691 C CA . LYS F 1 3 ? -19.769 -17.094 7.150 1.00 54.60 3 LYS F CA 1
ATOM 11692 C C . LYS F 1 3 ? -20.125 -16.225 5.949 1.00 56.76 3 LYS F C 1
ATOM 11693 O O . LYS F 1 3 ? -19.260 -15.546 5.384 1.00 44.44 3 LYS F O 1
ATOM 11712 N N . THR F 1 4 ? -21.396 -16.235 5.538 1.00 51.62 4 THR F N 1
ATOM 11713 C CA . THR F 1 4 ? -21.784 -15.530 4.319 1.00 52.20 4 THR F CA 1
ATOM 11714 C C . THR F 1 4 ? -21.393 -14.058 4.383 1.00 48.20 4 THR F C 1
ATOM 11715 O O . THR F 1 4 ? -20.819 -13.515 3.433 1.00 50.11 4 THR F O 1
ATOM 11726 N N . GLU F 1 5 ? -21.709 -13.389 5.495 1.00 43.32 5 GLU F N 1
ATOM 11727 C CA . GLU F 1 5 ? -21.364 -11.978 5.617 1.00 45.94 5 GLU F CA 1
ATOM 11728 C C . GLU F 1 5 ? -19.859 -11.779 5.761 1.00 39.24 5 GLU F C 1
ATOM 11729 O O . GLU F 1 5 ? -19.332 -10.749 5.329 1.00 41.24 5 GLU F O 1
ATOM 11741 N N . LEU F 1 6 ? -19.153 -12.747 6.353 1.00 40.37 6 LEU F N 1
ATOM 11742 C CA . LEU F 1 6 ? -17.699 -12.652 6.443 1.00 44.70 6 LEU F CA 1
ATOM 11743 C C . LEU F 1 6 ? -17.059 -12.691 5.060 1.00 39.43 6 LEU F C 1
ATOM 11744 O O . LEU F 1 6 ? -16.078 -11.982 4.805 1.00 33.41 6 LEU F O 1
ATOM 11760 N N . ILE F 1 7 ? -17.602 -13.510 4.155 1.00 35.27 7 ILE F N 1
ATOM 11761 C CA . ILE F 1 7 ? -17.078 -13.580 2.793 1.00 40.87 7 ILE F CA 1
ATOM 11762 C C . ILE F 1 7 ? -17.414 -12.307 2.032 1.00 36.49 7 ILE F C 1
ATOM 11763 O O . ILE F 1 7 ? -16.581 -11.772 1.290 1.00 35.25 7 ILE F O 1
ATOM 11779 N N . GLN F 1 8 ? -18.639 -11.802 2.193 1.00 40.51 8 GLN F N 1
ATOM 11780 C CA . GLN F 1 8 ? -18.983 -10.523 1.584 1.00 41.50 8 GLN F CA 1
ATOM 11781 C C . GLN F 1 8 ? -18.042 -9.429 2.065 1.00 35.34 8 GLN F C 1
ATOM 11782 O O . GLN F 1 8 ? -17.602 -8.585 1.277 1.00 38.37 8 GLN F O 1
ATOM 11796 N N . LYS F 1 9 ? -17.731 -9.422 3.362 1.00 33.01 9 LYS F N 1
ATOM 11797 C CA . LYS F 1 9 ? -16.858 -8.389 3.904 1.00 34.60 9 LYS F CA 1
ATOM 11798 C C . LYS F 1 9 ? -15.427 -8.572 3.412 1.00 33.06 9 LYS F C 1
ATOM 11799 O O . LYS F 1 9 ? -14.744 -7.592 3.094 1.00 32.79 9 LYS F O 1
ATOM 11818 N N . ALA F 1 10 ? -14.963 -9.822 3.328 1.00 29.53 10 ALA F N 1
ATOM 11819 C CA . ALA F 1 10 ? -13.630 -10.088 2.797 1.00 35.74 10 ALA F CA 1
ATOM 11820 C C . ALA F 1 10 ? -13.494 -9.578 1.368 1.00 31.05 10 ALA F C 1
ATOM 11821 O O . ALA F 1 10 ? -12.484 -8.955 1.016 1.00 33.55 10 ALA F O 1
ATOM 11828 N N . LYS F 1 11 ? -14.502 -9.834 0.531 1.00 26.16 11 LYS F N 1
ATOM 11829 C CA . LYS F 1 11 ? -14.457 -9.369 -0.853 1.00 28.52 11 LYS F CA 1
ATOM 11830 C C . LYS F 1 11 ? -14.505 -7.850 -0.929 1.00 30.91 11 LYS F C 1
ATOM 11831 O O . LYS F 1 11 ? -13.848 -7.245 -1.786 1.00 29.11 11 LYS F O 1
ATOM 11850 N N . LEU F 1 12 ? -15.290 -7.215 -0.055 1.00 30.69 12 LEU F N 1
ATOM 11851 C CA . LEU F 1 12 ? -15.300 -5.756 0.000 1.00 34.52 12 LEU F CA 1
ATOM 11852 C C . LEU F 1 12 ? -13.933 -5.226 0.405 1.00 31.80 12 LEU F C 1
ATOM 11853 O O . LEU F 1 12 ? -13.408 -4.289 -0.206 1.00 35.14 12 LEU F O 1
ATOM 11869 N N . ALA F 1 13 ? -13.345 -5.815 1.448 1.00 31.51 13 ALA F N 1
ATOM 11870 C CA . ALA F 1 13 ? -12.036 -5.375 1.911 1.00 32.47 13 ALA F CA 1
ATOM 11871 C C . ALA F 1 13 ? -10.984 -5.545 0.823 1.00 32.68 13 ALA F C 1
ATOM 11872 O O . ALA F 1 13 ? -10.134 -4.670 0.631 1.00 30.39 13 ALA F O 1
ATOM 11879 N N . GLU F 1 14 ? -11.027 -6.662 0.096 1.00 32.84 14 GLU F N 1
ATOM 11880 C CA . GLU F 1 14 ? -10.099 -6.857 -1.012 1.00 30.64 14 GLU F CA 1
ATOM 11881 C C . GLU F 1 14 ? -10.217 -5.721 -2.016 1.00 31.13 14 GLU F C 1
ATOM 11882 O O . GLU F 1 14 ? -9.212 -5.146 -2.447 1.00 34.37 14 GLU F O 1
ATOM 11894 N N . GLN F 1 15 ? -11.449 -5.376 -2.394 1.00 33.31 15 GLN F N 1
ATOM 11895 C CA A GLN F 1 15 ? -11.664 -4.287 -3.344 0.38 35.08 15 GLN F CA 1
ATOM 11896 C CA B GLN F 1 15 ? -11.639 -4.296 -3.353 0.62 35.06 15 GLN F CA 1
ATOM 11897 C C . GLN F 1 15 ? -11.102 -2.974 -2.814 1.00 35.61 15 GLN F C 1
ATOM 11898 O O . GLN F 1 15 ? -10.513 -2.186 -3.564 1.00 32.98 15 GLN F O 1
ATOM 11925 N N . ALA F 1 16 ? -11.278 -2.721 -1.519 1.00 34.47 16 ALA F N 1
ATOM 11926 C CA . ALA F 1 16 ? -10.775 -1.500 -0.900 1.00 33.95 16 ALA F CA 1
ATOM 11927 C C . ALA F 1 16 ? -9.298 -1.581 -0.548 1.00 33.35 16 ALA F C 1
ATOM 11928 O O . ALA F 1 16 ? -8.755 -0.611 -0.009 1.00 33.38 16 ALA F O 1
ATOM 11935 N N . GLU F 1 17 ? -8.641 -2.705 -0.838 1.00 34.60 17 GLU F N 1
ATOM 11936 C CA . GLU F 1 17 ? -7.239 -2.915 -0.478 1.00 35.79 17 GLU F CA 1
ATOM 11937 C C . GLU F 1 17 ? -7.018 -2.770 1.023 1.00 35.54 17 GLU F C 1
ATOM 11938 O O . GLU F 1 17 ? -5.968 -2.301 1.466 1.00 32.76 17 GLU F O 1
ATOM 11950 N N . ARG F 1 18 ? -8.011 -3.170 1.816 1.00 30.16 18 ARG F N 1
ATOM 11951 C CA . ARG F 1 18 ? -7.882 -3.212 3.271 1.00 31.82 18 ARG F CA 1
ATOM 11952 C C . ARG F 1 18 ? -7.633 -4.664 3.665 1.00 33.85 18 ARG F C 1
ATOM 11953 O O . ARG F 1 18 ? -8.530 -5.395 4.076 1.00 31.46 18 ARG F O 1
ATOM 11974 N N . TYR F 1 19 ? -6.372 -5.076 3.537 1.00 32.63 19 TYR F N 1
ATOM 11975 C CA . TYR F 1 19 ? -6.016 -6.485 3.646 1.00 30.78 19 TYR F CA 1
ATOM 11976 C C . TYR F 1 19 ? -5.967 -6.994 5.082 1.00 32.47 19 TYR F C 1
ATOM 11977 O O . TYR F 1 19 ? -6.142 -8.198 5.296 1.00 32.67 19 TYR F O 1
ATOM 11995 N N . ASP F 1 20 ? -5.745 -6.124 6.070 1.00 27.11 20 ASP F N 1
ATOM 11996 C CA . ASP F 1 20 ? -5.870 -6.557 7.459 1.00 29.72 20 ASP F CA 1
ATOM 11997 C C . ASP F 1 20 ? -7.298 -6.997 7.756 1.00 31.91 20 ASP F C 1
ATOM 11998 O O . ASP F 1 20 ? -7.523 -8.064 8.339 1.00 32.55 20 ASP F O 1
ATOM 12007 N N . ASP F 1 21 ? -8.282 -6.187 7.357 1.00 29.31 21 ASP F N 1
ATOM 12008 C CA . ASP F 1 21 ? -9.679 -6.579 7.522 1.00 29.48 21 ASP F CA 1
ATOM 12009 C C . ASP F 1 21 ? -9.969 -7.876 6.782 1.00 29.33 21 ASP F C 1
ATOM 12010 O O . ASP F 1 21 ? -10.628 -8.778 7.313 1.00 34.81 21 ASP F O 1
ATOM 12019 N N . MET F 1 22 ? -9.494 -7.977 5.541 1.00 27.08 22 MET F N 1
ATOM 12020 C CA . MET F 1 22 ? -9.710 -9.183 4.750 1.00 27.28 22 MET F CA 1
ATOM 12021 C C . MET F 1 22 ? -9.173 -10.412 5.473 1.00 33.52 22 MET F C 1
ATOM 12022 O O . MET F 1 22 ? -9.859 -11.436 5.577 1.00 30.00 22 MET F O 1
ATOM 12036 N N . ALA F 1 23 ? -7.944 -10.327 5.987 1.00 33.71 23 ALA F N 1
ATOM 12037 C CA . ALA F 1 23 ? -7.343 -11.472 6.662 1.00 32.40 23 ALA F CA 1
ATOM 12038 C C . ALA F 1 23 ? -8.068 -11.792 7.962 1.00 38.04 23 ALA F C 1
ATOM 12039 O O . ALA F 1 23 ? -8.236 -12.967 8.311 1.00 32.84 23 ALA F O 1
ATOM 12046 N N . THR F 1 24 ? -8.487 -10.762 8.701 1.00 33.60 24 THR F N 1
ATOM 12047 C CA . THR F 1 24 ? -9.288 -10.993 9.898 1.00 34.86 24 THR F CA 1
ATOM 12048 C C . THR F 1 24 ? -10.562 -11.752 9.557 1.00 34.75 24 THR F C 1
ATOM 12049 O O . THR F 1 24 ? -10.951 -12.682 10.275 1.00 37.07 24 THR F O 1
ATOM 12060 N N . CYS F 1 25 ? -11.222 -11.373 8.459 1.00 30.62 25 CYS F N 1
ATOM 12061 C CA . CYS F 1 25 ? -12.436 -12.066 8.039 1.00 30.90 25 CYS F CA 1
ATOM 12062 C C . CYS F 1 25 ? -12.154 -13.534 7.748 1.00 39.09 25 CYS F C 1
ATOM 12063 O O . CYS F 1 25 ? -12.859 -14.423 8.240 1.00 36.54 25 CYS F O 1
ATOM 12071 N N . MET F 1 26 ? -11.126 -13.810 6.943 1.00 32.39 26 MET F N 1
ATOM 12072 C CA . MET F 1 26 ? -10.871 -15.186 6.533 1.00 34.08 26 MET F CA 1
ATOM 12073 C C . MET F 1 26 ? -10.292 -16.014 7.673 1.00 35.84 26 MET F C 1
ATOM 12074 O O . MET F 1 26 ? -10.482 -17.236 7.706 1.00 37.69 26 MET F O 1
ATOM 12088 N N . LYS F 1 27 ? -9.592 -15.377 8.615 1.00 27.78 27 LYS F N 1
ATOM 12089 C CA . LYS F 1 27 ? -9.206 -16.072 9.838 1.00 30.01 27 LYS F CA 1
ATOM 12090 C C . LYS F 1 27 ? -10.441 -16.551 10.591 1.00 41.80 27 LYS F C 1
ATOM 12091 O O . LYS F 1 27 ? -10.528 -17.718 10.993 1.00 35.34 27 LYS F O 1
ATOM 12110 N N . ALA F 1 28 ? -11.417 -15.661 10.777 1.00 38.00 28 ALA F N 1
ATOM 12111 C CA . ALA F 1 28 ? -12.656 -16.040 11.448 1.00 38.47 28 ALA F CA 1
ATOM 12112 C C . ALA F 1 28 ? -13.341 -17.191 10.721 1.00 41.02 28 ALA F C 1
ATOM 12113 O O . ALA F 1 28 ? -13.709 -18.199 11.334 1.00 40.35 28 ALA F O 1
ATOM 12120 N N . VAL F 1 29 ? -13.515 -17.059 9.404 1.00 36.43 29 VAL F N 1
ATOM 12121 C CA . VAL F 1 29 ? -14.135 -18.125 8.618 1.00 39.24 29 VAL F CA 1
ATOM 12122 C C . VAL F 1 29 ? -13.409 -19.441 8.860 1.00 46.00 29 VAL F C 1
ATOM 12123 O O . VAL F 1 29 ? -14.031 -20.483 9.097 1.00 42.32 29 VAL F O 1
ATOM 12136 N N . THR F 1 30 ? -12.077 -19.410 8.801 1.00 33.32 30 THR F N 1
ATOM 12137 C CA . THR F 1 30 ? -11.293 -20.621 9.018 1.00 36.01 30 THR F CA 1
ATOM 12138 C C . THR F 1 30 ? -11.553 -21.204 10.400 1.00 39.20 30 THR F C 1
ATOM 12139 O O . THR F 1 30 ? -11.681 -22.424 10.555 1.00 42.48 30 THR F O 1
ATOM 12150 N N . GLU F 1 31 ? -11.631 -20.346 11.418 1.00 37.84 31 GLU F N 1
ATOM 12151 C CA . GLU F 1 31 ? -11.796 -20.816 12.785 1.00 46.95 31 GLU F CA 1
ATOM 12152 C C . GLU F 1 31 ? -13.211 -21.300 13.080 1.00 50.48 31 GLU F C 1
ATOM 12153 O O . GLU F 1 31 ? -13.430 -21.900 14.137 1.00 46.90 31 GLU F O 1
ATOM 12165 N N . GLN F 1 32 ? -14.170 -21.058 12.183 1.00 45.73 32 GLN F N 1
ATOM 12166 C CA . GLN F 1 32 ? -15.484 -21.675 12.334 1.00 57.12 32 GLN F CA 1
ATOM 12167 C C . GLN F 1 32 ? -15.393 -23.191 12.226 1.00 63.34 32 GLN F C 1
ATOM 12168 O O . GLN F 1 32 ? -16.182 -23.906 12.854 1.00 64.22 32 GLN F O 1
ATOM 12182 N N . GLY F 1 33 ? -14.446 -23.697 11.436 1.00 60.69 33 GLY F N 1
ATOM 12183 C CA . GLY F 1 33 ? -14.136 -25.110 11.378 1.00 60.31 33 GLY F CA 1
ATOM 12184 C C . GLY F 1 33 ? -14.541 -25.794 10.089 1.00 57.88 33 GLY F C 1
ATOM 12185 O O . GLY F 1 33 ? -14.048 -26.895 9.810 1.00 59.76 33 GLY F O 1
ATOM 12189 N N . ALA F 1 34 ? -15.415 -25.182 9.297 1.00 51.99 34 ALA F N 1
ATOM 12190 C CA . ALA F 1 34 ? -15.861 -25.808 8.062 1.00 54.72 34 ALA F CA 1
ATOM 12191 C C . ALA F 1 34 ? -14.766 -25.747 7.002 1.00 59.10 34 ALA F C 1
ATOM 12192 O O . ALA F 1 34 ? -13.922 -24.847 6.995 1.00 59.13 34 ALA F O 1
ATOM 12199 N N . GLU F 1 35 ? -14.783 -26.728 6.103 1.00 50.31 35 GLU F N 1
ATOM 12200 C CA . GLU F 1 35 ? -13.825 -26.757 5.009 1.00 49.66 35 GLU F CA 1
ATOM 12201 C C . GLU F 1 35 ? -14.073 -25.596 4.055 1.00 47.33 35 GLU F C 1
ATOM 12202 O O . GLU F 1 35 ? -15.217 -25.203 3.813 1.00 45.68 35 GLU F O 1
ATOM 12214 N N . LEU F 1 36 ? -12.990 -25.047 3.512 1.00 45.75 36 LEU F N 1
ATOM 12215 C CA . LEU F 1 36 ? -13.069 -23.891 2.632 1.00 49.15 36 LEU F CA 1
ATOM 12216 C C . LEU F 1 36 ? -13.295 -24.328 1.191 1.00 41.90 36 LEU F C 1
ATOM 12217 O O . LEU F 1 36 ? -12.760 -25.346 0.744 1.00 46.56 36 LEU F O 1
ATOM 12233 N N . SER F 1 37 ? -14.090 -23.546 0.467 1.00 38.13 37 SER F N 1
ATOM 12234 C CA . SER F 1 37 ? -14.234 -23.731 -0.966 1.00 37.90 37 SER F CA 1
ATOM 12235 C C . SER F 1 37 ? -12.993 -23.201 -1.682 1.00 46.81 37 SER F C 1
ATOM 12236 O O . SER F 1 37 ? -12.071 -22.653 -1.071 1.00 44.91 37 SER F O 1
ATOM 12244 N N . ASN F 1 38 ? -12.971 -23.365 -3.007 1.00 44.09 38 ASN F N 1
ATOM 12245 C CA . ASN F 1 38 ? -11.888 -22.798 -3.803 1.00 52.15 38 ASN F CA 1
ATOM 12246 C C . ASN F 1 38 ? -11.828 -21.286 -3.632 1.00 49.82 38 ASN F C 1
ATOM 12247 O O . ASN F 1 38 ? -10.759 -20.715 -3.383 1.00 43.53 38 ASN F O 1
ATOM 12258 N N . GLU F 1 39 ? -12.978 -20.623 -3.765 1.00 45.82 39 GLU F N 1
ATOM 12259 C CA . GLU F 1 39 ? -13.037 -19.172 -3.619 1.00 46.03 39 GLU F CA 1
ATOM 12260 C C . GLU F 1 39 ? -12.526 -18.735 -2.251 1.00 44.09 39 GLU F C 1
ATOM 12261 O O . GLU F 1 39 ? -11.729 -17.796 -2.141 1.00 41.92 39 GLU F O 1
ATOM 12273 N N . GLU F 1 40 ? -12.984 -19.403 -1.190 1.00 38.73 40 GLU F N 1
ATOM 12274 C CA . GLU F 1 40 ? -12.584 -19.014 0.157 1.00 45.44 40 GLU F CA 1
ATOM 12275 C C . GLU F 1 40 ? -11.091 -19.225 0.378 1.00 42.54 40 GLU F C 1
ATOM 12276 O O . GLU F 1 40 ? -10.426 -18.380 0.986 1.00 34.44 40 GLU F O 1
ATOM 12288 N N . ARG F 1 41 ? -10.546 -20.349 -0.098 1.00 36.37 41 ARG F N 1
ATOM 12289 C CA . ARG F 1 41 ? -9.106 -20.572 0.004 1.00 43.63 41 ARG F CA 1
ATOM 12290 C C . ARG F 1 41 ? -8.333 -19.474 -0.714 1.00 38.21 41 ARG F C 1
ATOM 12291 O O . ARG F 1 41 ? -7.290 -19.019 -0.229 1.00 38.17 41 ARG F O 1
ATOM 12312 N N . ASN F 1 42 ? -8.822 -19.048 -1.881 1.00 32.57 42 ASN F N 1
ATOM 12313 C CA A ASN F 1 42 ? -8.179 -17.955 -2.602 0.59 42.45 42 ASN F CA 1
ATOM 12314 C CA B ASN F 1 42 ? -8.180 -17.955 -2.602 0.41 42.41 42 ASN F CA 1
ATOM 12315 C C . ASN F 1 42 ? -8.201 -16.668 -1.787 1.00 39.48 42 ASN F C 1
ATOM 12316 O O . ASN F 1 42 ? -7.209 -15.929 -1.754 1.00 33.74 42 ASN F O 1
ATOM 12337 N N . LEU F 1 43 ? -9.325 -16.378 -1.129 1.00 35.25 43 LEU F N 1
ATOM 12338 C CA . LEU F 1 43 ? -9.430 -15.163 -0.327 1.00 35.67 43 LEU F CA 1
ATOM 12339 C C . LEU F 1 43 ? -8.471 -15.205 0.854 1.00 39.52 43 LEU F C 1
ATOM 12340 O O . LEU F 1 43 ? -7.791 -14.216 1.155 1.00 33.77 43 LEU F O 1
ATOM 12356 N N . LEU F 1 44 ? -8.412 -16.343 1.547 1.00 28.99 44 LEU F N 1
ATOM 12357 C CA . LEU F 1 44 ? -7.438 -16.507 2.620 1.00 36.90 44 LEU F CA 1
ATOM 12358 C C . LEU F 1 44 ? -6.027 -16.259 2.107 1.00 32.91 44 LEU F C 1
ATOM 12359 O O . LEU F 1 44 ? -5.243 -15.528 2.723 1.00 28.46 44 LEU F O 1
ATOM 12375 N N . SER F 1 45 ? -5.694 -16.862 0.965 1.00 28.34 45 SER F N 1
ATOM 12376 C CA . SER F 1 45 ? -4.339 -16.780 0.430 1.00 37.53 45 SER F CA 1
ATOM 12377 C C . SER F 1 45 ? -3.985 -15.350 0.032 1.00 35.00 45 SER F C 1
ATOM 12378 O O . SER F 1 45 ? -2.915 -14.840 0.386 1.00 31.55 45 SER F O 1
ATOM 12386 N N . VAL F 1 46 ? -4.872 -14.690 -0.714 1.00 31.29 46 VAL F N 1
ATOM 12387 C CA . VAL F 1 46 ? -4.615 -13.320 -1.158 1.00 33.20 46 VAL F CA 1
ATOM 12388 C C . VAL F 1 46 ? -4.485 -12.391 0.040 1.00 32.70 46 VAL F C 1
ATOM 12389 O O . VAL F 1 46 ? -3.596 -11.532 0.092 1.00 34.88 46 VAL F O 1
ATOM 12402 N N . ALA F 1 47 ? -5.379 -12.542 1.016 1.00 28.41 47 ALA F N 1
ATOM 12403 C CA . ALA F 1 47 ? -5.381 -11.660 2.175 1.00 31.61 47 ALA F CA 1
ATOM 12404 C C . ALA F 1 47 ? -4.033 -11.690 2.880 1.00 31.68 47 ALA F C 1
ATOM 12405 O O . ALA F 1 47 ? -3.394 -10.651 3.083 1.00 27.23 47 ALA F O 1
ATOM 12412 N N . TYR F 1 48 ? -3.577 -12.886 3.251 1.00 27.62 48 TYR F N 1
ATOM 12413 C CA . TYR F 1 48 ? -2.357 -12.990 4.035 1.00 30.32 48 TYR F CA 1
ATOM 12414 C C . TYR F 1 48 ? -1.115 -12.720 3.197 1.00 26.19 48 TYR F C 1
ATOM 12415 O O . TYR F 1 48 ? -0.099 -12.263 3.734 1.00 26.95 48 TYR F O 1
ATOM 12433 N N . LYS F 1 49 ? -1.171 -12.969 1.890 1.00 24.85 49 LYS F N 1
ATOM 12434 C CA . LYS F 1 49 ? -0.041 -12.606 1.043 1.00 31.41 49 LYS F CA 1
ATOM 12435 C C . LYS F 1 49 ? 0.167 -11.100 1.046 1.00 28.86 49 LYS F C 1
ATOM 12436 O O . LYS F 1 49 ? 1.305 -10.621 1.101 1.00 29.36 49 LYS F O 1
ATOM 12455 N N . ASN F 1 50 ? -0.923 -10.334 0.994 1.00 27.87 50 ASN F N 1
ATOM 12456 C CA . ASN F 1 50 ? -0.798 -8.883 0.997 1.00 31.94 50 ASN F CA 1
ATOM 12457 C C . ASN F 1 50 ? -0.409 -8.360 2.372 1.00 34.03 50 ASN F C 1
ATOM 12458 O O . ASN F 1 50 ? 0.330 -7.375 2.471 1.00 34.90 50 ASN F O 1
ATOM 12469 N N . VAL F 1 51 ? -0.879 -9.008 3.440 1.00 29.05 51 VAL F N 1
ATOM 12470 C CA . VAL F 1 51 ? -0.480 -8.610 4.786 1.00 29.61 51 VAL F CA 1
ATOM 12471 C C . VAL F 1 51 ? 1.016 -8.831 4.985 1.00 28.64 51 VAL F C 1
ATOM 12472 O O . VAL F 1 51 ? 1.731 -7.940 5.454 1.00 26.39 51 VAL F O 1
ATOM 12485 N N . VAL F 1 52 ? 1.511 -10.020 4.635 1.00 27.26 52 VAL F N 1
ATOM 12486 C CA . VAL F 1 52 ? 2.924 -10.323 4.846 1.00 26.27 52 VAL F CA 1
ATOM 12487 C C . VAL F 1 52 ? 3.801 -9.598 3.833 1.00 29.27 52 VAL F C 1
ATOM 12488 O O . VAL F 1 52 ? 4.971 -9.306 4.118 1.00 28.51 52 VAL F O 1
ATOM 12501 N N . GLY F 1 53 ? 3.262 -9.295 2.652 1.00 26.76 53 GLY F N 1
ATOM 12502 C CA . GLY F 1 53 ? 4.078 -8.714 1.598 1.00 28.23 53 GLY F CA 1
ATOM 12503 C C . GLY F 1 53 ? 4.693 -7.383 1.984 1.00 31.44 53 GLY F C 1
ATOM 12504 O O . GLY F 1 53 ? 5.854 -7.112 1.672 1.00 28.66 53 GLY F O 1
ATOM 12508 N N . GLY F 1 54 ? 3.920 -6.526 2.652 1.00 30.15 54 GLY F N 1
ATOM 12509 C CA . GLY F 1 54 ? 4.462 -5.253 3.097 1.00 36.37 54 GLY F CA 1
ATOM 12510 C C . GLY F 1 54 ? 5.624 -5.416 4.059 1.00 33.80 54 GLY F C 1
ATOM 12511 O O . GLY F 1 54 ? 6.540 -4.590 4.086 1.00 32.53 54 GLY F O 1
ATOM 12515 N N . ARG F 1 55 ? 5.595 -6.472 4.878 1.00 30.28 55 ARG F N 1
ATOM 12516 C CA . ARG F 1 55 ? 6.712 -6.727 5.782 1.00 25.55 55 ARG F CA 1
ATOM 12517 C C . ARG F 1 55 ? 7.923 -7.270 5.032 1.00 31.48 55 ARG F C 1
ATOM 12518 O O . ARG F 1 55 ? 9.062 -6.885 5.324 1.00 28.74 55 ARG F O 1
ATOM 12539 N N . ARG F 1 56 ? 7.704 -8.173 4.073 1.00 29.05 56 ARG F N 1
ATOM 12540 C CA . ARG F 1 56 ? 8.823 -8.715 3.304 1.00 27.73 56 ARG F CA 1
ATOM 12541 C C . ARG F 1 56 ? 9.561 -7.607 2.566 1.00 29.90 56 ARG F C 1
ATOM 12542 O O . ARG F 1 56 ? 10.793 -7.526 2.611 1.00 30.86 56 ARG F O 1
ATOM 12563 N N . SER F 1 57 ? 8.821 -6.746 1.864 1.00 30.05 57 SER F N 1
ATOM 12564 C CA . SER F 1 57 ? 9.458 -5.667 1.117 1.00 33.61 57 SER F CA 1
ATOM 12565 C C . SER F 1 57 ? 10.143 -4.685 2.059 1.00 27.26 57 SER F C 1
ATOM 12566 O O . SER F 1 57 ? 11.278 -4.258 1.816 1.00 31.51 57 SER F O 1
ATOM 12574 N N . ALA F 1 58 ? 9.463 -4.309 3.145 1.00 28.73 58 ALA F N 1
ATOM 12575 C CA . ALA F 1 58 ? 10.089 -3.427 4.124 1.00 27.40 58 ALA F CA 1
ATOM 12576 C C . ALA F 1 58 ? 11.371 -4.041 4.664 1.00 29.60 58 ALA F C 1
ATOM 12577 O O . ALA F 1 58 ? 12.395 -3.359 4.780 1.00 27.22 58 ALA F O 1
ATOM 12584 N N . TRP F 1 59 ? 11.339 -5.335 4.984 1.00 29.60 59 TRP F N 1
ATOM 12585 C CA . TRP F 1 59 ? 12.516 -5.990 5.538 1.00 25.94 59 TRP F CA 1
ATOM 12586 C C . TRP F 1 59 ? 13.679 -5.961 4.554 1.00 33.82 59 TRP F C 1
ATOM 12587 O O . TRP F 1 59 ? 14.833 -5.759 4.951 1.00 29.23 59 TRP F O 1
ATOM 12608 N N . ARG F 1 60 ? 13.400 -6.164 3.263 1.00 32.08 60 ARG F N 1
ATOM 12609 C CA . ARG F 1 60 ? 14.469 -6.122 2.270 1.00 30.27 60 ARG F CA 1
ATOM 12610 C C . ARG F 1 60 ? 15.069 -4.727 2.159 1.00 29.29 60 ARG F C 1
ATOM 12611 O O . ARG F 1 60 ? 16.291 -4.579 2.052 1.00 28.28 60 ARG F O 1
ATOM 12632 N N . VAL F 1 61 ? 14.226 -3.693 2.164 1.00 28.98 61 VAL F N 1
ATOM 12633 C CA . VAL F 1 61 ? 14.728 -2.323 2.086 1.00 28.66 61 VAL F CA 1
ATOM 12634 C C . VAL F 1 61 ? 15.596 -2.010 3.297 1.00 27.50 61 VAL F C 1
ATOM 12635 O O . VAL F 1 61 ? 16.724 -1.521 3.164 1.00 28.57 61 VAL F O 1
ATOM 12648 N N . ILE F 1 62 ? 15.081 -2.281 4.497 1.00 34.54 62 ILE F N 1
ATOM 12649 C CA . ILE F 1 62 ? 15.814 -1.946 5.715 1.00 31.22 62 ILE F CA 1
ATOM 12650 C C . ILE F 1 62 ? 17.126 -2.715 5.769 1.00 35.80 62 ILE F C 1
ATOM 12651 O O . ILE F 1 62 ? 18.162 -2.174 6.176 1.00 34.42 62 ILE F O 1
ATOM 12667 N N . SER F 1 63 ? 17.111 -3.983 5.347 1.00 33.67 63 SER F N 1
ATOM 12668 C CA . SER F 1 63 ? 18.338 -4.775 5.354 1.00 33.67 63 SER F CA 1
ATOM 12669 C C . SER F 1 63 ? 19.366 -4.211 4.384 1.00 35.73 63 SER F C 1
ATOM 12670 O O . SER F 1 63 ? 20.554 -4.120 4.716 1.00 34.68 63 SER F O 1
ATOM 12678 N N . SER F 1 64 ? 18.936 -3.834 3.178 1.00 34.43 64 SER F N 1
ATOM 12679 C CA . SER F 1 64 ? 19.870 -3.262 2.215 1.00 36.93 64 SER F CA 1
ATOM 12680 C C . SER F 1 64 ? 20.484 -1.975 2.750 1.00 43.39 64 SER F C 1
ATOM 12681 O O . SER F 1 64 ? 21.691 -1.746 2.608 1.00 42.30 64 SER F O 1
ATOM 12689 N N . ILE F 1 65 ? 19.667 -1.120 3.371 1.00 39.85 65 ILE F N 1
ATOM 12690 C CA . ILE F 1 65 ? 20.190 0.097 3.989 1.00 36.24 65 ILE F CA 1
ATOM 12691 C C . ILE F 1 65 ? 21.187 -0.258 5.084 1.00 40.35 65 ILE F C 1
ATOM 12692 O O . ILE F 1 65 ? 22.283 0.314 5.160 1.00 38.29 65 ILE F O 1
ATOM 12708 N N . GLU F 1 66 ? 20.831 -1.217 5.940 1.00 37.54 66 GLU F N 1
ATOM 12709 C CA . GLU F 1 66 ? 21.728 -1.616 7.019 1.00 44.02 66 GLU F CA 1
ATOM 12710 C C . GLU F 1 66 ? 23.069 -2.090 6.472 1.00 49.37 66 GLU F C 1
ATOM 12711 O O . GLU F 1 66 ? 24.126 -1.733 7.004 1.00 39.83 66 GLU F O 1
ATOM 12723 N N . GLN F 1 67 ? 23.046 -2.894 5.406 1.00 46.49 67 GLN F N 1
ATOM 12724 C CA . GLN F 1 67 ? 24.279 -3.433 4.846 1.00 50.86 67 GLN F CA 1
ATOM 12725 C C . GLN F 1 67 ? 25.135 -2.359 4.188 1.00 49.27 67 GLN F C 1
ATOM 12726 O O . GLN F 1 67 ? 26.348 -2.549 4.059 1.00 46.52 67 GLN F O 1
ATOM 12740 N N . LYS F 1 68 ? 24.540 -1.242 3.776 1.00 44.73 68 LYS F N 1
ATOM 12741 C CA . LYS F 1 68 ? 25.292 -0.119 3.233 1.00 51.26 68 LYS F CA 1
ATOM 12742 C C . LYS F 1 68 ? 25.722 0.874 4.305 1.00 46.13 68 LYS F C 1
ATOM 12743 O O . LYS F 1 68 ? 26.387 1.864 3.982 1.00 43.35 68 LYS F O 1
ATOM 12762 N N . THR F 1 69 ? 25.355 0.640 5.562 1.00 44.20 69 THR F N 1
ATOM 12763 C CA . THR F 1 69 ? 25.701 1.540 6.652 1.00 42.17 69 THR F CA 1
ATOM 12764 C C . THR F 1 69 ? 27.039 1.134 7.254 1.00 38.42 69 THR F C 1
ATOM 12765 O O . THR F 1 69 ? 27.320 -0.053 7.438 1.00 40.23 69 THR F O 1
ATOM 12776 N N . ASP F 1 70 ? 27.863 2.131 7.560 1.00 42.06 70 ASP F N 1
ATOM 12777 C CA . ASP F 1 70 ? 29.172 1.863 8.136 1.00 40.86 70 ASP F CA 1
ATOM 12778 C C . ASP F 1 70 ? 29.016 1.264 9.528 1.00 40.19 70 ASP F C 1
ATOM 12779 O O . ASP F 1 70 ? 28.226 1.749 10.342 1.00 43.52 70 ASP F O 1
ATOM 12788 N N . THR F 1 71 ? 29.772 0.197 9.796 1.00 41.62 71 THR F N 1
ATOM 12789 C CA . THR F 1 71 ? 29.684 -0.488 11.081 1.00 37.96 71 THR F CA 1
ATOM 12790 C C . THR F 1 71 ? 29.999 0.430 12.256 1.00 50.22 71 THR F C 1
ATOM 12791 O O . THR F 1 71 ? 29.550 0.158 13.375 1.00 48.46 71 THR F O 1
ATOM 12802 N N . SER F 1 72 ? 30.759 1.501 12.037 1.00 42.69 72 SER F N 1
ATOM 12803 C CA . SER F 1 72 ? 31.069 2.454 13.093 1.00 56.24 72 SER F CA 1
ATOM 12804 C C . SER F 1 72 ? 30.050 3.581 13.188 1.00 56.17 72 SER F C 1
ATOM 12805 O O . SER F 1 72 ? 30.175 4.435 14.071 1.00 61.83 72 SER F O 1
ATOM 12813 N N . ASP F 1 73 ? 29.050 3.603 12.312 1.00 51.54 73 ASP F N 1
ATOM 12814 C CA . ASP F 1 73 ? 28.085 4.693 12.305 1.00 53.00 73 ASP F CA 1
ATOM 12815 C C . ASP F 1 73 ? 27.199 4.624 13.542 1.00 53.19 73 ASP F C 1
ATOM 12816 O O . ASP F 1 73 ? 26.672 3.562 13.888 1.00 49.03 73 ASP F O 1
ATOM 12825 N N . LYS F 1 74 ? 27.034 5.771 14.205 1.00 54.36 74 LYS F N 1
ATOM 12826 C CA . LYS F 1 74 ? 26.219 5.831 15.413 1.00 59.84 74 LYS F CA 1
ATOM 12827 C C . LYS F 1 74 ? 24.774 5.435 15.138 1.00 49.28 74 LYS F C 1
ATOM 12828 O O . LYS F 1 74 ? 24.097 4.904 16.025 1.00 45.35 74 LYS F O 1
ATOM 12847 N N . LYS F 1 75 ? 24.290 5.677 13.925 1.00 40.11 75 LYS F N 1
ATOM 12848 C CA . LYS F 1 75 ? 22.895 5.445 13.584 1.00 43.93 75 LYS F CA 1
ATOM 12849 C C . LYS F 1 75 ? 22.610 4.005 13.179 1.00 41.77 75 LYS F C 1
ATOM 12850 O O . LYS F 1 75 ? 21.453 3.671 12.904 1.00 36.12 75 LYS F O 1
ATOM 12869 N N . LEU F 1 76 ? 23.629 3.145 13.138 1.00 38.51 76 LEU F N 1
ATOM 12870 C CA . LEU F 1 76 ? 23.422 1.771 12.693 1.00 35.86 76 LEU F CA 1
ATOM 12871 C C . LEU F 1 76 ? 22.464 1.024 13.613 1.00 33.23 76 LEU F C 1
ATOM 12872 O O . LEU F 1 76 ? 21.598 0.277 13.142 1.00 35.47 76 LEU F O 1
ATOM 12888 N N . GLN F 1 77 ? 22.603 1.202 14.929 1.00 32.85 77 GLN F N 1
ATOM 12889 C CA . GLN F 1 77 ? 21.790 0.422 15.858 1.00 34.21 77 GLN F CA 1
ATOM 12890 C C . GLN F 1 77 ? 20.308 0.712 15.667 1.00 33.57 77 GLN F C 1
ATOM 12891 O O . GLN F 1 77 ? 19.470 -0.191 15.781 1.00 36.01 77 GLN F O 1
ATOM 12905 N N . LEU F 1 78 ? 19.963 1.970 15.389 1.00 37.01 78 LEU F N 1
ATOM 12906 C CA . LEU F 1 78 ? 18.572 2.310 15.108 1.00 35.98 78 LEU F CA 1
ATOM 12907 C C . LEU F 1 78 ? 18.056 1.537 13.902 1.00 33.16 78 LEU F C 1
ATOM 12908 O O . LEU F 1 78 ? 16.899 1.101 13.882 1.00 30.62 78 LEU F O 1
ATOM 12924 N N . ILE F 1 79 ? 18.897 1.366 12.881 1.00 30.31 79 ILE F N 1
ATOM 12925 C CA . ILE F 1 79 ? 18.491 0.610 11.701 1.00 28.53 79 ILE F CA 1
ATOM 12926 C C . ILE F 1 79 ? 18.277 -0.854 12.063 1.00 35.23 79 ILE F C 1
ATOM 12927 O O . ILE F 1 79 ? 17.280 -1.471 11.666 1.00 35.43 79 ILE F O 1
ATOM 12943 N N . LYS F 1 80 ? 19.213 -1.433 12.822 1.00 34.15 80 LYS F N 1
ATOM 12944 C CA . LYS F 1 80 ? 19.064 -2.819 13.257 1.00 32.89 80 LYS F CA 1
ATOM 12945 C C . LYS F 1 80 ? 17.791 -3.011 14.067 1.00 32.77 80 LYS F C 1
ATOM 12946 O O . LYS F 1 80 ? 17.078 -4.005 13.889 1.00 30.25 80 LYS F O 1
ATOM 12965 N N . ASP F 1 81 ? 17.498 -2.085 14.981 1.00 32.52 81 ASP F N 1
ATOM 12966 C CA . ASP F 1 81 ? 16.304 -2.227 15.808 1.00 30.47 81 ASP F CA 1
ATOM 12967 C C . ASP F 1 81 ? 15.042 -2.181 14.959 1.00 33.25 81 ASP F C 1
ATOM 12968 O O . ASP F 1 81 ? 14.096 -2.944 15.191 1.00 28.96 81 ASP F O 1
ATOM 12977 N N . TYR F 1 82 ? 15.004 -1.284 13.972 1.00 33.51 82 TYR F N 1
ATOM 12978 C CA . TYR F 1 82 ? 13.843 -1.208 13.094 1.00 33.67 82 TYR F CA 1
ATOM 12979 C C . TYR F 1 82 ? 13.699 -2.482 12.273 1.00 32.86 82 TYR F C 1
ATOM 12980 O O . TYR F 1 82 ? 12.592 -3.010 12.118 1.00 30.15 82 TYR F O 1
ATOM 12998 N N . ARG F 1 83 ? 14.811 -2.993 11.742 1.00 31.09 83 ARG F N 1
ATOM 12999 C CA . ARG F 1 83 ? 14.772 -4.255 11.012 1.00 31.25 83 ARG F CA 1
ATOM 13000 C C . ARG F 1 83 ? 14.223 -5.376 11.884 1.00 33.92 83 ARG F C 1
ATOM 13001 O O . ARG F 1 83 ? 13.429 -6.203 11.419 1.00 30.41 83 ARG F O 1
ATOM 13022 N N . GLU F 1 84 ? 14.636 -5.422 13.152 1.00 33.73 84 GLU F N 1
ATOM 13023 C CA . GLU F 1 84 ? 14.159 -6.467 14.053 1.00 31.99 84 GLU F CA 1
ATOM 13024 C C . GLU F 1 84 ? 12.678 -6.306 14.362 1.00 30.41 84 GLU F C 1
ATOM 13025 O O . GLU F 1 84 ? 11.976 -7.303 14.568 1.00 31.10 84 GLU F O 1
ATOM 13037 N N . LYS F 1 85 ? 12.189 -5.066 14.415 1.00 28.64 85 LYS F N 1
ATOM 13038 C CA . LYS F 1 85 ? 10.763 -4.833 14.611 1.00 34.22 85 LYS F CA 1
ATOM 13039 C C . LYS F 1 85 ? 9.961 -5.374 13.434 1.00 32.83 85 LYS F C 1
ATOM 13040 O O . LYS F 1 85 ? 8.936 -6.043 13.616 1.00 27.72 85 LYS F O 1
ATOM 13059 N N . VAL F 1 86 ? 10.411 -5.086 12.212 1.00 30.54 86 VAL F N 1
ATOM 13060 C CA . VAL F 1 86 ? 9.709 -5.578 11.032 1.00 29.24 86 VAL F CA 1
ATOM 13061 C C . VAL F 1 86 ? 9.813 -7.094 10.965 1.00 29.35 86 VAL F C 1
ATOM 13062 O O . VAL F 1 86 ? 8.834 -7.789 10.666 1.00 29.15 86 VAL F O 1
ATOM 13075 N N . GLU F 1 87 ? 10.999 -7.626 11.263 1.00 26.98 87 GLU F N 1
ATOM 13076 C CA . GLU F 1 87 ? 11.189 -9.069 11.314 1.00 26.35 87 GLU F CA 1
ATOM 13077 C C . GLU F 1 87 ? 10.209 -9.717 12.284 1.00 30.71 87 GLU F C 1
ATOM 13078 O O . GLU F 1 87 ? 9.628 -10.766 11.984 1.00 31.27 87 GLU F O 1
ATOM 13090 N N . SER F 1 88 ? 9.994 -9.095 13.446 1.00 31.94 88 SER F N 1
ATOM 13091 C CA . SER F 1 88 ? 9.075 -9.664 14.427 1.00 33.96 88 SER F CA 1
ATOM 13092 C C . SER F 1 88 ? 7.646 -9.690 13.891 1.00 33.33 88 SER F C 1
ATOM 13093 O O . SER F 1 88 ? 6.922 -10.676 14.080 1.00 29.56 88 SER F O 1
ATOM 13101 N N . GLU F 1 89 ? 7.222 -8.620 13.215 1.00 28.53 89 GLU F N 1
ATOM 13102 C CA . GLU F 1 89 ? 5.894 -8.608 12.609 1.00 27.94 89 GLU F CA 1
ATOM 13103 C C . GLU F 1 89 ? 5.766 -9.705 11.560 1.00 30.52 89 GLU F C 1
ATOM 13104 O O . GLU F 1 89 ? 4.755 -10.415 11.502 1.00 30.81 89 GLU F O 1
ATOM 13116 N N . LEU F 1 90 ? 6.785 -9.845 10.712 1.00 31.16 90 LEU F N 1
ATOM 13117 C CA . LEU F 1 90 ? 6.771 -10.867 9.673 1.00 30.36 90 LEU F CA 1
ATOM 13118 C C . LEU F 1 90 ? 6.657 -12.262 10.279 1.00 29.15 90 LEU F C 1
ATOM 13119 O O . LEU F 1 90 ? 5.829 -13.071 9.849 1.00 29.75 90 LEU F O 1
ATOM 13135 N N . ARG F 1 91 ? 7.489 -12.564 11.281 1.00 32.13 91 ARG F N 1
ATOM 13136 C CA . ARG F 1 91 ? 7.410 -13.865 11.939 1.00 30.56 91 ARG F CA 1
ATOM 13137 C C . ARG F 1 91 ? 6.031 -14.093 12.542 1.00 31.91 91 ARG F C 1
ATOM 13138 O O . ARG F 1 91 ? 5.472 -15.192 12.438 1.00 30.12 91 ARG F O 1
ATOM 13159 N N . SER F 1 92 ? 5.472 -13.067 13.185 1.00 30.26 92 SER F N 1
ATOM 13160 C CA . SER F 1 92 ? 4.147 -13.191 13.783 1.00 32.48 92 SER F CA 1
ATOM 13161 C C . SER F 1 92 ? 3.097 -13.554 12.742 1.00 34.99 92 SER F C 1
ATOM 13162 O O . SER F 1 92 ? 2.228 -14.399 12.990 1.00 33.90 92 SER F O 1
ATOM 13170 N N . ILE F 1 93 ? 3.153 -12.918 11.572 1.00 32.66 93 ILE F N 1
ATOM 13171 C CA . ILE F 1 93 ? 2.183 -13.208 10.521 1.00 26.97 93 ILE F CA 1
ATOM 13172 C C . ILE F 1 93 ? 2.359 -14.636 10.019 1.00 34.62 93 ILE F C 1
ATOM 13173 O O . ILE F 1 93 ? 1.386 -15.386 9.872 1.00 27.90 93 ILE F O 1
ATOM 13189 N N . CYS F 1 94 ? 3.603 -15.033 9.746 1.00 26.99 94 CYS F N 1
ATOM 13190 C CA . CYS F 1 94 ? 3.867 -16.393 9.286 1.00 30.72 94 CYS F CA 1
ATOM 13191 C C . CYS F 1 94 ? 3.396 -17.417 10.311 1.00 31.34 94 CYS F C 1
ATOM 13192 O O . CYS F 1 94 ? 2.763 -18.418 9.959 1.00 32.29 94 CYS F O 1
ATOM 13200 N N . THR F 1 95 ? 3.718 -17.192 11.588 1.00 32.03 95 THR F N 1
ATOM 13201 C CA . THR F 1 95 ? 3.288 -18.116 12.633 1.00 31.80 95 THR F CA 1
ATOM 13202 C C . THR F 1 95 ? 1.769 -18.218 12.671 1.00 34.32 95 THR F C 1
ATOM 13203 O O . THR F 1 95 ? 1.215 -19.307 12.870 1.00 33.11 95 THR F O 1
ATOM 13214 N N . THR F 1 96 ? 1.079 -17.092 12.473 1.00 33.98 96 THR F N 1
ATOM 13215 C CA . THR F 1 96 ? -0.379 -17.103 12.427 1.00 32.72 96 THR F CA 1
ATOM 13216 C C . THR F 1 96 ? -0.882 -17.999 11.303 1.00 36.98 96 THR F C 1
ATOM 13217 O O . THR F 1 96 ? -1.772 -18.833 11.509 1.00 35.35 96 THR F O 1
ATOM 13228 N N . VAL F 1 97 ? -0.326 -17.834 10.101 1.00 33.60 97 VAL F N 1
ATOM 13229 C CA . VAL F 1 97 ? -0.782 -18.618 8.955 1.00 26.54 97 VAL F CA 1
ATOM 13230 C C . VAL F 1 97 ? -0.473 -20.094 9.171 1.00 30.34 97 VAL F C 1
ATOM 13231 O O . VAL F 1 97 ? -1.314 -20.966 8.925 1.00 34.37 97 VAL F O 1
ATOM 13244 N N . LEU F 1 98 ? 0.740 -20.395 9.641 1.00 32.12 98 LEU F N 1
ATOM 13245 C CA . LEU F 1 98 ? 1.112 -21.785 9.887 1.00 28.11 98 LEU F CA 1
ATOM 13246 C C . LEU F 1 98 ? 0.197 -22.423 10.924 1.00 36.48 98 LEU F C 1
ATOM 13247 O O . LEU F 1 98 ? -0.157 -23.603 10.807 1.00 30.92 98 LEU F O 1
ATOM 13263 N N . GLU F 1 99 ? -0.204 -21.659 11.943 1.00 32.82 99 GLU F N 1
ATOM 13264 C CA . GLU F 1 99 ? -1.133 -22.186 12.938 1.00 36.63 99 GLU F CA 1
ATOM 13265 C C . GLU F 1 99 ? -2.496 -22.477 12.322 1.00 41.19 99 GLU F C 1
ATOM 13266 O O . GLU F 1 99 ? -3.106 -23.513 12.614 1.00 40.31 99 GLU F O 1
ATOM 13278 N N . LEU F 1 100 ? -2.997 -21.572 11.476 1.00 35.26 100 LEU F N 1
ATOM 13279 C CA . LEU F 1 100 ? -4.251 -21.835 10.779 1.00 35.67 100 LEU F CA 1
ATOM 13280 C C . LEU F 1 100 ? -4.158 -23.109 9.952 1.00 43.50 100 LEU F C 1
ATOM 13281 O O . LEU F 1 100 ? -5.105 -23.904 9.911 1.00 37.91 100 LEU F O 1
ATOM 13297 N N . LEU F 1 101 ? -3.024 -23.317 9.282 1.00 36.02 101 LEU F N 1
ATOM 13298 C CA . LEU F 1 101 ? -2.854 -24.501 8.451 1.00 36.87 101 LEU F CA 1
ATOM 13299 C C . LEU F 1 101 ? -2.830 -25.767 9.297 1.00 36.20 101 LEU F C 1
ATOM 13300 O O . LEU F 1 101 ? -3.503 -26.752 8.977 1.00 39.93 101 LEU F O 1
ATOM 13316 N N . ASP F 1 102 ? -2.067 -25.755 10.393 1.00 35.74 102 ASP F N 1
ATOM 13317 C CA . ASP F 1 102 ? -1.920 -26.960 11.205 1.00 43.06 102 ASP F CA 1
ATOM 13318 C C . ASP F 1 102 ? -3.170 -27.235 12.029 1.00 43.94 102 ASP F C 1
ATOM 13319 O O . ASP F 1 102 ? -3.539 -28.397 12.236 1.00 41.74 102 ASP F O 1
ATOM 13328 N N . LYS F 1 103 ? -3.834 -26.184 12.508 1.00 42.75 103 LYS F N 1
ATOM 13329 C CA . LYS F 1 103 ? -4.934 -26.342 13.450 1.00 42.09 103 LYS F CA 1
ATOM 13330 C C . LYS F 1 103 ? -6.271 -26.616 12.776 1.00 47.97 103 LYS F C 1
ATOM 13331 O O . LYS F 1 103 ? -7.115 -27.305 13.361 1.00 51.34 103 LYS F O 1
ATOM 13350 N N . TYR F 1 104 ? -6.488 -26.103 11.563 1.00 42.51 104 TYR F N 1
ATOM 13351 C CA . TYR F 1 104 ? -7.795 -26.213 10.923 1.00 42.19 104 TYR F CA 1
ATOM 13352 C C . TYR F 1 104 ? -7.721 -26.775 9.508 1.00 48.74 104 TYR F C 1
ATOM 13353 O O . TYR F 1 104 ? -8.418 -27.741 9.181 1.00 49.64 104 TYR F O 1
ATOM 13371 N N . LEU F 1 105 ? -6.890 -26.172 8.658 1.00 41.86 105 LEU F N 1
ATOM 13372 C CA . LEU F 1 105 ? -7.021 -26.378 7.218 1.00 45.50 105 LEU F CA 1
ATOM 13373 C C . LEU F 1 105 ? -6.469 -27.731 6.781 1.00 47.18 105 LEU F C 1
ATOM 13374 O O . LEU F 1 105 ? -7.203 -28.564 6.236 1.00 45.51 105 LEU F O 1
ATOM 13390 N N . ILE F 1 106 ? -5.174 -27.969 6.997 1.00 47.64 106 ILE F N 1
ATOM 13391 C CA . ILE F 1 106 ? -4.608 -29.266 6.638 1.00 42.95 106 ILE F CA 1
ATOM 13392 C C . ILE F 1 106 ? -5.274 -30.374 7.439 1.00 55.59 106 ILE F C 1
ATOM 13393 O O . ILE F 1 106 ? -5.414 -31.504 6.956 1.00 56.85 106 ILE F O 1
ATOM 13409 N N . ALA F 1 107 ? -5.712 -30.071 8.664 1.00 58.30 107 ALA F N 1
ATOM 13410 C CA . ALA F 1 107 ? -6.288 -31.098 9.526 1.00 63.96 107 ALA F CA 1
ATOM 13411 C C . ALA F 1 107 ? -7.629 -31.599 9.004 1.00 66.80 107 ALA F C 1
ATOM 13412 O O . ALA F 1 107 ? -8.010 -32.741 9.286 1.00 69.49 107 ALA F O 1
ATOM 13419 N N . ASN F 1 108 ? -8.357 -30.774 8.249 1.00 66.76 108 ASN F N 1
ATOM 13420 C CA . ASN F 1 108 ? -9.697 -31.122 7.790 1.00 63.83 108 ASN F CA 1
ATOM 13421 C C . ASN F 1 108 ? -9.824 -31.132 6.272 1.00 61.66 108 ASN F C 1
ATOM 13422 O O . ASN F 1 108 ? -10.946 -31.187 5.757 1.00 67.91 108 ASN F O 1
ATOM 13433 N N . ALA F 1 109 ? -8.714 -31.081 5.540 1.00 54.67 109 ALA F N 1
ATOM 13434 C CA . ALA F 1 109 ? -8.773 -31.153 4.085 1.00 56.88 109 ALA F CA 1
ATOM 13435 C C . ALA F 1 109 ? -9.164 -32.563 3.659 1.00 63.18 109 ALA F C 1
ATOM 13436 O O . ALA F 1 109 ? -8.488 -33.535 4.015 1.00 59.96 109 ALA F O 1
ATOM 13443 N N . THR F 1 110 ? -10.250 -32.676 2.894 1.00 60.94 110 THR F N 1
ATOM 13444 C CA . THR F 1 110 ? -10.774 -33.968 2.466 1.00 69.25 110 THR F CA 1
ATOM 13445 C C . THR F 1 110 ? -10.626 -34.202 0.966 1.00 70.28 110 THR F C 1
ATOM 13446 O O . THR F 1 110 ? -11.208 -35.156 0.441 1.00 74.74 110 THR F O 1
ATOM 13457 N N . ASN F 1 111 ? -9.870 -33.362 0.265 1.00 65.22 111 ASN F N 1
ATOM 13458 C CA . ASN F 1 111 ? -9.622 -33.556 -1.155 1.00 62.08 111 ASN F CA 1
ATOM 13459 C C . ASN F 1 111 ? -8.173 -33.213 -1.463 1.00 62.88 111 ASN F C 1
ATOM 13460 O O . ASN F 1 111 ? -7.566 -32.389 -0.768 1.00 55.52 111 ASN F O 1
ATOM 13471 N N . PRO F 1 112 ? -7.591 -33.822 -2.503 1.00 53.69 112 PRO F N 1
ATOM 13472 C CA . PRO F 1 112 ? -6.164 -33.586 -2.770 1.00 53.75 112 PRO F CA 1
ATOM 13473 C C . PRO F 1 112 ? -5.872 -32.169 -3.219 1.00 54.87 112 PRO F C 1
ATOM 13474 O O . PRO F 1 112 ? -4.790 -31.644 -2.925 1.00 45.85 112 PRO F O 1
ATOM 13485 N N . GLU F 1 113 ? -6.802 -31.541 -3.939 1.00 51.55 113 GLU F N 1
ATOM 13486 C CA . GLU F 1 113 ? -6.616 -30.161 -4.368 1.00 53.82 113 GLU F CA 1
ATOM 13487 C C . GLU F 1 113 ? -6.389 -29.243 -3.172 1.00 52.11 113 GLU F C 1
ATOM 13488 O O . GLU F 1 113 ? -5.469 -28.417 -3.171 1.00 43.31 113 GLU F O 1
ATOM 13500 N N . SER F 1 114 ? -7.227 -29.375 -2.143 1.00 50.74 114 SER F N 1
ATOM 13501 C CA . SER F 1 114 ? -7.077 -28.554 -0.948 1.00 55.19 114 SER F CA 1
ATOM 13502 C C . SER F 1 114 ? -5.790 -28.888 -0.206 1.00 48.15 114 SER F C 1
ATOM 13503 O O . SER F 1 114 ? -5.086 -27.988 0.269 1.00 41.11 114 SER F O 1
ATOM 13511 N N . LYS F 1 115 ? -5.470 -30.178 -0.093 1.00 39.05 115 LYS F N 1
ATOM 13512 C CA . LYS F 1 115 ? -4.264 -30.587 0.617 1.00 38.47 115 LYS F CA 1
ATOM 13513 C C . LYS F 1 115 ? -3.019 -29.997 -0.035 1.00 40.72 115 LYS F C 1
ATOM 13514 O O . LYS F 1 115 ? -2.129 -29.486 0.654 1.00 35.92 115 LYS F O 1
ATOM 13533 N N . VAL F 1 116 ? -2.946 -30.051 -1.367 1.00 33.62 116 VAL F N 1
ATOM 13534 C CA . VAL F 1 116 ? -1.821 -29.468 -2.089 1.00 36.29 116 VAL F CA 1
ATOM 13535 C C . VAL F 1 116 ? -1.798 -27.959 -1.907 1.00 33.52 116 VAL F C 1
ATOM 13536 O O . VAL F 1 116 ? -0.730 -27.357 -1.752 1.00 28.85 116 VAL F O 1
ATOM 13549 N N . PHE F 1 117 ? -2.972 -27.326 -1.933 1.00 33.93 117 PHE F N 1
ATOM 13550 C CA . PHE F 1 117 ? -3.046 -25.880 -1.753 1.00 35.33 117 PHE F CA 1
ATOM 13551 C C . PHE F 1 117 ? -2.471 -25.474 -0.402 1.00 33.85 117 PHE F C 1
ATOM 13552 O O . PHE F 1 117 ? -1.666 -24.539 -0.311 1.00 34.43 117 PHE F O 1
ATOM 13569 N N . TYR F 1 118 ? -2.862 -26.182 0.661 1.00 31.55 118 TYR F N 1
ATOM 13570 C CA . TYR F 1 118 ? -2.431 -25.817 2.005 1.00 34.73 118 TYR F CA 1
ATOM 13571 C C . TYR F 1 118 ? -0.969 -26.168 2.248 1.00 38.18 118 TYR F C 1
ATOM 13572 O O . TYR F 1 118 ? -0.282 -25.463 2.997 1.00 28.12 118 TYR F O 1
ATOM 13590 N N . LEU F 1 119 ? -0.479 -27.249 1.638 1.00 33.76 119 LEU F N 1
ATOM 13591 C CA . LEU F 1 119 ? 0.930 -27.597 1.779 1.00 33.00 119 LEU F CA 1
ATOM 13592 C C . LEU F 1 119 ? 1.815 -26.638 0.993 1.00 30.29 119 LEU F C 1
ATOM 13593 O O . LEU F 1 119 ? 2.928 -26.318 1.425 1.00 25.60 119 LEU F O 1
ATOM 13609 N N . LYS F 1 120 ? 1.347 -26.175 -0.169 1.00 28.73 120 LYS F N 1
ATOM 13610 C CA . LYS F 1 120 ? 2.045 -25.098 -0.863 1.00 28.29 120 LYS F CA 1
ATOM 13611 C C . LYS F 1 120 ? 2.124 -23.861 0.021 1.00 28.37 120 LYS F C 1
ATOM 13612 O O . LYS F 1 120 ? 3.188 -23.244 0.163 1.00 22.89 120 LYS F O 1
ATOM 13631 N N . MET F 1 121 ? 0.996 -23.487 0.623 1.00 27.70 121 MET F N 1
ATOM 13632 C CA . MET F 1 121 ? 0.957 -22.337 1.518 1.00 29.93 121 MET F CA 1
ATOM 13633 C C . MET F 1 121 ? 1.924 -22.515 2.680 1.00 33.34 121 MET F C 1
ATOM 13634 O O . MET F 1 121 ? 2.635 -21.576 3.060 1.00 25.77 121 MET F O 1
ATOM 13648 N N . LYS F 1 122 ? 1.955 -23.715 3.262 1.00 27.46 122 LYS F N 1
ATOM 13649 C CA . LYS F 1 122 ? 2.932 -24.021 4.298 1.00 31.18 122 LYS F CA 1
ATOM 13650 C C . LYS F 1 122 ? 4.349 -23.778 3.791 1.00 26.61 122 LYS F C 1
ATOM 13651 O O . LYS F 1 122 ? 5.139 -23.071 4.427 1.00 25.50 122 LYS F O 1
ATOM 13670 N N . GLY F 1 123 ? 4.684 -24.345 2.630 1.00 21.19 123 GLY F N 1
ATOM 13671 C CA . GLY F 1 123 ? 6.000 -24.116 2.057 1.00 24.35 123 GLY F CA 1
ATOM 13672 C C . GLY F 1 123 ? 6.287 -22.647 1.809 1.00 22.28 123 GLY F C 1
ATOM 13673 O O . GLY F 1 123 ? 7.417 -22.187 1.990 1.00 26.20 123 GLY F O 1
ATOM 13677 N N . ASP F 1 124 ? 5.270 -21.893 1.390 1.00 24.13 124 ASP F N 1
ATOM 13678 C CA . ASP F 1 124 ? 5.458 -20.470 1.124 1.00 26.79 124 ASP F CA 1
ATOM 13679 C C . ASP F 1 124 ? 5.838 -19.717 2.390 1.00 24.95 124 ASP F C 1
ATOM 13680 O O . ASP F 1 124 ? 6.785 -18.925 2.394 1.00 28.03 124 ASP F O 1
ATOM 13689 N N . TYR F 1 125 ? 5.102 -19.938 3.479 1.00 26.15 125 TYR F N 1
ATOM 13690 C CA . TYR F 1 125 ? 5.333 -19.118 4.661 1.00 28.23 125 TYR F CA 1
ATOM 13691 C C . TYR F 1 125 ? 6.547 -19.578 5.453 1.00 31.51 125 TYR F C 1
ATOM 13692 O O . TYR F 1 125 ? 7.183 -18.757 6.121 1.00 28.84 125 TYR F O 1
ATOM 13710 N N . PHE F 1 126 ? 6.914 -20.858 5.372 1.00 28.59 126 PHE F N 1
ATOM 13711 C CA . PHE F 1 126 ? 8.229 -21.257 5.860 1.00 19.94 126 PHE F CA 1
ATOM 13712 C C . PHE F 1 126 ? 9.329 -20.631 5.013 1.00 27.98 126 PHE F C 1
ATOM 13713 O O . PHE F 1 126 ? 10.394 -20.273 5.531 1.00 25.24 126 PHE F O 1
ATOM 13730 N N . ARG F 1 127 ? 9.091 -20.492 3.704 1.00 19.58 127 ARG F N 1
ATOM 13731 C CA . ARG F 1 127 ? 10.063 -19.822 2.847 1.00 24.78 127 ARG F CA 1
ATOM 13732 C C . ARG F 1 127 ? 10.244 -18.364 3.258 1.00 23.57 127 ARG F C 1
ATOM 13733 O O . ARG F 1 127 ? 11.366 -17.847 3.251 1.00 23.56 127 ARG F O 1
ATOM 13754 N N . TYR F 1 128 ? 9.155 -17.684 3.627 1.00 24.30 128 TYR F N 1
ATOM 13755 C CA . TYR F 1 128 ? 9.281 -16.294 4.057 1.00 27.06 128 TYR F CA 1
ATOM 13756 C C . TYR F 1 128 ? 10.052 -16.196 5.368 1.00 30.29 128 TYR F C 1
ATOM 13757 O O . TYR F 1 128 ? 10.851 -15.272 5.558 1.00 32.76 128 TYR F O 1
ATOM 13775 N N . LEU F 1 129 ? 9.838 -17.146 6.282 1.00 26.53 129 LEU F N 1
ATOM 13776 C CA . LEU F 1 129 ? 10.658 -17.198 7.487 1.00 27.13 129 LEU F CA 1
ATOM 13777 C C . LEU F 1 129 ? 12.119 -17.452 7.140 1.00 32.40 129 LEU F C 1
ATOM 13778 O O . LEU F 1 129 ? 13.020 -16.832 7.717 1.00 30.03 129 LEU F O 1
ATOM 13794 N N . ALA F 1 130 ? 12.374 -18.346 6.184 1.00 27.32 130 ALA F N 1
ATOM 13795 C CA . ALA F 1 130 ? 13.749 -18.652 5.813 1.00 28.82 130 ALA F CA 1
ATOM 13796 C C . ALA F 1 130 ? 14.476 -17.418 5.293 1.00 31.72 130 ALA F C 1
ATOM 13797 O O . ALA F 1 130 ? 15.692 -17.295 5.474 1.00 33.49 130 ALA F O 1
ATOM 13804 N N . GLU F 1 131 ? 13.753 -16.495 4.654 1.00 32.92 131 GLU F N 1
ATOM 13805 C CA . GLU F 1 131 ? 14.389 -15.301 4.109 1.00 37.96 131 GLU F CA 1
ATOM 13806 C C . GLU F 1 131 ? 14.994 -14.436 5.206 1.00 32.89 131 GLU F C 1
ATOM 13807 O O . GLU F 1 131 ? 15.976 -13.727 4.962 1.00 34.28 131 GLU F O 1
ATOM 13819 N N . VAL F 1 132 ? 14.432 -14.481 6.416 1.00 32.58 132 VAL F N 1
ATOM 13820 C CA . VAL F 1 132 ? 14.881 -13.635 7.517 1.00 39.60 132 VAL F CA 1
ATOM 13821 C C . VAL F 1 132 ? 15.643 -14.410 8.578 1.00 37.51 132 VAL F C 1
ATOM 13822 O O . VAL F 1 132 ? 16.146 -13.798 9.529 1.00 38.85 132 VAL F O 1
ATOM 13835 N N . ALA F 1 133 ? 15.755 -15.729 8.449 1.00 36.92 133 ALA F N 1
ATOM 13836 C CA . ALA F 1 133 ? 16.364 -16.555 9.481 1.00 41.16 133 ALA F CA 1
ATOM 13837 C C . ALA F 1 133 ? 17.877 -16.644 9.302 1.00 43.46 133 ALA F C 1
ATOM 13838 O O . ALA F 1 133 ? 18.421 -16.386 8.224 1.00 37.64 133 ALA F O 1
ATOM 13845 N N . CYS F 1 134 ? 18.554 -17.029 10.386 1.00 39.09 134 CYS F N 1
ATOM 13846 C CA . CYS F 1 134 ? 19.998 -17.213 10.396 1.00 48.15 134 CYS F CA 1
ATOM 13847 C C . CYS F 1 134 ? 20.353 -18.515 11.102 1.00 47.33 134 CYS F C 1
ATOM 13848 O O . CYS F 1 134 ? 19.584 -19.030 11.919 1.00 41.99 134 CYS F O 1
ATOM 13856 N N . GLY F 1 135 ? 21.529 -19.043 10.769 1.00 55.69 135 GLY F N 1
ATOM 13857 C CA . GLY F 1 135 ? 22.110 -20.178 11.462 1.00 59.14 135 GLY F CA 1
ATOM 13858 C C . GLY F 1 135 ? 21.245 -21.423 11.390 1.00 55.49 135 GLY F C 1
ATOM 13859 O O . GLY F 1 135 ? 20.571 -21.697 10.393 1.00 52.43 135 GLY F O 1
ATOM 13863 N N . ASP F 1 136 ? 21.279 -22.202 12.476 1.00 51.68 136 ASP F N 1
ATOM 13864 C CA . ASP F 1 136 ? 20.523 -23.450 12.520 1.00 58.88 136 ASP F CA 1
ATOM 13865 C C . ASP F 1 136 ? 19.030 -23.196 12.370 1.00 50.24 136 ASP F C 1
ATOM 13866 O O . ASP F 1 136 ? 18.311 -24.012 11.781 1.00 54.67 136 ASP F O 1
ATOM 13875 N N . ASP F 1 137 ? 18.540 -22.075 12.904 1.00 42.80 137 ASP F N 1
ATOM 13876 C CA . ASP F 1 137 ? 17.137 -21.727 12.710 1.00 46.02 137 ASP F CA 1
ATOM 13877 C C . ASP F 1 137 ? 16.807 -21.602 11.228 1.00 47.31 137 ASP F C 1
ATOM 13878 O O . ASP F 1 137 ? 15.715 -21.987 10.792 1.00 40.40 137 ASP F O 1
ATOM 13887 N N . ARG F 1 138 ? 17.733 -21.055 10.439 1.00 39.07 138 ARG F N 1
ATOM 13888 C CA . ARG F 1 138 ? 17.533 -21.002 8.995 1.00 45.54 138 ARG F CA 1
ATOM 13889 C C . ARG F 1 138 ? 17.501 -22.407 8.404 1.00 44.09 138 ARG F C 1
ATOM 13890 O O . ARG F 1 138 ? 16.616 -22.735 7.604 1.00 36.57 138 ARG F O 1
ATOM 13911 N N . LYS F 1 139 ? 18.449 -23.261 8.803 1.00 39.91 139 LYS F N 1
ATOM 13912 C CA . LYS F 1 139 ? 18.485 -24.623 8.278 1.00 43.05 139 LYS F CA 1
ATOM 13913 C C . LYS F 1 139 ? 17.161 -25.338 8.511 1.00 36.95 139 LYS F C 1
ATOM 13914 O O . LYS F 1 139 ? 16.590 -25.924 7.585 1.00 44.45 139 LYS F O 1
ATOM 13933 N N . GLN F 1 140 ? 16.656 -25.309 9.747 1.00 38.05 140 GLN F N 1
ATOM 13934 C CA A GLN F 1 140 ? 15.415 -26.014 10.048 0.63 43.80 140 GLN F CA 1
ATOM 13935 C CA B GLN F 1 140 ? 15.415 -26.015 10.048 0.37 43.78 140 GLN F CA 1
ATOM 13936 C C . GLN F 1 140 ? 14.240 -25.406 9.294 1.00 38.83 140 GLN F C 1
ATOM 13937 O O . GLN F 1 140 ? 13.360 -26.129 8.814 1.00 35.28 140 GLN F O 1
ATOM 13962 N N . THR F 1 141 ? 14.205 -24.077 9.180 1.00 36.97 141 THR F N 1
ATOM 13963 C CA . THR F 1 141 ? 13.117 -23.429 8.456 1.00 38.65 141 THR F CA 1
ATOM 13964 C C . THR F 1 141 ? 13.141 -23.812 6.980 1.00 27.34 141 THR F C 1
ATOM 13965 O O . THR F 1 141 ? 12.089 -24.044 6.374 1.00 33.23 141 THR F O 1
ATOM 13976 N N . ILE F 1 142 ? 14.334 -23.872 6.385 1.00 28.86 142 ILE F N 1
ATOM 13977 C CA . ILE F 1 142 ? 14.463 -24.311 4.999 1.00 30.27 142 ILE F CA 1
ATOM 13978 C C . ILE F 1 142 ? 13.985 -25.748 4.855 1.00 34.95 142 ILE F C 1
ATOM 13979 O O . ILE F 1 142 ? 13.256 -26.085 3.914 1.00 31.66 142 ILE F O 1
ATOM 13995 N N . ASP F 1 143 ? 14.387 -26.619 5.783 1.00 36.25 143 ASP F N 1
ATOM 13996 C CA . ASP F 1 143 ? 13.974 -28.016 5.715 1.00 35.80 143 ASP F CA 1
ATOM 13997 C C . ASP F 1 143 ? 12.460 -28.150 5.818 1.00 31.52 143 ASP F C 1
ATOM 13998 O O . ASP F 1 143 ? 11.859 -28.993 5.141 1.00 31.50 143 ASP F O 1
ATOM 14007 N N . ASN F 1 144 ? 11.821 -27.323 6.650 1.00 29.29 144 ASN F N 1
ATOM 14008 C CA . ASN F 1 144 ? 10.368 -27.389 6.773 1.00 33.01 144 ASN F CA 1
ATOM 14009 C C . ASN F 1 144 ? 9.678 -26.904 5.503 1.00 29.38 144 ASN F C 1
ATOM 14010 O O . ASN F 1 144 ? 8.691 -27.502 5.060 1.00 28.64 144 ASN F O 1
ATOM 14021 N N . SER F 1 145 ? 10.162 -25.809 4.918 1.00 32.37 145 SER F N 1
ATOM 14022 C CA . SER F 1 145 ? 9.625 -25.361 3.636 1.00 29.33 145 SER F CA 1
ATOM 14023 C C . SER F 1 145 ? 9.752 -26.459 2.589 1.00 22.44 145 SER F C 1
ATOM 14024 O O . SER F 1 145 ? 8.771 -26.836 1.936 1.00 28.84 145 SER F O 1
ATOM 14032 N N . GLN F 1 146 ? 10.962 -27.001 2.432 1.00 29.16 146 GLN F N 1
ATOM 14033 C CA . GLN F 1 146 ? 11.197 -28.036 1.432 1.00 33.60 146 GLN F CA 1
ATOM 14034 C C . GLN F 1 146 ? 10.271 -29.230 1.634 1.00 34.50 146 GLN F C 1
ATOM 14035 O O . GLN F 1 146 ? 9.711 -29.761 0.666 1.00 28.78 146 GLN F O 1
ATOM 14049 N N . GLY F 1 147 ? 10.101 -29.669 2.883 1.00 29.54 147 GLY F N 1
ATOM 14050 C CA . GLY F 1 147 ? 9.239 -30.811 3.148 1.00 29.19 147 GLY F CA 1
ATOM 14051 C C . GLY F 1 147 ? 7.793 -30.561 2.763 1.00 29.85 147 GLY F C 1
ATOM 14052 O O . GLY F 1 147 ? 7.121 -31.446 2.225 1.00 31.93 147 GLY F O 1
ATOM 14056 N N . ALA F 1 148 ? 7.287 -29.361 3.047 1.00 24.79 148 ALA F N 1
ATOM 14057 C CA . ALA F 1 148 ? 5.915 -29.029 2.677 1.00 26.43 148 ALA F CA 1
ATOM 14058 C C . ALA F 1 148 ? 5.755 -28.986 1.160 1.00 28.11 148 ALA F C 1
ATOM 14059 O O . ALA F 1 148 ? 4.828 -29.587 0.601 1.00 32.00 148 ALA F O 1
ATOM 14066 N N . TYR F 1 149 ? 6.650 -28.267 0.480 1.00 25.68 149 TYR F N 1
ATOM 14067 C CA . TYR F 1 149 ? 6.621 -28.197 -0.977 1.00 27.55 149 TYR F CA 1
ATOM 14068 C C . TYR F 1 149 ? 6.683 -29.588 -1.594 1.00 28.44 149 TYR F C 1
ATOM 14069 O O . TYR F 1 149 ? 5.918 -29.913 -2.508 1.00 26.67 149 TYR F O 1
ATOM 14087 N N . GLN F 1 150 ? 7.610 -30.420 -1.111 1.00 30.03 150 GLN F N 1
ATOM 14088 C CA . GLN F 1 150 ? 7.812 -31.734 -1.712 1.00 29.76 150 GLN F CA 1
ATOM 14089 C C . GLN F 1 150 ? 6.562 -32.595 -1.593 1.00 30.42 150 GLN F C 1
ATOM 14090 O O . GLN F 1 150 ? 6.161 -33.254 -2.560 1.00 29.69 150 GLN F O 1
ATOM 14104 N N . GLU F 1 151 ? 5.932 -32.613 -0.416 1.00 32.09 151 GLU F N 1
ATOM 14105 C CA . GLU F 1 151 ? 4.722 -33.413 -0.257 1.00 34.56 151 GLU F CA 1
ATOM 14106 C C . GLU F 1 151 ? 3.625 -32.920 -1.192 1.00 34.34 151 GLU F C 1
ATOM 14107 O O . GLU F 1 151 ? 2.981 -33.716 -1.882 1.00 30.06 151 GLU F O 1
ATOM 14119 N N . ALA F 1 152 ? 3.395 -31.604 -1.222 1.00 30.93 152 ALA F N 1
ATOM 14120 C CA . ALA F 1 152 ? 2.445 -31.033 -2.173 1.00 29.60 152 ALA F CA 1
ATOM 14121 C C . ALA F 1 152 ? 2.792 -31.435 -3.601 1.00 29.22 152 ALA F C 1
ATOM 14122 O O . ALA F 1 152 ? 1.904 -31.716 -4.414 1.00 31.90 152 ALA F O 1
ATOM 14129 N N . PHE F 1 153 ? 4.087 -31.462 -3.916 1.00 27.30 153 PHE F N 1
ATOM 14130 C CA . PHE F 1 153 ? 4.551 -31.787 -5.261 1.00 34.38 153 PHE F CA 1
ATOM 14131 C C . PHE F 1 153 ? 4.211 -33.228 -5.631 1.00 40.44 153 PHE F C 1
ATOM 14132 O O . PHE F 1 153 ? 3.783 -33.512 -6.756 1.00 37.64 153 PHE F O 1
ATOM 14149 N N . ASP F 1 154 ? 4.417 -34.157 -4.696 1.00 35.79 154 ASP F N 1
ATOM 14150 C CA . ASP F 1 154 ? 4.102 -35.558 -4.956 1.00 35.61 154 ASP F CA 1
ATOM 14151 C C . ASP F 1 154 ? 2.604 -35.754 -5.138 1.00 37.10 154 ASP F C 1
ATOM 14152 O O . ASP F 1 154 ? 2.158 -36.366 -6.114 1.00 42.13 154 ASP F O 1
ATOM 14161 N N . ILE F 1 155 ? 1.809 -35.237 -4.199 1.00 32.01 155 ILE F N 1
ATOM 14162 C CA . ILE F 1 155 ? 0.359 -35.339 -4.309 1.00 29.23 155 ILE F CA 1
ATOM 14163 C C . ILE F 1 155 ? -0.117 -34.744 -5.629 1.00 39.43 155 ILE F C 1
ATOM 14164 O O . ILE F 1 155 ? -0.961 -35.328 -6.320 1.00 35.66 155 ILE F O 1
ATOM 14180 N N . SER F 1 156 ? 0.420 -33.581 -6.008 1.00 38.92 156 SER F N 1
ATOM 14181 C CA . SER F 1 156 ? -0.070 -32.908 -7.208 1.00 41.06 156 SER F CA 1
ATOM 14182 C C . SER F 1 156 ? 0.238 -33.720 -8.461 1.00 37.09 156 SER F C 1
ATOM 14183 O O . SER F 1 156 ? -0.575 -33.772 -9.390 1.00 36.32 156 SER F O 1
ATOM 14191 N N . LYS F 1 157 ? 1.404 -34.361 -8.507 1.00 37.02 157 LYS F N 1
ATOM 14192 C CA . LYS F 1 157 ? 1.742 -35.189 -9.656 1.00 41.96 157 LYS F CA 1
ATOM 14193 C C . LYS F 1 157 ? 0.900 -36.454 -9.710 1.00 42.63 157 LYS F C 1
ATOM 14194 O O . LYS F 1 157 ? 0.638 -36.976 -10.798 1.00 45.20 157 LYS F O 1
ATOM 14213 N N . LYS F 1 158 ? 0.486 -36.968 -8.555 1.00 43.40 158 LYS F N 1
ATOM 14214 C CA . LYS F 1 158 ? -0.336 -38.170 -8.521 1.00 42.53 158 LYS F CA 1
ATOM 14215 C C . LYS F 1 158 ? -1.803 -37.870 -8.800 1.00 46.36 158 LYS F C 1
ATOM 14216 O O . LYS F 1 158 ? -2.497 -38.707 -9.386 1.00 46.35 158 LYS F O 1
ATOM 14235 N N . GLU F 1 159 ? -2.286 -36.691 -8.407 1.00 40.11 159 GLU F N 1
ATOM 14236 C CA . GLU F 1 159 ? -3.715 -36.422 -8.351 1.00 44.50 159 GLU F CA 1
ATOM 14237 C C . GLU F 1 159 ? -4.202 -35.309 -9.270 1.00 46.08 159 GLU F C 1
ATOM 14238 O O . GLU F 1 159 ? -5.417 -35.113 -9.368 1.00 44.24 159 GLU F O 1
ATOM 14250 N N . MET F 1 160 ? -3.316 -34.571 -9.937 1.00 53.49 160 MET F N 1
ATOM 14251 C CA . MET F 1 160 ? -3.729 -33.431 -10.743 1.00 44.31 160 MET F CA 1
ATOM 14252 C C . MET F 1 160 ? -3.074 -33.463 -12.112 1.00 37.73 160 MET F C 1
ATOM 14253 O O . MET F 1 160 ? -1.925 -33.883 -12.265 1.00 43.47 160 MET F O 1
ATOM 14267 N N . GLN F 1 161 ? -3.816 -32.984 -13.103 1.00 37.39 161 GLN F N 1
ATOM 14268 C CA . GLN F 1 161 ? -3.243 -32.774 -14.417 1.00 43.90 161 GLN F CA 1
ATOM 14269 C C . GLN F 1 161 ? -2.180 -31.679 -14.339 1.00 35.96 161 GLN F C 1
ATOM 14270 O O . GLN F 1 161 ? -2.260 -30.786 -13.492 1.00 38.62 161 GLN F O 1
ATOM 14284 N N . PRO F 1 162 ? -1.166 -31.729 -15.207 1.00 37.11 162 PRO F N 1
ATOM 14285 C CA . PRO F 1 162 ? -0.105 -30.710 -15.147 1.00 40.44 162 PRO F CA 1
ATOM 14286 C C . PRO F 1 162 ? -0.592 -29.301 -15.451 1.00 43.98 162 PRO F C 1
ATOM 14287 O O . PRO F 1 162 ? 0.161 -28.344 -15.222 1.00 39.55 162 PRO F O 1
ATOM 14298 N N . THR F 1 163 ? -1.819 -29.141 -15.948 1.00 34.97 163 THR F N 1
ATOM 14299 C CA . THR F 1 163 ? -2.370 -27.830 -16.260 1.00 36.04 163 THR F CA 1
ATOM 14300 C C . THR F 1 163 ? -3.190 -27.240 -15.123 1.00 34.76 163 THR F C 1
ATOM 14301 O O . THR F 1 163 ? -3.628 -26.090 -15.230 1.00 42.91 163 THR F O 1
ATOM 14312 N N . HIS F 1 164 ? -3.416 -27.985 -14.051 1.00 32.35 164 HIS F N 1
ATOM 14313 C CA . HIS F 1 164 ? -4.225 -27.468 -12.963 1.00 37.03 164 HIS F CA 1
ATOM 14314 C C . HIS F 1 164 ? -3.533 -26.252 -12.353 1.00 43.67 164 HIS F C 1
ATOM 14315 O O . HIS F 1 164 ? -2.365 -26.349 -11.952 1.00 38.13 164 HIS F O 1
ATOM 14329 N N . PRO F 1 165 ? -4.201 -25.098 -12.270 1.00 44.60 165 PRO F N 1
ATOM 14330 C CA . PRO F 1 165 ? -3.517 -23.891 -11.777 1.00 45.73 165 PRO F CA 1
ATOM 14331 C C . PRO F 1 165 ? -2.809 -24.074 -10.445 1.00 39.82 165 PRO F C 1
ATOM 14332 O O . PRO F 1 165 ? -1.757 -23.462 -10.226 1.00 37.72 165 PRO F O 1
ATOM 14343 N N . ILE F 1 166 ? -3.357 -24.884 -9.540 1.00 39.65 166 ILE F N 1
ATOM 14344 C CA . ILE F 1 166 ? -2.707 -25.100 -8.252 1.00 41.68 166 ILE F CA 1
ATOM 14345 C C . ILE F 1 166 ? -1.387 -25.837 -8.432 1.00 34.26 166 ILE F C 1
ATOM 14346 O O . ILE F 1 166 ? -0.384 -25.498 -7.797 1.00 30.04 166 ILE F O 1
ATOM 14362 N N . ARG F 1 167 ? -1.363 -26.858 -9.286 1.00 33.91 167 ARG F N 1
ATOM 14363 C CA . ARG F 1 167 ? -0.118 -27.580 -9.521 1.00 36.87 167 ARG F CA 1
ATOM 14364 C C . ARG F 1 167 ? 0.910 -26.690 -10.205 1.00 36.48 167 ARG F C 1
ATOM 14365 O O . ARG F 1 167 ? 2.109 -26.773 -9.909 1.00 31.57 167 ARG F O 1
ATOM 14386 N N . LEU F 1 168 ? 0.459 -25.829 -11.121 1.00 33.31 168 LEU F N 1
ATOM 14387 C CA . LEU F 1 168 ? 1.378 -24.933 -11.814 1.00 33.57 168 LEU F CA 1
ATOM 14388 C C . LEU F 1 168 ? 1.927 -23.866 -10.879 1.00 28.53 168 LEU F C 1
ATOM 14389 O O . LEU F 1 168 ? 3.109 -23.514 -10.957 1.00 28.22 168 LEU F O 1
ATOM 14405 N N . GLY F 1 169 ? 1.079 -23.324 -10.003 1.00 29.68 169 GLY F N 1
ATOM 14406 C CA . GLY F 1 169 ? 1.553 -22.343 -9.043 1.00 33.35 169 GLY F CA 1
ATOM 14407 C C . GLY F 1 169 ? 2.496 -22.947 -8.021 1.00 31.79 169 GLY F C 1
ATOM 14408 O O . GLY F 1 169 ? 3.436 -22.288 -7.567 1.00 31.41 169 GLY F O 1
ATOM 14412 N N . LEU F 1 170 ? 2.254 -24.203 -7.637 1.00 29.13 170 LEU F N 1
ATOM 14413 C CA . LEU F 1 170 ? 3.186 -24.912 -6.763 1.00 28.78 170 LEU F CA 1
ATOM 14414 C C . LEU F 1 170 ? 4.546 -25.069 -7.429 1.00 26.17 170 LEU F C 1
ATOM 14415 O O . LEU F 1 170 ? 5.589 -24.844 -6.803 1.00 27.88 170 LEU F O 1
ATOM 14431 N N . ALA F 1 171 ? 4.557 -25.481 -8.698 1.00 27.13 171 ALA F N 1
ATOM 14432 C CA . ALA F 1 171 ? 5.814 -25.584 -9.428 1.00 27.99 171 ALA F CA 1
ATOM 14433 C C . ALA F 1 171 ? 6.511 -24.233 -9.504 1.00 25.43 171 ALA F C 1
ATOM 14434 O O . ALA F 1 171 ? 7.737 -24.148 -9.365 1.00 26.08 171 ALA F O 1
ATOM 14441 N N . LEU F 1 172 ? 5.744 -23.163 -9.718 1.00 29.31 172 LEU F N 1
ATOM 14442 C CA . LEU F 1 172 ? 6.327 -21.827 -9.783 1.00 24.95 172 LEU F CA 1
ATOM 14443 C C . LEU F 1 172 ? 7.050 -21.490 -8.485 1.00 21.68 172 LEU F C 1
ATOM 14444 O O . LEU F 1 172 ? 8.235 -21.139 -8.487 1.00 30.00 172 LEU F O 1
ATOM 14460 N N . ASN F 1 173 ? 6.342 -21.590 -7.360 1.00 22.35 173 ASN F N 1
ATOM 14461 C CA . ASN F 1 173 ? 6.922 -21.185 -6.084 1.00 24.78 173 ASN F CA 1
ATOM 14462 C C . ASN F 1 173 ? 8.017 -22.145 -5.642 1.00 26.43 173 ASN F C 1
ATOM 14463 O O . ASN F 1 173 ? 9.039 -21.717 -5.094 1.00 25.33 173 ASN F O 1
ATOM 14474 N N . PHE F 1 174 ? 7.828 -23.445 -5.879 1.00 24.02 174 PHE F N 1
ATOM 14475 C CA . PHE F 1 174 ? 8.843 -24.421 -5.498 1.00 27.58 174 PHE F CA 1
ATOM 14476 C C . PHE F 1 174 ? 10.137 -24.183 -6.267 1.00 27.11 174 PHE F C 1
ATOM 14477 O O . PHE F 1 174 ? 11.231 -24.299 -5.707 1.00 23.71 174 PHE F O 1
ATOM 14494 N N . SER F 1 175 ? 10.033 -23.843 -7.554 1.00 26.21 175 SER F N 1
ATOM 14495 C CA . SER F 1 175 ? 11.232 -23.552 -8.333 1.00 27.50 175 SER F CA 1
ATOM 14496 C C . SER F 1 175 ? 11.927 -22.296 -7.820 1.00 24.83 175 SER F C 1
ATOM 14497 O O . SER F 1 175 ? 13.161 -22.226 -7.802 1.00 24.89 175 SER F O 1
ATOM 14505 N N . VAL F 1 176 ? 11.152 -21.290 -7.407 1.00 23.81 176 VAL F N 1
ATOM 14506 C CA . VAL F 1 176 ? 11.742 -20.091 -6.819 1.00 26.07 176 VAL F CA 1
ATOM 14507 C C . VAL F 1 176 ? 12.421 -20.436 -5.499 1.00 26.04 176 VAL F C 1
ATOM 14508 O O . VAL F 1 176 ? 13.474 -19.883 -5.160 1.00 27.26 176 VAL F O 1
ATOM 14521 N N . PHE F 1 177 ? 11.831 -21.356 -4.735 1.00 26.43 177 PHE F N 1
ATOM 14522 C CA . PHE F 1 177 ? 12.473 -21.814 -3.508 1.00 26.24 177 PHE F CA 1
ATOM 14523 C C . PHE F 1 177 ? 13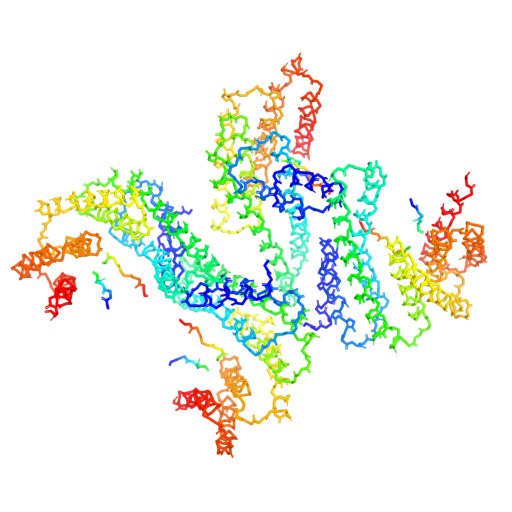.851 -22.391 -3.803 1.00 29.02 177 PHE F C 1
ATOM 14524 O O . PHE F 1 177 ? 14.819 -22.106 -3.088 1.00 27.29 177 PHE F O 1
ATOM 14541 N N . TYR F 1 178 ? 13.961 -23.201 -4.857 1.00 27.61 178 TYR F N 1
ATOM 14542 C CA . TYR F 1 178 ? 15.262 -23.730 -5.251 1.00 22.42 178 TYR F CA 1
ATOM 14543 C C . TYR F 1 178 ? 16.211 -22.618 -5.660 1.00 31.10 178 TYR F C 1
ATOM 14544 O O . TYR F 1 178 ? 17.411 -22.678 -5.369 1.00 30.63 178 TYR F O 1
ATOM 14562 N N . TYR F 1 179 ? 15.699 -21.605 -6.357 1.00 31.39 179 TYR F N 1
ATOM 14563 C CA . TYR F 1 179 ? 16.571 -20.571 -6.898 1.00 30.12 179 TYR F CA 1
ATOM 14564 C C . TYR F 1 179 ? 17.004 -19.587 -5.822 1.00 30.55 179 TYR F C 1
ATOM 14565 O O . TYR F 1 179 ? 18.187 -19.247 -5.724 1.00 30.25 179 TYR F O 1
ATOM 14583 N N . GLU F 1 180 ? 16.059 -19.128 -5.003 1.00 26.41 180 GLU F N 1
ATOM 14584 C CA A GLU F 1 180 ? 16.317 -18.056 -4.048 0.68 31.24 180 GLU F CA 1
ATOM 14585 C CA B GLU F 1 180 ? 16.325 -18.057 -4.048 0.32 31.25 180 GLU F CA 1
ATOM 14586 C C . GLU F 1 180 ? 16.817 -18.576 -2.703 1.00 33.00 180 GLU F C 1
ATOM 14587 O O . GLU F 1 180 ? 17.715 -17.976 -2.103 1.00 32.71 180 GLU F O 1
ATOM 14609 N N . ILE F 1 181 ? 16.258 -19.678 -2.215 1.00 30.78 181 ILE F N 1
ATOM 14610 C CA . ILE F 1 181 ? 16.602 -20.175 -0.885 1.00 26.54 181 ILE F CA 1
ATOM 14611 C C . ILE F 1 181 ? 17.747 -21.179 -0.942 1.00 38.22 181 ILE F C 1
ATOM 14612 O O . ILE F 1 181 ? 18.731 -21.054 -0.209 1.00 32.18 181 ILE F O 1
ATOM 14628 N N . LEU F 1 182 ? 17.656 -22.188 -1.809 1.00 28.32 182 LEU F N 1
ATOM 14629 C CA . LEU F 1 182 ? 18.741 -23.155 -1.925 1.00 32.74 182 LEU F CA 1
ATOM 14630 C C . LEU F 1 182 ? 19.875 -22.669 -2.818 1.00 31.87 182 LEU F C 1
ATOM 14631 O O . LEU F 1 182 ? 20.899 -23.353 -2.914 1.00 36.25 182 LEU F O 1
ATOM 14647 N N . ASN F 1 183 ? 19.729 -21.511 -3.460 1.00 36.38 183 ASN F N 1
ATOM 14648 C CA . ASN F 1 183 ? 20.758 -20.985 -4.356 1.00 39.24 183 ASN F CA 1
ATOM 14649 C C . ASN F 1 183 ? 21.167 -22.028 -5.390 1.00 39.48 183 ASN F C 1
ATOM 14650 O O . ASN F 1 183 ? 22.351 -22.228 -5.668 1.00 34.30 183 ASN F O 1
ATOM 14661 N N . ASN F 1 184 ? 20.177 -22.703 -5.974 1.00 37.48 184 ASN F N 1
ATOM 14662 C CA . ASN F 1 184 ? 20.416 -23.739 -6.974 1.00 33.73 184 ASN F CA 1
ATOM 14663 C C . ASN F 1 184 ? 19.669 -23.369 -8.249 1.00 38.78 184 ASN F C 1
ATOM 14664 O O . ASN F 1 184 ? 18.543 -23.838 -8.484 1.00 37.95 184 ASN F O 1
ATOM 14675 N N . PRO F 1 185 ? 20.268 -22.536 -9.100 1.00 36.48 185 PRO F N 1
ATOM 14676 C CA . PRO F 1 185 ? 19.570 -22.138 -10.331 1.00 41.39 185 PRO F CA 1
ATOM 14677 C C . PRO F 1 185 ? 19.290 -23.294 -11.272 1.00 32.31 185 PRO F C 1
ATOM 14678 O O . PRO F 1 185 ? 18.226 -23.326 -11.901 1.00 38.02 185 PRO F O 1
ATOM 14689 N N . GLU F 1 186 ? 20.225 -24.238 -11.404 1.00 32.16 186 GLU F N 1
ATOM 14690 C CA . GLU F 1 186 ? 20.053 -25.320 -12.370 1.00 36.90 186 GLU F CA 1
ATOM 14691 C C . GLU F 1 186 ? 18.813 -26.148 -12.060 1.00 34.99 186 GLU F C 1
ATOM 14692 O O . GLU F 1 186 ? 18.016 -26.453 -12.956 1.00 27.57 186 GLU F O 1
ATOM 14704 N N . LEU F 1 187 ? 18.632 -26.526 -10.793 1.00 27.74 187 LEU F N 1
ATOM 14705 C CA . LEU F 1 187 ? 17.450 -27.302 -10.429 1.00 30.11 187 LEU F CA 1
ATOM 14706 C C . LEU F 1 187 ? 16.194 -26.444 -10.495 1.00 25.98 187 LEU F C 1
ATOM 14707 O O . LEU F 1 187 ? 15.123 -26.934 -10.864 1.00 31.66 187 LEU F O 1
ATOM 14723 N N . ALA F 1 188 ? 16.304 -25.160 -10.149 1.00 30.59 188 ALA F N 1
ATOM 14724 C CA . ALA F 1 188 ? 15.151 -24.275 -10.264 1.00 24.78 188 ALA F CA 1
ATOM 14725 C C . ALA F 1 188 ? 14.676 -24.186 -11.708 1.00 29.87 188 ALA F C 1
ATOM 14726 O O . ALA F 1 188 ? 13.469 -24.216 -11.975 1.00 31.98 188 ALA F O 1
ATOM 14733 N N . CYS F 1 189 ? 15.612 -24.081 -12.655 1.00 30.40 189 CYS F N 1
ATOM 14734 C CA . CYS F 1 189 ? 15.239 -24.023 -14.065 1.00 33.60 189 CYS F CA 1
ATOM 14735 C C . CYS F 1 189 ? 14.589 -25.325 -14.519 1.00 31.65 189 CYS F C 1
ATOM 14736 O O . CYS F 1 189 ? 13.557 -25.309 -15.201 1.00 35.45 189 CYS F O 1
ATOM 14744 N N . THR F 1 190 ? 15.168 -26.465 -14.141 1.00 31.40 190 THR F N 1
ATOM 14745 C CA . THR F 1 190 ? 14.610 -27.750 -14.554 1.00 30.34 190 THR F CA 1
ATOM 14746 C C . THR F 1 190 ? 13.225 -27.967 -13.958 1.00 30.01 190 THR F C 1
ATOM 14747 O O . THR F 1 190 ? 12.324 -28.470 -14.638 1.00 30.85 190 THR F O 1
ATOM 14758 N N . LEU F 1 191 ? 13.026 -27.579 -12.698 1.00 25.74 191 LEU F N 1
ATOM 14759 C CA . LEU F 1 191 ? 11.709 -27.733 -12.090 1.00 29.19 191 LEU F CA 1
ATOM 14760 C C . LEU F 1 191 ? 10.679 -26.895 -12.835 1.00 30.26 191 LEU F C 1
ATOM 14761 O O . LEU F 1 191 ? 9.595 -27.381 -13.183 1.00 27.60 191 LEU F O 1
ATOM 14777 N N . ALA F 1 192 ? 11.011 -25.630 -13.099 1.00 27.78 192 ALA F N 1
ATOM 14778 C CA . ALA F 1 192 ? 10.088 -24.752 -13.806 1.00 33.05 192 ALA F CA 1
ATOM 14779 C C . ALA F 1 192 ? 9.863 -25.234 -15.232 1.00 29.81 192 ALA F C 1
ATOM 14780 O O . ALA F 1 192 ? 8.723 -25.309 -15.701 1.00 30.79 192 ALA F O 1
ATOM 14787 N N . LYS F 1 193 ? 10.944 -25.571 -15.937 1.00 28.74 193 LYS F N 1
ATOM 14788 C CA . LYS F 1 193 ? 10.807 -25.969 -17.333 1.00 33.67 193 LYS F CA 1
ATOM 14789 C C . LYS F 1 193 ? 10.039 -27.278 -17.463 1.00 37.50 193 LYS F C 1
ATOM 14790 O O . LYS F 1 193 ? 9.225 -27.435 -18.381 1.00 35.29 193 LYS F O 1
ATOM 14809 N N . THR F 1 194 ? 10.288 -28.229 -16.561 1.00 29.32 194 THR F N 1
ATOM 14810 C CA . THR F 1 194 ? 9.544 -29.486 -16.583 1.00 35.16 194 THR F CA 1
ATOM 14811 C C . THR F 1 194 ? 8.051 -29.234 -16.423 1.00 34.65 194 THR F C 1
ATOM 14812 O O . THR F 1 194 ? 7.233 -29.755 -17.190 1.00 36.68 194 THR F O 1
ATOM 14823 N N . ALA F 1 195 ? 7.675 -28.434 -15.424 1.00 28.91 195 ALA F N 1
ATOM 14824 C CA . ALA F 1 195 ? 6.267 -28.111 -15.226 1.00 36.70 195 ALA F CA 1
ATOM 14825 C C . ALA F 1 195 ? 5.692 -27.429 -16.460 1.00 33.50 195 ALA F C 1
ATOM 14826 O O . ALA F 1 195 ? 4.599 -27.772 -16.925 1.00 32.38 195 ALA F O 1
ATOM 14833 N N . PHE F 1 196 ? 6.429 -26.460 -17.003 1.00 33.53 196 PHE F N 1
ATOM 14834 C CA . PHE F 1 196 ? 5.989 -25.732 -18.189 1.00 39.94 196 PHE F CA 1
ATOM 14835 C C . PHE F 1 196 ? 5.711 -26.685 -19.349 1.00 41.87 196 PHE F C 1
ATOM 14836 O O . PHE F 1 196 ? 4.625 -26.665 -19.941 1.00 40.32 196 PHE F O 1
ATOM 14853 N N . ASP F 1 197 ? 6.681 -27.539 -19.677 1.00 37.29 197 ASP F N 1
ATOM 14854 C CA . ASP F 1 197 ? 6.536 -28.434 -20.822 1.00 44.03 197 ASP F CA 1
ATOM 14855 C C . ASP F 1 197 ? 5.397 -29.426 -20.615 1.00 40.94 197 ASP F C 1
ATOM 14856 O O . ASP F 1 197 ? 4.586 -29.653 -21.519 1.00 48.94 197 ASP F O 1
ATOM 14865 N N . GLU F 1 198 ? 5.315 -30.031 -19.427 1.00 35.92 198 GLU F N 1
ATOM 14866 C CA . GLU F 1 198 ? 4.259 -31.008 -19.178 1.00 43.05 198 GLU F CA 1
ATOM 14867 C C . GLU F 1 198 ? 2.874 -30.374 -19.244 1.00 45.13 198 GLU F C 1
ATOM 14868 O O . GLU F 1 198 ? 1.888 -31.064 -19.533 1.00 41.49 198 GLU F O 1
ATOM 14880 N N . ALA F 1 199 ? 2.774 -29.068 -18.986 1.00 37.33 199 ALA F N 1
ATOM 14881 C CA . ALA F 1 199 ? 1.495 -28.385 -19.156 1.00 38.88 199 ALA F CA 1
ATOM 14882 C C . ALA F 1 199 ? 1.181 -28.170 -20.631 1.00 41.22 199 ALA F C 1
ATOM 14883 O O . ALA F 1 199 ? 0.031 -28.333 -21.057 1.00 41.17 199 ALA F O 1
ATOM 14890 N N . ILE F 1 200 ? 2.189 -27.791 -21.422 1.00 47.19 200 ILE F N 1
ATOM 14891 C CA . ILE F 1 200 ? 1.996 -27.632 -22.862 1.00 48.66 200 ILE F CA 1
ATOM 14892 C C . ILE F 1 200 ? 1.376 -28.892 -23.446 1.00 52.04 200 ILE F C 1
ATOM 14893 O O . ILE F 1 200 ? 0.462 -28.829 -24.277 1.00 51.90 200 ILE F O 1
ATOM 14909 N N . ALA F 1 201 ? 1.854 -30.057 -23.006 1.00 51.13 201 ALA F N 1
ATOM 14910 C CA . ALA F 1 201 ? 1.373 -31.330 -23.524 1.00 51.46 201 ALA F CA 1
ATOM 14911 C C . ALA F 1 201 ? -0.121 -31.535 -23.309 1.00 55.26 201 ALA F C 1
ATOM 14912 O O . ALA F 1 201 ? -0.692 -32.453 -23.907 1.00 62.68 201 ALA F O 1
ATOM 14919 N N . GLU F 1 202 ? -0.765 -30.709 -22.485 1.00 52.42 202 GLU F N 1
ATOM 14920 C CA . GLU F 1 202 ? -2.168 -30.882 -22.139 1.00 53.53 202 GLU F CA 1
ATOM 14921 C C . GLU F 1 202 ? -3.026 -29.658 -22.428 1.00 50.65 202 GLU F C 1
ATOM 14922 O O . GLU F 1 202 ? -4.224 -29.678 -22.121 1.00 51.66 202 GLU F O 1
ATOM 14934 N N . LEU F 1 203 ? -2.457 -28.594 -23.001 1.00 46.39 203 LEU F N 1
ATOM 14935 C CA . LEU F 1 203 ? -3.226 -27.372 -23.227 1.00 47.99 203 LEU F CA 1
ATOM 14936 C C . LEU F 1 203 ? -4.472 -27.623 -24.066 1.00 63.25 203 LEU F C 1
ATOM 14937 O O . LEU F 1 203 ? -5.471 -26.908 -23.924 1.00 56.20 203 LEU F O 1
ATOM 14953 N N . ASP F 1 204 ? -4.438 -28.630 -24.939 1.00 63.27 204 ASP F N 1
ATOM 14954 C CA . ASP F 1 204 ? -5.525 -28.857 -25.885 1.00 71.67 204 ASP F CA 1
ATOM 14955 C C . ASP F 1 204 ? -6.801 -29.380 -25.232 1.00 75.12 204 ASP F C 1
ATOM 14956 O O . ASP F 1 204 ? -7.779 -29.611 -25.952 1.00 72.76 204 ASP F O 1
ATOM 14965 N N . THR F 1 205 ? -6.830 -29.566 -23.912 1.00 79.42 205 THR F N 1
ATOM 14966 C CA . THR F 1 205 ? -7.992 -30.122 -23.229 1.00 81.85 205 THR F CA 1
ATOM 14967 C C . THR F 1 205 ? -8.700 -29.115 -22.332 1.00 80.46 205 THR F C 1
ATOM 14968 O O . THR F 1 205 ? -9.672 -29.482 -21.664 1.00 84.91 205 THR F O 1
ATOM 14979 N N . LEU F 1 206 ? -8.249 -27.865 -22.297 1.00 65.81 206 LEU F N 1
ATOM 14980 C CA . LEU F 1 206 ? -8.779 -26.888 -21.359 1.00 61.09 206 LEU F CA 1
ATOM 14981 C C . LEU F 1 206 ? -9.906 -26.075 -21.981 1.00 63.81 206 LEU F C 1
ATOM 14982 O O . LEU F 1 206 ? -9.910 -25.790 -23.182 1.00 60.02 206 LEU F O 1
ATOM 14998 N N . ASN F 1 207 ? -10.866 -25.700 -21.141 1.00 67.92 207 ASN F N 1
ATOM 14999 C CA . ASN F 1 207 ? -11.920 -24.778 -21.538 1.00 71.26 207 ASN F CA 1
ATOM 15000 C C . ASN F 1 207 ? -11.359 -23.356 -21.533 1.00 68.98 207 ASN F C 1
ATOM 15001 O O . ASN F 1 207 ? -10.158 -23.134 -21.358 1.00 67.96 207 ASN F O 1
ATOM 15012 N N . GLU F 1 208 ? -12.233 -22.367 -21.720 1.00 64.67 208 GLU F N 1
ATOM 15013 C CA . GLU F 1 208 ? -11.784 -20.986 -21.861 1.00 69.59 208 GLU F CA 1
ATOM 15014 C C . GLU F 1 208 ? -11.149 -20.474 -20.571 1.00 62.48 208 GLU F C 1
ATOM 15015 O O . GLU F 1 208 ? -10.012 -19.989 -20.571 1.00 62.15 208 GLU F O 1
ATOM 15027 N N . ASP F 1 209 ? -11.874 -20.573 -19.455 1.00 66.96 209 ASP F N 1
ATOM 15028 C CA . ASP F 1 209 ? -11.379 -20.020 -18.197 1.00 70.74 209 ASP F CA 1
ATOM 15029 C C . ASP F 1 209 ? -10.120 -20.741 -17.730 1.00 63.44 209 ASP F C 1
ATOM 15030 O O . ASP F 1 209 ? -9.126 -20.104 -17.363 1.00 62.69 209 ASP F O 1
ATOM 15039 N N . SER F 1 210 ? -10.143 -22.076 -17.729 1.00 62.16 210 SER F N 1
ATOM 15040 C CA . SER F 1 210 ? -8.974 -22.826 -17.278 1.00 64.88 210 SER F CA 1
ATOM 15041 C C . SER F 1 210 ? -7.757 -22.522 -18.145 1.00 54.62 210 SER F C 1
ATOM 15042 O O . SER F 1 210 ? -6.635 -22.418 -17.638 1.00 47.78 210 SER F O 1
ATOM 15050 N N . TYR F 1 211 ? -7.960 -22.370 -19.457 1.00 52.45 211 TYR F N 1
ATOM 15051 C CA . TYR F 1 211 ? -6.859 -21.989 -20.337 1.00 44.37 211 TYR F CA 1
ATOM 15052 C C . TYR F 1 211 ? -6.288 -20.635 -19.937 1.00 43.69 211 TYR F C 1
ATOM 15053 O O . TYR F 1 211 ? -5.067 -20.436 -19.949 1.00 38.72 211 TYR F O 1
ATOM 15071 N N . LYS F 1 212 ? -7.160 -19.690 -19.587 1.00 51.86 212 LYS F N 1
ATOM 15072 C CA . LYS F 1 212 ? -6.711 -18.378 -19.137 1.00 47.90 212 LYS F CA 1
ATOM 15073 C C . LYS F 1 212 ? -5.821 -18.502 -17.906 1.00 48.07 212 LYS F C 1
ATOM 15074 O O . LYS F 1 212 ? -4.677 -18.031 -17.896 1.00 47.76 212 LYS F O 1
ATOM 15093 N N . ASP F 1 213 ? -6.332 -19.144 -16.853 1.00 53.89 213 ASP F N 1
ATOM 15094 C CA . ASP F 1 213 ? -5.568 -19.279 -15.616 1.00 59.02 213 ASP F CA 1
ATOM 15095 C C . ASP F 1 213 ? -4.267 -20.034 -15.850 1.00 51.89 213 ASP F C 1
ATOM 15096 O O . ASP F 1 213 ? -3.192 -19.585 -15.435 1.00 49.29 213 ASP F O 1
ATOM 15105 N N . SER F 1 214 ? -4.346 -21.195 -16.506 1.00 41.43 214 SER F N 1
ATOM 15106 C CA . SER F 1 214 ? -3.159 -22.021 -16.706 1.00 40.98 214 SER F CA 1
ATOM 15107 C C . SER F 1 214 ? -2.076 -21.256 -17.451 1.00 35.47 214 SER F C 1
ATOM 15108 O O . SER F 1 214 ? -0.918 -21.220 -17.022 1.00 36.26 214 SER F O 1
ATOM 15116 N N . THR F 1 215 ? -2.434 -20.643 -18.581 1.00 36.29 215 THR F N 1
ATOM 15117 C CA . THR F 1 215 ? -1.445 -19.951 -19.398 1.00 35.36 215 THR F CA 1
ATOM 15118 C C . THR F 1 215 ? -0.890 -18.721 -18.691 1.00 32.54 215 THR F C 1
ATOM 15119 O O . THR F 1 215 ? 0.266 -18.347 -18.919 1.00 34.65 215 THR F O 1
ATOM 15130 N N . LEU F 1 216 ? -1.687 -18.083 -17.834 1.00 40.89 216 LEU F N 1
ATOM 15131 C CA . LEU F 1 216 ? -1.162 -16.989 -17.024 1.00 42.78 216 LEU F CA 1
ATOM 15132 C C . LEU F 1 216 ? -0.005 -17.468 -16.156 1.00 40.47 216 LEU F C 1
ATOM 15133 O O . LEU F 1 216 ? 1.081 -16.876 -16.162 1.00 38.30 216 LEU F O 1
ATOM 15149 N N . ILE F 1 217 ? -0.223 -18.547 -15.399 1.00 40.84 217 ILE F N 1
ATOM 15150 C CA . ILE F 1 217 ? 0.832 -19.079 -14.540 1.00 35.53 217 ILE F CA 1
ATOM 15151 C C . ILE F 1 217 ? 1.985 -19.601 -15.387 1.00 31.49 217 ILE F C 1
ATOM 15152 O O . ILE F 1 217 ? 3.160 -19.394 -15.062 1.00 32.63 217 ILE F O 1
ATOM 15168 N N . MET F 1 218 ? 1.672 -20.266 -16.501 1.00 37.60 218 MET F N 1
ATOM 15169 C CA . MET F 1 218 ? 2.728 -20.756 -17.379 1.00 31.05 218 MET F CA 1
ATOM 15170 C C . MET F 1 218 ? 3.581 -19.616 -17.914 1.00 30.61 218 MET F C 1
ATOM 15171 O O . MET F 1 218 ? 4.778 -19.799 -18.163 1.00 40.35 218 MET F O 1
ATOM 15185 N N . GLN F 1 219 ? 2.991 -18.436 -18.106 1.00 37.95 219 GLN F N 1
ATOM 15186 C CA . GLN F 1 219 ? 3.792 -17.290 -18.520 1.00 39.32 219 GLN F CA 1
ATOM 15187 C C . GLN F 1 219 ? 4.719 -16.837 -17.399 1.00 28.83 219 GLN F C 1
ATOM 15188 O O . GLN F 1 219 ? 5.841 -16.391 -17.663 1.00 34.59 219 GLN F O 1
ATOM 15202 N N . LEU F 1 220 ? 4.283 -16.966 -16.145 1.00 35.57 220 LEU F N 1
ATOM 15203 C CA . LEU F 1 220 ? 5.157 -16.632 -15.025 1.00 30.70 220 LEU F CA 1
ATOM 15204 C C . LEU F 1 220 ? 6.336 -17.595 -14.941 1.00 32.99 220 LEU F C 1
ATOM 15205 O O . LEU F 1 220 ? 7.468 -17.176 -14.664 1.00 34.25 220 LEU F O 1
ATOM 15221 N N . LEU F 1 221 ? 6.096 -18.888 -15.173 1.00 34.32 221 LEU F N 1
ATOM 15222 C CA . LEU F 1 221 ? 7.203 -19.831 -15.301 1.00 30.35 221 LEU F CA 1
ATOM 15223 C C . LEU F 1 221 ? 8.153 -19.388 -16.403 1.00 29.88 221 LEU F C 1
ATOM 15224 O O . LEU F 1 221 ? 9.379 -19.402 -16.233 1.00 31.29 221 LEU F O 1
ATOM 15240 N N . ARG F 1 222 ? 7.594 -18.983 -17.545 1.00 39.15 222 ARG F N 1
ATOM 15241 C CA . ARG F 1 222 ? 8.409 -18.524 -18.665 1.00 37.37 222 ARG F CA 1
ATOM 15242 C C . ARG F 1 222 ? 9.216 -17.290 -18.284 1.00 39.67 222 ARG F C 1
ATOM 15243 O O . ARG F 1 222 ? 10.403 -17.187 -18.615 1.00 36.69 222 ARG F O 1
ATOM 15264 N N . ASP F 1 223 ? 8.593 -16.345 -17.576 1.00 40.29 223 ASP F N 1
ATOM 15265 C CA . ASP F 1 223 ? 9.308 -15.141 -17.161 1.00 43.09 223 ASP F CA 1
ATOM 15266 C C . ASP F 1 223 ? 10.488 -15.478 -16.256 1.00 40.40 223 ASP F C 1
ATOM 15267 O O . ASP F 1 223 ? 11.583 -14.928 -16.423 1.00 41.03 223 ASP F O 1
ATOM 15276 N N . ASN F 1 224 ? 10.287 -16.375 -15.286 1.00 37.90 224 ASN F N 1
ATOM 15277 C CA . ASN F 1 224 ? 11.388 -16.755 -14.406 1.00 35.21 224 ASN F CA 1
ATOM 15278 C C . ASN F 1 224 ? 12.493 -17.454 -15.182 1.00 31.16 224 ASN F C 1
ATOM 15279 O O . ASN F 1 224 ? 13.679 -17.178 -14.971 1.00 38.03 224 ASN F O 1
ATOM 15290 N N . LEU F 1 225 ? 12.127 -18.358 -16.093 1.00 39.74 225 LEU F N 1
ATOM 15291 C CA . LEU F 1 225 ? 13.138 -19.048 -16.887 1.00 39.97 225 LEU F CA 1
ATOM 15292 C C . LEU F 1 225 ? 13.941 -18.062 -17.725 1.00 47.26 225 LEU F C 1
ATOM 15293 O O . LEU F 1 225 ? 15.169 -18.165 -17.811 1.00 40.14 225 LEU F O 1
ATOM 15309 N N . THR F 1 226 ? 13.263 -17.097 -18.351 1.00 53.93 226 THR F N 1
ATOM 15310 C CA . THR F 1 226 ? 13.972 -16.070 -19.106 1.00 48.72 226 THR F CA 1
ATOM 15311 C C . THR F 1 226 ? 14.949 -15.324 -18.207 1.00 47.58 226 THR F C 1
ATOM 15312 O O . THR F 1 226 ? 16.143 -15.229 -18.511 1.00 51.06 226 THR F O 1
ATOM 15323 N N . LEU F 1 227 ? 14.458 -14.797 -17.084 1.00 47.35 227 LEU F N 1
ATOM 15324 C CA . LEU F 1 227 ? 15.317 -14.056 -16.167 1.00 49.20 227 LEU F CA 1
ATOM 15325 C C . LEU F 1 227 ? 16.512 -14.895 -15.733 1.00 52.35 227 LEU F C 1
ATOM 15326 O O . LEU F 1 227 ? 17.655 -14.425 -15.744 1.00 58.61 227 LEU F O 1
ATOM 15342 N N . TRP F 1 228 ? 16.265 -16.149 -15.347 1.00 48.50 228 TRP F N 1
ATOM 15343 C CA . TRP F 1 228 ? 17.317 -16.966 -14.752 1.00 49.42 228 TRP F CA 1
ATOM 15344 C C . TRP F 1 228 ? 18.383 -17.353 -15.768 1.00 48.29 228 TRP F C 1
ATOM 15345 O O . TRP F 1 228 ? 19.553 -17.507 -15.402 1.00 53.83 228 TRP F O 1
ATOM 15366 N N . THR F 1 229 ? 18.007 -17.525 -17.035 1.00 60.63 229 THR F N 1
ATOM 15367 C CA . THR F 1 229 ? 18.968 -17.859 -18.087 1.00 67.70 229 THR F CA 1
ATOM 15368 C C . THR F 1 229 ? 19.528 -16.556 -18.652 1.00 67.40 229 THR F C 1
ATOM 15369 O O . THR F 1 229 ? 19.154 -16.088 -19.730 1.00 72.96 229 THR F O 1
ATOM 15380 N N . SER F 1 230 ? 20.447 -15.964 -17.896 1.00 71.40 230 SER F N 1
ATOM 15381 C CA . SER F 1 230 ? 21.042 -14.684 -18.262 1.00 75.00 230 SER F CA 1
ATOM 15382 C C . SER F 1 230 ? 22.320 -14.437 -17.466 1.00 79.06 230 SER F C 1
ATOM 15383 O O . SER F 1 230 ? 22.322 -14.506 -16.236 1.00 76.77 230 SER F O 1
ATOM 15391 N N . SER G 2 4 ? -10.690 10.297 -14.531 1.00 87.16 336 SER G N 1
ATOM 15392 C CA . SER G 2 4 ? -9.329 10.623 -14.122 1.00 88.25 336 SER G CA 1
ATOM 15393 C C . SER G 2 4 ? -9.347 11.705 -13.048 1.00 86.15 336 SER G C 1
ATOM 15394 O O . SER G 2 4 ? -9.800 12.824 -13.292 1.00 81.59 336 SER G O 1
ATOM 15401 N N . TYR G 2 5 ? -8.851 11.367 -11.860 1.00 82.27 337 TYR G N 1
ATOM 15402 C CA . TYR G 2 5 ? -8.879 12.305 -10.749 1.00 78.98 337 TYR G CA 1
ATOM 15403 C C . TYR G 2 5 ? -8.011 13.525 -11.045 1.00 73.53 337 TYR G C 1
ATOM 15404 O O . TYR G 2 5 ? -7.097 13.494 -11.874 1.00 73.10 337 TYR G O 1
ATOM 15422 N N . SER G 2 6 ? -8.317 14.612 -10.345 1.00 62.80 338 SER G N 1
ATOM 15423 C CA . SER G 2 6 ? -7.567 15.847 -10.485 1.00 52.71 338 SER G CA 1
ATOM 15424 C C . SER G 2 6 ? -6.270 15.760 -9.692 1.00 51.81 338 SER G C 1
ATOM 15425 O O . SER G 2 6 ? -6.227 15.175 -8.606 1.00 53.17 338 SER G O 1
ATOM 15433 N N . ASN G 2 7 ? -5.207 16.337 -10.244 1.00 43.26 339 ASN G N 1
ATOM 15434 C CA . ASN G 2 7 ? -3.896 16.285 -9.605 1.00 43.86 339 ASN G CA 1
ATOM 15435 C C . ASN G 2 7 ? -3.785 17.259 -8.435 1.00 42.82 339 ASN G C 1
ATOM 15436 O O . ASN G 2 7 ? -4.158 18.425 -8.545 1.00 38.16 339 ASN G O 1
ATOM 15463 N N . LEU G 2 9 ? -1.057 18.015 -4.741 1.00 37.08 341 LEU G N 1
ATOM 15464 C CA . LEU G 2 9 ? 0.248 17.732 -4.148 1.00 41.83 341 LEU G CA 1
ATOM 15465 C C . LEU G 2 9 ? 0.205 17.873 -2.627 1.00 43.64 341 LEU G C 1
ATOM 15466 O O . LEU G 2 9 ? -0.426 18.790 -2.110 1.00 45.57 341 LEU G O 1
ATOM 15482 N N . PRO G 2 10 ? 0.879 16.967 -1.899 1.00 43.39 342 PRO G N 1
ATOM 15483 C CA . PRO G 2 10 ? 1.675 15.830 -2.378 1.00 44.86 342 PRO G CA 1
ATOM 15484 C C . PRO G 2 10 ? 0.810 14.677 -2.885 1.00 48.41 342 PRO G C 1
ATOM 15485 O O . PRO G 2 10 ? -0.414 14.743 -2.771 1.00 41.05 342 PRO G O 1
ATOM 15496 N N . VAL G 2 11 ? 1.440 13.641 -3.435 1.00 45.84 343 VAL G N 1
ATOM 15497 C CA . VAL G 2 11 ? 0.730 12.466 -3.923 1.00 47.91 343 VAL G CA 1
ATOM 15498 C C . VAL G 2 11 ? 1.092 11.271 -3.051 1.00 44.34 343 VAL G C 1
ATOM 15499 O O . VAL G 2 11 ? 2.136 11.237 -2.393 1.00 44.39 343 VAL G O 1
ATOM 15512 N N . ARG G 2 12 ? 0.204 10.279 -3.043 1.00 49.31 344 ARG G N 1
ATOM 15513 C CA . ARG G 2 12 ? 0.562 8.972 -2.511 1.00 56.61 344 ARG G CA 1
ATOM 15514 C C . ARG G 2 12 ? 1.726 8.400 -3.312 1.00 62.46 344 ARG G C 1
ATOM 15515 O O . ARG G 2 12 ? 1.939 8.753 -4.475 1.00 61.94 344 ARG G O 1
ATOM 15536 N N . LYS G 2 13 ? 2.484 7.508 -2.685 1.00 67.44 345 LYS G N 1
ATOM 15537 C CA . LYS G 2 13 ? 3.619 6.896 -3.368 1.00 78.63 345 LYS G CA 1
ATOM 15538 C C . LYS G 2 13 ? 3.135 5.940 -4.455 1.00 81.43 345 LYS G C 1
ATOM 15539 O O . LYS G 2 13 ? 2.110 5.275 -4.302 1.00 78.49 345 LYS G O 1
ATOM 15558 N N . SER H 2 4 ? 15.679 -8.422 -12.071 1.00 92.41 336 SER H N 1
ATOM 15559 C CA . SER H 2 4 ? 14.304 -8.217 -11.632 1.00 91.41 336 SER H CA 1
ATOM 15560 C C . SER H 2 4 ? 14.010 -9.054 -10.390 1.00 85.83 336 SER H C 1
ATOM 15561 O O . SER H 2 4 ? 14.927 -9.451 -9.669 1.00 91.70 336 SER H O 1
ATOM 15568 N N . TYR H 2 5 ? 12.729 -9.316 -10.141 1.00 71.46 337 TYR H N 1
ATOM 15569 C CA . TYR H 2 5 ? 12.294 -10.083 -8.983 1.00 61.14 337 TYR H CA 1
ATOM 15570 C C . TYR H 2 5 ? 11.620 -11.363 -9.457 1.00 54.82 337 TYR H C 1
ATOM 15571 O O . TYR H 2 5 ? 10.826 -11.339 -10.403 1.00 59.36 337 TYR H O 1
ATOM 15589 N N . SER H 2 6 ? 11.953 -12.476 -8.808 1.00 41.89 338 SER H N 1
ATOM 15590 C CA . SER H 2 6 ? 11.381 -13.767 -9.167 1.00 42.27 338 SER H CA 1
ATOM 15591 C C . SER H 2 6 ? 9.878 -13.784 -8.910 1.00 44.07 338 SER H C 1
ATOM 15592 O O . SER H 2 6 ? 9.412 -13.394 -7.836 1.00 37.74 338 SER H O 1
ATOM 15600 N N . ASN H 2 7 ? 9.119 -14.255 -9.896 1.00 35.24 339 ASN H N 1
ATOM 15601 C CA . ASN H 2 7 ? 7.663 -14.283 -9.785 1.00 35.79 339 ASN H CA 1
ATOM 15602 C C . ASN H 2 7 ? 7.166 -15.490 -9.003 1.00 31.50 339 ASN H C 1
ATOM 15603 O O . ASN H 2 7 ? 7.584 -16.622 -9.249 1.00 32.29 339 ASN H O 1
ATOM 15630 N N . LEU H 2 9 ? 3.315 -16.854 -6.730 1.00 25.05 341 LEU H N 1
ATOM 15631 C CA . LEU H 2 9 ? 1.873 -16.643 -6.591 1.00 29.30 341 LEU H CA 1
ATOM 15632 C C . LEU H 2 9 ? 1.372 -17.009 -5.193 1.00 35.59 341 LEU H C 1
ATOM 15633 O O . LEU H 2 9 ? 1.845 -17.975 -4.601 1.00 40.31 341 LEU H O 1
ATOM 15649 N N . PRO H 2 10 ? 0.401 -16.243 -4.660 1.00 38.22 342 PRO H N 1
ATOM 15650 C CA . PRO H 2 10 ? -0.224 -15.062 -5.266 1.00 41.54 342 PRO H CA 1
ATOM 15651 C C . PRO H 2 10 ? 0.713 -13.857 -5.255 1.00 38.11 342 PRO H C 1
ATOM 15652 O O . PRO H 2 10 ? 1.787 -13.926 -4.653 1.00 36.23 342 PRO H O 1
ATOM 15663 N N . VAL H 2 11 ? 0.309 -12.776 -5.915 1.00 41.23 343 VAL H N 1
ATOM 15664 C CA . VAL H 2 11 ? 1.111 -11.564 -6.033 1.00 43.71 343 VAL H CA 1
ATOM 15665 C C . VAL H 2 11 ? 0.455 -10.471 -5.205 1.00 45.25 343 VAL H C 1
ATOM 15666 O O . VAL H 2 11 ? -0.776 -10.357 -5.179 1.00 46.57 343 VAL H O 1
ATOM 15679 N N . ARG H 2 12 ? 1.276 -9.666 -4.528 1.00 44.39 344 ARG H N 1
ATOM 15680 C CA . ARG H 2 12 ? 0.783 -8.452 -3.890 1.00 49.88 344 ARG H CA 1
ATOM 15681 C C . ARG H 2 12 ? 0.048 -7.605 -4.919 1.00 53.89 344 ARG H C 1
ATOM 15682 O O . ARG H 2 12 ? 0.284 -7.750 -6.124 1.00 50.67 344 ARG H O 1
ATOM 15703 N N . LYS H 2 13 ? -0.832 -6.718 -4.467 1.00 58.12 345 LYS H N 1
ATOM 15704 C CA . LYS H 2 13 ? -1.472 -5.765 -5.369 1.00 67.76 345 LYS H CA 1
ATOM 15705 C C . LYS H 2 13 ? -0.893 -4.371 -5.152 1.00 68.71 345 LYS H C 1
ATOM 15706 O O . LYS H 2 13 ? 0.225 -4.226 -4.656 1.00 66.10 345 LYS H O 1
#

Radius of gyration: 33.27 Å; Cα contacts (8 Å, |Δi|>4): 1206; chains: 8; bounding box: 73×98×86 Å

GO terms:
  GO:0032991 protein-containing complex (C, IDA)
  GO:0005515 protein binding (F, IPI)
  GO:0005634 nucleus (C, IDA)
  GO:0005737 cytoplasm (C, IDA)
  GO:0005829 cytosol (C, TAS)
  GO:0042802 identical protein binding (F, IPI)
  GO:0045892 negative regulation of DNA-templated transcription (P, IDA)
  GO:0005829 cytosol (C, IDA)
  GO:0070062 extracellular exosome (C, HDA)
  GO:0005925 focal adhesion (C, HDA)
  GO:0016020 membrane (C, HDA)

B-factor: mean 46.56, std 16.29, range [17.43, 135.83]

CATH classification: 1.20.190.20

Organism: Homo sapiens (NCBI:txid9606)

Secondary structure (DSSP, 8-state):
--HHHHHHHHHHHHHHT-HHHHHHHHHHHHHT-PPPPHHHHHHHHHHHHHHHHHHHHHHHHHHHHHHHS-TT-TTHHHHHHHHHHHHHHHHHHHHHHHHHIIIIIHHH--SHHHHHHHHHHHHHHHHHHHHH--THHHHHHHHHHHHHHHHHHHHHHHHS-TT-HHHHHHHHHHHHIIIIIS--HHHHHHHHHHHHHHHHTTGGGS-HHHHHHHHHHHHHHHHHHHHHT-/--HHHHHHHHHHHHHTT-HHHHHHHHHHHHHTTPPPPHHHHHHHHHHHHHHHHHHHHHHHHHHHHHHTS-TT-TTHHHHHHHHHHHHHHHHHHHHHHHHHIIIIIHHH--SHHHHHHHHHHHHHHHHHHHHH--HHHHHHHHHHHHHHHHHHHHHHHHHS-TT-HHHHHHHHHHHHIIIIIS--HHHHHHHHHHHHHHHHHGGGG--HHHHHHHHHHHHHHHHHHHHHT-/--------/----PPP-/--HHHHHHHHHHHHHHT-HHHHHHHHHHHHHT-PPPPHHHHHHHHHHHHHHHHHHHHHHHHHHHHHHTS-TT-TTHHHHHHHHHHHHHHHHHHHHHHHHHIIIIIHHH--SHHHHHHHHHHHHHHHHHHHHH--HHHHHHHHHHHHHHHHHHHHHHHHHS-TT-HHHHHHHHHHHHIIIIIS--HHHHHHHHHHHHHHHHHHHTTS-HHHHHHHHHHHHHHHHHHHHHT--/--HHHHHHHHHHHHHTT-HHHHHHHHHHHHHH-PPP-HHHHHHHHHHHHHHHHHHHHHHHHHHHHHHTS-TT-TTHHHHHHHHHHHHHHHHHHHHHHHHHIIIIIHHH--SHHHHHHHHHHHHHHHHHHHHH--HHHHHHHHHHHHHHHHHHHHHHHHHS-TT-HHHHHHHHHHHHIIIIIS--HHHHHHHHHHHHHHHHTTGGG--HHHHHHHHHHHHHHHHHHHHH--/---------/---------

Foldseek 3Di:
DDLVVLVVQLVVCVVVVVLVSNLVSLLVNLVVQDADDPVSLVSNVVSLCSVLVVLLVVLVVLVVVLVVDDPPDPCNVVSVVVSVVSLVSNVVSLVSLVCSLVVHQCVPDDALLSNLLSLLSQLVSLLSNLVPDDDPRNVVSLVRNLVSLVVSQVSCVVHHQLLDLSNLVSLLVVLVSCCPRVVDNVVSLVSLVVSLVSNVVCLVVDDVVSNVSSVVSNVSSVVVNVVSVD/DDLVVLVVVLVVCVVVVVLVSNLVSLLVVQVVQDEDDPVSLVSNVVSLCSVLVVLLVVLVVLVVVLVVDDPPDPCNVVSVVVSVVSLVSLVVSLVSLLCSLVPHQCVPDDDLLSNLLSLLVQLVSLLSNLVPDDDPSNVVSLVRSLVSLVVSQVSCVVHHQLLALSNLVSLLVVLVCCCPRVVNNVVSLCSLVVSLVSNVPCLVPDDDVSNVSSVVSSVSSVVVNVVSVD/DDDPPDDD/DDDPPDDD/DDLVVLVVVLVVCVVVVVLVSNLVSLLVNLVVQDADDPSSLVSNVVSLCSVLVVLLVVLVVLVVVLVVDDPPPPCNVVSVVVSVVSLVSNVVSLVSLVCSLVVHQCVPDDALLSNLQSLLVNLVSLLVNLVPDDDVSNVVSLVRSVVSLVVSQVSCVVHHALLQLSNLVSLLVVLVCCCPVVVNNVVSLVSLVVSLVSNVVCLVVDDVVSNVSSVVSSVSSVVVNCVSPVD/DDLVVLVVQLVVCVVVVVLVSNLVSLLVVLVVQDADDPSSLVSNVVSLCSVLVVLLVVLVVLVVVLVVDDPPDPCNVVSVVVSVVSLVSNVVSLVSLVCSLVVHQCVPDPDLLSNLSSLLVQLVSLLSNLVVDDDVSNVVSLVRSLVSLVVSQVSCVVPHQLQQLSNLVSLLVVLVSCCPVVVHNVVSLVSLVVSLVSNVVPLVPDDDVSNVSSVVSSVSSVVVNVVSVD/DDDDPPDDD/DDDDPPDDD

InterPro domains:
  IPR000308 14-3-3 protein [PIRSF000868] (2-236)
  IPR000308 14-3-3 protein [PR00305] (35-64)
  IPR000308 14-3-3 protein [PR00305] (82-106)
  IPR000308 14-3-3 protein [PR00305] (113-135)
  IPR000308 14-3-3 protein [PR00305] (148-174)
  IPR000308 14-3-3 protein [PR00305] (175-201)
  IPR000308 14-3-3 protein [PR00305] (202-231)
  IPR000308 14-3-3 protein [PTHR18860] (4-231)
  IPR023409 14-3-3 protein, conserved site [PS00796] (41-51)
  IPR023409 14-3-3 protein, conserved site [PS00797] (211-230)
  IPR023410 14-3-3 domain [PF00244] (9-229)
  IPR023410 14-3-3 domain [SM00101] (3-242)
  IPR036815 14-3-3 domain superfamily [G3DSA:1.20.190.20] (1-241)
  IPR036815 14-3-3 domain superfamily [SSF48445] (1-231)
  IPR042584 14-3-3 theta [cd10023] (1-234)

Nearest PDB structures (foldseek):
  6kzg-assembly1_B  TM=9.885E-01  e=2.614E-26  Homo sapiens
  6kzg-assembly1_A  TM=9.968E-01  e=2.460E-25  Homo sapiens
  7qi1-assembly1_A  TM=9.805E-01  e=1.591E-23  Homo sapiens
  6zfg-assembly1_A  TM=9.752E-01  e=3.730E-23  Homo sapiens
  5wfx-assembly1_B  TM=9.053E-01  e=2.851E-23  Mus musculus

Sequence (955 aa):
MEEKTEELIQQKAKLAEQAERYDDMATCMKAVTEQGAELSNEERNNLLSVAYKNVVGGRRSAWRVISSIEQKTDTSDKKLQLIKDYREEKVESELRSICTTVLELLDKYLIANATNPEESKKVFYLKMKGDYFRYLAEVACGDDRKQTIDDNSQGAYQEAFDISKKEMQQPTHPIRLGLALNFSVFYYEILNNNPELACTLAKTAFDEAIAEELDTLNEDSYKDSTLIMQLLRDNLTLWTSMEKTELIQKAKLAEQAERYDDMATCMKAVTEQGAELSNEERNNLLSVAYKNVVGGRRSAWRVISSIEQKTDTSDKKLQLIKDYREKVESELRSICTTVLELLDKYLIANATNPESKVFYLKMKGDYFRYLAEVACGDDRKQTIDDNSQGAYQEAFDISKKEMQQPTHPIRLGLALNFSVFYYEILNNPELACTLAKTAFDEAIAELDTLNEDSYKDSTLIMQLLRDNLTLWTSYYSNLPVRKYSNLPVRKMEKTELIQQKAKLAEQAERYDDMATCMKAVTEQGAELSNEERNLLSVAYKNVVGGRRSAWRVISSIEQKTDTSDKKLQLIKDYREKVESELRSSICTTVLELLDKYLIANATNPESKVFYLKMKGDYFRYLAEVACCGDDRKKQTIDNSQGAYQEAFDISKKEMQQPTHPIRLGLALNFSVFYYEEILNNPEELACTLAKTAFDEAIAELDTLNEDSYKDSTLIMQLLRDNLTLWTSDMEKTELIQKAKLAEQQAERYDDMATCMKAVTEQGAELSNEERNNLLSVAYKNVVGGRRSAWRVISSIEQKTDTSDKKLQLIKDYREKVESELRSICTTVLELLDKYLIANATNPESKVFYLKMKGDYFRYLAEVACGDDRKQQTIDNSQGAYQEAFDISKKEMQPTHPIRLGLALNFSVFYYEEILNNPELACTLAKTAFDEAIAELDTLNEDSYKDSTLIMQLLRDNLTLWTSSYSNLPVRKSYSNLPVRK

Solvent-accessible surface area: 45482 Å² total